Protein AF-0000000076684920 (afdb_homodimer)

pLDDT: mean 90.29, std 12.42, range [38.19, 98.88]

Radius of gyration: 31.85 Å; Cα contacts (8 Å, |Δi|>4): 2565; chains: 2; bounding box: 84×95×64 Å

Organism: NCBI:txid1408189

Secondary structure (DSSP, 8-state):
---HHHHHHHHTTTSBGGGGGGG-EEEEE-----TT-------EEEEEEE--SSTTSPPEEEEEEEEGGGSSS----SSSTTS--HHHHHHHHHHHHHHHTTSSEE-----SEE--BSSEEEEPPSS-S-S--SS-EEEEEEEE---EETTEE-HHHHHHIIIIIHHHHHIIIIIT--HHHHHHHHHHHHHHHHHHHHHHHTTEEEEEETT---SEEETTEEEEPTTPPPP---GGGEEEEE-TTS-EEEEEEEESSEEEEEESTTSSHHHHHHHHHHTTSEE-TTSS-TT-EE-TTEEEE---TT--EEEE--TTTB---TT---GGGEEESS--HHHHHHHHHHHHHHTT--EEEEEGGGS-HHHH---HHHHHHS-GGG--B--GGGTHHHHHHHH--EEEEE-SS--GGGGG-SEEEEEETTEEEE-HHHHHHT---------PPP--TT---EEEE----S--TTSPPPPPPEEEETTEEEETTEEEE-TT-TT---HHHHHHHHHHHHHHHHH-EEEEEHHHHHHHHHHHHHIIIII-GGG----TT-BPPPHHHHHHHHTT-SSEE-/---HHHHHHHHTTTSBGGGGGGG-EEEEE-----TT-------EEEEEEE--SSTTSPPEEEEEEEEGGGSSS----SSSTTS--HHHHHHHHHHHHHHHTTSSEE-----SEE--BSSEEEEPPSS-S-S--SS-EEEEEEEE---EETTEE-HHHHHHIIIIIHHHHHIIIIIT--HHHHHHHHHHHHHHHHHHHHHHHTTEEEEEETT----EEETTEEEEPTTPPPP---GGGEEEEE-TTS-EEEEEEEESSEEEEEESTTSSHHHHHHHHHHTTSEE-TTSS-TT-EE-TTEEEE---TT--EEEE--TTTB---TT---GGGEEESS--HHHHHHHHHHHHHHTT--EEEEEGGGS-HHHH---HHHHHHS-GGG--B--GGGTHHHHHHHH--EEEEE-SS--GGGGG-SEEEEEETTEEEE-HHHHHHT---------PPP--TT---EEEE-------TT-PPPPPPEEEETTEEEETTEEEE-TT-TT---HHHHHHHHHHHHHHHHH-EEEEEHHHHHHHHHHHHHIIIII-GGG--S-TT-BPPPHHHHHHHHTT-SSEE-

InterPro domains:
  IPR019195 ABC transporter, ATPase, putative [PTHR38149] (4-573)
  IPR027417 P-loop containing nucleoside triphosphate hydrolase [G3DSA:3.40.50.300] (254-456)
  IPR027417 P-loop containing nucleoside triphosphate hydrolase [SSF52540] (252-427)
  IPR046833 ATPase of the ABC class, N-terminal [PF20446] (4-174)
  IPR046834 ATPase of the ABC class, C-terminal [PF09818] (180-447)
  IPR049069 MRB1590-like, C-terminal domain [PF21117] (482-574)

Solvent-accessible surface area (backbone atoms only — not comparable to full-atom values): 59657 Å² total; per-residue (Å²): 124,79,46,74,58,38,52,52,31,45,69,43,42,65,35,58,45,65,61,56,56,75,60,58,40,80,42,77,45,72,55,64,83,63,96,82,65,84,68,72,83,57,65,34,36,36,30,33,77,42,65,45,76,44,74,85,43,69,58,14,36,30,34,37,39,31,45,44,74,64,43,86,54,76,38,54,14,76,91,47,72,73,31,69,29,57,40,30,36,43,50,41,37,50,37,34,37,64,52,44,50,86,70,46,37,45,53,51,74,76,69,62,53,61,53,55,40,39,22,38,40,71,31,78,46,85,69,71,90,62,91,68,69,80,55,28,26,38,36,36,23,36,31,40,45,67,50,51,61,76,65,24,24,32,12,60,59,39,26,43,47,61,62,40,50,44,24,50,22,43,33,59,19,56,63,55,49,54,55,69,60,40,43,49,33,18,46,48,51,51,31,44,54,50,46,46,51,50,38,45,74,71,51,24,44,32,35,43,37,49,62,24,34,66,55,45,59,28,48,91,40,82,48,47,31,82,87,59,73,53,33,53,46,32,77,93,41,46,44,74,48,80,38,88,82,68,51,72,48,48,15,26,48,38,59,63,36,32,32,34,39,30,36,29,65,87,14,43,54,69,42,54,52,46,45,47,58,56,11,51,45,50,38,40,90,86,42,34,43,40,67,27,32,24,43,76,43,50,40,74,52,46,37,43,65,31,39,27,40,68,43,41,57,32,38,50,33,34,44,78,44,72,87,64,62,56,33,67,52,25,64,42,51,48,27,44,33,44,57,29,29,45,42,50,52,48,56,41,46,62,74,59,36,42,31,40,39,35,42,46,46,47,21,17,44,39,35,45,38,70,40,69,60,29,43,69,74,43,48,67,91,60,37,21,53,49,24,42,66,68,41,51,57,52,38,27,78,73,66,61,30,23,35,40,38,39,37,61,14,61,43,74,52,49,58,65,41,73,39,32,36,34,23,56,73,56,34,51,36,78,40,37,71,64,42,58,71,68,41,84,73,79,68,67,82,68,98,56,54,70,82,69,78,79,70,76,36,43,34,28,52,61,64,76,62,73,60,40,85,79,71,44,75,69,64,75,47,36,44,78,40,55,40,34,32,37,48,70,97,41,73,45,81,36,69,82,52,76,77,62,86,37,38,30,24,30,30,37,36,29,51,49,46,52,56,38,50,73,65,35,74,43,80,51,41,48,65,59,48,45,52,51,47,47,53,52,47,48,42,50,52,68,68,48,46,72,80,59,66,88,49,28,58,29,25,69,65,56,70,66,60,41,49,54,55,57,51,47,47,76,47,56,39,106,125,79,47,72,61,38,51,52,32,45,69,42,42,65,35,57,44,66,63,57,57,75,60,57,42,80,41,76,45,72,55,63,82,64,97,82,64,85,69,72,83,56,66,35,36,38,30,32,77,44,64,45,73,44,73,84,42,67,57,15,36,30,36,37,40,31,44,45,74,65,43,86,52,75,39,54,14,78,91,47,71,73,31,70,28,57,41,29,35,43,50,40,36,50,37,35,37,62,50,45,49,87,70,46,40,46,53,50,74,75,70,60,54,60,51,54,39,39,23,37,40,71,30,77,44,85,74,69,90,60,91,73,66,86,50,28,27,38,35,36,23,36,30,40,46,66,50,49,61,76,63,25,25,32,12,60,58,37,26,43,47,59,61,42,49,43,23,48,22,43,34,58,19,58,61,54,49,54,56,67,61,41,43,51,33,19,47,49,50,52,32,44,54,50,46,45,52,50,40,46,75,70,52,24,45,31,36,43,36,49,62,24,34,65,54,45,59,29,48,91,40,83,48,49,30,82,88,60,75,53,33,54,45,34,75,93,40,46,44,76,48,79,38,88,83,67,49,74,46,48,16,25,48,39,59,64,39,33,32,35,38,32,37,30,65,88,15,43,57,68,44,56,52,45,44,46,58,56,10,51,45,51,37,39,89,86,43,33,43,40,69,27,31,23,42,77,43,51,40,73,52,48,39,43,64,31,40,26,40,66,42,41,56,30,39,50,33,34,44,79,43,72,87,62,62,57,33,66,51,25,66,42,51,49,26,45,33,44,57,28,30,45,42,50,52,49,56,40,48,58,72,60,36,40,32,42,38,35,42,47,45,47,21,18,44,39,33,47,38,71,39,70,61,31,43,69,74,44,47,67,93,60,37,21,52,49,24,40,65,67,41,52,58,52,38,26,78,72,67,62,30,24,35,39,37,36,39,60,14,61,43,75,54,50,56,64,41,74,38,32,38,34,23,54,73,56,32,52,35,78,40,37,70,64,42,58,71,68,40,84,68,81,68,68,83,67,96,56,54,71,84,67,76,80,69,77,35,43,34,28,52,62,66,77,61,73,57,42,84,81,71,43,76,68,65,75,46,37,44,78,38,54,40,32,31,38,48,70,96,39,73,44,81,38,70,82,51,75,78,61,85,37,38,30,24,30,29,38,37,28,51,48,46,51,56,38,51,73,66,35,75,42,79,50,40,49,62,58,49,44,52,51,48,47,54,52,48,47,41,49,54,68,69,47,44,72,79,57,66,88,50,27,57,29,25,68,66,55,71,65,61,39,50,52,54,58,50,46,46,77,48,55,41,106

Nearest PDB structures (foldseek):
  4yj1-assembly1_A-2  TM=8.743E-01  e=2.132E-56  Trypanosoma brucei brucei TREU927
  5d6a-assembly1_A  TM=8.897E-01  e=3.861E-56  Vibrio vulnificus YJ016
  4yix-assembly1_A-2  TM=8.292E-01  e=5.929E-55  Trypanosoma brucei brucei TREU927
  4yiy-assembly1_B  TM=8.389E-01  e=8.693E-53  Trypanosoma brucei brucei TREU927
  4yiy-assembly1_A  TM=8.447E-01  e=1.039E-52  Trypanosoma brucei brucei TREU927

Foldseek 3Di:
DQFPLLVVLQVQFFPFLQVCQVVAAKGWAFFDDDPPDPDDGWTKIKGFHACARFLPGFFTKIKIKTQQVRAPAFAQAPVDPRDHDLQLQLQLQQLLQVQLDDDFKFFAHDAFFRFQFLQWAKADDPPDDDPDSPGIIIMGMIGGNFDDDHRGHRSNVNSCSPHPSNSHSCVRRGRPDDNVVSNVRSQLVQQLVVLCVVLVVVQFQKWQWWQFQQDACDPVGLAGNPPGDTADADPVQWDWDAGPVRDITITGTHHFAEEEEEEAPPLCLVSVLVLQLQQLTAGDPPRSSNNIHGHVLEFEFFFDFQFWFFQAQLQLFFDDDPVPADNHTDTDRTDDQLSRRSRLVLLSLLLPRQEYEYEPVRGDVQQADDDDVNCVVQPPNRGGGDHCLLCRNVCCPPVVRGYYYYDYPDLSNLQRHPWYWYRDNNYIDTCNVVSVVVHPHDPDNDPTDDSPNPDFDQKAFDQPPCPPPVSDDFDQWAFPWQAWIDRGPDIQGRPSRPNRDGSLQVRLLSVLLRQLNVPRPRPHGSSVSLVVSLVVSCCPVRVNVPPDDRSSRHTRDDSSSSSVRNSRDPRMHD/DQFPVLVVLQVQFFPFLQVCQVVAAKGWAFFDDDPPDPDDGWTKIKGFHACARFLPGFFTKIKIKTQQVRAPAFAQAPVDPRDHDLLLQLQLQQLLQVQLDDDFKFFAHDAFFRFQFLQWAKADDPPDDDPDSVGIIIMGMIGGNFDDDHRGHRSNVNSCSPHPSNSHSCVRRTRPDDNVVSNVRSQLVQQLVVLQVVLVVVQFQKWAWWQFQQDACDPPGLAGNPPGDTADEDPVQKDWDAGPVRDITITGTHHFAEEEEEEAPPLCLVSVLVLQLQQLTAGDPPRSSNNIHGHVLEFEFFFDFQFWFFQAQLQLFFDDDPVPADNHTDTDRTDDQLSRRSRLVLLSLLLPRQEYEYEPVRGDVQQADDDDVNCVVPPPNRGGGDHCLLCRNVCCPPVVRGYYYYDYPDLSNLQRHPWYWYRDNNYTDTCNVVSVVVHPHDPDNDPTDPSPNPDFDQKAFDQPPCPPPVSDDFDQWAFPWQAWIDRGPDIQGRPSRPNRDGSLQVRLLSVLLRQLNVPRPRPDGSSVSLVVSLVVSCCCVRVNVVPDDRSSRHTRDDSSSSSVRNSRDPRMHD

Sequence (1148 aa):
MPSDLHRRLTSLDGKSYGAYKSLRGPHKLEVPRTRGSSTQAADVTLIIDKVQSDPYAPPSRARVRISVADLPFDGASIESPGHFSTAELDYLCRRLARAVGNRGLHIDRPGQQVLPRTAVTELHGNDGGGVGKRGDELQICLEIQLPARGRRIMGREAARLICEDLPRALADAIFSAPARELDAAASLEYDQACLRTAVAEAGLIGFIPDRAILPRRAGNSEQPKPGAKPFTAPETLARKFELPSGRSVRGMGIPRGVTLIVGGGYHGKSTLLSALVTGVYDHIEGDGRELVVADSTAVALRAEDGRAITGVDISPFINGLPSGDDTTRFSTTNASGSTSQAAGLVEALQVGSRVLLIDEDTSATNFMIRDERMRALVPDEREPITPLVARVRELWDEQGVSTVIVAGGSGAFIDVADTVIAMDSYQARDVTERARVLRKGSVSETSASAFAQDARRFITADRPGKSSKNGRPPKPPHARCRELIQYGREDLDLRAVSQIMDSSQTEAIARILNRVVERLDGNADLANVLAEEYVDFCHSTFDDAADNRHTGRLARPRIHEVAAAINRLRNLRVMPSDLHRRLTSLDGKSYGAYKSLRGPHKLEVPRTRGSSTQAADVTLIIDKVQSDPYAPPSRARVRISVADLPFDGASIESPGHFSTAELDYLCRRLARAVGNRGLHIDRPGQQVLPRTAVTELHGNDGGGVGKRGDELQICLEIQLPARGRRIMGREAARLICEDLPRALADAIFSAPARELDAAASLEYDQACLRTAVAEAGLIGFIPDRAILPRRAGNSEQPKPGAKPFTAPETLARKFELPSGRSVRGMGIPRGVTLIVGGGYHGKSTLLSALVTGVYDHIEGDGRELVVADSTAVALRAEDGRAITGVDISPFINGLPSGDDTTRFSTTNASGSTSQAAGLVEALQVGSRVLLIDEDTSATNFMIRDERMRALVPDEREPITPLVARVRELWDEQGVSTVIVAGGSGAFIDVADTVIAMDSYQARDVTERARVLRKGSVSETSASAFAQDARRFITADRPGKSSKNGRPPKPPHARCRELIQYGREDLDLRAVSQIMDSSQTEAIARILNRVVERLDGNADLANVLAEEYVDFCHSTFDDAADNRHTGRLARPRIHEVAAAINRLRNLRV

Structure (mmCIF, N/CA/C/O backbone):
data_AF-0000000076684920-model_v1
#
loop_
_entity.id
_entity.type
_entity.pdbx_description
1 polymer ATPase
#
loop_
_atom_site.group_PDB
_atom_site.id
_atom_site.type_symbol
_atom_site.label_atom_id
_atom_site.label_alt_id
_atom_site.label_comp_id
_atom_site.label_asym_id
_atom_site.label_entity_id
_atom_site.label_seq_id
_atom_site.pdbx_PDB_ins_code
_atom_site.Cartn_x
_atom_site.Cartn_y
_atom_site.Cartn_z
_atom_site.occupancy
_atom_site.B_iso_or_equiv
_atom_site.auth_seq_id
_atom_site.auth_comp_id
_atom_site.auth_asym_id
_atom_site.auth_atom_id
_atom_site.pdbx_PDB_model_num
ATOM 1 N N . MET A 1 1 ? -40.938 23.172 27.594 1 45.41 1 MET A N 1
ATOM 2 C CA . MET A 1 1 ? -41.75 22.438 26.625 1 45.41 1 MET A CA 1
ATOM 3 C C . MET A 1 1 ? -40.875 21.859 25.516 1 45.41 1 MET A C 1
ATOM 5 O O . MET A 1 1 ? -39.875 22.469 25.125 1 45.41 1 MET A O 1
ATOM 9 N N . PRO A 1 2 ? -41.188 20.578 25.328 1 61.5 2 PRO A N 1
ATOM 10 C CA . PRO A 1 2 ? -40.375 20 24.25 1 61.5 2 PRO A CA 1
ATOM 11 C C . PRO A 1 2 ? -40.438 20.844 22.969 1 61.5 2 PRO A C 1
ATOM 13 O O . PRO A 1 2 ? -41.469 21.438 22.656 1 61.5 2 PRO A O 1
ATOM 16 N N . SER A 1 3 ? -39.375 21.062 22.391 1 77.12 3 SER A N 1
ATOM 17 C CA . SER A 1 3 ? -39.25 21.812 21.156 1 77.12 3 SER A CA 1
ATOM 18 C C . SER A 1 3 ? -40.094 21.203 20.047 1 77.12 3 SER A C 1
ATOM 20 O O . SER A 1 3 ? -40.594 20.078 20.188 1 77.12 3 SER A O 1
ATOM 22 N N . ASP A 1 4 ? -40.562 21.953 19.172 1 89 4 ASP A N 1
ATOM 23 C CA . ASP A 1 4 ? -41.344 21.5 18.016 1 89 4 ASP A CA 1
ATOM 24 C C . ASP A 1 4 ? -40.688 20.297 17.359 1 89 4 ASP A C 1
ATOM 26 O O . ASP A 1 4 ? -41.375 19.328 16.984 1 89 4 ASP A O 1
ATOM 30 N N . LEU A 1 5 ? -39.438 20.297 17.391 1 94.38 5 LEU A N 1
ATOM 31 C CA . LEU A 1 5 ? -38.719 19.188 16.781 1 94.38 5 LEU A CA 1
ATOM 32 C C . LEU A 1 5 ? -38.844 17.922 17.625 1 94.38 5 LEU A C 1
ATOM 34 O O . LEU A 1 5 ? -39 16.828 17.078 1 94.38 5 LEU A O 1
ATOM 38 N N . HIS A 1 6 ? -38.812 18.062 18.922 1 95.19 6 HIS A N 1
ATOM 39 C CA . HIS A 1 6 ? -38.969 16.938 19.828 1 95.19 6 HIS A CA 1
ATOM 40 C C . HIS A 1 6 ? -40.312 16.25 19.625 1 95.19 6 HIS A C 1
ATOM 42 O O . HIS A 1 6 ? -40.406 15.031 19.562 1 95.19 6 HIS A O 1
ATOM 48 N N . ARG A 1 7 ? -41.312 17.031 19.5 1 94.69 7 ARG A N 1
ATOM 49 C CA . ARG A 1 7 ? -42.656 16.5 19.297 1 94.69 7 ARG A CA 1
ATOM 50 C C . ARG A 1 7 ? -42.781 15.789 17.953 1 94.69 7 ARG A C 1
ATOM 52 O O . ARG A 1 7 ? -43.406 14.727 17.859 1 94.69 7 ARG A O 1
ATOM 59 N N . ARG A 1 8 ? -42.219 16.391 17.078 1 95.38 8 ARG A N 1
ATOM 60 C CA . ARG A 1 8 ? -42.25 15.797 15.742 1 95.38 8 ARG A CA 1
ATOM 61 C C . ARG A 1 8 ? -41.562 14.445 15.719 1 95.38 8 ARG A C 1
ATOM 63 O O . ARG A 1 8 ? -42.094 13.477 15.164 1 95.38 8 ARG A O 1
ATOM 70 N N . LEU A 1 9 ? -40.406 14.336 16.312 1 96.88 9 LEU A N 1
ATOM 71 C CA . LEU A 1 9 ? -39.625 13.102 16.344 1 96.88 9 LEU A CA 1
ATOM 72 C C . LEU A 1 9 ? -40.375 12.008 17.109 1 96.88 9 LEU A C 1
ATOM 74 O O . LEU A 1 9 ? -40.438 10.859 16.672 1 96.88 9 LEU A O 1
ATOM 78 N N . THR A 1 10 ? -41 12.406 18.172 1 96.5 10 THR A N 1
ATOM 79 C CA . THR A 1 10 ? -41.75 11.445 19 1 96.5 10 THR A CA 1
ATOM 80 C C . THR A 1 10 ? -42.969 10.945 18.266 1 96.5 10 THR A C 1
ATOM 82 O O . THR A 1 10 ? -43.375 9.789 18.422 1 96.5 10 THR A O 1
ATOM 85 N N . SER A 1 11 ? -43.562 11.797 17.484 1 96.38 11 SER A N 1
ATOM 86 C CA . SER A 1 11 ? -44.75 11.414 16.719 1 96.38 11 SER A CA 1
ATOM 87 C C . SER A 1 11 ? -44.438 10.422 15.617 1 96.38 11 SER A C 1
ATOM 89 O O . SER A 1 11 ? -45.312 9.703 15.133 1 96.38 11 SER A O 1
ATOM 91 N N . LEU A 1 12 ? -43.219 10.383 15.219 1 96.44 12 LEU A N 1
ATOM 92 C CA . LEU A 1 12 ? -42.781 9.492 14.148 1 96.44 12 LEU A CA 1
ATOM 93 C C . LEU A 1 12 ? -42.469 8.102 14.688 1 96.44 12 LEU A C 1
ATOM 95 O O . LEU A 1 12 ? -42.25 7.164 13.914 1 96.44 12 LEU A O 1
ATOM 99 N N . ASP A 1 13 ? -42.5 7.902 16.016 1 96.44 13 ASP A N 1
ATOM 100 C CA . ASP A 1 13 ? -42.125 6.641 16.641 1 96.44 13 ASP A CA 1
ATOM 101 C C . ASP A 1 13 ? -42.969 5.48 16.094 1 96.44 13 ASP A C 1
ATOM 103 O O . ASP A 1 13 ? -44.188 5.57 16.016 1 96.44 13 ASP A O 1
ATOM 107 N N . GLY A 1 14 ? -42.25 4.5 15.656 1 95.5 14 GLY A N 1
ATOM 108 C CA . GLY A 1 14 ? -42.938 3.293 15.195 1 95.5 14 GLY A CA 1
ATOM 109 C C . GLY A 1 14 ? -43.281 3.334 13.719 1 95.5 14 GLY A C 1
ATOM 110 O O . GLY A 1 14 ? -43.562 2.301 13.117 1 95.5 14 GLY A O 1
ATOM 111 N N . LYS A 1 15 ? -43.281 4.469 13.125 1 95.44 15 LYS A N 1
ATOM 112 C CA . LYS A 1 15 ? -43.594 4.598 11.703 1 95.44 15 LYS A CA 1
ATOM 113 C C . LYS A 1 15 ? -42.5 4.004 10.844 1 95.44 15 LYS A C 1
ATOM 115 O O . LYS A 1 15 ? -41.469 3.566 11.367 1 95.44 15 LYS A O 1
ATOM 120 N N . SER A 1 16 ? -42.812 3.969 9.57 1 91.75 16 SER A N 1
ATOM 121 C CA . SER A 1 16 ? -41.812 3.455 8.633 1 91.75 16 SER A CA 1
ATOM 122 C C . SER A 1 16 ? -40.594 4.383 8.555 1 91.75 16 SER A C 1
ATOM 124 O O . SER A 1 16 ? -40.75 5.605 8.664 1 91.75 16 SER A O 1
ATOM 126 N N . TYR A 1 17 ? -39.469 3.893 8.359 1 92 17 TYR A N 1
ATOM 127 C CA . TYR A 1 17 ? -38.188 4.617 8.391 1 92 17 TYR A CA 1
ATOM 128 C C . TYR A 1 17 ? -38.219 5.789 7.418 1 92 17 TYR A C 1
ATOM 130 O O . TYR A 1 17 ? -37.625 6.836 7.688 1 92 17 TYR A O 1
ATOM 138 N N . GLY A 1 18 ? -38.906 5.594 6.285 1 90.69 18 GLY A N 1
ATOM 139 C CA . GLY A 1 18 ? -39 6.637 5.273 1 90.69 18 GLY A CA 1
ATOM 140 C C . GLY A 1 18 ? -39.625 7.918 5.789 1 90.69 18 GLY A C 1
ATOM 141 O O . GLY A 1 18 ? -39.406 8.992 5.223 1 90.69 18 GLY A O 1
ATOM 142 N N . ALA A 1 19 ? -40.375 7.824 6.848 1 94.56 19 ALA A N 1
ATOM 143 C CA . ALA A 1 19 ? -41.062 8.977 7.406 1 94.56 19 ALA A CA 1
ATOM 144 C C . ALA A 1 19 ? -40.094 10 7.977 1 94.56 19 ALA A C 1
ATOM 146 O O . ALA A 1 19 ? -40.406 11.172 8.141 1 94.56 19 ALA A O 1
ATOM 147 N N . TYR A 1 20 ? -38.875 9.625 8.211 1 95.75 20 TYR A N 1
ATOM 148 C CA . TYR A 1 20 ? -37.844 10.547 8.688 1 95.75 20 TYR A CA 1
ATOM 149 C C . TYR A 1 20 ? -37.625 11.68 7.688 1 95.75 20 TYR A C 1
ATOM 151 O O . TYR A 1 20 ? -37.125 12.742 8.047 1 95.75 20 TYR A O 1
ATOM 159 N N . LYS A 1 21 ? -37.906 11.5 6.426 1 95 21 LYS A N 1
ATOM 160 C CA . LYS A 1 21 ? -37.656 12.477 5.371 1 95 21 LYS A CA 1
ATOM 161 C C . LYS A 1 21 ? -38.406 13.781 5.645 1 95 21 LYS A C 1
ATOM 163 O O . LYS A 1 21 ? -38.031 14.844 5.156 1 95 21 LYS A O 1
ATOM 168 N N . SER A 1 22 ? -39.438 13.688 6.441 1 94.56 22 SER A N 1
ATOM 169 C CA . SER A 1 22 ? -40.219 14.859 6.785 1 94.56 22 SER A CA 1
ATOM 170 C C . SER A 1 22 ? -39.438 15.836 7.645 1 94.56 22 SER A C 1
ATOM 172 O O . SER A 1 22 ? -39.812 16.984 7.816 1 94.56 22 SER A O 1
ATOM 174 N N . LEU A 1 23 ? -38.281 15.375 8.133 1 95.25 23 LEU A N 1
ATOM 175 C CA . LEU A 1 23 ? -37.5 16.203 9.031 1 95.25 23 LEU A CA 1
ATOM 176 C C . LEU A 1 23 ? -36.594 17.141 8.25 1 95.25 23 LEU A C 1
ATOM 178 O O . LEU A 1 23 ? -35.938 18.016 8.836 1 95.25 23 LEU A O 1
ATOM 182 N N . ARG A 1 24 ? -36.5 17.031 6.973 1 95.5 24 ARG A N 1
ATOM 183 C CA . ARG A 1 24 ? -35.594 17.859 6.156 1 95.5 24 ARG A CA 1
ATOM 184 C C . ARG A 1 24 ? -35.906 19.344 6.359 1 95.5 24 ARG A C 1
ATOM 186 O O . ARG A 1 24 ? -37.062 19.75 6.445 1 95.5 24 ARG A O 1
ATOM 193 N N . GLY A 1 25 ? -34.75 20.219 6.438 1 93.31 25 GLY A N 1
ATOM 194 C CA . GLY A 1 25 ? -34.906 21.656 6.594 1 93.31 25 GLY A CA 1
ATOM 195 C C . GLY A 1 25 ? -34.438 22.172 7.941 1 93.31 25 GLY A C 1
ATOM 196 O O . GLY A 1 25 ? -33.781 21.438 8.695 1 93.31 25 GLY A O 1
ATOM 197 N N . PRO A 1 26 ? -34.688 23.438 8.18 1 94.69 26 PRO A N 1
ATOM 198 C CA . PRO A 1 26 ? -34.188 24.078 9.406 1 94.69 26 PRO A CA 1
ATOM 199 C C . PRO A 1 26 ? -35.094 23.797 10.617 1 94.69 26 PRO A C 1
ATOM 201 O O . PRO A 1 26 ? -36.312 23.75 10.484 1 94.69 26 PRO A O 1
ATOM 204 N N . HIS A 1 27 ? -34.469 23.578 11.766 1 95.19 27 HIS A N 1
ATOM 205 C CA . HIS A 1 27 ? -35.125 23.391 13.055 1 95.19 27 HIS A CA 1
ATOM 206 C C . HIS A 1 27 ? -34.406 24.172 14.148 1 95.19 27 HIS A C 1
ATOM 208 O O . HIS A 1 27 ? -33.188 24.219 14.188 1 95.19 27 HIS A O 1
ATOM 214 N N . LYS A 1 28 ? -35.156 24.734 15 1 93 28 LYS A N 1
ATOM 215 C CA . LYS A 1 28 ? -34.562 25.438 16.141 1 93 28 LYS A CA 1
ATOM 216 C C . LYS A 1 28 ? -34.156 24.453 17.234 1 93 28 LYS A C 1
ATOM 218 O O . LYS A 1 28 ? -34.906 23.531 17.547 1 93 28 LYS A O 1
ATOM 223 N N . LEU A 1 29 ? -32.969 24.625 17.656 1 91.94 29 LEU A N 1
ATOM 224 C CA . LEU A 1 29 ? -32.438 23.781 18.75 1 91.94 29 LEU A CA 1
ATOM 225 C C . LEU A 1 29 ? -32.281 24.594 20.031 1 91.94 29 LEU A C 1
ATOM 227 O O . LEU A 1 29 ? -31.812 25.734 19.984 1 91.94 29 LEU A O 1
ATOM 231 N N . GLU A 1 30 ? -32.719 24 21.062 1 87.75 30 GLU A N 1
ATOM 232 C CA . GLU A 1 30 ? -32.5 24.609 22.375 1 87.75 30 GLU A CA 1
ATOM 233 C C . GLU A 1 30 ? -31.25 24.047 23.062 1 87.75 30 GLU A C 1
ATOM 235 O O . GLU A 1 30 ? -31.203 22.859 23.375 1 87.75 30 GLU A O 1
ATOM 240 N N . VAL A 1 31 ? -30.297 24.875 23.25 1 89.12 31 VAL A N 1
ATOM 241 C CA . VAL A 1 31 ? -29.062 24.453 23.891 1 89.12 31 VAL A CA 1
ATOM 242 C C . VAL A 1 31 ? -29.078 24.891 25.359 1 89.12 31 VAL A C 1
ATOM 244 O O . VAL A 1 31 ? -29.406 26.031 25.672 1 89.12 31 VAL A O 1
ATOM 247 N N . PRO A 1 32 ? -28.828 23.938 26.234 1 79.19 32 PRO A N 1
ATOM 248 C CA . PRO A 1 32 ? -28.844 24.25 27.672 1 79.19 32 PRO A CA 1
ATOM 249 C C . PRO A 1 32 ? -27.812 25.312 28.047 1 79.19 32 PRO A C 1
ATOM 251 O O . PRO A 1 32 ? -26.734 25.359 27.438 1 79.19 32 PRO A O 1
ATOM 254 N N . ARG A 1 33 ? -28.203 26.047 29.016 1 64.25 33 ARG A N 1
ATOM 255 C CA . ARG A 1 33 ? -27.391 27.141 29.516 1 64.25 33 ARG A CA 1
ATOM 256 C C . ARG A 1 33 ? -26.219 26.609 30.344 1 64.25 33 ARG A C 1
ATOM 258 O O . ARG A 1 33 ? -26.375 25.688 31.141 1 64.25 33 ARG A O 1
ATOM 265 N N . THR A 1 34 ? -24.875 26.719 29.828 1 55.66 34 THR A N 1
ATOM 266 C CA . THR A 1 34 ? -23.797 26.453 30.766 1 55.66 34 THR A CA 1
ATOM 267 C C . THR A 1 34 ? -23.797 27.484 31.891 1 55.66 34 THR A C 1
ATOM 269 O O . THR A 1 34 ? -24.234 28.609 31.703 1 55.66 34 THR A O 1
ATOM 272 N N . ARG A 1 35 ? -23.266 27.25 33.219 1 44.91 35 ARG A N 1
ATOM 273 C CA . ARG A 1 35 ? -23.109 28.047 34.438 1 44.91 35 ARG A CA 1
ATOM 274 C C . ARG A 1 35 ? -22.281 29.297 34.188 1 44.91 35 ARG A C 1
ATOM 276 O O . ARG A 1 35 ? -21.203 29.219 33.594 1 44.91 35 ARG A O 1
ATOM 283 N N . GLY A 1 36 ? -22.891 30.594 34.188 1 43.78 36 GLY A N 1
ATOM 284 C CA . GLY A 1 36 ? -22.328 31.938 34.25 1 43.78 36 GLY A CA 1
ATOM 285 C C . GLY A 1 36 ? -22.797 32.844 33.125 1 43.78 36 GLY A C 1
ATOM 286 O O . GLY A 1 36 ? -22.375 34 33.031 1 43.78 36 GLY A O 1
ATOM 287 N N . SER A 1 37 ? -23.078 32.125 31.938 1 47.34 37 SER A N 1
ATOM 288 C CA . SER A 1 37 ? -23.312 33.125 30.906 1 47.34 37 SER A CA 1
ATOM 289 C C . SER A 1 37 ? -24.734 33.688 30.984 1 47.34 37 SER A C 1
ATOM 291 O O . SER A 1 37 ? -25.688 32.906 31.125 1 47.34 37 SER A O 1
ATOM 293 N N . SER A 1 38 ? -24.969 34.781 31.594 1 43.53 38 SER A N 1
ATOM 294 C CA . SER A 1 38 ? -26.172 35.625 31.688 1 43.53 38 SER A CA 1
ATOM 295 C C . SER A 1 38 ? -26.906 35.656 30.359 1 43.53 38 SER A C 1
ATOM 297 O O . SER A 1 38 ? -27.922 36.344 30.234 1 43.53 38 SER A O 1
ATOM 299 N N . THR A 1 39 ? -26.281 35.281 29.203 1 47.81 39 THR A N 1
ATOM 300 C CA . THR A 1 39 ? -26.812 35.75 27.938 1 47.81 39 THR A CA 1
ATOM 301 C C . THR A 1 39 ? -28.031 34.906 27.531 1 47.81 39 THR A C 1
ATOM 303 O O . THR A 1 39 ? -28.188 33.781 27.984 1 47.81 39 THR A O 1
ATOM 306 N N . GLN A 1 40 ? -29.047 35.562 26.875 1 52.47 40 GLN A N 1
ATOM 307 C CA . GLN A 1 40 ? -30.234 35.094 26.172 1 52.47 40 GLN A CA 1
ATOM 308 C C . GLN A 1 40 ? -29.984 33.781 25.438 1 52.47 40 GLN A C 1
ATOM 310 O O . GLN A 1 40 ? -28.844 33.5 25.078 1 52.47 40 GLN A O 1
ATOM 315 N N . ALA A 1 41 ? -30.969 32.906 25.438 1 63.47 41 ALA A N 1
ATOM 316 C CA . ALA A 1 41 ? -31 31.656 24.703 1 63.47 41 ALA A CA 1
ATOM 317 C C . ALA A 1 41 ? -30.344 31.812 23.328 1 63.47 41 ALA A C 1
ATOM 319 O O . ALA A 1 41 ? -30.734 32.688 22.547 1 63.47 41 ALA A O 1
ATOM 320 N N . ALA A 1 42 ? -29.125 31.219 23.109 1 74.94 42 ALA A N 1
ATOM 321 C CA . ALA A 1 42 ? -28.422 31.297 21.828 1 74.94 42 ALA A CA 1
ATOM 322 C C . ALA A 1 42 ? -29.312 30.828 20.688 1 74.94 42 ALA A C 1
ATOM 324 O O . ALA A 1 42 ? -30.172 29.953 20.875 1 74.94 42 ALA A O 1
ATOM 325 N N . ASP A 1 43 ? -29.25 31.516 19.656 1 81.62 43 ASP A N 1
ATOM 326 C CA . ASP A 1 43 ? -29.938 31.125 18.438 1 81.62 43 ASP A CA 1
ATOM 327 C C . ASP A 1 43 ? -29.172 30.031 17.703 1 81.62 43 ASP A C 1
ATOM 329 O O . ASP A 1 43 ? -28.141 30.297 17.062 1 81.62 43 ASP A O 1
ATOM 333 N N . VAL A 1 44 ? -29.594 28.812 17.922 1 93.19 44 VAL A N 1
ATOM 334 C CA . VAL A 1 44 ? -28.969 27.656 17.281 1 93.19 44 VAL A CA 1
ATOM 335 C C . VAL A 1 44 ? -29.969 26.984 16.328 1 93.19 44 VAL A C 1
ATOM 337 O O . VAL A 1 44 ? -31.078 26.641 16.75 1 93.19 44 VAL A O 1
ATOM 340 N N . THR A 1 45 ? -29.562 26.922 15.086 1 94.5 45 THR A N 1
ATOM 341 C CA . THR A 1 45 ? -30.422 26.312 14.078 1 94.5 45 THR A CA 1
ATOM 342 C C . THR A 1 45 ? -29.797 25.031 13.531 1 94.5 45 THR A C 1
ATOM 344 O O . THR A 1 45 ? -28.641 25.031 13.117 1 94.5 45 THR A O 1
ATOM 347 N N . LEU A 1 46 ? -30.547 23.953 13.641 1 95.56 46 LEU A N 1
ATOM 348 C CA . LEU A 1 46 ? -30.172 22.688 12.992 1 95.56 46 LEU A CA 1
ATOM 349 C C . LEU A 1 46 ? -30.797 22.594 11.602 1 95.56 46 LEU A C 1
ATOM 351 O O . LEU A 1 46 ? -32 22.75 11.453 1 95.56 46 LEU A O 1
ATOM 355 N N . ILE A 1 47 ? -30.016 22.375 10.609 1 94.94 47 ILE A N 1
ATOM 356 C CA . ILE A 1 47 ? -30.5 22.188 9.25 1 94.94 47 ILE A CA 1
ATOM 357 C C . ILE A 1 47 ? -30.219 20.766 8.789 1 94.94 47 ILE A C 1
ATOM 359 O O . ILE A 1 47 ? -29.062 20.359 8.648 1 94.94 47 ILE A O 1
ATOM 363 N N . ILE A 1 48 ? -31.203 19.938 8.594 1 95 48 ILE A N 1
ATOM 364 C CA . ILE A 1 48 ? -31.047 18.594 8.039 1 95 48 ILE A CA 1
ATOM 365 C C . ILE A 1 48 ? -31.078 18.656 6.516 1 95 48 ILE A C 1
ATOM 367 O O . ILE A 1 48 ? -32.125 18.828 5.914 1 95 48 ILE A O 1
ATOM 371 N N . ASP A 1 49 ? -29.953 18.469 5.93 1 93.31 49 ASP A N 1
ATOM 372 C CA . ASP A 1 49 ? -29.797 18.656 4.492 1 93.31 49 ASP A CA 1
ATOM 373 C C . ASP A 1 49 ? -30.25 17.406 3.73 1 93.31 49 ASP A C 1
ATOM 375 O O . ASP A 1 49 ? -30.922 17.516 2.695 1 93.31 49 ASP A O 1
ATOM 379 N N . LYS A 1 50 ? -29.875 16.219 4.195 1 93.75 50 LYS A N 1
ATOM 380 C CA . LYS A 1 50 ? -30.203 14.938 3.574 1 93.75 50 LYS A CA 1
ATOM 381 C C . LYS A 1 50 ? -30.5 13.883 4.629 1 93.75 50 LYS A C 1
ATOM 383 O O . LYS A 1 50 ? -29.734 13.703 5.578 1 93.75 50 LYS A O 1
ATOM 388 N N . VAL A 1 51 ? -31.594 13.203 4.41 1 94.19 51 VAL A N 1
ATOM 389 C CA . VAL A 1 51 ? -32 12.141 5.328 1 94.19 51 VAL A CA 1
ATOM 390 C C . VAL A 1 51 ? -31.672 10.781 4.73 1 94.19 51 VAL A C 1
ATOM 392 O O . VAL A 1 51 ? -31.984 10.508 3.566 1 94.19 51 VAL A O 1
ATOM 395 N N . GLN A 1 52 ? -31.016 10.008 5.527 1 91.5 52 GLN A N 1
ATOM 396 C CA . GLN A 1 52 ? -30.672 8.672 5.051 1 91.5 52 GLN A CA 1
ATOM 397 C C . GLN A 1 52 ? -31.922 7.891 4.645 1 91.5 52 GLN A C 1
ATOM 399 O O . GLN A 1 52 ? -32.969 8.016 5.277 1 91.5 52 GLN A O 1
ATOM 404 N N . SER A 1 53 ? -31.734 7.023 3.609 1 84.75 53 SER A N 1
ATOM 405 C CA . SER A 1 53 ? -32.875 6.352 2.982 1 84.75 53 SER A CA 1
ATOM 406 C C . SER A 1 53 ? -33.312 5.145 3.799 1 84.75 53 SER A C 1
ATOM 408 O O . SER A 1 53 ? -34.5 4.758 3.752 1 84.75 53 SER A O 1
ATOM 410 N N . ASP A 1 54 ? -32.344 4.543 4.395 1 84.12 54 ASP A N 1
ATOM 411 C CA . ASP A 1 54 ? -32.625 3.377 5.234 1 84.12 54 ASP A CA 1
ATOM 412 C C . ASP A 1 54 ? -31.609 3.277 6.375 1 84.12 54 ASP A C 1
ATOM 414 O O . ASP A 1 54 ? -30.625 4.012 6.398 1 84.12 54 ASP A O 1
ATOM 418 N N . PRO A 1 55 ? -32 2.477 7.344 1 84.25 55 PRO A N 1
ATOM 419 C CA . PRO A 1 55 ? -31.125 2.408 8.523 1 84.25 55 PRO A CA 1
ATOM 420 C C . PRO A 1 55 ? -29.703 1.967 8.18 1 84.25 55 PRO A C 1
ATOM 422 O O . PRO A 1 55 ? -28.781 2.188 8.961 1 84.25 55 PRO A O 1
ATOM 425 N N . TYR A 1 56 ? -29.469 1.386 7.039 1 74.06 56 TYR A N 1
ATOM 426 C CA . TYR A 1 56 ? -28.156 0.845 6.672 1 74.06 56 TYR A CA 1
ATOM 427 C C . TYR A 1 56 ? -27.469 1.741 5.652 1 74.06 56 TYR A C 1
ATOM 429 O O . TYR A 1 56 ? -26.312 1.496 5.285 1 74.06 56 TYR A O 1
ATOM 437 N N . ALA A 1 57 ? -28.156 2.725 5.258 1 81.12 57 ALA A N 1
ATOM 438 C CA . ALA A 1 57 ? -27.594 3.707 4.336 1 81.12 57 ALA A CA 1
ATOM 439 C C . ALA A 1 57 ? -26.609 4.633 5.059 1 81.12 57 ALA A C 1
ATOM 441 O O . ALA A 1 57 ? -26.578 4.672 6.289 1 81.12 57 ALA A O 1
ATOM 442 N N . PRO A 1 58 ? -25.781 5.367 4.277 1 84.88 58 PRO A N 1
ATOM 443 C CA . PRO A 1 58 ? -24.953 6.387 4.922 1 84.88 58 PRO A CA 1
ATOM 444 C C . PRO A 1 58 ? -25.766 7.355 5.777 1 84.88 58 PRO A C 1
ATOM 446 O O . PRO A 1 58 ? -26.906 7.691 5.426 1 84.88 58 PRO A O 1
ATOM 449 N N . PRO A 1 59 ? -25.219 7.832 6.754 1 91.81 59 PRO A N 1
ATOM 450 C CA . PRO A 1 59 ? -25.953 8.664 7.711 1 91.81 59 PRO A CA 1
ATOM 451 C C . PRO A 1 59 ? -26.469 9.961 7.086 1 91.81 59 PRO A C 1
ATOM 453 O O . PRO A 1 59 ? -25.984 10.383 6.031 1 91.81 59 PRO A O 1
ATOM 456 N N . SER A 1 60 ? -27.438 10.5 7.75 1 94.56 60 SER A N 1
ATOM 457 C CA . SER A 1 60 ? -28 11.773 7.332 1 94.56 60 SER A CA 1
ATOM 458 C C . SER A 1 60 ? -26.984 12.906 7.48 1 94.56 60 SER A C 1
ATOM 460 O O . SER A 1 60 ? -26.188 12.914 8.414 1 94.56 60 SER A O 1
ATOM 462 N N . ARG A 1 61 ? -27.078 13.891 6.613 1 95.31 61 ARG A N 1
ATOM 463 C CA . ARG A 1 61 ? -26.188 15.055 6.641 1 95.31 61 ARG A CA 1
ATOM 464 C C . ARG A 1 61 ? -26.906 16.266 7.223 1 95.31 61 ARG A C 1
ATOM 466 O O . ARG A 1 61 ? -28.016 16.594 6.809 1 95.31 61 ARG A O 1
ATOM 473 N N . ALA A 1 62 ? -26.266 16.844 8.164 1 95.06 62 ALA A N 1
ATOM 474 C CA . ALA A 1 62 ? -26.875 18 8.836 1 95.06 62 ALA A CA 1
ATOM 475 C C . ALA A 1 62 ? -25.844 19.078 9.133 1 95.06 62 ALA A C 1
ATOM 477 O O . ALA A 1 62 ? -24.641 18.797 9.141 1 95.06 62 ALA A O 1
ATOM 478 N N . ARG A 1 63 ? -26.375 20.344 9.336 1 95 63 ARG A N 1
ATOM 479 C CA . ARG A 1 63 ? -25.547 21.484 9.734 1 95 63 ARG A CA 1
ATOM 480 C C . ARG A 1 63 ? -26.156 22.219 10.93 1 95 63 ARG A C 1
ATOM 482 O O . ARG A 1 63 ? -27.375 22.328 11.039 1 95 63 ARG A O 1
ATOM 489 N N . VAL A 1 64 ? -25.297 22.609 11.75 1 95.25 64 VAL A N 1
ATOM 490 C CA . VAL A 1 64 ? -25.703 23.5 12.836 1 95.25 64 VAL A CA 1
ATOM 491 C C . VAL A 1 64 ? -25.125 24.891 12.609 1 95.25 64 VAL A C 1
ATOM 493 O O . VAL A 1 64 ? -23.938 25.047 12.328 1 95.25 64 VAL A O 1
ATOM 496 N N . ARG A 1 65 ? -25.969 25.891 12.727 1 93.56 65 ARG A N 1
ATOM 497 C CA . ARG A 1 65 ? -25.547 27.281 12.586 1 93.56 65 ARG A CA 1
ATOM 498 C C . ARG A 1 65 ? -25.766 28.047 13.883 1 93.56 65 ARG A C 1
ATOM 500 O O . ARG A 1 65 ? -26.828 27.969 14.5 1 93.56 65 ARG A O 1
ATOM 507 N N . ILE A 1 66 ? -24.734 28.75 14.258 1 94 66 ILE A N 1
ATOM 508 C CA . ILE A 1 66 ? -24.75 29.547 15.477 1 94 66 ILE A CA 1
ATOM 509 C C . ILE A 1 66 ? -24.281 30.969 15.172 1 94 66 ILE A C 1
ATOM 511 O O . ILE A 1 66 ? -23.219 31.156 14.555 1 94 66 ILE A O 1
ATOM 515 N N . SER A 1 67 ? -25.047 31.906 15.617 1 91.25 67 SER A N 1
ATOM 516 C CA . SER A 1 67 ? -24.562 33.281 15.469 1 91.25 67 SER A CA 1
ATOM 517 C C . SER A 1 67 ? -23.297 33.5 16.266 1 91.25 67 SER A C 1
ATOM 519 O O . SER A 1 67 ? -23.219 33.156 17.453 1 91.25 67 SER A O 1
ATOM 521 N N . VAL A 1 68 ? -22.328 34.125 15.656 1 91.12 68 VAL A N 1
ATOM 522 C CA . VAL A 1 68 ? -21.047 34.375 16.328 1 91.12 68 VAL A CA 1
ATOM 523 C C . VAL A 1 68 ? -21.266 35.312 17.516 1 91.12 68 VAL A C 1
ATOM 525 O O . VAL A 1 68 ? -20.578 35.188 18.531 1 91.12 68 VAL A O 1
ATOM 528 N N . ALA A 1 69 ? -22.25 36.156 17.406 1 87.69 69 ALA A N 1
ATOM 529 C CA . ALA A 1 69 ? -22.562 37.094 18.469 1 87.69 69 ALA A CA 1
ATOM 530 C C . ALA A 1 69 ? -23.016 36.375 19.734 1 87.69 69 ALA A C 1
ATOM 532 O O . ALA A 1 69 ? -22.922 36.938 20.828 1 87.69 69 ALA A O 1
ATOM 533 N N . ASP A 1 70 ? -23.484 35.219 19.578 1 89.38 70 ASP A N 1
ATOM 534 C CA . ASP A 1 70 ? -24.031 34.469 20.719 1 89.38 70 ASP A CA 1
ATOM 535 C C . ASP A 1 70 ? -22.953 33.625 21.391 1 89.38 70 ASP A C 1
ATOM 537 O O . ASP A 1 70 ? -23.188 33 22.422 1 89.38 70 ASP A O 1
ATOM 541 N N . LEU A 1 71 ? -21.781 33.594 20.828 1 91.75 71 LEU A N 1
ATOM 542 C CA . LEU A 1 71 ? -20.703 32.812 21.406 1 91.75 71 LEU A CA 1
ATOM 543 C C . LEU A 1 71 ? -20.016 33.562 22.531 1 91.75 71 LEU A C 1
ATOM 545 O O . LEU A 1 71 ? -19.922 34.781 22.5 1 91.75 71 LEU A O 1
ATOM 549 N N . PRO A 1 72 ? -19.5 32.875 23.484 1 90.31 72 PRO A N 1
ATOM 550 C CA . PRO A 1 72 ? -18.859 33.531 24.625 1 90.31 72 PRO A CA 1
ATOM 551 C C . PRO A 1 72 ? -17.422 33.938 24.344 1 90.31 72 PRO A C 1
ATOM 553 O O . PRO A 1 72 ? -16.688 34.281 25.266 1 90.31 72 PRO A O 1
ATOM 556 N N . PHE A 1 73 ? -16.969 33.781 23.188 1 91.19 73 PHE A N 1
ATOM 557 C CA . PHE A 1 73 ? -15.625 34.156 22.766 1 91.19 73 PHE A CA 1
ATOM 558 C C . PHE A 1 73 ? -15.648 34.781 21.391 1 91.19 73 PHE A C 1
ATOM 560 O O . PHE A 1 73 ? -16.594 34.625 20.625 1 91.19 73 PHE A O 1
ATOM 567 N N . ASP A 1 74 ? -14.578 35.562 21.156 1 88.56 74 ASP A N 1
ATOM 568 C CA . ASP A 1 74 ? -14.406 36.156 19.828 1 88.56 74 ASP A CA 1
ATOM 569 C C . ASP A 1 74 ? -13.289 35.469 19.062 1 88.56 74 ASP A C 1
ATOM 571 O O . ASP A 1 74 ? -12.453 34.75 19.641 1 88.56 74 ASP A O 1
ATOM 575 N N . GLY A 1 75 ? -13.43 35.625 17.797 1 89.62 75 GLY A N 1
ATOM 576 C CA . GLY A 1 75 ? -12.289 35.188 17.016 1 89.62 75 GLY A CA 1
ATOM 577 C C . GLY A 1 75 ? -11 35.906 17.375 1 89.62 75 GLY A C 1
ATOM 578 O O . GLY A 1 75 ? -10.992 37.125 17.594 1 89.62 75 GLY A O 1
ATOM 579 N N . ALA A 1 76 ? -9.938 35.156 17.375 1 88 76 ALA A N 1
ATOM 580 C CA . ALA A 1 76 ? -8.68 35.719 17.875 1 88 76 ALA A CA 1
ATOM 581 C C . ALA A 1 76 ? -7.582 35.625 16.812 1 88 76 ALA A C 1
ATOM 583 O O . ALA A 1 76 ? -6.395 35.656 17.141 1 88 76 ALA A O 1
ATOM 584 N N . SER A 1 77 ? -8.031 35.5 15.625 1 90.88 77 SER A N 1
ATOM 585 C CA . SER A 1 77 ? -7.027 35.438 14.57 1 90.88 77 SER A CA 1
ATOM 586 C C . SER A 1 77 ? -6.156 36.688 14.562 1 90.88 77 SER A C 1
ATOM 588 O O . SER A 1 77 ? -6.664 37.812 14.617 1 90.88 77 SER A O 1
ATOM 590 N N . ILE A 1 78 ? -4.902 36.469 14.5 1 89.56 78 ILE A N 1
ATOM 591 C CA . ILE A 1 78 ? -3.982 37.594 14.461 1 89.56 78 ILE A CA 1
ATOM 592 C C . ILE A 1 78 ? -3.838 38.094 13.031 1 89.56 78 ILE A C 1
ATOM 594 O O . ILE A 1 78 ? -3.73 39.312 12.797 1 89.56 78 ILE A O 1
ATOM 598 N N . GLU A 1 79 ? -3.92 37.25 12.117 1 89 79 GLU A N 1
ATOM 599 C CA . GLU A 1 79 ? -3.816 37.594 10.703 1 89 79 GLU A CA 1
ATOM 600 C C . GLU A 1 79 ? -5.074 38.312 10.219 1 89 79 GLU A C 1
ATOM 602 O O . GLU A 1 79 ? -5.004 39.188 9.367 1 89 79 GLU A O 1
ATOM 607 N N . SER A 1 80 ? -6.207 37.875 10.742 1 89.19 80 SER A N 1
ATOM 608 C CA . SER A 1 80 ? -7.5 38.469 10.414 1 89.19 80 SER A CA 1
ATOM 609 C C . SER A 1 80 ? -8.297 38.781 11.672 1 89.19 80 SER A C 1
ATOM 611 O O . SER A 1 80 ? -9.273 38.094 11.992 1 89.19 80 SER A O 1
ATOM 613 N N . PRO A 1 81 ? -8.031 39.906 12.203 1 88.69 81 PRO A N 1
ATOM 614 C CA . PRO A 1 81 ? -8.672 40.219 13.477 1 88.69 81 PRO A CA 1
ATOM 615 C C . PRO A 1 81 ? -10.195 40.219 13.391 1 88.69 81 PRO A C 1
ATOM 617 O O . PRO A 1 81 ? -10.766 40.688 12.406 1 88.69 81 PRO A O 1
ATOM 620 N N . GLY A 1 82 ? -10.781 39.625 14.328 1 85.81 82 GLY A N 1
ATOM 621 C CA . GLY A 1 82 ? -12.227 39.531 14.375 1 85.81 82 GLY A CA 1
ATOM 622 C C . GLY A 1 82 ? -12.766 38.25 13.797 1 85.81 82 GLY A C 1
ATOM 623 O O . GLY A 1 82 ? -13.961 37.938 13.914 1 85.81 82 GLY A O 1
ATOM 624 N N . HIS A 1 83 ? -11.906 37.5 13.25 1 92 83 HIS A N 1
ATOM 625 C CA . HIS A 1 83 ? -12.297 36.219 12.664 1 92 83 HIS A CA 1
ATOM 626 C C . HIS A 1 83 ? -11.617 35.062 13.383 1 92 83 HIS A C 1
ATOM 628 O O . HIS A 1 83 ? -10.672 35.281 14.148 1 92 83 HIS A O 1
ATOM 634 N N . PHE A 1 84 ? -12.203 33.938 13.172 1 95.31 84 PHE A N 1
ATOM 635 C CA . PHE A 1 84 ? -11.586 32.75 13.727 1 95.31 84 PHE A CA 1
ATOM 636 C C . PHE A 1 84 ? -10.43 32.281 12.859 1 95.31 84 PHE A C 1
ATOM 638 O O . PHE A 1 84 ? -10.516 32.312 11.625 1 95.31 84 PHE A O 1
ATOM 645 N N . SER A 1 85 ? -9.344 31.906 13.5 1 96.5 85 SER A N 1
ATOM 646 C CA . SER A 1 85 ? -8.242 31.266 12.781 1 96.5 85 SER A CA 1
ATOM 647 C C . SER A 1 85 ? -8.555 29.797 12.477 1 96.5 85 SER A C 1
ATOM 649 O O . SER A 1 85 ? -9.492 29.234 13.039 1 96.5 85 SER A O 1
ATOM 651 N N . THR A 1 86 ? -7.777 29.219 11.602 1 97.06 86 THR A N 1
ATOM 652 C CA . THR A 1 86 ? -7.914 27.797 11.312 1 97.06 86 THR A CA 1
ATOM 653 C C . THR A 1 86 ? -7.707 26.953 12.57 1 97.06 86 THR A C 1
ATOM 655 O O . THR A 1 86 ? -8.406 25.969 12.789 1 97.06 86 THR A O 1
ATOM 658 N N . ALA A 1 87 ? -6.785 27.328 13.406 1 98.19 87 ALA A N 1
ATOM 659 C CA . ALA A 1 87 ? -6.461 26.594 14.617 1 98.19 87 ALA A CA 1
ATOM 660 C C . ALA A 1 87 ? -7.613 26.641 15.617 1 98.19 87 ALA A C 1
ATOM 662 O O . ALA A 1 87 ? -7.871 25.672 16.328 1 98.19 87 ALA A O 1
ATOM 663 N N . GLU A 1 88 ? -8.258 27.781 15.719 1 97.94 88 GLU A N 1
ATOM 664 C CA . GLU A 1 88 ? -9.422 27.891 16.594 1 97.94 88 GLU A CA 1
ATOM 665 C C . GLU A 1 88 ? -10.547 26.969 16.125 1 97.94 88 GLU A C 1
ATOM 667 O O . GLU A 1 88 ? -11.148 26.266 16.938 1 97.94 88 GLU A O 1
ATOM 672 N N . LEU A 1 89 ? -10.82 27.062 14.859 1 97.44 89 LEU A N 1
ATOM 673 C CA . LEU A 1 89 ? -11.875 26.219 14.305 1 97.44 89 LEU A CA 1
ATOM 674 C C . LEU A 1 89 ? -11.531 24.734 14.477 1 97.44 89 LEU A C 1
ATOM 676 O O . LEU A 1 89 ? -12.406 23.922 14.766 1 97.44 89 LEU A O 1
ATOM 680 N N . ASP A 1 90 ? -10.289 24.438 14.266 1 98.06 90 ASP A N 1
ATOM 681 C CA . ASP A 1 90 ? -9.797 23.078 14.492 1 98.06 90 ASP A CA 1
ATOM 682 C C . ASP A 1 90 ? -10 22.656 15.945 1 98.06 90 ASP A C 1
ATOM 684 O O . ASP A 1 90 ? -10.43 21.531 16.203 1 98.06 90 ASP A O 1
ATOM 688 N N . TYR A 1 91 ? -9.672 23.531 16.828 1 98.06 91 TYR A N 1
ATOM 689 C CA . TYR A 1 91 ? -9.828 23.266 18.25 1 98.06 91 TYR A CA 1
ATOM 690 C C . TYR A 1 91 ? -11.281 22.969 18.594 1 98.06 91 TYR A C 1
ATOM 692 O O . TYR A 1 91 ? -11.57 22.016 19.328 1 98.06 91 TYR A O 1
ATOM 700 N N . LEU A 1 92 ? -12.156 23.75 18.078 1 98.06 92 LEU A N 1
ATOM 701 C CA . LEU A 1 92 ? -13.586 23.547 18.312 1 98.06 92 LEU A CA 1
ATOM 702 C C . LEU A 1 92 ? -14.047 22.219 17.719 1 98.06 92 LEU A C 1
ATOM 704 O O . LEU A 1 92 ? -14.836 21.5 18.328 1 98.06 92 LEU A O 1
ATOM 708 N N . CYS A 1 93 ? -13.562 21.922 16.562 1 97.81 93 CYS A N 1
ATOM 709 C CA . CYS A 1 93 ? -13.906 20.656 15.906 1 97.81 93 CYS A CA 1
ATOM 710 C C . CYS A 1 93 ? -13.484 19.469 16.766 1 97.81 93 CYS A C 1
ATOM 712 O O . CYS A 1 93 ? -14.258 18.516 16.938 1 97.81 93 CYS A O 1
ATOM 714 N N . ARG A 1 94 ? -12.305 19.516 17.328 1 97.56 94 ARG A N 1
ATOM 715 C CA . ARG A 1 94 ? -11.797 18.453 18.172 1 97.56 94 ARG A CA 1
ATOM 716 C C . ARG A 1 94 ? -12.633 18.312 19.438 1 97.56 94 ARG A C 1
ATOM 718 O O . ARG A 1 94 ? -12.914 17.188 19.875 1 97.56 94 ARG A O 1
ATOM 725 N N . ARG A 1 95 ? -12.961 19.391 20.031 1 97.44 95 ARG A N 1
ATOM 726 C CA . ARG A 1 95 ? -13.805 19.359 21.219 1 97.44 95 ARG A CA 1
ATOM 727 C C . ARG A 1 95 ? -15.156 18.703 20.922 1 97.44 95 ARG A C 1
ATOM 729 O O . ARG A 1 95 ? -15.648 17.891 21.703 1 97.44 95 ARG A O 1
ATOM 736 N N . LEU A 1 96 ? -15.68 19.109 19.797 1 97.31 96 LEU A N 1
ATOM 737 C CA . LEU A 1 96 ? -16.984 18.562 19.422 1 97.31 96 LEU A CA 1
ATOM 738 C C . LEU A 1 96 ? -16.891 17.078 19.109 1 97.31 96 LEU A C 1
ATOM 740 O O . LEU A 1 96 ? -17.781 16.312 19.453 1 97.31 96 LEU A O 1
ATOM 744 N N . ALA A 1 97 ? -15.867 16.688 18.422 1 96.25 97 ALA A N 1
ATOM 745 C CA . ALA A 1 97 ? -15.656 15.273 18.109 1 96.25 97 ALA A CA 1
ATOM 746 C C . ALA A 1 97 ? -15.602 14.438 19.391 1 96.25 97 ALA A C 1
ATOM 748 O O . ALA A 1 97 ? -16.156 13.336 19.438 1 96.25 97 ALA A O 1
ATOM 749 N N . ARG A 1 98 ? -14.969 14.922 20.391 1 95.31 98 ARG A N 1
ATOM 750 C CA . ARG A 1 98 ? -14.883 14.234 21.672 1 95.31 98 ARG A CA 1
ATOM 751 C C . ARG A 1 98 ? -16.234 14.195 22.375 1 95.31 98 ARG A C 1
ATOM 753 O O . ARG A 1 98 ? -16.609 13.188 22.984 1 95.31 98 ARG A O 1
ATOM 760 N N . ALA A 1 99 ? -16.922 15.25 22.234 1 95.38 99 ALA A N 1
ATOM 761 C CA . ALA A 1 99 ? -18.188 15.391 22.953 1 95.38 99 ALA A CA 1
ATOM 762 C C . ALA A 1 99 ? -19.25 14.477 22.344 1 95.38 99 ALA A C 1
ATOM 764 O O . ALA A 1 99 ? -20.094 13.93 23.078 1 95.38 99 ALA A O 1
ATOM 765 N N . VAL A 1 100 ? -19.312 14.359 21.031 1 92.69 100 VAL A N 1
ATOM 766 C CA . VAL A 1 100 ? -20.344 13.578 20.375 1 92.69 100 VAL A CA 1
ATOM 767 C C . VAL A 1 100 ? -20.047 12.094 20.531 1 92.69 100 VAL A C 1
ATOM 769 O O . VAL A 1 100 ? -20.969 11.266 20.5 1 92.69 100 VAL A O 1
ATOM 772 N N . GLY A 1 101 ? -18.859 11.734 20.75 1 81.88 101 GLY A N 1
ATOM 773 C CA . GLY A 1 101 ? -18.5 10.328 20.922 1 81.88 101 GLY A CA 1
ATOM 774 C C . GLY A 1 101 ? -18.812 9.492 19.688 1 81.88 101 GLY A C 1
ATOM 775 O O . GLY A 1 101 ? -18.516 9.898 18.562 1 81.88 101 GLY A O 1
ATOM 776 N N . ASN A 1 102 ? -19.297 8.258 19.953 1 73.88 102 ASN A N 1
ATOM 777 C CA . ASN A 1 102 ? -19.578 7.34 18.844 1 73.88 102 ASN A CA 1
ATOM 778 C C . ASN A 1 102 ? -21.016 6.844 18.875 1 73.88 102 ASN A C 1
ATOM 780 O O . ASN A 1 102 ? -21.297 5.688 18.547 1 73.88 102 ASN A O 1
ATOM 784 N N . ARG A 1 103 ? -21.906 7.754 19.234 1 81.56 103 ARG A N 1
ATOM 785 C CA . ARG A 1 103 ? -23.281 7.297 19.422 1 81.56 103 ARG A CA 1
ATOM 786 C C . ARG A 1 103 ? -24.234 7.984 18.453 1 81.56 103 ARG A C 1
ATOM 788 O O . ARG A 1 103 ? -25.094 8.766 18.859 1 81.56 103 ARG A O 1
ATOM 795 N N . GLY A 1 104 ? -24.125 7.719 17.234 1 90.94 104 GLY A N 1
ATOM 796 C CA . GLY A 1 104 ? -25.109 8.141 16.25 1 90.94 104 GLY A CA 1
ATOM 797 C C . GLY A 1 104 ? -24.797 9.5 15.656 1 90.94 104 GLY A C 1
ATOM 798 O O . GLY A 1 104 ? -25.391 9.891 14.641 1 90.94 104 GLY A O 1
ATOM 799 N N . LEU A 1 105 ? -23.984 10.281 16.328 1 94.5 105 LEU A N 1
ATOM 800 C CA . LEU A 1 105 ? -23.516 11.562 15.812 1 94.5 105 LEU A CA 1
ATOM 801 C C . LEU A 1 105 ? -22.047 11.453 15.367 1 94.5 105 LEU A C 1
ATOM 803 O O . LEU A 1 105 ? -21.219 10.898 16.094 1 94.5 105 LEU A O 1
ATOM 807 N N . HIS A 1 106 ? -21.859 11.953 14.148 1 94.44 106 HIS A N 1
ATOM 808 C CA . HIS A 1 106 ? -20.5 11.859 13.617 1 94.44 106 HIS A CA 1
ATOM 809 C C . HIS A 1 106 ? -20.031 13.203 13.07 1 94.44 106 HIS A C 1
ATOM 811 O O . HIS A 1 106 ? -20.812 13.938 12.461 1 94.44 106 HIS A O 1
ATOM 817 N N . ILE A 1 107 ? -18.812 13.508 13.297 1 95.75 107 ILE A N 1
ATOM 818 C CA . ILE A 1 107 ? -18.156 14.695 12.742 1 95.75 107 ILE A CA 1
ATOM 819 C C . ILE A 1 107 ? -16.734 14.359 12.336 1 95.75 107 ILE A C 1
ATOM 821 O O . ILE A 1 107 ? -16.156 13.375 12.812 1 95.75 107 ILE A O 1
ATOM 825 N N . ASP A 1 108 ? -16.203 15.094 11.398 1 95.56 108 ASP A N 1
ATOM 826 C CA . ASP A 1 108 ? -14.828 14.906 10.969 1 95.56 108 ASP A CA 1
ATOM 827 C C . ASP A 1 108 ? -13.875 14.953 12.164 1 95.56 108 ASP A C 1
ATOM 829 O O . ASP A 1 108 ? -14.039 15.773 13.07 1 95.56 108 ASP A O 1
ATOM 833 N N . ARG A 1 109 ? -12.945 14.062 12.219 1 94.69 109 ARG A N 1
ATOM 834 C CA . ARG A 1 109 ? -12 13.945 13.328 1 94.69 109 ARG A CA 1
ATOM 835 C C . ARG A 1 109 ? -10.578 14.25 12.867 1 94.69 109 ARG A C 1
ATOM 837 O O . ARG A 1 109 ? -9.906 13.383 12.297 1 94.69 109 ARG A O 1
ATOM 844 N N . PRO A 1 110 ? -10.125 15.414 13.188 1 96.12 110 PRO A N 1
ATOM 845 C CA . PRO A 1 110 ? -8.781 15.805 12.766 1 96.12 110 PRO A CA 1
ATOM 846 C C . PRO A 1 110 ? -7.688 14.977 13.43 1 96.12 110 PRO A C 1
ATOM 848 O O . PRO A 1 110 ? -7.852 14.523 14.57 1 96.12 110 PRO A O 1
ATOM 851 N N . GLY A 1 111 ? -6.555 14.773 12.672 1 95.56 111 GLY A N 1
ATOM 852 C CA . GLY A 1 111 ? -5.348 14.211 13.258 1 95.56 111 GLY A CA 1
ATOM 853 C C . GLY A 1 111 ? -4.484 15.242 13.953 1 95.56 111 GLY A C 1
ATOM 854 O O . GLY A 1 111 ? -5 16.188 14.562 1 95.56 111 GLY A O 1
ATOM 855 N N . GLN A 1 112 ? -3.15 15.016 13.852 1 97.62 112 GLN A N 1
ATOM 856 C CA . GLN A 1 112 ? -2.215 15.875 14.562 1 97.62 112 GLN A CA 1
ATOM 857 C C . GLN A 1 112 ? -2.002 17.188 13.82 1 97.62 112 GLN A C 1
ATOM 859 O O . GLN A 1 112 ? -1.542 18.172 14.406 1 97.62 112 GLN A O 1
ATOM 864 N N . GLN A 1 113 ? -2.312 17.219 12.531 1 97.94 113 GLN A N 1
ATOM 865 C CA . GLN A 1 113 ? -2.113 18.406 11.711 1 97.94 113 GLN A CA 1
ATOM 866 C C . GLN A 1 113 ? -3.316 19.344 11.797 1 97.94 113 GLN A C 1
ATOM 868 O O . GLN A 1 113 ? -4.457 18.891 11.922 1 97.94 113 GLN A O 1
ATOM 873 N N . VAL A 1 114 ? -3.061 20.625 11.766 1 98.38 114 VAL A N 1
ATOM 874 C CA . VAL A 1 114 ? -4.105 21.641 11.727 1 98.38 114 VAL A CA 1
ATOM 875 C C . VAL A 1 114 ? -4.367 22.047 10.273 1 98.38 114 VAL A C 1
ATOM 877 O O . VAL A 1 114 ? -3.531 22.703 9.648 1 98.38 114 VAL A O 1
ATOM 880 N N . LEU A 1 115 ? -5.504 21.672 9.805 1 97.62 115 LEU A N 1
ATOM 881 C CA . LEU A 1 115 ? -5.871 21.922 8.422 1 97.62 115 LEU A CA 1
ATOM 882 C C . LEU A 1 115 ? -7.223 22.625 8.336 1 97.62 115 LEU A C 1
ATOM 884 O O . LEU A 1 115 ? -8.109 22.375 9.148 1 97.62 115 LEU A O 1
ATOM 888 N N . PRO A 1 116 ? -7.363 23.578 7.371 1 96.31 116 PRO A N 1
ATOM 889 C CA . PRO A 1 116 ? -8.734 24.031 7.105 1 96.31 116 PRO A CA 1
ATOM 890 C C . PRO A 1 116 ? -9.68 22.875 6.77 1 96.31 116 PRO A C 1
ATOM 892 O O . PRO A 1 116 ? -9.352 22.031 5.93 1 96.31 116 PRO A O 1
ATOM 895 N N . ARG A 1 117 ? -10.758 22.812 7.457 1 96.25 117 ARG A N 1
ATOM 896 C CA . ARG A 1 117 ? -11.742 21.75 7.273 1 96.25 117 ARG A CA 1
ATOM 897 C C . ARG A 1 117 ? -13.141 22.328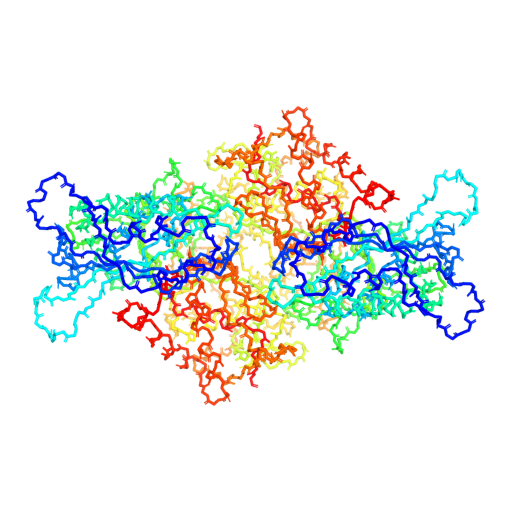 7.094 1 96.25 117 ARG A C 1
ATOM 899 O O . ARG A 1 117 ? -13.422 23.453 7.527 1 96.25 117 ARG A O 1
ATOM 906 N N . THR A 1 118 ? -13.992 21.5 6.48 1 95.25 118 THR A N 1
ATOM 907 C CA . THR A 1 118 ? -15.367 21.953 6.25 1 95.25 118 THR A CA 1
ATOM 908 C C . THR A 1 118 ? -16.266 21.578 7.426 1 95.25 118 THR A C 1
ATOM 910 O O . THR A 1 118 ? -17.406 22.047 7.508 1 95.25 118 THR A O 1
ATOM 913 N N . ALA A 1 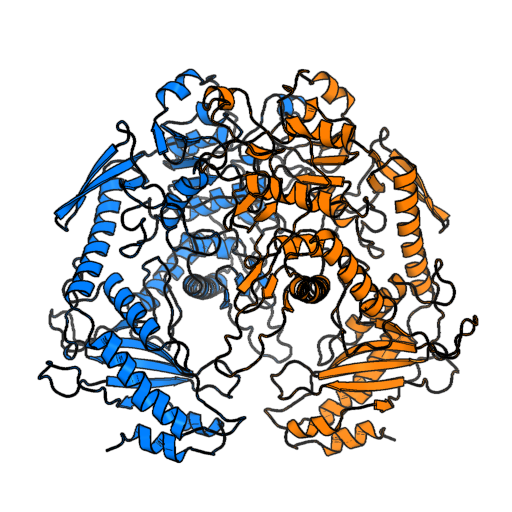119 ? -15.789 20.812 8.359 1 96 119 ALA A N 1
ATOM 914 C CA . ALA A 1 119 ? -16.578 20.359 9.492 1 96 119 ALA A CA 1
ATOM 915 C C . ALA A 1 119 ? -17.031 21.547 10.352 1 96 119 ALA A C 1
ATOM 917 O O . ALA A 1 119 ? -18.172 21.594 10.805 1 96 119 ALA A O 1
ATOM 918 N N . VAL A 1 120 ? -16.141 22.484 10.641 1 96.06 120 VAL A N 1
ATOM 919 C CA . VAL A 1 120 ? -16.422 23.703 11.375 1 96.06 120 VAL A CA 1
ATOM 920 C C . VAL A 1 120 ? -15.859 24.906 10.617 1 96.06 120 VAL A C 1
ATOM 922 O O . VAL A 1 120 ? -14.648 25 10.398 1 96.06 120 VAL A O 1
ATOM 925 N N . THR A 1 121 ? -16.766 25.812 10.25 1 94.31 121 THR A N 1
ATOM 926 C CA . THR A 1 121 ? -16.359 26.969 9.445 1 94.31 121 THR A CA 1
ATOM 927 C C . THR A 1 121 ? -17.062 28.234 9.938 1 94.31 121 THR A C 1
ATOM 929 O O . THR A 1 121 ? -18.078 28.156 10.625 1 94.31 121 THR A O 1
ATOM 932 N N . GLU A 1 122 ? -16.438 29.312 9.641 1 92.44 122 GLU A N 1
ATOM 933 C CA . GLU A 1 122 ? -17.047 30.609 9.852 1 92.44 122 GLU A CA 1
ATOM 934 C C . GLU A 1 122 ? -17.672 31.141 8.562 1 92.44 122 GLU A C 1
ATOM 936 O O . GLU A 1 122 ? -17.016 31.234 7.531 1 92.44 122 GLU A O 1
ATOM 941 N N . LEU A 1 123 ? -18.938 31.422 8.633 1 89.69 123 LEU A N 1
ATOM 942 C CA . LEU A 1 123 ? -19.641 32.031 7.512 1 89.69 123 LEU A CA 1
ATOM 943 C C . LEU A 1 123 ? -19.734 33.562 7.691 1 89.69 123 LEU A C 1
ATOM 945 O O . LEU A 1 123 ? -20.172 34.031 8.734 1 89.69 123 LEU A O 1
ATOM 949 N N . HIS A 1 124 ? -19.328 34.219 6.621 1 84.31 124 HIS A N 1
ATOM 950 C CA . HIS A 1 124 ? -19.375 35.688 6.684 1 84.31 124 HIS A CA 1
ATOM 951 C C . HIS A 1 124 ? -20.672 36.219 6.086 1 84.31 124 HIS A C 1
ATOM 953 O O . HIS A 1 124 ? -21.125 35.75 5.035 1 84.31 124 HIS A O 1
ATOM 959 N N . GLY A 1 125 ? -21.484 36.938 6.824 1 72 125 GLY A N 1
ATOM 960 C CA . GLY A 1 125 ? -22.734 37.5 6.355 1 72 125 GLY A CA 1
ATOM 961 C C . GLY A 1 125 ? -22.547 38.531 5.25 1 72 125 GLY A C 1
ATOM 962 O O . GLY A 1 125 ? -21.438 39.031 5.047 1 72 125 GLY A O 1
ATOM 963 N N . ASN A 1 126 ? -23.453 38.594 4.164 1 58.53 126 ASN A N 1
ATOM 964 C CA . ASN A 1 126 ? -23.453 39.5 3.029 1 58.53 126 ASN A CA 1
ATOM 965 C C . ASN A 1 126 ? -23.359 40.969 3.484 1 58.53 126 ASN A C 1
ATOM 967 O O . ASN A 1 126 ? -23.438 41.875 2.664 1 58.53 126 ASN A O 1
ATOM 971 N N . ASP A 1 127 ? -23.75 41.219 4.719 1 46.41 127 ASP A N 1
ATOM 972 C CA . ASP A 1 127 ? -23.953 42.656 4.887 1 46.41 127 ASP A CA 1
ATOM 973 C C . ASP A 1 127 ? -22.625 43.406 4.828 1 46.41 127 ASP A C 1
ATOM 975 O O . ASP A 1 127 ? -21.75 43.219 5.676 1 46.41 127 ASP A O 1
ATOM 979 N N . GLY A 1 128 ? -21.875 43.875 3.898 1 43.97 128 GLY A N 1
ATOM 980 C CA . GLY A 1 128 ? -20.766 44.719 3.584 1 43.97 128 GLY A CA 1
ATOM 981 C C . GLY A 1 128 ? -19.656 44.688 4.621 1 43.97 128 GLY A C 1
ATOM 982 O O . GLY A 1 128 ? -19.812 44.062 5.68 1 43.97 128 GLY A O 1
ATOM 983 N N . GLY A 1 129 ? -18.297 45.281 4.332 1 40.16 129 GLY A N 1
ATOM 984 C CA . GLY A 1 129 ? -16.938 45.438 4.824 1 40.16 129 GLY A CA 1
ATOM 985 C C . GLY A 1 129 ? -16.875 45.719 6.312 1 40.16 129 GLY A C 1
ATOM 986 O O . GLY A 1 129 ? -15.844 46.188 6.82 1 40.16 129 GLY A O 1
ATOM 987 N N . GLY A 1 130 ? -17.969 46.219 6.93 1 38.66 130 GLY A N 1
ATOM 988 C CA . GLY A 1 130 ? -17.594 46.875 8.18 1 38.66 130 GLY A CA 1
ATOM 989 C C . GLY A 1 130 ? -17.172 45.875 9.258 1 38.66 130 GLY A C 1
ATOM 990 O O . GLY A 1 130 ? -17.422 44.688 9.133 1 38.66 130 GLY A O 1
ATOM 991 N N . VAL A 1 131 ? -16.281 46.219 10.016 1 41.31 131 VAL A N 1
ATOM 992 C CA . VAL A 1 131 ? -15.602 45.594 11.141 1 41.31 131 VAL A CA 1
ATOM 993 C C . VAL A 1 131 ? -16.594 44.781 11.953 1 41.31 131 VAL A C 1
ATOM 995 O O . VAL A 1 131 ? -16.188 44 12.836 1 41.31 131 VAL A O 1
ATOM 998 N N . GLY A 1 132 ? -18.016 45.094 11.914 1 46.22 132 GLY A N 1
ATOM 999 C CA . GLY A 1 132 ? -18.812 44.562 13.016 1 46.22 132 GLY A CA 1
ATOM 1000 C C . GLY A 1 132 ? -19.406 43.219 12.727 1 46.22 132 GLY A C 1
ATOM 1001 O O . GLY A 1 132 ? -19.625 42.844 11.57 1 46.22 132 GLY A O 1
ATOM 1002 N N . LYS A 1 133 ? -19.438 42.219 13.758 1 57.09 133 LYS A N 1
ATOM 1003 C CA . LYS A 1 133 ? -19.859 40.875 14.117 1 57.09 133 LYS A CA 1
ATOM 1004 C C . LYS A 1 133 ? -21.312 40.625 13.75 1 57.09 133 LYS A C 1
ATOM 1006 O O . LYS A 1 133 ? -21.891 39.625 14.141 1 57.09 133 LYS A O 1
ATOM 1011 N N . ARG A 1 134 ? -21.969 41.594 12.977 1 55.62 134 ARG A N 1
ATOM 1012 C CA . ARG A 1 134 ? -23.422 41.5 12.844 1 55.62 134 ARG A CA 1
ATOM 1013 C C . ARG A 1 134 ? -23.812 40.656 11.617 1 55.62 134 ARG A C 1
ATOM 1015 O O . ARG A 1 134 ? -23.453 41 10.492 1 55.62 134 ARG A O 1
ATOM 1022 N N . GLY A 1 135 ? -23.594 39.188 11.641 1 74.19 135 GLY A N 1
ATOM 1023 C CA . GLY A 1 135 ? -24.188 38.281 10.68 1 74.19 135 GLY A CA 1
ATOM 1024 C C . GLY A 1 135 ? -23.344 37.062 10.422 1 74.19 135 GLY A C 1
ATOM 1025 O O . GLY A 1 135 ? -23.766 36.125 9.711 1 74.19 135 GLY A O 1
ATOM 1026 N N . ASP A 1 136 ? -22.234 37.125 11.125 1 87.12 136 ASP A N 1
ATOM 1027 C CA . ASP A 1 136 ? -21.391 35.938 10.93 1 87.12 136 ASP A CA 1
ATOM 1028 C C . ASP A 1 136 ? -21.922 34.75 11.711 1 87.12 136 ASP A C 1
ATOM 1030 O O . ASP A 1 136 ? -22.531 34.938 12.773 1 87.12 136 ASP A O 1
ATOM 1034 N N . GLU A 1 137 ? -21.688 33.656 11.18 1 91.69 137 GLU A N 1
ATOM 1035 C CA . GLU A 1 137 ? -22.172 32.406 11.82 1 91.69 137 GLU A CA 1
ATOM 1036 C C . GLU A 1 137 ? -21.078 31.359 11.859 1 91.69 137 GLU A C 1
ATOM 1038 O O . GLU A 1 137 ? -20.219 31.312 10.977 1 91.69 137 GLU A O 1
ATOM 1043 N N . LEU A 1 138 ? -21.125 30.688 12.938 1 93.62 138 LEU A N 1
ATOM 1044 C CA . LEU A 1 138 ? -20.359 29.453 12.984 1 93.62 138 LEU A CA 1
ATOM 1045 C C . LEU A 1 138 ? -21.172 28.281 12.43 1 93.62 138 LEU A C 1
ATOM 1047 O O . LEU A 1 138 ? -22.281 28.031 12.875 1 93.62 138 LEU A O 1
ATOM 1051 N N . GLN A 1 139 ? -20.641 27.656 11.461 1 94.12 139 GLN A N 1
ATOM 1052 C CA . GLN A 1 139 ? -21.312 26.516 10.867 1 94.12 139 GLN A CA 1
ATOM 1053 C C . GLN A 1 139 ? -20.609 25.203 11.25 1 94.12 139 GLN A C 1
ATOM 1055 O O . GLN A 1 139 ? -19.391 25.094 11.141 1 94.12 139 GLN A O 1
ATOM 1060 N N . ILE A 1 140 ? -21.375 24.25 11.688 1 96.06 140 ILE A N 1
ATOM 1061 C CA . ILE A 1 140 ? -20.891 22.922 12.047 1 96.06 140 ILE A CA 1
ATOM 1062 C C . ILE A 1 140 ? -21.578 21.875 11.18 1 96.06 140 ILE A C 1
ATOM 1064 O O . ILE A 1 140 ? -22.797 21.719 11.227 1 96.06 140 ILE A O 1
ATOM 1068 N N . CYS A 1 141 ? -20.828 21.141 10.383 1 95.69 141 CYS A N 1
ATOM 1069 C CA . CYS A 1 141 ? -21.359 20.078 9.555 1 95.69 141 CYS A CA 1
ATOM 1070 C C . CYS A 1 141 ? -21.188 18.719 10.234 1 95.69 141 CYS A C 1
ATOM 1072 O O . CYS A 1 141 ? -20.062 18.344 10.594 1 95.69 141 CYS A O 1
ATOM 1074 N N . LEU A 1 142 ? -22.234 17.953 10.406 1 94.75 142 LEU A N 1
ATOM 1075 C CA . LEU A 1 142 ? -22.141 16.641 11.062 1 94.75 142 LEU A CA 1
ATOM 1076 C C . LEU A 1 142 ? -23.078 15.641 10.406 1 94.75 142 LEU A C 1
ATOM 1078 O O . LEU A 1 142 ? -23.812 15.984 9.484 1 94.75 142 LEU A O 1
ATOM 1082 N N . GLU A 1 143 ? -22.922 14.422 10.797 1 95.31 143 GLU A N 1
ATOM 1083 C CA . GLU A 1 143 ? -23.766 13.328 10.328 1 95.31 143 GLU A CA 1
ATOM 1084 C C . GLU A 1 143 ? -24.562 12.711 11.477 1 95.31 143 GLU A C 1
ATOM 1086 O O . GLU A 1 143 ? -24.062 12.594 12.594 1 95.31 143 GLU A O 1
ATOM 1091 N N . ILE A 1 144 ? -25.797 12.414 11.172 1 95.44 144 ILE A N 1
ATOM 1092 C CA . ILE A 1 144 ? -26.672 11.836 12.18 1 95.44 144 ILE A CA 1
ATOM 1093 C C . ILE A 1 144 ? -27.172 10.477 11.711 1 95.44 144 ILE A C 1
ATOM 1095 O O . ILE A 1 144 ? -27.844 10.375 10.68 1 95.44 144 ILE A O 1
ATOM 1099 N N . GLN A 1 145 ? -26.812 9.516 12.5 1 94.88 145 GLN A N 1
ATOM 1100 C CA . GLN A 1 145 ? -27.391 8.195 12.266 1 94.88 145 GLN A CA 1
ATOM 1101 C C . GLN A 1 145 ? -28.766 8.062 12.93 1 94.88 145 GLN A C 1
ATOM 1103 O O . GLN A 1 145 ? -28.844 7.84 14.141 1 94.88 145 GLN A O 1
ATOM 1108 N N . LEU A 1 146 ? -29.719 8.008 12.102 1 95.94 146 LEU A N 1
ATOM 1109 C CA . LEU A 1 146 ? -31.062 7.98 12.656 1 95.94 146 LEU A CA 1
ATOM 1110 C C . LEU A 1 146 ? -31.422 6.578 13.141 1 95.94 146 LEU A C 1
ATOM 1112 O O . LEU A 1 146 ? -31.312 5.609 12.391 1 95.94 146 LEU A O 1
ATOM 1116 N N . PRO A 1 147 ? -31.828 6.508 14.344 1 94.88 147 PRO A N 1
ATOM 1117 C CA . PRO A 1 147 ? -32.031 5.195 14.953 1 94.88 147 PRO A CA 1
ATOM 1118 C C . PRO A 1 147 ? -33.281 4.48 14.406 1 94.88 147 PRO A C 1
ATOM 1120 O O . PRO A 1 147 ? -34.281 5.129 14.055 1 94.88 147 PRO A O 1
ATOM 1123 N N . ALA A 1 148 ? -33.156 3.199 14.43 1 93.75 148 ALA A N 1
ATOM 1124 C CA . ALA A 1 148 ? -34.25 2.355 13.984 1 93.75 148 ALA A CA 1
ATOM 1125 C C . ALA A 1 148 ? -34.188 0.976 14.633 1 93.75 148 ALA A C 1
ATOM 1127 O O . ALA A 1 148 ? -33.125 0.56 15.109 1 93.75 148 ALA A O 1
ATOM 1128 N N . ARG A 1 149 ? -35.219 0.385 14.867 1 90.31 149 ARG A N 1
ATOM 1129 C CA . ARG A 1 149 ? -35.344 -1.044 15.133 1 90.31 149 ARG A CA 1
ATOM 1130 C C . ARG A 1 149 ? -35.812 -1.785 13.875 1 90.31 149 ARG A C 1
ATOM 1132 O O . ARG A 1 149 ? -37 -1.787 13.547 1 90.31 149 ARG A O 1
ATOM 1139 N N . GLY A 1 150 ? -34.844 -2.42 13.375 1 81 150 GLY A N 1
ATOM 1140 C CA . GLY A 1 150 ? -35.125 -2.861 12.023 1 81 150 GLY A CA 1
ATOM 1141 C C . GLY A 1 150 ? -35.344 -1.715 11.055 1 81 150 GLY A C 1
ATOM 1142 O O . GLY A 1 150 ? -34.469 -0.873 10.867 1 81 150 GLY A O 1
ATOM 1143 N N . ARG A 1 151 ? -36.594 -1.71 10.547 1 83.94 151 ARG A N 1
ATOM 1144 C CA . ARG A 1 151 ? -36.938 -0.627 9.625 1 83.94 151 ARG A CA 1
ATOM 1145 C C . ARG A 1 151 ? -38 0.277 10.195 1 83.94 151 ARG A C 1
ATOM 1147 O O . ARG A 1 151 ? -38.656 1.018 9.461 1 83.94 151 ARG A O 1
ATOM 1154 N N . ARG A 1 152 ? -38.188 0.207 11.453 1 92.06 152 ARG A N 1
ATOM 1155 C CA . ARG A 1 152 ? -39.125 1.067 12.148 1 92.06 152 ARG A CA 1
ATOM 1156 C C . ARG A 1 152 ? -38.406 2.152 12.938 1 92.06 152 ARG A C 1
ATOM 1158 O O . ARG A 1 152 ? -37.344 1.899 13.539 1 92.06 152 ARG A O 1
ATOM 1165 N N . ILE A 1 153 ? -39 3.312 12.906 1 96.31 153 ILE A N 1
ATOM 1166 C CA . ILE A 1 153 ? -38.406 4.492 13.508 1 96.31 153 ILE A CA 1
ATOM 1167 C C . ILE A 1 153 ? -38.406 4.355 15.031 1 96.31 153 ILE A C 1
ATOM 1169 O O . ILE A 1 153 ? -39.406 3.963 15.617 1 96.31 153 ILE A O 1
ATOM 1173 N N . MET A 1 154 ? -37.25 4.625 15.578 1 96.44 154 MET A N 1
ATOM 1174 C CA . MET A 1 154 ? -37.188 4.828 17.016 1 96.44 154 MET A CA 1
ATOM 1175 C C . MET A 1 154 ? -37.25 6.312 17.359 1 96.44 154 MET A C 1
ATOM 1177 O O . MET A 1 154 ? -36.219 6.906 17.719 1 96.44 154 MET A O 1
ATOM 1181 N N . GLY A 1 155 ? -38.406 6.812 17.375 1 96.44 155 GLY A N 1
ATOM 1182 C CA . GLY A 1 155 ? -38.625 8.25 17.484 1 96.44 155 GLY A CA 1
ATOM 1183 C C . GLY A 1 155 ? -38.156 8.828 18.797 1 96.44 155 GLY A C 1
ATOM 1184 O O . GLY A 1 155 ? -37.625 9.945 18.844 1 96.44 155 GLY A O 1
ATOM 1185 N N . ARG A 1 156 ? -38.344 8.164 19.891 1 96.69 156 ARG A N 1
ATOM 1186 C CA . ARG A 1 156 ? -37.938 8.633 21.203 1 96.69 156 ARG A CA 1
ATOM 1187 C C . ARG A 1 156 ? -36.406 8.664 21.297 1 96.69 156 ARG A C 1
ATOM 1189 O O . ARG A 1 156 ? -35.844 9.594 21.875 1 96.69 156 ARG A O 1
ATOM 1196 N N . GLU A 1 157 ? -35.844 7.672 20.703 1 96.19 157 GLU A N 1
ATOM 1197 C CA . GLU A 1 157 ? -34.375 7.641 20.688 1 96.19 157 GLU A CA 1
ATOM 1198 C C . GLU A 1 157 ? -33.812 8.758 19.797 1 96.19 157 GLU A C 1
ATOM 1200 O O . GLU A 1 157 ? -32.781 9.359 20.141 1 96.19 157 GLU A O 1
ATOM 1205 N N . ALA A 1 158 ? -34.469 8.953 18.734 1 96.88 158 ALA A N 1
ATOM 1206 C CA . ALA A 1 158 ? -34.062 10.031 17.844 1 96.88 158 ALA A CA 1
ATOM 1207 C C . ALA A 1 158 ? -34.188 11.391 18.531 1 96.88 158 ALA A C 1
ATOM 1209 O O . ALA A 1 158 ? -33.312 12.258 18.359 1 96.88 158 ALA A O 1
ATOM 1210 N N . ALA A 1 159 ? -35.25 11.539 19.266 1 96.56 159 ALA A N 1
ATOM 1211 C CA . ALA A 1 159 ? -35.469 12.781 20.016 1 96.56 159 ALA A CA 1
ATOM 1212 C C . ALA A 1 159 ? -34.344 12.984 21.047 1 96.56 159 ALA A C 1
ATOM 1214 O O . ALA A 1 159 ? -33.875 14.102 21.25 1 96.56 159 ALA A O 1
ATOM 1215 N N . ARG A 1 160 ? -34.031 11.938 21.672 1 95.62 160 ARG A N 1
ATOM 1216 C CA . ARG A 1 160 ? -32.938 12.023 22.641 1 95.62 160 ARG A CA 1
ATOM 1217 C C . ARG A 1 160 ? -31.625 12.391 21.953 1 95.62 160 ARG A C 1
ATOM 1219 O O . ARG A 1 160 ? -30.875 13.242 22.438 1 95.62 160 ARG A O 1
ATOM 1226 N N . LEU A 1 161 ? -31.328 11.828 20.859 1 96.12 161 LEU A N 1
ATOM 1227 C CA . LEU A 1 161 ? -30.094 12.031 20.109 1 96.12 161 LEU A CA 1
ATOM 1228 C C . LEU A 1 161 ? -30 13.469 19.609 1 96.12 161 LEU A C 1
ATOM 1230 O O . LEU A 1 161 ? -28.969 14.125 19.781 1 96.12 161 LEU A O 1
ATOM 1234 N N . ILE A 1 162 ? -31.047 14 19.062 1 96.25 162 ILE A N 1
ATOM 1235 C CA . ILE A 1 162 ? -31.016 15.266 18.344 1 96.25 162 ILE A CA 1
ATOM 1236 C C . ILE A 1 162 ? -31.344 16.406 19.297 1 96.25 162 ILE A C 1
ATOM 1238 O O . ILE A 1 162 ? -30.75 17.484 19.219 1 96.25 162 ILE A O 1
ATOM 1242 N N . CYS A 1 163 ? -32.281 16.188 20.219 1 95.38 163 CYS A N 1
ATOM 1243 C CA . CYS A 1 163 ? -32.781 17.297 21.031 1 95.38 163 CYS A CA 1
ATOM 1244 C C . CYS A 1 163 ? -32.125 17.297 22.422 1 95.38 163 CYS A C 1
ATOM 1246 O O . CYS A 1 163 ? -32.281 18.25 23.188 1 95.38 163 CYS A O 1
ATOM 1248 N N . GLU A 1 164 ? -31.406 16.281 22.688 1 94.25 164 GLU A N 1
ATOM 1249 C CA . GLU A 1 164 ? -30.734 16.25 23.984 1 94.25 164 GLU A CA 1
ATOM 1250 C C . GLU A 1 164 ? -29.234 16.094 23.844 1 94.25 164 GLU A C 1
ATOM 1252 O O . GLU A 1 164 ? -28.453 16.969 24.219 1 94.25 164 GLU A O 1
ATOM 1257 N N . ASP A 1 165 ? -28.828 14.984 23.234 1 95.12 165 ASP A N 1
ATOM 1258 C CA . ASP A 1 165 ? -27.406 14.68 23.125 1 95.12 165 ASP A CA 1
ATOM 1259 C C . ASP A 1 165 ? -26.672 15.742 22.312 1 95.12 165 ASP A C 1
ATOM 1261 O O . ASP A 1 165 ? -25.594 16.188 22.703 1 95.12 165 ASP A O 1
ATOM 1265 N N . LEU A 1 166 ? -27.219 16.125 21.188 1 96.12 166 LEU A N 1
ATOM 1266 C CA . LEU A 1 166 ? -26.578 17.125 20.328 1 96.12 166 LEU A CA 1
ATOM 1267 C C . LEU A 1 166 ? -26.469 18.469 21.047 1 96.12 166 LEU A C 1
ATOM 1269 O O . LEU A 1 166 ? -25.391 19.047 21.125 1 96.12 166 LEU A O 1
ATOM 1273 N N . PRO A 1 167 ? -27.531 18.969 21.594 1 94.88 167 PRO A N 1
ATOM 1274 C CA . PRO A 1 167 ? -27.422 20.219 22.344 1 94.88 167 PRO A CA 1
ATOM 1275 C C . PRO A 1 167 ? -26.422 20.141 23.5 1 94.88 167 PRO A C 1
ATOM 1277 O O . PRO A 1 167 ? -25.703 21.109 23.766 1 94.88 167 PRO A O 1
ATOM 1280 N N . ARG A 1 168 ? -26.406 19.016 24.141 1 94.62 168 ARG A N 1
ATOM 1281 C CA . ARG A 1 168 ? -25.438 18.828 25.219 1 94.62 168 ARG A CA 1
ATOM 1282 C C . ARG A 1 168 ? -24.016 18.875 24.703 1 94.62 168 ARG A C 1
ATOM 1284 O O . ARG A 1 168 ? -23.141 19.469 25.344 1 94.62 168 ARG A O 1
ATOM 1291 N N . ALA A 1 169 ? -23.781 18.25 23.625 1 96.25 169 ALA A N 1
ATOM 1292 C CA . ALA A 1 169 ? -22.453 18.266 23 1 96.25 169 ALA A CA 1
ATOM 1293 C C . ALA A 1 169 ? -22.062 19.688 22.609 1 96.25 169 ALA A C 1
ATOM 1295 O O . ALA A 1 169 ? -20.906 20.094 22.781 1 96.25 169 ALA A O 1
ATOM 1296 N N . LEU A 1 170 ? -23 20.469 22.078 1 96.19 170 LEU A N 1
ATOM 1297 C CA . LEU A 1 170 ? -22.734 21.844 21.703 1 96.19 170 LEU A CA 1
ATOM 1298 C C . LEU A 1 170 ? -22.422 22.703 22.922 1 96.19 170 LEU A C 1
ATOM 1300 O O . LEU A 1 170 ? -21.5 23.516 22.891 1 96.19 170 LEU A O 1
ATOM 1304 N N . ALA A 1 171 ? -23.188 22.469 23.938 1 95.12 171 ALA A N 1
ATOM 1305 C CA . ALA A 1 171 ? -22.953 23.203 25.172 1 95.12 171 ALA A CA 1
ATOM 1306 C C . ALA A 1 171 ? -21.547 22.938 25.719 1 95.12 171 ALA A C 1
ATOM 1308 O O . ALA A 1 171 ? -20.844 23.859 26.109 1 95.12 171 ALA A O 1
ATOM 1309 N N . ASP A 1 172 ? -21.203 21.688 25.641 1 95.25 172 ASP A N 1
ATOM 1310 C CA . ASP A 1 172 ? -19.938 21.266 26.234 1 95.25 172 ASP A CA 1
ATOM 1311 C C . ASP A 1 172 ? -18.75 21.672 25.359 1 95.25 172 ASP A C 1
ATOM 1313 O O . ASP A 1 172 ? -17.703 22.094 25.859 1 95.25 172 ASP A O 1
ATOM 1317 N N . ALA A 1 173 ? -18.891 21.562 24.094 1 96.56 173 ALA A N 1
ATOM 1318 C CA . ALA A 1 173 ? -17.75 21.688 23.188 1 96.56 173 ALA A CA 1
ATOM 1319 C C . ALA A 1 173 ? -17.609 23.109 22.656 1 96.56 173 ALA A C 1
ATOM 1321 O O . ALA A 1 173 ? -16.5 23.594 22.453 1 96.56 173 ALA A O 1
ATOM 1322 N N . ILE A 1 174 ? -18.719 23.75 22.391 1 96.56 174 ILE A N 1
ATOM 1323 C CA . ILE A 1 174 ? -18.688 25.031 21.703 1 96.56 174 ILE A CA 1
ATOM 1324 C C . ILE A 1 174 ? -18.891 26.156 22.719 1 96.56 174 ILE A C 1
ATOM 1326 O O . ILE A 1 174 ? -18 26.984 22.953 1 96.56 174 ILE A O 1
ATOM 1330 N N . PHE A 1 175 ? -19.922 26.125 23.438 1 94.88 175 PHE A N 1
ATOM 1331 C CA . PHE A 1 175 ? -20.297 27.25 24.297 1 94.88 175 PHE A CA 1
ATOM 1332 C C . PHE A 1 175 ? -19.422 27.281 25.547 1 94.88 175 PHE A C 1
ATOM 1334 O O . PHE A 1 175 ? -19.266 28.344 26.172 1 94.88 175 PHE A O 1
ATOM 1341 N N . SER A 1 176 ? -18.844 26.156 25.859 1 94.38 176 SER A N 1
ATOM 1342 C CA . SER A 1 176 ? -18.016 26.125 27.062 1 94.38 176 SER A CA 1
ATOM 1343 C C . SER A 1 176 ? -16.531 26.125 26.703 1 94.38 176 SER A C 1
ATOM 1345 O O . SER A 1 176 ? -15.672 25.906 27.547 1 94.38 176 SER A O 1
ATOM 1347 N N . ALA A 1 177 ? -16.266 26.359 25.5 1 95.88 177 ALA A N 1
ATOM 1348 C CA . ALA A 1 177 ? -14.852 26.375 25.094 1 95.88 177 ALA A CA 1
ATOM 1349 C C . ALA A 1 177 ? -14.086 27.484 25.812 1 95.88 177 ALA A C 1
ATOM 1351 O O . ALA A 1 177 ? -14.523 28.641 25.828 1 95.88 177 ALA A O 1
ATOM 1352 N N . PRO A 1 178 ? -12.961 27.156 26.375 1 95.81 178 PRO A N 1
ATOM 1353 C CA . PRO A 1 178 ? -12.195 28.188 27.078 1 95.81 178 PRO A CA 1
ATOM 1354 C C . PRO A 1 178 ? -11.555 29.188 26.109 1 95.81 178 PRO A C 1
ATOM 1356 O O . PRO A 1 178 ? -10.734 28.812 25.266 1 95.81 178 PRO A O 1
ATOM 1359 N N . ALA A 1 179 ? -11.828 30.391 26.328 1 94.81 179 ALA A N 1
ATOM 1360 C CA . ALA A 1 179 ? -11.297 31.453 25.484 1 94.81 179 ALA A CA 1
ATOM 1361 C C . ALA A 1 179 ? -9.773 31.438 25.469 1 94.81 179 ALA A C 1
ATOM 1363 O O . ALA A 1 179 ? -9.148 31.688 24.438 1 94.81 179 ALA A O 1
ATOM 1364 N N . ARG A 1 180 ? -9.25 31.125 26.594 1 96.06 180 ARG A N 1
ATOM 1365 C CA . ARG A 1 180 ? -7.797 31.109 26.734 1 96.06 180 ARG A CA 1
ATOM 1366 C C . ARG A 1 180 ? -7.172 30.078 25.812 1 96.06 180 ARG A C 1
ATOM 1368 O O . ARG A 1 180 ? -6.113 30.312 25.219 1 96.06 180 ARG A O 1
ATOM 1375 N N . GLU A 1 181 ? -7.777 28.891 25.719 1 96.69 181 GLU A N 1
ATOM 1376 C CA . GLU A 1 181 ? -7.27 27.828 24.859 1 96.69 181 GLU A CA 1
ATOM 1377 C C . GLU A 1 181 ? -7.441 28.203 23.391 1 96.69 181 GLU A C 1
ATOM 1379 O O . GLU A 1 181 ? -6.598 27.859 22.547 1 96.69 181 GLU A O 1
ATOM 1384 N N . LEU A 1 182 ? -8.5 28.844 23.047 1 97 182 LEU A N 1
ATOM 1385 C CA . LEU A 1 182 ? -8.711 29.328 21.688 1 97 182 LEU A CA 1
ATOM 1386 C C . LEU A 1 182 ? -7.664 30.359 21.312 1 97 182 LEU A C 1
ATOM 1388 O O . LEU A 1 182 ? -7.09 30.297 20.219 1 97 182 LEU A O 1
ATOM 1392 N N . ASP A 1 183 ? -7.387 31.266 22.234 1 96.62 183 ASP A N 1
ATOM 1393 C CA . ASP A 1 183 ? -6.359 32.281 22.016 1 96.62 183 ASP A CA 1
ATOM 1394 C C . ASP A 1 183 ? -4.988 31.641 21.812 1 96.62 183 ASP A C 1
ATOM 1396 O O . ASP A 1 183 ? -4.219 32.062 20.953 1 96.62 183 ASP A O 1
ATOM 1400 N N . ALA A 1 184 ? -4.738 30.656 22.625 1 97.25 184 ALA A N 1
ATOM 1401 C CA . ALA A 1 184 ? -3.461 29.953 22.531 1 97.25 184 ALA A CA 1
ATOM 1402 C C . ALA A 1 184 ? -3.311 29.266 21.188 1 97.25 184 ALA A C 1
ATOM 1404 O O . ALA A 1 184 ? -2.223 29.25 20.594 1 97.25 184 ALA A O 1
ATOM 1405 N N . ALA A 1 185 ? -4.375 28.688 20.703 1 97.75 185 ALA A N 1
ATOM 1406 C CA . ALA A 1 185 ? -4.355 28.016 19.406 1 97.75 185 ALA A CA 1
ATOM 1407 C C . ALA A 1 185 ? -4.074 29.016 18.281 1 97.75 185 ALA A C 1
ATOM 1409 O O . ALA A 1 185 ? -3.271 28.75 17.391 1 97.75 185 ALA A O 1
ATOM 1410 N N . ALA A 1 186 ? -4.746 30.141 18.312 1 97.62 186 ALA A N 1
ATOM 1411 C CA . ALA A 1 186 ? -4.543 31.188 17.328 1 97.62 186 ALA A CA 1
ATOM 1412 C C . ALA A 1 186 ? -3.109 31.703 17.359 1 97.62 186 ALA A C 1
ATOM 1414 O O . ALA A 1 186 ? -2.496 31.953 16.328 1 97.62 186 ALA A O 1
ATOM 1415 N N . SER A 1 187 ? -2.639 31.891 18.594 1 97.56 187 SER A N 1
ATOM 1416 C CA . SER A 1 187 ? -1.277 32.375 18.781 1 97.56 187 SER A CA 1
ATOM 1417 C C . SER A 1 187 ? -0.253 31.406 18.203 1 97.56 187 SER A C 1
ATOM 1419 O O . SER A 1 187 ? 0.713 31.812 17.562 1 97.56 187 SER A O 1
ATOM 1421 N N . LEU A 1 188 ? -0.422 30.141 18.422 1 98.06 188 LEU A N 1
ATOM 1422 C CA . LEU A 1 188 ? 0.499 29.125 17.922 1 98.06 188 LEU A CA 1
ATOM 1423 C C . LEU A 1 188 ? 0.484 29.078 16.391 1 98.06 188 LEU A C 1
ATOM 1425 O O . LEU A 1 188 ? 1.533 28.922 15.766 1 98.06 188 LEU A O 1
ATOM 1429 N N . GLU A 1 189 ? -0.706 29.156 15.859 1 97.88 189 GLU A N 1
ATOM 1430 C CA . GLU A 1 189 ? -0.812 29.188 14.398 1 97.88 189 GLU A CA 1
ATOM 1431 C C . GLU A 1 189 ? -0.002 30.344 13.812 1 97.88 189 GLU A C 1
ATOM 1433 O O . GLU A 1 189 ? 0.717 30.156 12.828 1 97.88 189 GLU A O 1
ATOM 1438 N N . TYR A 1 190 ? -0.131 31.5 14.383 1 98.06 190 TYR A N 1
ATOM 1439 C CA . TYR A 1 190 ? 0.593 32.656 13.922 1 98.06 190 TYR A CA 1
ATOM 1440 C C . TYR A 1 190 ? 2.096 32.5 14.109 1 98.06 190 TYR A C 1
ATOM 1442 O O . TYR A 1 190 ? 2.885 32.875 13.234 1 98.06 190 TYR A O 1
ATOM 1450 N N . ASP A 1 191 ? 2.471 31.922 15.227 1 98.31 191 ASP A N 1
ATOM 1451 C CA . ASP A 1 191 ? 3.877 31.609 15.469 1 98.31 191 ASP A CA 1
ATOM 1452 C C . ASP A 1 191 ? 4.434 30.688 14.383 1 98.31 191 ASP A C 1
ATOM 1454 O O . ASP A 1 191 ? 5.527 30.906 13.867 1 98.31 191 ASP A O 1
ATOM 1458 N N . GLN A 1 192 ? 3.738 29.641 14.102 1 98.25 192 GLN A N 1
ATOM 1459 C CA . GLN A 1 192 ? 4.191 28.672 13.102 1 98.25 192 GLN A CA 1
ATOM 1460 C C . GLN A 1 192 ? 4.328 29.328 11.727 1 98.25 192 GLN A C 1
ATOM 1462 O O . GLN A 1 192 ? 5.301 29.094 11.008 1 98.25 192 GLN A O 1
ATOM 1467 N N . ALA A 1 193 ? 3.379 30.203 11.375 1 97.62 193 ALA A N 1
ATOM 1468 C CA . ALA A 1 193 ? 3.428 30.922 10.102 1 97.62 193 ALA A CA 1
ATOM 1469 C C . ALA A 1 193 ? 4.629 31.859 10.039 1 97.62 193 ALA A C 1
ATOM 1471 O O . ALA A 1 193 ? 5.355 31.891 9.047 1 97.62 193 ALA A O 1
ATOM 1472 N N . CYS A 1 194 ? 4.812 32.594 11.078 1 98.06 194 CYS A N 1
ATOM 1473 C CA . CYS A 1 194 ? 5.914 33.531 11.133 1 98.06 194 CYS A CA 1
ATOM 1474 C C . CYS A 1 194 ? 7.258 32.812 11.156 1 98.06 194 CYS A C 1
ATOM 1476 O O . CYS A 1 194 ? 8.227 33.281 10.547 1 98.06 194 CYS A O 1
ATOM 1478 N N . LEU A 1 195 ? 7.301 31.766 11.875 1 98.62 195 LEU A N 1
ATOM 1479 C CA . LEU A 1 195 ? 8.531 30.984 11.922 1 98.62 195 LEU A CA 1
ATOM 1480 C C . LEU A 1 195 ? 8.906 30.469 10.539 1 98.62 195 LEU A C 1
ATOM 1482 O O . LEU A 1 195 ? 10.07 30.516 10.148 1 98.62 195 LEU A O 1
ATOM 1486 N N . ARG A 1 196 ? 7.988 29.953 9.844 1 98.25 196 ARG A N 1
ATOM 1487 C CA . ARG A 1 196 ? 8.242 29.469 8.492 1 98.25 196 ARG A CA 1
ATOM 1488 C C . ARG A 1 196 ? 8.797 30.562 7.602 1 98.25 196 ARG A C 1
ATOM 1490 O O . ARG A 1 196 ? 9.727 30.328 6.824 1 98.25 196 ARG A O 1
ATOM 1497 N N . THR A 1 197 ? 8.227 31.75 7.707 1 97.94 197 THR A N 1
ATOM 1498 C CA . THR A 1 197 ? 8.695 32.906 6.941 1 97.94 197 THR A CA 1
ATOM 1499 C C . THR A 1 197 ? 10.117 33.281 7.355 1 97.94 197 THR A C 1
ATOM 1501 O O . THR A 1 197 ? 10.977 33.5 6.504 1 97.94 197 THR A O 1
ATOM 1504 N N . ALA A 1 198 ? 10.312 33.312 8.656 1 98.44 198 ALA A N 1
ATOM 1505 C CA . ALA A 1 198 ? 11.625 33.656 9.18 1 98.44 198 ALA A CA 1
ATOM 1506 C C . ALA A 1 198 ? 12.695 32.656 8.742 1 98.44 198 ALA A C 1
ATOM 1508 O O . ALA A 1 198 ? 13.82 33.062 8.43 1 98.44 198 ALA A O 1
ATOM 1509 N N . VAL A 1 199 ? 12.352 31.438 8.766 1 98.44 199 VAL A N 1
ATOM 1510 C CA . VAL A 1 199 ? 13.258 30.359 8.367 1 98.44 199 VAL A CA 1
ATOM 1511 C C . VAL A 1 199 ? 13.633 30.531 6.895 1 98.44 199 VAL A C 1
ATOM 1513 O O . VAL A 1 199 ? 14.812 30.422 6.531 1 98.44 199 VAL A O 1
ATOM 1516 N N . ALA A 1 200 ? 12.68 30.844 6.086 1 98.12 200 ALA A N 1
ATOM 1517 C CA . ALA A 1 200 ? 12.938 31.078 4.668 1 98.12 200 ALA A CA 1
ATOM 1518 C C . ALA A 1 200 ? 13.836 32.281 4.465 1 98.12 200 ALA A C 1
ATOM 1520 O O . ALA A 1 200 ? 14.766 32.25 3.658 1 98.12 200 ALA A O 1
ATOM 1521 N N . GLU A 1 201 ? 13.594 33.344 5.176 1 98.25 201 GLU A N 1
ATOM 1522 C CA . GLU A 1 201 ? 14.359 34.562 5.059 1 98.25 201 GLU A CA 1
ATOM 1523 C C . GLU A 1 201 ? 15.805 34.375 5.516 1 98.25 201 GLU A C 1
ATOM 1525 O O . GLU A 1 201 ? 16.703 35.062 5.039 1 98.25 201 GLU A O 1
ATOM 1530 N N . ALA A 1 202 ? 15.961 33.438 6.375 1 98.5 202 ALA A N 1
ATOM 1531 C CA . ALA A 1 202 ? 17.297 33.156 6.891 1 98.5 202 ALA A CA 1
ATOM 1532 C C . ALA A 1 202 ? 18.062 32.219 5.957 1 98.5 202 ALA A C 1
ATOM 1534 O O . ALA A 1 202 ? 19.156 31.75 6.285 1 98.5 202 ALA A O 1
ATOM 1535 N N . GLY A 1 203 ? 17.469 31.844 4.816 1 98.06 203 GLY A N 1
ATOM 1536 C CA . GLY A 1 203 ? 18.125 30.969 3.85 1 98.06 203 GLY A CA 1
ATOM 1537 C C . GLY A 1 203 ? 18.062 29.5 4.219 1 98.06 203 GLY A C 1
ATOM 1538 O O . GLY A 1 203 ? 18.953 28.719 3.867 1 98.06 203 GLY A O 1
ATOM 1539 N N . LEU A 1 204 ? 17.062 29.156 4.996 1 98.75 204 LEU A N 1
ATOM 1540 C CA . LEU A 1 204 ? 16.859 27.797 5.445 1 98.75 204 LEU A CA 1
ATOM 1541 C C . LEU A 1 204 ? 15.633 27.172 4.785 1 98.75 204 LEU A C 1
ATOM 1543 O O . LEU A 1 204 ? 14.703 27.891 4.41 1 98.75 204 LEU A O 1
ATOM 1547 N N . ILE A 1 205 ? 15.656 25.828 4.609 1 98.69 205 ILE A N 1
ATOM 1548 C CA . ILE A 1 205 ? 14.508 25.141 4.027 1 98.69 205 ILE A CA 1
ATOM 1549 C C . ILE A 1 205 ? 13.703 24.453 5.129 1 98.69 205 ILE A C 1
ATOM 1551 O O . ILE A 1 205 ? 12.594 23.969 4.891 1 98.69 205 ILE A O 1
ATOM 1555 N N . GLY A 1 206 ? 14.25 24.391 6.348 1 98.69 206 GLY A N 1
ATOM 1556 C CA . GLY A 1 206 ? 13.594 23.734 7.473 1 98.69 206 GLY A CA 1
ATOM 1557 C C . GLY A 1 206 ? 14.211 24.109 8.812 1 98.69 206 GLY A C 1
ATOM 1558 O O . GLY A 1 206 ? 15.305 24.688 8.859 1 98.69 206 GLY A O 1
ATOM 1559 N N . PHE A 1 207 ? 13.492 23.844 9.828 1 98.88 207 PHE A N 1
ATOM 1560 C CA . PHE A 1 207 ? 13.898 24.141 11.203 1 98.88 207 PHE A CA 1
ATOM 1561 C C . PHE A 1 207 ? 13.312 23.125 12.172 1 98.88 207 PHE A C 1
ATOM 1563 O O . PHE A 1 207 ? 12.117 22.828 12.109 1 98.88 207 PHE A O 1
ATOM 1570 N N . ILE A 1 208 ? 14.172 22.531 12.984 1 98.81 208 ILE A N 1
ATOM 1571 C CA . ILE A 1 208 ? 13.766 21.609 14.031 1 98.81 208 ILE A CA 1
ATOM 1572 C C . ILE A 1 208 ? 14.172 22.156 15.398 1 98.81 208 ILE A C 1
ATOM 1574 O O . ILE A 1 208 ? 15.359 22.25 15.703 1 98.81 208 ILE A O 1
ATOM 1578 N N . PRO A 1 209 ? 13.227 22.5 16.219 1 98.62 209 PRO A N 1
ATOM 1579 C CA . PRO A 1 209 ? 13.539 23.141 17.5 1 98.62 209 PRO A CA 1
ATOM 1580 C C . PRO A 1 209 ? 14.109 22.156 18.516 1 98.62 209 PRO A C 1
ATOM 1582 O O . PRO A 1 209 ? 13.836 20.953 18.453 1 98.62 209 PRO A O 1
ATOM 1585 N N . ASP A 1 210 ? 14.883 22.703 19.438 1 98.31 210 ASP A N 1
ATOM 1586 C CA . ASP A 1 210 ? 15.305 21.922 20.609 1 98.31 210 ASP A CA 1
ATOM 1587 C C . ASP A 1 210 ? 14.094 21.438 21.406 1 98.31 210 ASP A C 1
ATOM 1589 O O . ASP A 1 210 ? 13.062 22.109 21.453 1 98.31 210 ASP A O 1
ATOM 1593 N N . ARG A 1 211 ? 14.188 20.172 21.844 1 97.25 211 ARG A N 1
ATOM 1594 C CA . ARG A 1 211 ? 13.219 19.531 22.734 1 97.25 211 ARG A CA 1
ATOM 1595 C C . ARG A 1 211 ? 12.023 19 21.953 1 97.25 211 ARG A C 1
ATOM 1597 O O . ARG A 1 211 ? 11.055 18.5 22.531 1 97.25 211 ARG A O 1
ATOM 1604 N N . ALA A 1 212 ? 12.078 19.109 20.688 1 98.38 212 ALA A N 1
ATOM 1605 C CA . ALA A 1 212 ? 11.039 18.484 19.875 1 98.38 212 ALA A CA 1
ATOM 1606 C C . ALA A 1 212 ? 11.008 16.984 20.094 1 98.38 212 ALA A C 1
ATOM 1608 O O . ALA A 1 212 ? 12.039 16.359 20.359 1 98.38 212 ALA A O 1
ATOM 1609 N N . ILE A 1 213 ? 9.852 16.391 20.062 1 98.38 213 ILE A N 1
ATOM 1610 C CA . ILE A 1 213 ? 9.656 14.953 20.047 1 98.38 213 ILE A CA 1
ATOM 1611 C C . ILE A 1 213 ? 9.297 14.5 18.641 1 98.38 213 ILE A C 1
ATOM 1613 O O . ILE A 1 213 ? 8.156 14.656 18.188 1 98.38 213 ILE A O 1
ATOM 1617 N N . LEU A 1 214 ? 10.289 13.852 18 1 97.88 214 LEU A N 1
ATOM 1618 C CA . LEU A 1 214 ? 10.148 13.594 16.562 1 97.88 214 LEU A CA 1
ATOM 1619 C C . LEU A 1 214 ? 9.523 12.227 16.312 1 97.88 214 LEU A C 1
ATOM 1621 O O . LEU A 1 214 ? 8.656 12.086 15.453 1 97.88 214 LEU A O 1
ATOM 1625 N N . PRO A 1 215 ? 9.906 11.109 17.109 1 95.94 215 PRO A N 1
ATOM 1626 C CA . PRO A 1 215 ? 9.344 9.781 16.812 1 95.94 215 PRO A CA 1
ATOM 1627 C C . PRO A 1 215 ? 7.867 9.672 17.188 1 95.94 215 PRO A C 1
ATOM 1629 O O . PRO A 1 215 ? 7.395 10.383 18.078 1 95.94 215 PRO A O 1
ATOM 1632 N N . ARG A 1 216 ? 7.137 8.859 16.484 1 96.25 216 ARG A N 1
ATOM 1633 C CA . ARG A 1 216 ? 5.719 8.602 16.734 1 96.25 216 ARG A CA 1
ATOM 1634 C C . ARG A 1 216 ? 5.516 7.289 17.469 1 96.25 216 ARG A C 1
ATOM 1636 O O . ARG A 1 216 ? 6.414 6.441 17.5 1 96.25 216 ARG A O 1
ATOM 1643 N N . ARG A 1 217 ? 4.387 7.188 17.984 1 93.25 217 ARG A N 1
ATOM 1644 C CA . ARG A 1 217 ? 4.059 6.082 18.875 1 93.25 217 ARG A CA 1
ATOM 1645 C C . ARG A 1 217 ? 4.121 4.746 18.141 1 93.25 217 ARG A C 1
ATOM 1647 O O . ARG A 1 217 ? 4.566 3.742 18.703 1 93.25 217 ARG A O 1
ATOM 1654 N N . ALA A 1 218 ? 3.605 4.715 16.969 1 90.25 218 ALA A N 1
ATOM 1655 C CA . ALA A 1 218 ? 3.551 3.52 16.141 1 90.25 218 ALA A CA 1
ATOM 1656 C C . ALA A 1 218 ? 3.553 3.883 14.656 1 90.25 218 ALA A C 1
ATOM 1658 O O . ALA A 1 218 ? 3.375 5.051 14.297 1 90.25 218 ALA A O 1
ATOM 1659 N N . GLY A 1 219 ? 3.834 2.9 13.875 1 87.06 219 GLY A N 1
ATOM 1660 C CA . GLY A 1 219 ? 3.861 3.141 12.445 1 87.06 219 GLY A CA 1
ATOM 1661 C C . GLY A 1 219 ? 2.529 3.611 11.891 1 87.06 219 GLY A C 1
ATOM 1662 O O . GLY A 1 219 ? 2.482 4.281 10.859 1 87.06 219 GLY A O 1
ATOM 1663 N N . ASN A 1 220 ? 1.476 3.26 12.586 1 84.94 220 ASN A N 1
ATOM 1664 C CA . ASN A 1 220 ? 0.148 3.66 12.133 1 84.94 220 ASN A CA 1
ATOM 1665 C C . ASN A 1 220 ? -0.453 4.734 13.031 1 84.94 220 ASN A C 1
ATOM 1667 O O . ASN A 1 220 ? -1.675 4.863 13.125 1 84.94 220 ASN A O 1
ATOM 1671 N N . SER A 1 221 ? 0.446 5.492 13.766 1 90.81 221 SER A N 1
ATOM 1672 C CA . SER A 1 221 ? -0.002 6.551 14.664 1 90.81 221 SER A CA 1
ATOM 1673 C C . SER A 1 221 ? 0.847 7.809 14.5 1 90.81 221 SER A C 1
ATOM 1675 O O . SER A 1 221 ? 2.068 7.727 14.359 1 90.81 221 SER A O 1
ATOM 1677 N N . GLU A 1 222 ? 0.153 8.945 14.539 1 93.81 222 GLU A N 1
ATOM 1678 C CA . GLU A 1 222 ? 0.854 10.219 14.461 1 93.81 222 GLU A CA 1
ATOM 1679 C C . GLU A 1 222 ? 1.099 10.805 15.852 1 93.81 222 GLU A C 1
ATOM 1681 O O . GLU A 1 222 ? 1.696 11.875 15.984 1 93.81 222 GLU A O 1
ATOM 1686 N N . GLN A 1 223 ? 0.693 10.086 16.875 1 96.12 223 GLN A N 1
ATOM 1687 C CA . GLN A 1 223 ? 0.91 10.555 18.234 1 96.12 223 GLN A CA 1
ATOM 1688 C C . GLN A 1 223 ? 2.381 10.453 18.625 1 96.12 223 GLN A C 1
ATOM 1690 O O . GLN A 1 223 ? 3.088 9.555 18.156 1 96.12 223 GLN A O 1
ATOM 1695 N N . PRO A 1 224 ? 2.826 11.398 19.422 1 97.19 224 PRO A N 1
ATOM 1696 C CA . PRO A 1 224 ? 4.234 11.344 19.812 1 97.19 224 PRO A CA 1
ATOM 1697 C C . PRO A 1 224 ? 4.562 10.109 20.656 1 97.19 224 PRO A C 1
ATOM 1699 O O . PRO A 1 224 ? 3.742 9.672 21.469 1 97.19 224 PRO A O 1
ATOM 1702 N N . LYS A 1 225 ? 5.699 9.547 20.438 1 95.69 225 LYS A N 1
ATOM 1703 C CA . LYS A 1 225 ? 6.18 8.43 21.234 1 95.69 225 LYS A CA 1
ATOM 1704 C C . LYS A 1 225 ? 6.441 8.859 22.672 1 95.69 225 LYS A C 1
ATOM 1706 O O . LYS A 1 225 ? 7.254 9.758 22.922 1 95.69 225 LYS A O 1
ATOM 1711 N N . PRO A 1 226 ? 5.801 8.211 23.609 1 94 226 PRO A N 1
ATOM 1712 C CA . PRO A 1 226 ? 6.074 8.57 25 1 94 226 PRO A CA 1
ATOM 1713 C C . PRO A 1 226 ? 7.5 8.234 25.422 1 94 226 PRO A C 1
ATOM 1715 O O . PRO A 1 226 ? 8.031 7.188 25.047 1 94 226 PRO A O 1
ATOM 1718 N N . GLY A 1 227 ? 8.117 9.109 26.078 1 91.81 227 GLY A N 1
ATOM 1719 C CA . GLY A 1 227 ? 9.43 8.859 26.641 1 91.81 227 GLY A CA 1
ATOM 1720 C C . GLY A 1 227 ? 10.547 8.977 25.609 1 91.81 227 GLY A C 1
ATOM 1721 O O . GLY A 1 227 ? 11.695 8.625 25.891 1 91.81 227 GLY A O 1
ATOM 1722 N N . ALA A 1 228 ? 10.234 9.453 24.469 1 93.94 228 ALA A N 1
ATOM 1723 C CA . ALA A 1 228 ? 11.25 9.602 23.422 1 93.94 228 ALA A CA 1
ATOM 1724 C C . ALA A 1 228 ? 12.289 10.648 23.812 1 93.94 228 ALA A C 1
ATOM 1726 O O . ALA A 1 228 ? 11.984 11.578 24.562 1 93.94 228 ALA A O 1
ATOM 1727 N N . LYS A 1 229 ? 13.484 10.469 23.328 1 94.44 229 LYS A N 1
ATOM 1728 C CA . LYS A 1 229 ? 14.547 11.438 23.562 1 94.44 229 LYS A CA 1
ATOM 1729 C C . LYS A 1 229 ? 14.281 12.742 22.812 1 94.44 229 LYS A C 1
ATOM 1731 O O . LYS A 1 229 ? 14.086 12.734 21.594 1 94.44 229 LYS A O 1
ATOM 1736 N N . PRO A 1 230 ? 14.258 13.844 23.547 1 97.31 230 PRO A N 1
ATOM 1737 C CA . PRO A 1 230 ? 14.039 15.125 22.859 1 97.31 230 PRO A CA 1
ATOM 1738 C C . PRO A 1 230 ? 15.195 15.5 21.938 1 97.31 230 PRO A C 1
ATOM 1740 O O . PRO A 1 230 ? 16.359 15.219 22.234 1 97.31 230 PRO A O 1
ATOM 1743 N N . PHE A 1 231 ? 14.914 16.219 20.922 1 98.06 231 PHE A N 1
ATOM 1744 C CA . PHE A 1 231 ? 15.883 16.609 19.922 1 98.06 231 PHE A CA 1
ATOM 1745 C C . PHE A 1 231 ? 16.781 17.734 20.438 1 98.06 231 PHE A C 1
ATOM 1747 O O . PHE A 1 231 ? 16.328 18.594 21.203 1 98.06 231 PHE A O 1
ATOM 1754 N N . THR A 1 232 ? 18.016 17.734 20.031 1 98 232 THR A N 1
ATOM 1755 C CA . THR A 1 232 ? 18.984 18.797 20.344 1 98 232 THR A CA 1
ATOM 1756 C C . THR A 1 232 ? 19.812 19.156 19.125 1 98 232 THR A C 1
ATOM 1758 O O . THR A 1 232 ? 20.422 18.281 18.5 1 98 232 THR A O 1
ATOM 1761 N N . ALA A 1 233 ? 19.859 20.453 18.828 1 98.38 233 ALA A N 1
ATOM 1762 C CA . ALA A 1 233 ? 20.562 20.922 17.641 1 98.38 233 ALA A CA 1
ATOM 1763 C C . ALA A 1 233 ? 22.078 20.969 17.891 1 98.38 233 ALA A C 1
ATOM 1765 O O . ALA A 1 233 ? 22.516 21.375 18.969 1 98.38 233 ALA A O 1
ATOM 1766 N N . PRO A 1 234 ? 22.859 20.469 16.922 1 98.25 234 PRO A N 1
ATOM 1767 C CA . PRO A 1 234 ? 24.281 20.766 17.031 1 98.25 234 PRO A CA 1
ATOM 1768 C C . PRO A 1 234 ? 24.578 22.266 16.969 1 98.25 234 PRO A C 1
ATOM 1770 O O . PRO A 1 234 ? 23.922 23 16.234 1 98.25 234 PRO A O 1
ATOM 1773 N N . GLU A 1 235 ? 25.609 22.672 17.594 1 97.62 235 GLU A N 1
ATOM 1774 C CA . GLU A 1 235 ? 25.906 24.078 17.766 1 97.62 235 GLU A CA 1
ATOM 1775 C C . GLU A 1 235 ? 26.125 24.766 16.406 1 97.62 235 GLU A C 1
ATOM 1777 O O . GLU A 1 235 ? 25.656 25.875 16.188 1 97.62 235 GLU A O 1
ATOM 1782 N N . THR A 1 236 ? 26.75 24.094 15.516 1 98.06 236 THR A N 1
ATOM 1783 C CA . THR A 1 236 ? 27.156 24.688 14.242 1 98.06 236 THR A CA 1
ATOM 1784 C C . THR A 1 236 ? 25.938 24.938 13.352 1 98.06 236 THR A C 1
ATOM 1786 O O . THR A 1 236 ? 25.984 25.766 12.438 1 98.06 236 THR A O 1
ATOM 1789 N N . LEU A 1 237 ? 24.859 24.281 13.609 1 98.5 237 LEU A N 1
ATOM 1790 C CA . LEU A 1 237 ? 23.656 24.438 12.781 1 98.5 237 LEU A CA 1
ATOM 1791 C C . LEU A 1 237 ? 22.531 25.078 13.578 1 98.5 237 LEU A C 1
ATOM 1793 O O . LEU A 1 237 ? 21.406 25.219 13.07 1 98.5 237 LEU A O 1
ATOM 1797 N N . ALA A 1 238 ? 22.812 25.5 14.789 1 98.62 238 ALA A N 1
ATOM 1798 C CA . ALA A 1 238 ? 21.797 26.062 15.672 1 98.62 238 ALA A CA 1
ATOM 1799 C C . ALA A 1 238 ? 21.422 27.484 15.234 1 98.62 238 ALA A C 1
ATOM 1801 O O . ALA A 1 238 ? 22.281 28.266 14.828 1 98.62 238 ALA A O 1
ATOM 1802 N N . ARG A 1 239 ? 20.203 27.734 15.234 1 98.5 239 ARG A N 1
ATOM 1803 C CA . ARG A 1 239 ? 19.625 29.047 14.984 1 98.5 239 ARG A CA 1
ATOM 1804 C C . ARG A 1 239 ? 18.594 29.406 16.047 1 98.5 239 ARG A C 1
ATOM 1806 O O . ARG A 1 239 ? 18 28.516 16.672 1 98.5 239 ARG A O 1
ATOM 1813 N N . LYS A 1 240 ? 18.406 30.703 16.219 1 98.44 240 LYS A N 1
ATOM 1814 C CA . LYS A 1 240 ? 17.406 31.188 17.172 1 98.44 240 LYS A CA 1
ATOM 1815 C C . LYS A 1 240 ? 16.438 32.156 16.5 1 98.44 240 LYS A C 1
ATOM 1817 O O . LYS A 1 240 ? 16.844 33 15.711 1 98.44 240 LYS A O 1
ATOM 1822 N N . PHE A 1 241 ? 15.211 32 16.781 1 98.62 241 PHE A N 1
ATOM 1823 C CA . PHE A 1 241 ? 14.172 32.875 16.234 1 98.62 241 PHE A CA 1
ATOM 1824 C C . PHE A 1 241 ? 13.273 33.406 17.344 1 98.62 241 PHE A C 1
ATOM 1826 O O . PHE A 1 241 ? 12.945 32.688 18.297 1 98.62 241 PHE A O 1
ATOM 1833 N N . GLU A 1 242 ? 12.859 34.656 17.203 1 98.19 242 GLU A N 1
ATOM 1834 C CA . GLU A 1 242 ? 11.867 35.25 18.078 1 98.19 242 GLU A CA 1
ATOM 1835 C C . GLU A 1 242 ? 10.484 35.25 17.453 1 98.19 242 GLU A C 1
ATOM 1837 O O . GLU A 1 242 ? 10.312 35.688 16.312 1 98.19 242 GLU A O 1
ATOM 1842 N N . LEU A 1 243 ? 9.609 34.75 18.188 1 97.88 243 LEU A N 1
ATOM 1843 C CA . LEU A 1 243 ? 8.266 34.594 17.641 1 97.88 243 LEU A CA 1
ATOM 1844 C C . LEU A 1 243 ? 7.324 35.656 18.172 1 97.88 243 LEU A C 1
ATOM 1846 O O . LEU A 1 243 ? 7.574 36.25 19.234 1 97.88 243 LEU A O 1
ATOM 1850 N N . PRO A 1 244 ? 6.242 35.969 17.5 1 96.5 244 PRO A N 1
ATOM 1851 C CA . PRO A 1 244 ? 5.309 37 17.891 1 96.5 244 PRO A CA 1
ATOM 1852 C C . PRO A 1 244 ? 4.699 36.781 19.281 1 96.5 244 PRO A C 1
ATOM 1854 O O . PRO A 1 244 ? 4.344 37.719 19.969 1 96.5 244 PRO A O 1
ATOM 1857 N N . SER A 1 245 ? 4.59 35.562 19.688 1 95.69 245 SER A N 1
ATOM 1858 C CA . SER A 1 245 ? 4.027 35.25 21 1 95.69 245 SER A CA 1
ATOM 1859 C C . SER A 1 245 ? 4.973 35.688 22.125 1 95.69 245 SER A C 1
ATOM 1861 O O . SER A 1 245 ? 4.578 35.719 23.281 1 95.69 245 SER A O 1
ATOM 1863 N N . GLY A 1 246 ? 6.184 35.938 21.797 1 95.44 246 GLY A N 1
ATOM 1864 C CA . GLY A 1 246 ? 7.207 36.25 22.781 1 95.44 246 GLY A CA 1
ATOM 1865 C C . GLY A 1 246 ? 8.156 35.094 23.047 1 95.44 246 GLY A C 1
ATOM 1866 O O . GLY A 1 246 ? 9.172 35.25 23.719 1 95.44 246 GLY A O 1
ATOM 1867 N N . ARG A 1 247 ? 7.844 34.031 22.469 1 94.06 247 ARG A N 1
ATOM 1868 C CA . ARG A 1 247 ? 8.695 32.844 22.609 1 94.06 247 ARG A CA 1
ATOM 1869 C C . ARG A 1 247 ? 9.969 32.969 21.797 1 94.06 247 ARG A C 1
ATOM 1871 O O . ARG A 1 247 ? 9.93 33.5 20.672 1 94.06 247 ARG A O 1
ATOM 1878 N N . SER A 1 248 ? 11.047 32.625 22.422 1 97.31 248 SER A N 1
ATOM 1879 C CA . SER A 1 248 ? 12.305 32.406 21.719 1 97.31 248 SER A CA 1
ATOM 1880 C C . SER A 1 248 ? 12.609 30.938 21.516 1 97.31 248 SER A C 1
ATOM 1882 O O . SER A 1 248 ? 12.594 30.156 22.469 1 97.31 248 SER A O 1
ATOM 1884 N N . VAL A 1 249 ? 12.898 30.594 20.281 1 97.94 249 VAL A N 1
ATOM 1885 C CA . VAL A 1 249 ? 13.062 29.156 20.016 1 97.94 249 VAL A CA 1
ATOM 1886 C C . VAL A 1 249 ? 14.43 28.906 19.375 1 97.94 249 VAL A C 1
ATOM 1888 O O . VAL A 1 249 ? 14.789 29.578 18.406 1 97.94 249 VAL A O 1
ATOM 1891 N N . ARG A 1 250 ? 15.188 28.047 19.969 1 98.62 250 ARG A N 1
ATOM 1892 C CA . ARG A 1 250 ? 16.453 27.562 19.422 1 98.62 250 ARG A CA 1
ATOM 1893 C C . ARG A 1 250 ? 16.281 26.188 18.781 1 98.62 250 ARG A C 1
ATOM 1895 O O . ARG A 1 250 ? 15.516 25.359 19.297 1 98.62 250 ARG A O 1
ATOM 1902 N N . GLY A 1 251 ? 16.953 25.969 17.703 1 98.75 251 GLY A N 1
ATOM 1903 C CA . GLY A 1 251 ? 16.875 24.672 17.031 1 98.75 251 GLY A CA 1
ATOM 1904 C C . GLY A 1 251 ? 17.859 24.531 15.883 1 98.75 251 GLY A C 1
ATOM 1905 O O . GLY A 1 251 ? 18.734 25.375 15.703 1 98.75 251 GLY A O 1
ATOM 1906 N N . MET A 1 252 ? 17.766 23.422 15.133 1 98.88 252 MET A N 1
ATOM 1907 C CA . MET A 1 252 ? 18.625 23.156 13.992 1 98.88 252 MET A CA 1
ATOM 1908 C C . MET A 1 252 ? 18.016 23.688 12.703 1 98.88 252 MET A C 1
ATOM 1910 O O . MET A 1 252 ? 16.891 23.312 12.336 1 98.88 252 MET A O 1
ATOM 1914 N N . GLY A 1 253 ? 18.734 24.609 12.07 1 98.81 253 GLY A N 1
ATOM 1915 C CA . GLY A 1 253 ? 18.359 25.031 10.734 1 98.81 253 GLY A CA 1
ATOM 1916 C C . GLY A 1 253 ? 18.953 24.172 9.641 1 98.81 253 GLY A C 1
ATOM 1917 O O . GLY A 1 253 ? 20.109 23.766 9.727 1 98.81 253 GLY A O 1
ATOM 1918 N N . ILE A 1 254 ? 18.188 23.828 8.68 1 98.81 254 ILE A N 1
ATOM 1919 C CA . ILE A 1 254 ? 18.672 23.109 7.5 1 98.81 254 ILE A CA 1
ATOM 1920 C C . ILE A 1 254 ? 18.891 24.094 6.352 1 98.81 254 ILE A C 1
ATOM 1922 O O . ILE A 1 254 ? 17.922 24.609 5.789 1 98.81 254 ILE A O 1
ATOM 1926 N N . PRO A 1 255 ? 20.031 24.297 5.906 1 98.62 255 PRO A N 1
ATOM 1927 C CA . PRO A 1 255 ? 20.297 25.297 4.883 1 98.62 255 PRO A CA 1
ATOM 1928 C C . PRO A 1 255 ? 19.828 24.891 3.496 1 98.62 255 PRO A C 1
ATOM 1930 O O . PRO A 1 255 ? 19.672 23.688 3.229 1 98.62 255 PRO A O 1
ATOM 1933 N N . ARG A 1 256 ? 19.641 25.875 2.652 1 98.38 256 ARG A N 1
ATOM 1934 C CA . ARG A 1 256 ? 19.422 25.578 1.236 1 98.38 256 ARG A CA 1
ATOM 1935 C C . ARG A 1 256 ? 20.641 24.859 0.641 1 98.38 256 ARG A C 1
ATOM 1937 O O . ARG A 1 256 ? 21.75 25 1.142 1 98.38 256 ARG A O 1
ATOM 1944 N N . GLY A 1 257 ? 20.406 24.141 -0.426 1 98.38 257 GLY A N 1
ATOM 1945 C CA . GLY A 1 257 ? 21.453 23.344 -1.037 1 98.38 257 GLY A CA 1
ATOM 1946 C C . GLY A 1 257 ? 21.203 21.844 -0.919 1 98.38 257 GLY A C 1
ATOM 1947 O O . GLY A 1 257 ? 20.062 21.391 -0.945 1 98.38 257 GLY A O 1
ATOM 1948 N N . VAL A 1 258 ? 22.281 21.094 -0.905 1 98.38 258 VAL A N 1
ATOM 1949 C CA . VAL A 1 258 ? 22.219 19.641 -0.796 1 98.38 258 VAL A CA 1
ATOM 1950 C C . VAL A 1 258 ? 22.609 19.203 0.611 1 98.38 258 VAL A C 1
ATOM 1952 O O . VAL A 1 258 ? 23.766 19.359 1.009 1 98.38 258 VAL A O 1
ATOM 1955 N N . THR A 1 259 ? 21.672 18.75 1.39 1 98.75 259 THR A N 1
ATOM 1956 C CA . THR A 1 259 ? 21.922 18.25 2.738 1 98.75 259 THR A CA 1
ATOM 1957 C C . THR A 1 259 ? 21.859 16.719 2.771 1 98.75 259 THR A C 1
ATOM 1959 O O . THR A 1 259 ? 20.922 16.125 2.236 1 98.75 259 THR A O 1
ATOM 1962 N N . LEU A 1 260 ? 22.875 16.125 3.348 1 98.44 260 LEU A N 1
ATOM 1963 C CA . LEU A 1 260 ? 22.938 14.68 3.508 1 98.44 260 LEU A CA 1
ATOM 1964 C C . LEU A 1 260 ? 22.781 14.289 4.973 1 98.44 260 LEU A C 1
ATOM 1966 O O . LEU A 1 260 ? 23.453 14.836 5.844 1 98.44 260 LEU A O 1
ATOM 1970 N N . ILE A 1 261 ? 21.844 13.422 5.277 1 98.25 261 ILE A N 1
ATOM 1971 C CA . ILE A 1 261 ? 21.656 12.844 6.605 1 98.25 261 ILE A CA 1
ATOM 1972 C C . ILE A 1 261 ? 22.188 11.406 6.625 1 98.25 261 ILE A C 1
ATOM 1974 O O . ILE A 1 261 ? 21.734 10.57 5.844 1 98.25 261 ILE A O 1
ATOM 1978 N N . VAL A 1 262 ? 23.141 11.117 7.52 1 96.94 262 VAL A N 1
ATOM 1979 C CA . VAL A 1 262 ? 23.766 9.805 7.59 1 96.94 262 VAL A CA 1
ATOM 1980 C C . VAL A 1 262 ? 23.688 9.273 9.023 1 96.94 262 VAL A C 1
ATOM 1982 O O . VAL A 1 262 ? 23.234 9.977 9.93 1 96.94 262 VAL A O 1
ATOM 1985 N N . GLY A 1 263 ? 24.078 8.008 9.234 1 93.44 263 GLY A N 1
ATOM 1986 C CA . GLY A 1 263 ? 24.062 7.359 10.531 1 93.44 263 GLY A CA 1
ATOM 1987 C C . GLY A 1 263 ? 23.797 5.871 10.453 1 93.44 263 GLY A C 1
ATOM 1988 O O . GLY A 1 263 ? 23.469 5.352 9.383 1 93.44 263 GLY A O 1
ATOM 1989 N N . GLY A 1 264 ? 23.984 5.277 11.586 1 87.62 264 GLY A N 1
ATOM 1990 C CA . GLY A 1 264 ? 23.719 3.85 11.648 1 87.62 264 GLY A CA 1
ATOM 1991 C C . GLY A 1 264 ? 22.234 3.512 11.578 1 87.62 264 GLY A C 1
ATOM 1992 O O . GLY A 1 264 ? 21.391 4.402 11.625 1 87.62 264 GLY A O 1
ATOM 1993 N N . GLY A 1 265 ? 21.984 2.197 11.391 1 85.31 265 GLY A N 1
ATOM 1994 C CA . GLY A 1 265 ? 20.609 1.729 11.391 1 85.31 265 GLY A CA 1
ATOM 1995 C C . GLY A 1 265 ? 19.891 1.984 12.703 1 85.31 265 GLY A C 1
ATOM 1996 O O . GLY A 1 265 ? 20.453 1.765 13.773 1 85.31 265 GLY A O 1
ATOM 1997 N N . TYR A 1 266 ? 18.672 2.465 12.539 1 85.19 266 TYR A N 1
ATOM 1998 C CA . TYR A 1 266 ? 17.797 2.66 13.688 1 85.19 266 TYR A CA 1
ATOM 1999 C C . TYR A 1 266 ? 18.344 3.736 14.617 1 85.19 266 TYR A C 1
ATOM 2001 O O . TYR A 1 266 ? 18.125 3.682 15.828 1 85.19 266 TYR A O 1
ATOM 2009 N N . HIS A 1 267 ? 19.047 4.719 14.078 1 91.31 267 HIS A N 1
ATOM 2010 C CA . HIS A 1 267 ? 19.594 5.832 14.844 1 91.31 267 HIS A CA 1
ATOM 2011 C C . HIS A 1 267 ? 18.75 7.09 14.656 1 91.31 267 HIS A C 1
ATOM 2013 O O . HIS A 1 267 ? 19.078 8.148 15.211 1 91.31 267 HIS A O 1
ATOM 2019 N N . GLY A 1 268 ? 17.719 7.016 13.836 1 92.69 268 GLY A N 1
ATOM 2020 C CA . GLY A 1 268 ? 16.781 8.117 13.758 1 92.69 268 GLY A CA 1
ATOM 2021 C C . GLY A 1 268 ? 16.844 8.859 12.438 1 92.69 268 GLY A C 1
ATOM 2022 O O . GLY A 1 268 ? 16.266 9.945 12.305 1 92.69 268 GLY A O 1
ATOM 2023 N N . LYS A 1 269 ? 17.516 8.367 11.422 1 95 269 LYS A N 1
ATOM 2024 C CA . LYS A 1 269 ? 17.656 9.031 10.133 1 95 269 LYS A CA 1
ATOM 2025 C C . LYS A 1 269 ? 16.297 9.297 9.5 1 95 269 LYS A C 1
ATOM 2027 O O . LYS A 1 269 ? 15.953 10.438 9.195 1 95 269 LYS A O 1
ATOM 2032 N N . SER A 1 270 ? 15.555 8.227 9.352 1 94.19 270 SER A N 1
ATOM 2033 C CA . SER A 1 270 ? 14.25 8.352 8.727 1 94.19 270 SER A CA 1
ATOM 2034 C C . SER A 1 270 ? 13.297 9.18 9.578 1 94.19 270 SER A C 1
ATOM 2036 O O . SER A 1 270 ? 12.445 9.898 9.055 1 94.19 270 SER A O 1
ATOM 2038 N N . THR A 1 271 ? 13.445 9.148 10.906 1 95.19 271 THR A N 1
ATOM 2039 C CA . THR A 1 271 ? 12.625 9.938 11.828 1 95.19 271 THR A CA 1
ATOM 2040 C C . THR A 1 271 ? 12.859 11.43 11.609 1 95.19 271 THR A C 1
ATOM 2042 O O . THR A 1 271 ? 11.914 12.211 11.578 1 95.19 271 THR A O 1
ATOM 2045 N N . LEU A 1 272 ? 14.133 11.734 11.453 1 97.69 272 LEU A N 1
ATOM 2046 C CA . LEU A 1 272 ? 14.477 13.133 11.203 1 97.69 272 LEU A CA 1
ATOM 2047 C C . LEU A 1 272 ? 13.898 13.602 9.875 1 97.69 272 LEU A C 1
ATOM 2049 O O . LEU A 1 272 ? 13.32 14.688 9.797 1 97.69 272 LEU A O 1
ATOM 2053 N N . LEU A 1 273 ? 14.078 12.828 8.844 1 98 273 LEU A N 1
ATOM 2054 C CA . LEU A 1 273 ? 13.523 13.188 7.539 1 98 273 LEU A CA 1
ATOM 2055 C C . LEU A 1 273 ? 12.008 13.305 7.605 1 98 273 LEU A C 1
ATOM 2057 O O . LEU A 1 273 ? 11.422 14.211 7.008 1 98 273 LEU A O 1
ATOM 2061 N N . SER A 1 274 ? 11.398 12.43 8.312 1 97.12 274 SER A N 1
ATOM 2062 C CA . SER A 1 274 ? 9.945 12.43 8.43 1 97.12 274 SER A CA 1
ATOM 2063 C C . SER A 1 274 ? 9.445 13.719 9.078 1 97.12 274 SER A C 1
ATOM 2065 O O . SER A 1 274 ? 8.367 14.211 8.75 1 97.12 274 SER A O 1
ATOM 2067 N N . ALA A 1 275 ? 10.195 14.203 10.016 1 97.56 275 ALA A N 1
ATOM 2068 C CA . ALA A 1 275 ? 9.836 15.469 10.648 1 97.56 275 ALA A CA 1
ATOM 2069 C C . ALA A 1 275 ? 9.773 16.594 9.625 1 97.56 275 ALA A C 1
ATOM 2071 O O . ALA A 1 275 ? 8.883 17.453 9.688 1 97.56 275 ALA A O 1
ATOM 2072 N N . LEU A 1 276 ? 10.68 16.562 8.68 1 98.31 276 LEU A N 1
ATOM 2073 C CA . LEU A 1 276 ? 10.664 17.562 7.621 1 98.31 276 LEU A CA 1
ATOM 2074 C C . LEU A 1 276 ? 9.516 17.297 6.648 1 98.31 276 LEU A C 1
ATOM 2076 O O . LEU A 1 276 ? 8.867 18.25 6.184 1 98.31 276 LEU A O 1
ATOM 2080 N N . VAL A 1 277 ? 9.297 16.047 6.375 1 98.5 277 VAL A N 1
ATOM 2081 C CA . VAL A 1 277 ? 8.219 15.641 5.469 1 98.5 277 VAL A CA 1
ATOM 2082 C C . VAL A 1 277 ? 6.883 16.172 5.992 1 98.5 277 VAL A C 1
ATOM 2084 O O . VAL A 1 277 ? 6.082 16.703 5.227 1 98.5 277 VAL A O 1
ATOM 2087 N N . THR A 1 278 ? 6.621 16.047 7.281 1 98.12 278 THR A N 1
ATOM 2088 C CA . THR A 1 278 ? 5.352 16.469 7.855 1 98.12 278 THR A CA 1
ATOM 2089 C C . THR A 1 278 ? 5.406 17.938 8.273 1 98.12 278 THR A C 1
ATOM 2091 O O . THR A 1 278 ? 4.367 18.562 8.523 1 98.12 278 THR A O 1
ATOM 2094 N N . GLY A 1 279 ? 6.613 18.516 8.273 1 98.44 279 GLY A N 1
ATOM 2095 C CA . GLY A 1 279 ? 6.809 19.891 8.703 1 98.44 279 GLY A CA 1
ATOM 2096 C C . GLY A 1 279 ? 6.215 20.906 7.742 1 98.44 279 GLY A C 1
ATOM 2097 O O . GLY A 1 279 ? 6.219 22.094 8.016 1 98.44 279 GLY A O 1
ATOM 2098 N N . VAL A 1 280 ? 5.684 20.438 6.633 1 98.5 280 VAL A N 1
ATOM 2099 C CA . VAL A 1 280 ? 5.008 21.312 5.691 1 98.5 280 VAL A CA 1
ATOM 2100 C C . VAL A 1 280 ? 3.66 21.75 6.266 1 98.5 280 VAL A C 1
ATOM 2102 O O . VAL A 1 280 ? 3.066 22.719 5.801 1 98.5 280 VAL A O 1
ATOM 2105 N N . TYR A 1 281 ? 3.207 21.016 7.297 1 98.44 281 TYR A N 1
ATOM 2106 C CA . TYR A 1 281 ? 1.935 21.312 7.945 1 98.44 281 TYR A CA 1
ATOM 2107 C C . TYR A 1 281 ? 2.154 21.891 9.336 1 98.44 281 TYR A C 1
ATOM 2109 O O . TYR A 1 281 ? 3.211 21.703 9.938 1 98.44 281 TYR A O 1
ATOM 2117 N N . ASP A 1 282 ? 1.127 22.625 9.789 1 98.44 282 ASP A N 1
ATOM 2118 C CA . ASP A 1 282 ? 1.08 23.016 11.188 1 98.44 282 ASP A CA 1
ATOM 2119 C C . ASP A 1 282 ? 0.606 21.859 12.07 1 98.44 282 ASP A C 1
ATOM 2121 O O . ASP A 1 282 ? -0.153 21 11.617 1 98.44 282 ASP A O 1
ATOM 2125 N N . HIS A 1 283 ? 1.155 21.828 13.266 1 98.56 283 HIS A N 1
ATOM 2126 C CA . HIS A 1 283 ? 0.768 20.797 14.219 1 98.56 283 HIS A CA 1
ATOM 2127 C C . HIS A 1 283 ? 0.166 21.406 15.484 1 98.56 283 HIS A C 1
ATOM 2129 O O . HIS A 1 283 ? 0.415 22.578 15.789 1 98.56 283 HIS A O 1
ATOM 2135 N N . ILE A 1 284 ? -0.648 20.641 16.156 1 98.19 284 ILE A N 1
ATOM 2136 C CA . ILE A 1 284 ? -1.28 21.078 17.406 1 98.19 284 ILE A CA 1
ATOM 2137 C C . ILE A 1 284 ? -0.24 21.141 18.516 1 98.19 284 ILE A C 1
ATOM 2139 O O . ILE A 1 284 ? 0.814 20.5 18.422 1 98.19 284 ILE A O 1
ATOM 2143 N N . GLU A 1 285 ? -0.636 21.906 19.531 1 97 285 GLU A N 1
ATOM 2144 C CA . GLU A 1 285 ? 0.203 21.969 20.719 1 97 285 GLU A CA 1
ATOM 2145 C C . GLU A 1 285 ? 0.32 20.578 21.359 1 97 285 GLU A C 1
ATOM 2147 O O . GLU A 1 285 ? -0.669 19.859 21.469 1 97 285 GLU A O 1
ATOM 2152 N N . GLY A 1 286 ? 1.525 20.203 21.703 1 96.19 286 GLY A N 1
ATOM 2153 C CA . GLY A 1 286 ? 1.733 18.938 22.391 1 96.19 286 GLY A CA 1
ATOM 2154 C C . GLY A 1 286 ? 2.129 17.812 21.453 1 96.19 286 GLY A C 1
ATOM 2155 O O . GLY A 1 286 ? 2.484 16.719 21.891 1 96.19 286 GLY A O 1
ATOM 2156 N N . ASP A 1 287 ? 2.137 18.062 20.219 1 97.38 287 ASP A N 1
ATOM 2157 C CA . ASP A 1 287 ? 2.531 17.062 19.234 1 97.38 287 ASP A CA 1
ATOM 2158 C C . ASP A 1 287 ? 4.027 16.781 19.312 1 97.38 287 ASP A C 1
ATOM 2160 O O . ASP A 1 287 ? 4.477 15.688 18.953 1 97.38 287 ASP A O 1
ATOM 2164 N N . GLY A 1 288 ? 4.754 17.641 19.719 1 98 288 GLY A N 1
ATOM 2165 C CA . GLY A 1 288 ? 6.203 17.531 19.703 1 98 288 GLY A CA 1
ATOM 2166 C C . GLY A 1 288 ? 6.828 18.125 18.453 1 98 288 GLY A C 1
ATOM 2167 O O . GLY A 1 288 ? 8.023 18.422 18.422 1 98 288 GLY A O 1
ATOM 2168 N N . ARG A 1 289 ? 6 18.297 17.453 1 98.12 289 ARG A N 1
ATOM 2169 C CA . ARG A 1 289 ? 6.48 18.875 16.203 1 98.12 289 ARG A CA 1
ATOM 2170 C C . ARG A 1 289 ? 5.828 20.219 15.938 1 98.12 289 ARG A C 1
ATOM 2172 O O . ARG A 1 289 ? 5.84 20.703 14.805 1 98.12 289 ARG A O 1
ATOM 2179 N N . GLU A 1 290 ? 5.227 20.875 16.906 1 97.31 290 GLU A N 1
ATOM 2180 C CA . GLU A 1 290 ? 4.418 22.062 16.656 1 97.31 290 GLU A CA 1
ATOM 2181 C C . GLU A 1 290 ? 5.281 23.234 16.172 1 97.31 290 GLU A C 1
ATOM 2183 O O . GLU A 1 290 ? 4.773 24.188 15.594 1 97.31 290 GLU A O 1
ATOM 2188 N N . LEU A 1 291 ? 6.602 23.156 16.391 1 98.25 291 LEU A N 1
ATOM 2189 C CA . LEU A 1 291 ? 7.445 24.234 15.867 1 98.25 291 LEU A CA 1
ATOM 2190 C C . LEU A 1 291 ? 8.477 23.672 14.883 1 98.25 291 LEU A C 1
ATOM 2192 O O . LEU A 1 291 ? 9.5 24.312 14.625 1 98.25 291 LEU A O 1
ATOM 2196 N N . VAL A 1 292 ? 8.289 22.422 14.422 1 98.69 292 VAL A N 1
ATOM 2197 C CA . VAL A 1 292 ? 9.023 21.922 13.266 1 98.69 292 VAL A CA 1
ATOM 2198 C C . VAL A 1 292 ? 8.422 22.484 11.984 1 98.69 292 VAL A C 1
ATOM 2200 O O . VAL A 1 292 ? 7.223 22.328 11.734 1 98.69 292 VAL A O 1
ATOM 2203 N N . VAL A 1 293 ? 9.227 23.188 11.211 1 98.5 293 VAL A N 1
ATOM 2204 C CA . VAL A 1 293 ? 8.703 23.75 9.977 1 98.5 293 VAL A CA 1
ATOM 2205 C C . VAL A 1 293 ? 9.609 23.375 8.805 1 98.5 293 VAL A C 1
ATOM 2207 O O . VAL A 1 293 ? 10.82 23.219 8.977 1 98.5 293 VAL A O 1
ATOM 2210 N N . ALA A 1 294 ? 9.047 23.141 7.688 1 98.69 294 ALA A N 1
ATOM 2211 C CA . ALA A 1 294 ? 9.734 22.922 6.414 1 98.69 294 ALA A CA 1
ATOM 2212 C C . ALA A 1 294 ? 9.148 23.812 5.316 1 98.69 294 ALA A C 1
ATOM 2214 O O . ALA A 1 294 ? 8.055 24.344 5.465 1 98.69 294 ALA A O 1
ATOM 2215 N N . ASP A 1 295 ? 9.938 24.031 4.289 1 98.5 295 ASP A N 1
ATOM 2216 C CA . ASP A 1 295 ? 9.445 24.734 3.105 1 98.5 295 ASP A CA 1
ATOM 2217 C C . ASP A 1 295 ? 8.102 24.156 2.645 1 98.5 295 ASP A C 1
ATOM 2219 O O . ASP A 1 295 ? 7.957 22.938 2.51 1 98.5 295 ASP A O 1
ATOM 2223 N N . SER A 1 296 ? 7.137 25.016 2.414 1 97.88 296 SER A N 1
ATOM 2224 C CA . SER A 1 296 ? 5.773 24.594 2.123 1 97.88 296 SER A CA 1
ATOM 2225 C C . SER A 1 296 ? 5.695 23.844 0.801 1 97.88 296 SER A C 1
ATOM 2227 O O . SER A 1 296 ? 4.727 23.125 0.542 1 97.88 296 SER A O 1
ATOM 2229 N N . THR A 1 297 ? 6.742 23.922 -0.069 1 98.25 297 THR A N 1
ATOM 2230 C CA . THR A 1 297 ? 6.723 23.266 -1.376 1 98.25 297 THR A CA 1
ATOM 2231 C C . THR A 1 297 ? 7.488 21.953 -1.338 1 98.25 297 THR A C 1
ATOM 2233 O O . THR A 1 297 ? 7.68 21.312 -2.373 1 98.25 297 THR A O 1
ATOM 2236 N N . ALA A 1 298 ? 7.941 21.578 -0.164 1 98.81 298 ALA A N 1
ATOM 2237 C CA . ALA A 1 298 ? 8.742 20.359 -0.049 1 98.81 298 ALA A CA 1
ATOM 2238 C C . ALA A 1 298 ? 7.93 19.125 -0.434 1 98.81 298 ALA A C 1
ATOM 2240 O O . ALA A 1 298 ? 6.762 19 -0.048 1 98.81 298 ALA A O 1
ATOM 2241 N N . VAL A 1 299 ? 8.547 18.281 -1.256 1 98.75 299 VAL A N 1
ATOM 2242 C CA . VAL A 1 299 ? 7.898 17.047 -1.705 1 98.75 299 VAL A CA 1
ATOM 2243 C C . VAL A 1 299 ? 8.773 15.844 -1.365 1 98.75 299 VAL A C 1
ATOM 2245 O O . VAL A 1 299 ? 9.977 15.852 -1.638 1 98.75 299 VAL A O 1
ATOM 2248 N N . ALA A 1 300 ? 8.172 14.867 -0.673 1 98.62 300 ALA A N 1
ATOM 2249 C CA . ALA A 1 300 ? 8.844 13.594 -0.44 1 98.62 300 ALA A CA 1
ATOM 2250 C C . ALA A 1 300 ? 8.828 12.727 -1.694 1 98.62 300 ALA A C 1
ATOM 2252 O O . ALA A 1 300 ? 7.773 12.539 -2.309 1 98.62 300 ALA A O 1
ATOM 2253 N N . LEU A 1 301 ? 10.008 12.258 -2.084 1 97.5 301 LEU A N 1
ATOM 2254 C CA . LEU A 1 301 ? 10.141 11.477 -3.307 1 97.5 301 LEU A CA 1
ATOM 2255 C C . LEU A 1 301 ? 10.547 10.039 -2.992 1 97.5 301 LEU A C 1
ATOM 2257 O O . LEU A 1 301 ? 11.383 9.797 -2.115 1 97.5 301 LEU A O 1
ATOM 2261 N N . ARG A 1 302 ? 9.961 9.055 -3.676 1 96.62 302 ARG A N 1
ATOM 2262 C CA . ARG A 1 302 ? 10.312 7.645 -3.566 1 96.62 302 ARG A CA 1
ATOM 2263 C C . ARG A 1 302 ? 10.031 6.91 -4.871 1 96.62 302 ARG A C 1
ATOM 2265 O O . ARG A 1 302 ? 9.398 7.457 -5.777 1 96.62 302 ARG A O 1
ATOM 2272 N N . ALA A 1 303 ? 10.531 5.711 -4.949 1 95.25 303 ALA A N 1
ATOM 2273 C CA . ALA A 1 303 ? 10.203 4.844 -6.078 1 95.25 303 ALA A CA 1
ATOM 2274 C C . ALA A 1 303 ? 8.797 4.262 -5.93 1 95.25 303 ALA A C 1
ATOM 2276 O O . ALA A 1 303 ? 8.336 4.016 -4.812 1 95.25 303 ALA A O 1
ATOM 2277 N N . GLU A 1 304 ? 8.117 4.164 -7.027 1 93.94 304 GLU A N 1
ATOM 2278 C CA . GLU A 1 304 ? 6.773 3.588 -7.074 1 93.94 304 GLU A CA 1
ATOM 2279 C C . GLU A 1 304 ? 6.605 2.68 -8.289 1 93.94 304 GLU A C 1
ATOM 2281 O O . GLU A 1 304 ? 5.965 3.059 -9.273 1 93.94 304 GLU A O 1
ATOM 2286 N N . ASP A 1 305 ? 6.965 1.485 -8.164 1 88.44 305 ASP A N 1
ATOM 2287 C CA . ASP A 1 305 ? 6.914 0.526 -9.266 1 88.44 305 ASP A CA 1
ATOM 2288 C C . ASP A 1 305 ? 5.477 0.256 -9.695 1 88.44 305 ASP A C 1
ATOM 2290 O O . ASP A 1 305 ? 4.586 0.117 -8.852 1 88.44 305 ASP A O 1
ATOM 2294 N N . GLY A 1 306 ? 5.328 0.198 -10.977 1 90.81 306 GLY A N 1
ATOM 2295 C CA . GLY A 1 306 ? 4.043 -0.215 -11.516 1 90.81 306 GLY A CA 1
ATOM 2296 C C . GLY A 1 306 ? 3.096 0.945 -11.75 1 90.81 306 GLY A C 1
ATOM 2297 O O . GLY A 1 306 ? 2.053 0.782 -12.391 1 90.81 306 GLY A O 1
ATOM 2298 N N . ARG A 1 307 ? 3.441 2.164 -11.305 1 94.25 307 ARG A N 1
ATOM 2299 C CA . ARG A 1 307 ? 2.525 3.287 -11.477 1 94.25 307 ARG A CA 1
ATOM 2300 C C . ARG A 1 307 ? 2.479 3.734 -12.93 1 94.25 307 ARG A C 1
ATOM 2302 O O . ARG A 1 307 ? 3.355 3.383 -13.727 1 94.25 307 ARG A O 1
ATOM 2309 N N . ALA A 1 308 ? 1.478 4.492 -13.289 1 95.5 308 ALA A N 1
ATOM 2310 C CA . ALA A 1 308 ? 1.346 5.062 -14.633 1 95.5 308 ALA A CA 1
ATOM 2311 C C . ALA A 1 308 ? 2.109 6.379 -14.742 1 95.5 308 ALA A C 1
ATOM 2313 O O . ALA A 1 308 ? 2.24 7.117 -13.766 1 95.5 308 ALA A O 1
ATOM 2314 N N . ILE A 1 309 ? 2.672 6.605 -15.82 1 96.5 309 ILE A N 1
ATOM 2315 C CA . ILE A 1 309 ? 3.303 7.859 -16.203 1 96.5 309 ILE A CA 1
ATOM 2316 C C . ILE A 1 309 ? 2.758 8.312 -17.562 1 96.5 309 ILE A C 1
ATOM 2318 O O . ILE A 1 309 ? 2.678 7.516 -18.5 1 96.5 309 ILE A O 1
ATOM 2322 N N . THR A 1 310 ? 2.334 9.578 -17.656 1 95.81 310 THR A N 1
ATOM 2323 C CA . THR A 1 310 ? 1.747 10.023 -18.922 1 95.81 310 THR A CA 1
ATOM 2324 C C . THR A 1 310 ? 2.395 11.328 -19.375 1 95.81 310 THR A C 1
ATOM 2326 O O . THR A 1 310 ? 2.18 12.383 -18.781 1 95.81 310 THR A O 1
ATOM 2329 N N . GLY A 1 311 ? 3.199 11.25 -20.375 1 93.88 311 GLY A N 1
ATOM 2330 C CA . GLY A 1 311 ? 3.711 12.406 -21.094 1 93.88 311 GLY A CA 1
ATOM 2331 C C . GLY A 1 311 ? 4.707 13.219 -20.281 1 93.88 311 GLY A C 1
ATOM 2332 O O . GLY A 1 311 ? 4.691 14.453 -20.328 1 93.88 311 GLY A O 1
ATOM 2333 N N . VAL A 1 312 ? 5.559 12.672 -19.531 1 95.12 312 VAL A N 1
ATOM 2334 C CA . VAL A 1 312 ? 6.504 13.391 -18.688 1 95.12 312 VAL A CA 1
ATOM 2335 C C . VAL A 1 312 ? 7.891 13.375 -19.328 1 95.12 312 VAL A C 1
ATOM 2337 O O . VAL A 1 312 ? 8.328 12.352 -19.844 1 95.12 312 VAL A O 1
ATOM 2340 N N . ASP A 1 313 ? 8.539 14.453 -19.406 1 94.38 313 ASP A N 1
ATOM 2341 C CA . ASP A 1 313 ? 9.914 14.516 -19.891 1 94.38 313 ASP A CA 1
ATOM 2342 C C . ASP A 1 313 ? 10.898 14.039 -18.844 1 94.38 313 ASP A C 1
ATOM 2344 O O . ASP A 1 313 ? 11.328 14.82 -17.984 1 94.38 313 ASP A O 1
ATOM 2348 N N . ILE A 1 314 ? 11.328 12.82 -18.984 1 94.25 314 ILE A N 1
ATOM 2349 C CA . ILE A 1 314 ? 12.266 12.289 -18 1 94.25 314 ILE A CA 1
ATOM 2350 C C . ILE A 1 314 ? 13.664 12.211 -18.609 1 94.25 314 ILE A C 1
ATOM 2352 O O . ILE A 1 314 ? 14.562 11.57 -18.062 1 94.25 314 ILE A O 1
ATOM 2356 N N . SER A 1 315 ? 13.961 12.852 -19.688 1 93.44 315 SER A N 1
ATOM 2357 C CA . SER A 1 315 ? 15.203 12.773 -20.453 1 93.44 315 SER A CA 1
ATOM 2358 C C . SER A 1 315 ? 16.375 13.289 -19.641 1 93.44 315 SER A C 1
ATOM 2360 O O . SER A 1 315 ? 17.531 12.898 -19.891 1 93.44 315 SER A O 1
ATOM 2362 N N . PRO A 1 316 ? 16.156 14.125 -18.641 1 92.38 316 PRO A N 1
ATOM 2363 C CA . PRO A 1 316 ? 17.297 14.523 -17.812 1 92.38 316 PRO A CA 1
ATOM 2364 C C . PRO A 1 316 ? 17.906 13.352 -17.047 1 92.38 316 PRO A C 1
ATOM 2366 O O . PRO A 1 316 ? 19.078 13.406 -16.656 1 92.38 316 PRO A O 1
ATOM 2369 N N . PHE A 1 317 ? 17.156 12.281 -16.859 1 94.38 317 PHE A N 1
ATOM 2370 C CA . PHE A 1 317 ? 17.625 11.172 -16.047 1 94.38 317 PHE A CA 1
ATOM 2371 C C . PHE A 1 317 ? 17.703 9.891 -16.859 1 94.38 317 PHE A C 1
ATOM 2373 O O . PHE A 1 317 ? 18.469 8.977 -16.531 1 94.38 317 PHE A O 1
ATOM 2380 N N . ILE A 1 318 ? 16.812 9.797 -17.797 1 93.31 318 ILE A N 1
ATOM 2381 C CA . ILE A 1 318 ? 16.703 8.547 -18.531 1 93.31 318 ILE A CA 1
ATOM 2382 C C . ILE A 1 318 ? 16.766 8.828 -20.031 1 93.31 318 ILE A C 1
ATOM 2384 O O . ILE A 1 318 ? 15.938 9.578 -20.562 1 93.31 318 ILE A O 1
ATOM 2388 N N . ASN A 1 319 ? 17.719 8.227 -20.656 1 90.44 319 ASN A N 1
ATOM 2389 C CA . ASN A 1 319 ? 17.875 8.359 -22.109 1 90.44 319 ASN A CA 1
ATOM 2390 C C . ASN A 1 319 ? 18.25 7.027 -22.75 1 90.44 319 ASN A C 1
ATOM 2392 O O . ASN A 1 319 ? 18.891 6.184 -22.125 1 90.44 319 ASN A O 1
ATOM 2396 N N . GLY A 1 320 ? 17.812 6.824 -23.969 1 86.62 320 GLY A N 1
ATOM 2397 C CA . GLY A 1 320 ? 18.25 5.676 -24.734 1 86.62 320 GLY A CA 1
ATOM 2398 C C . GLY A 1 320 ? 17.656 4.367 -24.25 1 86.62 320 GLY A C 1
ATOM 2399 O O . GLY A 1 320 ? 18.375 3.371 -24.094 1 86.62 320 GLY A O 1
ATOM 2400 N N . LEU A 1 321 ? 16.422 4.391 -24.016 1 88.88 321 LEU A N 1
ATOM 2401 C CA . LEU A 1 321 ? 15.758 3.158 -23.609 1 88.88 321 LEU A CA 1
ATOM 2402 C C . LEU A 1 321 ? 15.852 2.104 -24.719 1 88.88 321 LEU A C 1
ATOM 2404 O O . LEU A 1 321 ? 15.758 2.426 -25.891 1 88.88 321 LEU A O 1
ATOM 2408 N N . PRO A 1 322 ? 15.969 0.839 -24.344 1 85.5 322 PRO A N 1
ATOM 2409 C CA . PRO A 1 322 ? 16.062 -0.233 -25.344 1 85.5 322 PRO A CA 1
ATOM 2410 C C . PRO A 1 322 ? 14.812 -0.335 -26.203 1 85.5 322 PRO A C 1
ATOM 2412 O O . PRO A 1 322 ? 14.898 -0.739 -27.375 1 85.5 322 PRO A O 1
ATOM 2415 N N . SER A 1 323 ? 13.648 -0.051 -25.703 1 84.19 323 SER A N 1
ATOM 2416 C CA . SER A 1 323 ? 12.398 -0.119 -26.453 1 84.19 323 SER A CA 1
ATOM 2417 C C . SER A 1 323 ? 12.336 0.952 -27.531 1 84.19 323 SER A C 1
ATOM 2419 O O . SER A 1 323 ? 11.523 0.868 -28.453 1 84.19 323 SER A O 1
ATOM 2421 N N . GLY A 1 324 ? 13.141 2.002 -27.375 1 86.56 324 GLY A N 1
ATOM 2422 C CA . GLY A 1 324 ? 13.117 3.115 -28.312 1 86.56 324 GLY A CA 1
ATOM 2423 C C . GLY A 1 324 ? 12.094 4.176 -27.953 1 86.56 324 GLY A C 1
ATOM 2424 O O . GLY A 1 324 ? 11.914 5.152 -28.672 1 86.56 324 GLY A O 1
ATOM 2425 N N . ASP A 1 325 ? 11.516 3.986 -26.812 1 88.38 325 ASP A N 1
ATOM 2426 C CA . ASP A 1 325 ? 10.508 4.945 -26.359 1 88.38 325 ASP A CA 1
ATOM 2427 C C . ASP A 1 325 ? 11.109 6.34 -26.203 1 88.38 325 ASP A C 1
ATOM 2429 O O . ASP A 1 325 ? 12.25 6.48 -25.766 1 88.38 325 ASP A O 1
ATOM 2433 N N . ASP A 1 326 ? 10.297 7.332 -26.531 1 91.06 326 ASP A N 1
ATOM 2434 C CA . ASP A 1 326 ? 10.703 8.727 -26.375 1 91.06 326 ASP A CA 1
ATOM 2435 C C . ASP A 1 326 ? 10.633 9.156 -24.906 1 91.06 326 ASP A C 1
ATOM 2437 O O . ASP A 1 326 ? 9.555 9.195 -24.312 1 91.06 326 ASP A O 1
ATOM 2441 N N . THR A 1 327 ? 11.773 9.508 -24.312 1 93.12 327 THR A N 1
ATOM 2442 C CA . THR A 1 327 ? 11.82 9.844 -22.891 1 93.12 327 THR A CA 1
ATOM 2443 C C . THR A 1 327 ? 11.523 11.32 -22.672 1 93.12 327 THR A C 1
ATOM 2445 O O . THR A 1 327 ? 11.391 11.773 -21.531 1 93.12 327 THR A O 1
ATOM 2448 N N . THR A 1 328 ? 11.375 12.148 -23.734 1 92.44 328 THR A N 1
ATOM 2449 C CA . THR A 1 328 ? 10.992 13.555 -23.625 1 92.44 328 THR A CA 1
ATOM 2450 C C . THR A 1 328 ? 9.484 13.688 -23.438 1 92.44 328 THR A C 1
ATOM 2452 O O . THR A 1 328 ? 8.992 14.758 -23.062 1 92.44 328 THR A O 1
ATOM 2455 N N . ARG A 1 329 ? 8.836 12.719 -23.781 1 93 329 ARG A N 1
ATOM 2456 C CA . ARG A 1 329 ? 7.398 12.586 -23.547 1 93 329 ARG A CA 1
ATOM 2457 C C . ARG A 1 329 ? 7.035 11.156 -23.172 1 93 329 ARG A C 1
ATOM 2459 O O . ARG A 1 329 ? 6.191 10.531 -23.812 1 93 329 ARG A O 1
ATOM 2466 N N . PHE A 1 330 ? 7.52 10.758 -22.109 1 93.88 330 PHE A N 1
ATOM 2467 C CA . PHE A 1 330 ? 7.508 9.352 -21.719 1 93.88 330 PHE A CA 1
ATOM 2468 C C . PHE A 1 330 ? 6.152 8.961 -21.141 1 93.88 330 PHE A C 1
ATOM 2470 O O . PHE A 1 330 ? 5.582 9.695 -20.328 1 93.88 330 PHE A O 1
ATOM 2477 N N . SER A 1 331 ? 5.609 7.836 -21.625 1 94.44 331 SER A N 1
ATOM 2478 C CA . SER A 1 331 ? 4.363 7.277 -21.109 1 94.44 331 SER A CA 1
ATOM 2479 C C . SER A 1 331 ? 4.477 5.766 -20.922 1 94.44 331 SER A C 1
ATOM 2481 O O . SER A 1 331 ? 5.078 5.074 -21.75 1 94.44 331 SER A O 1
ATOM 2483 N N . THR A 1 332 ? 4.012 5.332 -19.812 1 93.25 332 THR A N 1
ATOM 2484 C CA . THR A 1 332 ? 3.934 3.9 -19.531 1 93.25 332 THR A CA 1
ATOM 2485 C C . THR A 1 332 ? 2.85 3.609 -18.5 1 93.25 332 THR A C 1
ATOM 2487 O O . THR A 1 332 ? 2.49 4.484 -17.703 1 93.25 332 THR A O 1
ATOM 2490 N N . THR A 1 333 ? 2.285 2.428 -18.562 1 91.75 333 THR A N 1
ATOM 2491 C CA . THR A 1 333 ? 1.327 1.989 -17.547 1 91.75 333 THR A CA 1
ATOM 2492 C C . THR A 1 333 ? 2.004 1.098 -16.516 1 91.75 333 THR A C 1
ATOM 2494 O O . THR A 1 333 ? 1.345 0.564 -15.617 1 91.75 333 THR A O 1
ATOM 2497 N N . ASN A 1 334 ? 3.291 0.969 -16.656 1 91.69 334 ASN A N 1
ATOM 2498 C CA . ASN A 1 334 ? 4.07 0.093 -15.789 1 91.69 334 ASN A CA 1
ATOM 2499 C C . ASN A 1 334 ? 5.492 0.612 -15.594 1 91.69 334 ASN A C 1
ATOM 2501 O O . ASN A 1 334 ? 6.453 -0.015 -16.047 1 91.69 334 ASN A O 1
ATOM 2505 N N . ALA A 1 335 ? 5.602 1.56 -14.82 1 93.19 335 ALA A N 1
ATOM 2506 C CA . ALA A 1 335 ? 6.898 2.191 -14.594 1 93.19 335 ALA A CA 1
ATOM 2507 C C . ALA A 1 335 ? 7.812 1.292 -13.766 1 93.19 335 ALA A C 1
ATOM 2509 O O . ALA A 1 335 ? 7.336 0.54 -12.906 1 93.19 335 ALA A O 1
ATOM 2510 N N . SER A 1 336 ? 9.109 1.382 -14.047 1 91 336 SER A N 1
ATOM 2511 C CA . SER A 1 336 ? 10.109 0.783 -13.172 1 91 336 SER A CA 1
ATOM 2512 C C . SER A 1 336 ? 10.43 1.695 -11.992 1 91 336 SER A C 1
ATOM 2514 O O . SER A 1 336 ? 9.953 2.834 -11.938 1 91 336 SER A O 1
ATOM 2516 N N . GLY A 1 337 ? 11.211 1.185 -11.047 1 92.5 337 GLY A N 1
ATOM 2517 C CA . GLY A 1 337 ? 11.602 2.002 -9.914 1 92.5 337 GLY A CA 1
ATOM 2518 C C . GLY A 1 337 ? 12.281 3.297 -10.312 1 92.5 337 GLY A C 1
ATOM 2519 O O . GLY A 1 337 ? 11.898 4.371 -9.852 1 92.5 337 GLY A O 1
ATOM 2520 N N . SER A 1 338 ? 13.188 3.197 -11.258 1 94 338 SER A N 1
ATOM 2521 C CA . SER A 1 338 ? 13.969 4.367 -11.648 1 94 338 SER A CA 1
ATOM 2522 C C . SER A 1 338 ? 13.141 5.336 -12.477 1 94 338 SER A C 1
ATOM 2524 O O . SER A 1 338 ? 13.18 6.547 -12.258 1 94 338 SER A O 1
ATOM 2526 N N . THR A 1 339 ? 12.266 4.773 -13.367 1 94.25 339 THR A N 1
ATOM 2527 C CA . THR A 1 339 ? 11.469 5.652 -14.211 1 94.25 339 THR A CA 1
ATOM 2528 C C . THR A 1 339 ? 10.375 6.34 -13.391 1 94.25 339 THR A C 1
ATOM 2530 O O . THR A 1 339 ? 10.062 7.508 -13.625 1 94.25 339 THR A O 1
ATOM 2533 N N . SER A 1 340 ? 9.859 5.637 -12.43 1 96.25 340 SER A N 1
ATOM 2534 C CA . SER A 1 340 ? 8.82 6.23 -11.594 1 96.25 340 SER A CA 1
ATOM 2535 C C . SER A 1 340 ? 9.375 7.371 -10.75 1 96.25 340 SER A C 1
ATOM 2537 O O . SER A 1 340 ? 8.727 8.414 -10.602 1 96.25 340 SER A O 1
ATOM 2539 N N . GLN A 1 341 ? 10.539 7.16 -10.188 1 96.81 341 GLN A N 1
ATOM 2540 C CA . GLN A 1 341 ? 11.133 8.18 -9.336 1 96.81 341 GLN A CA 1
ATOM 2541 C C . GLN A 1 341 ? 11.578 9.391 -10.156 1 96.81 341 GLN A C 1
ATOM 2543 O O . GLN A 1 341 ? 11.422 10.531 -9.719 1 96.81 341 GLN A O 1
ATOM 2548 N N . ALA A 1 342 ? 12.102 9.141 -11.344 1 96 342 ALA A N 1
ATOM 2549 C CA . ALA A 1 342 ? 12.445 10.234 -12.258 1 96 342 ALA A CA 1
ATOM 2550 C C . ALA A 1 342 ? 11.211 11.062 -12.609 1 96 342 ALA A C 1
ATOM 2552 O O . ALA A 1 342 ? 11.25 12.289 -12.57 1 96 342 ALA A O 1
ATOM 2553 N N . ALA A 1 343 ? 10.148 10.359 -12.945 1 96.5 343 ALA A N 1
ATOM 2554 C CA . ALA A 1 343 ? 8.898 11.047 -13.289 1 96.5 343 ALA A CA 1
ATOM 2555 C C . ALA A 1 343 ? 8.375 11.844 -12.094 1 96.5 343 ALA A C 1
ATOM 2557 O O . ALA A 1 343 ? 7.922 12.984 -12.258 1 96.5 343 ALA A O 1
ATOM 2558 N N . GLY A 1 344 ? 8.43 11.258 -10.914 1 97.31 344 GLY A N 1
ATOM 2559 C CA . GLY A 1 344 ? 7.988 11.953 -9.711 1 97.31 344 GLY A CA 1
ATOM 2560 C C . GLY A 1 344 ? 8.734 13.25 -9.461 1 97.31 344 GLY A C 1
ATOM 2561 O O . GLY A 1 344 ? 8.141 14.242 -9.031 1 97.31 344 GLY A O 1
ATOM 2562 N N . LEU A 1 345 ? 10.031 13.195 -9.711 1 97.06 345 LEU A N 1
ATOM 2563 C CA . LEU A 1 345 ? 10.859 14.383 -9.531 1 97.06 345 LEU A CA 1
ATOM 2564 C C . LEU A 1 345 ? 10.438 15.492 -10.484 1 97.06 345 LEU A C 1
ATOM 2566 O O . LEU A 1 345 ? 10.188 16.625 -10.062 1 97.06 345 LEU A O 1
ATOM 2570 N N . VAL A 1 346 ? 10.258 15.156 -11.734 1 95.5 346 VAL A N 1
ATOM 2571 C CA . VAL A 1 346 ? 9.898 16.141 -12.758 1 95.5 346 VAL A CA 1
ATOM 2572 C C . VAL A 1 346 ? 8.492 16.672 -12.477 1 95.5 346 VAL A C 1
ATOM 2574 O O . VAL A 1 346 ? 8.25 17.875 -12.586 1 95.5 346 VAL A O 1
ATOM 2577 N N . GLU A 1 347 ? 7.594 15.812 -12.125 1 95.88 347 GLU A N 1
ATOM 2578 C CA . GLU A 1 347 ? 6.219 16.188 -11.812 1 95.88 347 GLU A CA 1
ATOM 2579 C C . GLU A 1 347 ? 6.168 17.156 -10.633 1 95.88 347 GLU A C 1
ATOM 2581 O O . GLU A 1 347 ? 5.391 18.109 -10.633 1 95.88 347 GLU A O 1
ATOM 2586 N N . ALA A 1 348 ? 6.977 16.938 -9.602 1 96.06 348 ALA A N 1
ATOM 2587 C CA . ALA A 1 348 ? 7.043 17.812 -8.438 1 96.06 348 ALA A CA 1
ATOM 2588 C C . ALA A 1 348 ? 7.539 19.203 -8.828 1 96.06 348 ALA A C 1
ATOM 2590 O O . ALA A 1 348 ? 6.988 20.219 -8.391 1 96.06 348 ALA A O 1
ATOM 2591 N N . LEU A 1 349 ? 8.516 19.266 -9.68 1 94.56 349 LEU A N 1
ATOM 2592 C CA . LEU A 1 349 ? 9.07 20.531 -10.133 1 94.56 349 LEU A CA 1
ATOM 2593 C C . LEU A 1 349 ? 8.047 21.312 -10.945 1 94.56 349 LEU A C 1
ATOM 2595 O O . LEU A 1 349 ? 7.953 22.531 -10.836 1 94.56 349 LEU A O 1
ATOM 2599 N N . GLN A 1 350 ? 7.258 20.609 -11.656 1 92.06 350 GLN A N 1
ATOM 2600 C CA . GLN A 1 350 ? 6.289 21.234 -12.547 1 92.06 350 GLN A CA 1
ATOM 2601 C C . GLN A 1 350 ? 5.223 21.984 -11.758 1 92.06 350 GLN A C 1
ATOM 2603 O O . GLN A 1 350 ? 4.637 22.953 -12.258 1 92.06 350 GLN A O 1
ATOM 2608 N N . VAL A 1 351 ? 5.012 21.547 -10.555 1 93.5 351 VAL A N 1
ATOM 2609 C CA . VAL A 1 351 ? 3.977 22.203 -9.773 1 93.5 351 VAL A CA 1
ATOM 2610 C C . VAL A 1 351 ? 4.621 23.094 -8.711 1 93.5 351 VAL A C 1
ATOM 2612 O O . VAL A 1 351 ? 3.977 23.453 -7.719 1 93.5 351 VAL A O 1
ATOM 2615 N N . GLY A 1 352 ? 5.918 23.344 -8.828 1 93.81 352 GLY A N 1
ATOM 2616 C CA . GLY A 1 352 ? 6.535 24.422 -8.094 1 93.81 352 GLY A CA 1
ATOM 2617 C C . GLY A 1 352 ? 7.312 23.953 -6.875 1 93.81 352 GLY A C 1
ATOM 2618 O O . GLY A 1 352 ? 7.691 24.766 -6.027 1 93.81 352 GLY A O 1
ATOM 2619 N N . SER A 1 353 ? 7.621 22.688 -6.758 1 96.56 353 SER A N 1
ATOM 2620 C CA . SER A 1 353 ? 8.43 22.234 -5.629 1 96.56 353 SER A CA 1
ATOM 2621 C C . SER A 1 353 ? 9.828 22.844 -5.68 1 96.56 353 SER A C 1
ATOM 2623 O O . SER A 1 353 ? 10.445 22.906 -6.746 1 96.56 353 SER A O 1
ATOM 2625 N N . ARG A 1 354 ? 10.305 23.25 -4.531 1 97.62 354 ARG A N 1
ATOM 2626 C CA . ARG A 1 354 ? 11.641 23.812 -4.434 1 97.62 354 ARG A CA 1
ATOM 2627 C C . ARG A 1 354 ? 12.516 23.016 -3.475 1 97.62 354 ARG A C 1
ATOM 2629 O O . ARG A 1 354 ? 13.688 23.328 -3.287 1 97.62 354 ARG A O 1
ATOM 2636 N N . VAL A 1 355 ? 11.969 22.047 -2.861 1 98.75 355 VAL A N 1
ATOM 2637 C CA . VAL A 1 355 ? 12.695 21.172 -1.941 1 98.75 355 VAL A CA 1
ATOM 2638 C C . VAL A 1 355 ? 12.281 19.719 -2.168 1 98.75 355 VAL A C 1
ATOM 2640 O O . VAL A 1 355 ? 11.086 19.406 -2.215 1 98.75 355 VAL A O 1
ATOM 2643 N N . LEU A 1 356 ? 13.242 18.844 -2.371 1 98.62 356 LEU A N 1
ATOM 2644 C CA . LEU A 1 356 ? 13 17.406 -2.5 1 98.62 356 LEU A CA 1
ATOM 2645 C C . LEU A 1 356 ? 13.555 16.656 -1.296 1 98.62 356 LEU A C 1
ATOM 2647 O O . LEU A 1 356 ? 14.688 16.891 -0.88 1 98.62 356 LEU A O 1
ATOM 2651 N N . LEU A 1 357 ? 12.727 15.859 -0.655 1 98.81 357 LEU A N 1
ATOM 2652 C CA . LEU A 1 357 ? 13.094 15.016 0.474 1 98.81 357 LEU A CA 1
ATOM 2653 C C . LEU A 1 357 ? 13.172 13.547 0.053 1 98.81 357 LEU A C 1
ATOM 2655 O O . LEU A 1 357 ? 12.164 12.969 -0.356 1 98.81 357 LEU A O 1
ATOM 2659 N N . ILE A 1 358 ? 14.359 12.922 0.18 1 98.25 358 ILE A N 1
ATOM 2660 C CA . ILE A 1 358 ? 14.594 11.602 -0.41 1 98.25 358 ILE A CA 1
ATOM 2661 C C . ILE A 1 358 ? 15.211 10.672 0.632 1 98.25 358 ILE A C 1
ATOM 2663 O O . ILE A 1 358 ? 16.188 11.039 1.296 1 98.25 358 ILE A O 1
ATOM 2667 N N . ASP A 1 359 ? 14.633 9.531 0.791 1 96.5 359 ASP A N 1
ATOM 2668 C CA . ASP A 1 359 ? 15.18 8.469 1.626 1 96.5 359 ASP A CA 1
ATOM 2669 C C . ASP A 1 359 ? 15.75 7.34 0.771 1 96.5 359 ASP A C 1
ATOM 2671 O O . ASP A 1 359 ? 15.047 6.766 -0.063 1 96.5 359 ASP A O 1
ATOM 2675 N N . GLU A 1 360 ? 16.969 7.043 1.009 1 94.31 360 GLU A N 1
ATOM 2676 C CA . GLU A 1 360 ? 17.656 5.996 0.258 1 94.31 360 GLU A CA 1
ATOM 2677 C C . GLU A 1 360 ? 16.891 4.672 0.335 1 94.31 360 GLU A C 1
ATOM 2679 O O . GLU A 1 360 ? 16.828 3.928 -0.646 1 94.31 360 GLU A O 1
ATOM 2684 N N . ASP A 1 361 ? 16.281 4.406 1.438 1 92.12 361 ASP A N 1
ATOM 2685 C CA . ASP A 1 361 ? 15.664 3.111 1.698 1 92.12 361 ASP A CA 1
ATOM 2686 C C . ASP A 1 361 ? 14.383 2.945 0.877 1 92.12 361 ASP A C 1
ATOM 2688 O O . ASP A 1 361 ? 13.883 1.83 0.718 1 92.12 361 ASP A O 1
ATOM 2692 N N . THR A 1 362 ? 13.828 3.988 0.391 1 93.75 362 THR A N 1
ATOM 2693 C CA . THR A 1 362 ? 12.602 3.889 -0.389 1 93.75 362 THR A CA 1
ATOM 2694 C C . THR A 1 362 ? 12.836 4.328 -1.831 1 93.75 362 THR A C 1
ATOM 2696 O O . THR A 1 362 ? 11.891 4.605 -2.566 1 93.75 362 THR A O 1
ATOM 2699 N N . SER A 1 363 ? 14.062 4.445 -2.219 1 95.88 363 SER A N 1
ATOM 2700 C CA . SER A 1 363 ? 14.43 4.879 -3.562 1 95.88 363 SER A CA 1
ATOM 2701 C C . SER A 1 363 ? 14.953 3.715 -4.398 1 95.88 363 SER A C 1
ATOM 2703 O O . SER A 1 363 ? 15.422 2.713 -3.854 1 95.88 363 SER A O 1
ATOM 2705 N N . ALA A 1 364 ? 14.797 3.838 -5.695 1 94.44 364 ALA A N 1
ATOM 2706 C CA . ALA A 1 364 ? 15.508 2.924 -6.59 1 94.44 364 ALA A CA 1
ATOM 2707 C C . ALA A 1 364 ? 17.016 3.195 -6.566 1 94.44 364 ALA A C 1
ATOM 2709 O O . ALA A 1 364 ? 17.453 4.309 -6.855 1 94.44 364 ALA A O 1
ATOM 2710 N N . THR A 1 365 ? 17.766 2.215 -6.289 1 92.94 365 THR A N 1
ATOM 2711 C CA . THR A 1 365 ? 19.203 2.381 -6.094 1 92.94 365 THR A CA 1
ATOM 2712 C C . THR A 1 365 ? 19.859 2.91 -7.363 1 92.94 365 THR A C 1
ATOM 2714 O O . THR A 1 365 ? 20.703 3.812 -7.305 1 92.94 365 THR A O 1
ATOM 2717 N N . ASN A 1 366 ? 19.453 2.398 -8.516 1 91.31 366 ASN A N 1
ATOM 2718 C CA . ASN A 1 366 ? 20.094 2.787 -9.758 1 91.31 366 ASN A CA 1
ATOM 2719 C C . ASN A 1 366 ? 19.703 4.199 -10.188 1 91.31 366 ASN A C 1
ATOM 2721 O O . ASN A 1 366 ? 20.344 4.793 -11.047 1 91.31 366 ASN A O 1
ATOM 2725 N N . PHE A 1 367 ? 18.688 4.75 -9.672 1 95.25 367 PHE A N 1
ATOM 2726 C CA . PHE A 1 367 ? 18.344 6.156 -9.867 1 95.25 367 PHE A CA 1
ATOM 2727 C C . PHE A 1 367 ? 19.234 7.051 -9.016 1 95.25 367 PHE A C 1
ATOM 2729 O O . PHE A 1 367 ? 19.547 8.18 -9.391 1 95.25 367 PHE A O 1
ATOM 2736 N N . MET A 1 368 ? 19.578 6.477 -7.855 1 95.56 368 MET A N 1
ATOM 2737 C CA . MET A 1 368 ? 20.344 7.262 -6.891 1 95.56 368 MET A CA 1
ATOM 2738 C C . MET A 1 368 ? 21.828 7.262 -7.246 1 95.56 368 MET A C 1
ATOM 2740 O O . MET A 1 368 ? 22.469 8.312 -7.25 1 95.56 368 MET A O 1
ATOM 2744 N N . ILE A 1 369 ? 22.359 6.043 -7.539 1 93 369 ILE A N 1
ATOM 2745 C CA . ILE A 1 369 ? 23.797 5.941 -7.719 1 93 369 ILE A CA 1
ATOM 2746 C C . ILE A 1 369 ? 24.109 4.84 -8.727 1 93 369 ILE A C 1
ATOM 2748 O O . ILE A 1 369 ? 23.25 4.035 -9.07 1 93 369 ILE A O 1
ATOM 2752 N N . ARG A 1 370 ? 25.375 4.852 -9.188 1 91.12 370 ARG A N 1
ATOM 2753 C CA . ARG A 1 370 ? 26 3.775 -9.953 1 91.12 370 ARG A CA 1
ATOM 2754 C C . ARG A 1 370 ? 27.484 3.646 -9.625 1 91.12 370 ARG A C 1
ATOM 2756 O O . ARG A 1 370 ? 28.25 4.578 -9.844 1 91.12 370 ARG A O 1
ATOM 2763 N N . ASP A 1 371 ? 27.828 2.516 -9.133 1 86.94 371 ASP A N 1
ATOM 2764 C CA . ASP A 1 371 ? 29.219 2.418 -8.703 1 86.94 371 ASP A CA 1
ATOM 2765 C C . ASP A 1 371 ? 30.109 1.932 -9.836 1 86.94 371 ASP A C 1
ATOM 2767 O O . ASP A 1 371 ? 29.625 1.572 -10.914 1 86.94 371 ASP A O 1
ATOM 2771 N N . GLU A 1 372 ? 31.344 1.893 -9.562 1 85.38 372 GLU A N 1
ATOM 2772 C CA . GLU A 1 372 ? 32.344 1.635 -10.594 1 85.38 372 GLU A CA 1
ATOM 2773 C C . GLU A 1 372 ? 32.312 0.183 -11.055 1 85.38 372 GLU A C 1
ATOM 2775 O O . GLU A 1 372 ? 32.5 -0.102 -12.242 1 85.38 372 GLU A O 1
ATOM 2780 N N . ARG A 1 373 ? 32.094 -0.667 -10.18 1 88.19 373 ARG A N 1
ATOM 2781 C CA . ARG A 1 373 ? 32.062 -2.08 -10.547 1 88.19 373 ARG A CA 1
ATOM 2782 C C . ARG A 1 373 ? 30.875 -2.406 -11.43 1 88.19 373 ARG A C 1
ATOM 2784 O O . ARG A 1 373 ? 30.984 -3.201 -12.367 1 88.19 373 ARG A O 1
ATOM 2791 N N . MET A 1 374 ? 29.844 -1.854 -11.078 1 89.31 374 MET A N 1
ATOM 2792 C CA . MET A 1 374 ? 28.656 -2.035 -11.922 1 89.31 374 MET A CA 1
ATOM 2793 C C . MET A 1 374 ? 28.891 -1.452 -13.312 1 89.31 374 MET A C 1
ATOM 2795 O O . MET A 1 374 ? 28.484 -2.043 -14.312 1 89.31 374 MET A O 1
ATOM 2799 N N . ARG A 1 375 ? 29.562 -0.36 -13.367 1 88.56 375 ARG A N 1
ATOM 2800 C CA . ARG A 1 375 ? 29.875 0.267 -14.648 1 88.56 375 ARG A CA 1
ATOM 2801 C C . ARG A 1 375 ? 30.75 -0.634 -15.5 1 88.56 375 ARG A C 1
ATOM 2803 O O . ARG A 1 375 ? 30.641 -0.654 -16.719 1 88.56 375 ARG A O 1
ATOM 2810 N N . ALA A 1 376 ? 31.562 -1.312 -14.828 1 89.25 376 ALA A N 1
ATOM 2811 C CA . ALA A 1 376 ? 32.469 -2.219 -15.531 1 89.25 376 ALA A CA 1
ATOM 2812 C C . ALA A 1 376 ? 31.719 -3.428 -16.078 1 89.25 376 ALA A C 1
ATOM 2814 O O . ALA A 1 376 ? 32.062 -3.949 -17.141 1 89.25 376 ALA A O 1
ATOM 2815 N N . LEU A 1 377 ? 30.781 -3.834 -15.344 1 89.88 377 LEU A N 1
ATOM 2816 C CA . LEU A 1 377 ? 30.031 -5.035 -15.711 1 89.88 377 LEU A CA 1
ATOM 2817 C C . LEU A 1 377 ? 28.969 -4.715 -16.766 1 89.88 377 LEU A C 1
ATOM 2819 O O . LEU A 1 377 ? 28.703 -5.527 -17.656 1 89.88 377 LEU A O 1
ATOM 2823 N N . VAL A 1 378 ? 28.328 -3.586 -16.688 1 89.31 378 VAL A N 1
ATOM 2824 C CA . VAL A 1 378 ? 27.312 -3.068 -17.594 1 89.31 378 VAL A CA 1
ATOM 2825 C C . VAL A 1 378 ? 27.781 -1.737 -18.188 1 89.31 378 VAL A C 1
ATOM 2827 O O . VAL A 1 378 ? 27.625 -0.687 -17.562 1 89.31 378 VAL A O 1
ATOM 2830 N N . PRO A 1 379 ? 28.188 -1.804 -19.375 1 84.12 379 PRO A N 1
ATOM 2831 C CA . PRO A 1 379 ? 28.766 -0.595 -19.953 1 84.12 379 PRO A CA 1
ATOM 2832 C C . PRO A 1 379 ? 27.781 0.567 -20.016 1 84.12 379 PRO A C 1
ATOM 2834 O O . PRO A 1 379 ? 26.562 0.348 -20.109 1 84.12 379 PRO A O 1
ATOM 2837 N N . ASP A 1 380 ? 28.312 1.771 -20.078 1 82 380 ASP A N 1
ATOM 2838 C CA . ASP A 1 380 ? 27.547 3.012 -20.031 1 82 380 ASP A CA 1
ATOM 2839 C C . ASP A 1 380 ? 26.609 3.123 -21.219 1 82 380 ASP A C 1
ATOM 2841 O O . ASP A 1 380 ? 25.5 3.656 -21.109 1 82 380 ASP A O 1
ATOM 2845 N N . GLU A 1 381 ? 27.016 2.598 -22.266 1 81.31 381 GLU A N 1
ATOM 2846 C CA . GLU A 1 381 ? 26.203 2.68 -23.484 1 81.31 381 GLU A CA 1
ATOM 2847 C C . GLU A 1 381 ? 24.906 1.879 -23.344 1 81.31 381 GLU A C 1
ATOM 2849 O O . GLU A 1 381 ? 23.938 2.125 -24.062 1 81.31 381 GLU A O 1
ATOM 2854 N N . ARG A 1 382 ? 24.984 1.051 -22.391 1 82.75 382 ARG A N 1
ATOM 2855 C CA . ARG A 1 382 ? 23.812 0.187 -22.203 1 82.75 382 ARG A CA 1
ATOM 2856 C C . ARG A 1 382 ? 23.016 0.613 -20.984 1 82.75 382 ARG A C 1
ATOM 2858 O O . ARG A 1 382 ? 22.094 -0.092 -20.562 1 82.75 382 ARG A O 1
ATOM 2865 N N . GLU A 1 383 ? 23.391 1.73 -20.422 1 86.25 383 GLU A N 1
ATOM 2866 C CA . GLU A 1 383 ? 22.703 2.242 -19.25 1 86.25 383 GLU A CA 1
ATOM 2867 C C . GLU A 1 383 ? 21.969 3.547 -19.562 1 86.25 383 GLU A C 1
ATOM 2869 O O . GLU A 1 383 ? 22.594 4.602 -19.672 1 86.25 383 GLU A O 1
ATOM 2874 N N . PRO A 1 384 ? 20.688 3.41 -19.516 1 89.25 384 PRO A N 1
ATOM 2875 C CA . PRO A 1 384 ? 19.938 4.609 -19.875 1 89.25 384 PRO A CA 1
ATOM 2876 C C . PRO A 1 384 ? 19.844 5.621 -18.734 1 89.25 384 PRO A C 1
ATOM 2878 O O . PRO A 1 384 ? 19.5 6.785 -18.969 1 89.25 384 PRO A O 1
ATOM 2881 N N . ILE A 1 385 ? 20.188 5.324 -17.5 1 91.56 385 ILE A N 1
ATOM 2882 C CA . ILE A 1 385 ? 19.875 6.152 -16.344 1 91.56 385 ILE A CA 1
ATOM 2883 C C . ILE A 1 385 ? 21.078 7.016 -15.984 1 91.56 385 ILE A C 1
ATOM 2885 O O . ILE A 1 385 ? 22.188 6.508 -15.867 1 91.56 385 ILE A O 1
ATOM 2889 N N . THR A 1 386 ? 20.906 8.234 -15.992 1 92.81 386 THR A N 1
ATOM 2890 C CA . THR A 1 386 ? 21.812 9.141 -15.297 1 92.81 386 THR A CA 1
ATOM 2891 C C . THR A 1 386 ? 21.406 9.305 -13.836 1 92.81 386 THR A C 1
ATOM 2893 O O . THR A 1 386 ? 20.375 9.906 -13.539 1 92.81 386 THR A O 1
ATOM 2896 N N . PRO A 1 387 ? 22.219 8.812 -12.961 1 93.81 387 PRO A N 1
ATOM 2897 C CA . PRO A 1 387 ? 21.797 8.766 -11.555 1 93.81 387 PRO A CA 1
ATOM 2898 C C . PRO A 1 387 ? 21.656 10.156 -10.938 1 93.81 387 PRO A C 1
ATOM 2900 O O . PRO A 1 387 ? 22.25 11.117 -11.438 1 93.81 387 PRO A O 1
ATOM 2903 N N . LEU A 1 388 ? 20.906 10.266 -9.93 1 95.62 388 LEU A N 1
ATOM 2904 C CA . LEU A 1 388 ? 20.609 11.523 -9.242 1 95.62 388 LEU A CA 1
ATOM 2905 C C . LEU A 1 388 ? 21.891 12.164 -8.727 1 95.62 388 LEU A C 1
ATOM 2907 O O . LEU A 1 388 ? 22.031 13.391 -8.727 1 95.62 388 LEU A O 1
ATOM 2911 N N . VAL A 1 389 ? 22.859 11.375 -8.234 1 94.94 389 VAL A N 1
ATOM 2912 C CA . VAL A 1 389 ? 24.109 11.891 -7.664 1 94.94 389 VAL A CA 1
ATOM 2913 C C . VAL A 1 389 ? 24.828 12.742 -8.695 1 94.94 389 VAL A C 1
ATOM 2915 O O . VAL A 1 389 ? 25.516 13.703 -8.344 1 94.94 389 VAL A O 1
ATOM 2918 N N . ALA A 1 390 ? 24.594 12.453 -9.961 1 92.38 390 ALA A N 1
ATOM 2919 C CA . ALA A 1 390 ? 25.266 13.18 -11.031 1 92.38 390 ALA A CA 1
ATOM 2920 C C . ALA A 1 390 ? 24.5 14.469 -11.367 1 92.38 390 ALA A C 1
ATOM 2922 O O . ALA A 1 390 ? 25.047 15.352 -12.039 1 92.38 390 ALA A O 1
ATOM 2923 N N . ARG A 1 391 ? 23.312 14.609 -10.883 1 93.81 391 ARG A N 1
ATOM 2924 C CA . ARG A 1 391 ? 22.453 15.695 -11.352 1 93.81 391 ARG A CA 1
ATOM 2925 C C . ARG A 1 391 ? 22.016 16.594 -10.195 1 93.81 391 ARG A C 1
ATOM 2927 O O . ARG A 1 391 ? 21.578 17.719 -10.414 1 93.81 391 ARG A O 1
ATOM 2934 N N . VAL A 1 392 ? 22.188 16.188 -9.016 1 95.06 392 VAL A N 1
ATOM 2935 C CA . VAL A 1 392 ? 21.594 16.859 -7.859 1 95.06 392 VAL A CA 1
ATOM 2936 C C . VAL A 1 392 ? 22.203 18.25 -7.695 1 95.06 392 VAL A C 1
ATOM 2938 O O . VAL A 1 392 ? 21.531 19.203 -7.297 1 95.06 392 VAL A O 1
ATOM 2941 N N . ARG A 1 393 ? 23.453 18.422 -8.023 1 93.44 393 ARG A N 1
ATOM 2942 C CA . ARG A 1 393 ? 24.094 19.719 -7.949 1 93.44 393 ARG A CA 1
ATOM 2943 C C . ARG A 1 393 ? 23.5 20.688 -8.969 1 93.44 393 ARG A C 1
ATOM 2945 O O . ARG A 1 393 ? 23.312 21.875 -8.68 1 93.44 393 ARG A O 1
ATOM 2952 N N . GLU A 1 394 ? 23.25 20.125 -10.094 1 92.56 394 GLU A N 1
ATOM 2953 C CA . GLU A 1 394 ? 22.641 20.938 -11.141 1 92.56 394 GLU A CA 1
ATOM 2954 C C . GLU A 1 394 ? 21.25 21.422 -10.719 1 92.56 394 GLU A C 1
ATOM 2956 O O . GLU A 1 394 ? 20.859 22.547 -11.023 1 92.56 394 GLU A O 1
ATOM 2961 N N . LEU A 1 395 ? 20.531 20.594 -10.062 1 93.56 395 LEU A N 1
ATOM 2962 C CA . LEU A 1 395 ? 19.203 20.969 -9.562 1 93.56 395 LEU A CA 1
ATOM 2963 C C . LEU A 1 395 ? 19.297 22.172 -8.633 1 93.56 395 LEU A C 1
ATOM 2965 O O . LEU A 1 395 ? 18.469 23.094 -8.711 1 93.56 395 LEU A O 1
ATOM 2969 N N . TRP A 1 396 ? 20.359 22.172 -7.828 1 94.88 396 TRP A N 1
ATOM 2970 C CA . TRP A 1 396 ? 20.531 23.281 -6.895 1 94.88 396 TRP A CA 1
ATOM 2971 C C . TRP A 1 396 ? 21.125 24.484 -7.598 1 94.88 396 TRP A C 1
ATOM 2973 O O . TRP A 1 396 ? 20.547 25.578 -7.57 1 94.88 396 TRP A O 1
ATOM 2983 N N . ASP A 1 397 ? 22.141 24.344 -8.32 1 93.69 397 ASP A N 1
ATOM 2984 C CA . ASP A 1 397 ? 22.922 25.438 -8.875 1 93.69 397 ASP A CA 1
ATOM 2985 C C . ASP A 1 397 ? 22.156 26.141 -10 1 93.69 397 ASP A C 1
ATOM 2987 O O . ASP A 1 397 ? 22.234 27.359 -10.141 1 93.69 397 ASP A O 1
ATOM 2991 N N . GLU A 1 398 ? 21.375 25.344 -10.703 1 90.69 398 GLU A N 1
ATOM 2992 C CA . GLU A 1 398 ? 20.75 25.906 -11.891 1 90.69 398 GLU A CA 1
ATOM 2993 C C . GLU A 1 398 ? 19.266 26.188 -11.648 1 90.69 398 GLU A C 1
ATOM 2995 O O . GLU A 1 398 ? 18.703 27.125 -12.211 1 90.69 398 GLU A O 1
ATOM 3000 N N . GLN A 1 399 ? 18.672 25.422 -10.805 1 91 399 GLN A N 1
ATOM 3001 C CA . GLN A 1 399 ? 17.234 25.547 -10.68 1 91 399 GLN A CA 1
ATOM 3002 C C . GLN A 1 399 ? 16.844 26.062 -9.289 1 91 399 GLN A C 1
ATOM 3004 O O . GLN A 1 399 ? 15.688 26.422 -9.047 1 91 399 GLN A O 1
ATOM 3009 N N . GLY A 1 400 ? 17.766 26.078 -8.398 1 94.56 400 GLY A N 1
ATOM 3010 C CA . GLY A 1 400 ? 17.5 26.547 -7.051 1 94.56 400 GLY A CA 1
ATOM 3011 C C . GLY A 1 400 ? 16.641 25.578 -6.242 1 94.56 400 GLY A C 1
ATOM 3012 O O . GLY A 1 400 ? 15.859 26 -5.387 1 94.56 400 GLY A O 1
ATOM 3013 N N . VAL A 1 401 ? 16.688 24.297 -6.578 1 97 401 VAL A N 1
ATOM 3014 C CA . VAL A 1 401 ? 15.93 23.266 -5.863 1 97 401 VAL A CA 1
ATOM 3015 C C . VAL A 1 401 ? 16.828 22.578 -4.836 1 97 401 VAL A C 1
ATOM 3017 O O . VAL A 1 401 ? 17.844 21.984 -5.191 1 97 401 VAL A O 1
ATOM 3020 N N . SER A 1 402 ? 16.484 22.719 -3.557 1 98.62 402 SER A N 1
ATOM 3021 C CA . SER A 1 402 ? 17.219 22.078 -2.484 1 98.62 402 SER A CA 1
ATOM 3022 C C . SER A 1 402 ? 16.844 20.609 -2.352 1 98.62 402 SER A C 1
ATOM 3024 O O . SER A 1 402 ? 15.734 20.219 -2.719 1 98.62 402 SER A O 1
ATOM 3026 N N . THR A 1 403 ? 17.828 19.797 -1.9 1 98.5 403 THR A N 1
ATOM 3027 C CA . THR A 1 403 ? 17.562 18.375 -1.7 1 98.5 403 THR A CA 1
ATOM 3028 C C . THR A 1 403 ? 18.078 17.922 -0.336 1 98.5 403 THR A C 1
ATOM 3030 O O . THR A 1 403 ? 19.156 18.328 0.093 1 98.5 403 THR A O 1
ATOM 3033 N N . VAL A 1 404 ? 17.266 17.203 0.407 1 98.81 404 VAL A N 1
ATOM 3034 C CA . VAL A 1 404 ? 17.672 16.484 1.611 1 98.81 404 VAL A CA 1
ATOM 3035 C C . VAL A 1 404 ? 17.656 14.984 1.354 1 98.81 404 VAL A C 1
ATOM 3037 O O . VAL A 1 404 ? 16.609 14.43 0.978 1 98.81 404 VAL A O 1
ATOM 3040 N N . ILE A 1 405 ? 18.781 14.32 1.549 1 98.44 405 ILE A N 1
ATOM 3041 C CA . ILE A 1 405 ? 18.922 12.898 1.231 1 98.44 405 ILE A CA 1
ATOM 3042 C C . ILE A 1 405 ? 19.344 12.133 2.479 1 98.44 405 ILE A C 1
ATOM 3044 O O . ILE A 1 405 ? 20.344 12.477 3.117 1 98.44 405 ILE A O 1
ATOM 3048 N N . VAL A 1 406 ? 18.562 11.172 2.83 1 97.56 406 VAL A N 1
ATOM 3049 C CA . VAL A 1 406 ? 18.969 10.211 3.85 1 97.56 406 VAL A CA 1
ATOM 3050 C C . VAL A 1 406 ? 19.719 9.047 3.195 1 97.56 406 VAL A C 1
ATOM 3052 O O . VAL A 1 406 ? 19.203 8.422 2.264 1 97.56 406 VAL A O 1
ATOM 3055 N N . ALA A 1 407 ? 20.906 8.789 3.664 1 94.81 407 ALA A N 1
ATOM 3056 C CA . ALA A 1 407 ? 21.719 7.684 3.143 1 94.81 407 ALA A CA 1
ATOM 3057 C C . ALA A 1 407 ? 22.328 6.867 4.277 1 94.81 407 ALA A C 1
ATOM 3059 O O . ALA A 1 407 ? 22.891 7.43 5.223 1 94.81 407 ALA A O 1
ATOM 3060 N N . GLY A 1 408 ? 22.25 5.562 4.227 1 88.75 408 GLY A N 1
ATOM 3061 C CA . GLY A 1 408 ? 22.812 4.688 5.238 1 88.75 408 GLY A CA 1
ATOM 3062 C C . GLY A 1 408 ? 23.844 3.725 4.684 1 88.75 408 GLY A C 1
ATOM 3063 O O . GLY A 1 408 ? 24.703 3.236 5.418 1 88.75 408 GLY A O 1
ATOM 3064 N N . GLY A 1 409 ? 23.781 3.441 3.453 1 87.88 409 GLY A N 1
ATOM 3065 C CA . GLY A 1 409 ? 24.641 2.42 2.871 1 87.88 409 GLY A CA 1
ATOM 3066 C C . GLY A 1 409 ? 25.672 2.982 1.917 1 87.88 409 GLY A C 1
ATOM 3067 O O . GLY A 1 409 ? 26.812 2.502 1.872 1 87.88 409 GLY A O 1
ATOM 3068 N N . SER A 1 410 ? 25.312 3.961 1.23 1 89 410 SER A N 1
ATOM 3069 C CA . SER A 1 410 ? 26.203 4.504 0.206 1 89 410 SER A CA 1
ATOM 3070 C C . SER A 1 410 ? 26.719 5.879 0.599 1 89 410 SER A C 1
ATOM 3072 O O . SER A 1 410 ? 25.953 6.73 1.062 1 89 410 SER A O 1
ATOM 3074 N N . GLY A 1 411 ? 28.016 6.086 0.39 1 91.5 411 GLY A N 1
ATOM 3075 C CA . GLY A 1 411 ? 28.609 7.387 0.645 1 91.5 411 GLY A CA 1
ATOM 3076 C C . GLY A 1 411 ? 28.75 8.234 -0.606 1 91.5 411 GLY A C 1
ATOM 3077 O O . GLY A 1 411 ? 29.469 9.234 -0.607 1 91.5 411 GLY A O 1
ATOM 3078 N N . ALA A 1 412 ? 28.062 7.898 -1.675 1 91.12 412 ALA A N 1
ATOM 3079 C CA . ALA A 1 412 ? 28.219 8.539 -2.979 1 91.12 412 ALA A CA 1
ATOM 3080 C C . ALA A 1 412 ? 27.844 10.016 -2.91 1 91.12 412 ALA A C 1
ATOM 3082 O O . ALA A 1 412 ? 28.469 10.852 -3.572 1 91.12 412 ALA A O 1
ATOM 3083 N N . PHE A 1 413 ? 26.969 10.398 -2.096 1 95.06 413 PHE A N 1
ATOM 3084 C CA . PHE A 1 413 ? 26.438 11.758 -2.088 1 95.06 413 PHE A CA 1
ATOM 3085 C C . PHE A 1 413 ? 27.312 12.68 -1.255 1 95.06 413 PHE A C 1
ATOM 3087 O O . PHE A 1 413 ? 27.078 13.891 -1.206 1 95.06 413 PHE A O 1
ATOM 3094 N N . ILE A 1 414 ? 28.297 12.133 -0.568 1 95.25 414 ILE A N 1
ATOM 3095 C CA . ILE A 1 414 ? 29.234 12.938 0.192 1 95.25 414 ILE A CA 1
ATOM 3096 C C . ILE A 1 414 ? 29.906 13.953 -0.732 1 95.25 414 ILE A C 1
ATOM 3098 O O . ILE A 1 414 ? 30.172 15.086 -0.332 1 95.25 414 ILE A O 1
ATOM 3102 N N . ASP A 1 415 ? 30.047 13.609 -1.994 1 93.88 415 ASP A N 1
ATOM 3103 C CA . ASP A 1 415 ? 30.797 14.414 -2.959 1 93.88 415 ASP A CA 1
ATOM 3104 C C . ASP A 1 415 ? 30.016 15.664 -3.346 1 93.88 415 ASP A C 1
ATOM 3106 O O . ASP A 1 415 ? 30.594 16.641 -3.814 1 93.88 415 ASP A O 1
ATOM 3110 N N . VAL A 1 416 ? 28.719 15.641 -3.145 1 95.25 416 VAL A N 1
ATOM 3111 C CA . VAL A 1 416 ? 27.906 16.719 -3.682 1 95.25 416 VAL A CA 1
ATOM 3112 C C . VAL A 1 416 ? 27.188 17.438 -2.543 1 95.25 416 VAL A C 1
ATOM 3114 O O . VAL A 1 416 ? 26.453 18.406 -2.775 1 95.25 416 VAL A O 1
ATOM 3117 N N . ALA A 1 417 ? 27.422 17.047 -1.308 1 97 417 ALA A N 1
ATOM 3118 C CA . ALA A 1 417 ? 26.672 17.578 -0.171 1 97 417 ALA A CA 1
ATOM 3119 C C . ALA A 1 417 ? 27.281 18.891 0.323 1 97 417 ALA A C 1
ATOM 3121 O O . ALA A 1 417 ? 28.5 19.031 0.4 1 97 417 ALA A O 1
ATOM 3122 N N . ASP A 1 418 ? 26.438 19.859 0.614 1 97.81 418 ASP A N 1
ATOM 3123 C CA . ASP A 1 418 ? 26.859 21.094 1.25 1 97.81 418 ASP A CA 1
ATOM 3124 C C . ASP A 1 418 ? 26.906 20.953 2.77 1 97.81 418 ASP A C 1
ATOM 3126 O O . ASP A 1 418 ? 27.719 21.594 3.438 1 97.81 418 ASP A O 1
ATOM 3130 N N . THR A 1 419 ? 25.984 20.25 3.303 1 98.44 419 THR A N 1
ATOM 3131 C CA . THR A 1 419 ? 25.828 20 4.73 1 98.44 419 THR A CA 1
ATOM 3132 C C . THR A 1 419 ? 25.625 18.5 4.988 1 98.44 419 THR A C 1
ATOM 3134 O O . THR A 1 419 ? 24.891 17.844 4.246 1 98.44 419 THR A O 1
ATOM 3137 N N . VAL A 1 420 ? 26.344 17.969 5.961 1 98.38 420 VAL A N 1
ATOM 3138 C CA . VAL A 1 420 ? 26.188 16.562 6.312 1 98.38 420 VAL A CA 1
ATOM 3139 C C . VAL A 1 420 ? 25.859 16.438 7.797 1 98.38 420 VAL A C 1
ATOM 3141 O O . VAL A 1 420 ? 26.641 16.875 8.648 1 98.38 420 VAL A O 1
ATOM 3144 N N . ILE A 1 421 ? 24.734 15.844 8.117 1 98.38 421 ILE A N 1
ATOM 3145 C CA . ILE A 1 421 ? 24.266 15.625 9.484 1 98.38 421 ILE A CA 1
ATOM 3146 C C . ILE A 1 421 ? 24.312 14.133 9.812 1 98.38 421 ILE A C 1
ATOM 3148 O O . ILE A 1 421 ? 23.719 13.32 9.109 1 98.38 421 ILE A O 1
ATOM 3152 N N . ALA A 1 422 ? 25 13.734 10.859 1 97.19 422 ALA A N 1
ATOM 3153 C CA . ALA A 1 422 ? 25.062 12.344 11.312 1 97.19 422 ALA A CA 1
ATOM 3154 C C . ALA A 1 422 ? 24.156 12.125 12.523 1 97.19 422 ALA A C 1
ATOM 3156 O O . ALA A 1 422 ? 24.266 12.844 13.516 1 97.19 422 ALA A O 1
ATOM 3157 N N . MET A 1 423 ? 23.25 11.219 12.391 1 96.44 423 MET A N 1
ATOM 3158 C CA . MET A 1 423 ? 22.438 10.805 13.539 1 96.44 423 MET A CA 1
ATOM 3159 C C . MET A 1 423 ? 23.156 9.734 14.352 1 96.44 423 MET A C 1
ATOM 3161 O O . MET A 1 423 ? 23.5 8.672 13.828 1 96.44 423 MET A O 1
ATOM 3165 N N . ASP A 1 424 ? 23.375 10 15.555 1 93.88 424 ASP A N 1
ATOM 3166 C CA . ASP A 1 424 ? 24.031 9.094 16.5 1 93.88 424 ASP A CA 1
ATOM 3167 C C . ASP A 1 424 ? 23.203 8.953 17.781 1 93.88 424 ASP A C 1
ATOM 3169 O O . ASP A 1 424 ? 23.219 9.852 18.625 1 93.88 424 ASP A O 1
ATOM 3173 N N . SER A 1 425 ? 22.562 7.746 17.969 1 92.69 425 SER A N 1
ATOM 3174 C CA . SER A 1 425 ? 21.688 7.488 19.109 1 92.69 425 SER A CA 1
ATOM 3175 C C . SER A 1 425 ? 20.641 8.578 19.25 1 92.69 425 SER A C 1
ATOM 3177 O O . SER A 1 425 ? 20.484 9.164 20.328 1 92.69 425 SER A O 1
ATOM 3179 N N . TYR A 1 426 ? 20.094 8.93 18.203 1 92.94 426 TYR A N 1
ATOM 3180 C CA . TYR A 1 426 ? 18.953 9.836 18.094 1 92.94 426 TYR A CA 1
ATOM 3181 C C . TYR A 1 426 ? 19.391 11.281 18.328 1 92.94 426 TYR A C 1
ATOM 3183 O O . TYR A 1 426 ? 18.547 12.156 18.562 1 92.94 426 TYR A O 1
ATOM 3191 N N . GLN A 1 427 ? 20.688 11.5 18.266 1 94.69 427 GLN A N 1
ATOM 3192 C CA . GLN A 1 427 ? 21.234 12.852 18.359 1 94.69 427 GLN A CA 1
ATOM 3193 C C . GLN A 1 427 ? 21.891 13.273 17.047 1 94.69 427 GLN A C 1
ATOM 3195 O O . GLN A 1 427 ? 22.609 12.484 16.422 1 94.69 427 GLN A O 1
ATOM 3200 N N . ALA A 1 428 ? 21.672 14.516 16.672 1 97.44 428 ALA A N 1
ATOM 3201 C CA . ALA A 1 428 ? 22.234 15.031 15.43 1 97.44 428 ALA A CA 1
ATOM 3202 C C . ALA A 1 428 ? 23.594 15.656 15.664 1 97.44 428 ALA A C 1
ATOM 3204 O O . ALA A 1 428 ? 23.812 16.359 16.656 1 97.44 428 ALA A O 1
ATOM 3205 N N . ARG A 1 429 ? 24.5 15.344 14.781 1 97.31 429 ARG A N 1
ATOM 3206 C CA . ARG A 1 429 ? 25.828 15.93 14.789 1 97.31 429 ARG A CA 1
ATOM 3207 C C . ARG A 1 429 ? 26.188 16.5 13.422 1 97.31 429 ARG A C 1
ATOM 3209 O O . ARG A 1 429 ? 25.875 15.891 12.391 1 97.31 429 ARG A O 1
ATOM 3216 N N . ASP A 1 430 ? 26.797 17.672 13.445 1 98.12 430 ASP A N 1
ATOM 3217 C CA . ASP A 1 430 ? 27.312 18.25 12.203 1 98.12 430 ASP A CA 1
ATOM 3218 C C . ASP A 1 430 ? 28.672 17.656 11.852 1 98.12 430 ASP A C 1
ATOM 3220 O O . ASP A 1 430 ? 29.672 17.938 12.508 1 98.12 430 ASP A O 1
ATOM 3224 N N . VAL A 1 431 ? 28.688 16.891 10.773 1 97.25 431 VAL A N 1
ATOM 3225 C CA . VAL A 1 431 ? 29.938 16.25 10.383 1 97.25 431 VAL A CA 1
ATOM 3226 C C . VAL A 1 431 ? 30.359 16.734 8.992 1 97.25 431 VAL A C 1
ATOM 3228 O O . VAL A 1 431 ? 30.953 15.984 8.219 1 97.25 431 VAL A O 1
ATOM 3231 N N . THR A 1 432 ? 29.938 17.906 8.609 1 97.69 432 THR A N 1
ATOM 3232 C CA . THR A 1 432 ? 30.188 18.469 7.297 1 97.69 432 THR A CA 1
ATOM 3233 C C . THR A 1 432 ? 31.688 18.516 7.008 1 97.69 432 THR A C 1
ATOM 3235 O O . THR A 1 432 ? 32.125 18.125 5.926 1 97.69 432 THR A O 1
ATOM 3238 N N . GLU A 1 433 ? 32.469 18.938 7.938 1 96.56 433 GLU A N 1
ATOM 3239 C CA . GLU A 1 433 ? 33.906 19.062 7.734 1 96.56 433 GLU A CA 1
ATOM 3240 C C . GLU A 1 433 ? 34.562 17.688 7.586 1 96.56 433 GLU A C 1
ATOM 3242 O O . GLU A 1 433 ? 35.438 17.5 6.734 1 96.56 433 GLU A O 1
ATOM 3247 N N . ARG A 1 434 ? 34.125 16.781 8.391 1 94.94 434 ARG A N 1
ATOM 3248 C CA . ARG A 1 434 ? 34.656 15.43 8.281 1 94.94 434 ARG A CA 1
ATOM 3249 C C . ARG A 1 434 ? 34.344 14.82 6.922 1 94.94 434 ARG A C 1
ATOM 3251 O O . ARG A 1 434 ? 35.156 14.125 6.328 1 94.94 434 ARG A O 1
ATOM 3258 N N . ALA A 1 435 ? 33.125 15.039 6.477 1 95.5 435 ALA A N 1
ATOM 3259 C CA . ALA A 1 435 ? 32.688 14.523 5.184 1 95.5 435 ALA A CA 1
ATOM 3260 C C . ALA A 1 435 ? 33.5 15.148 4.043 1 95.5 435 ALA A C 1
ATOM 3262 O O . ALA A 1 435 ? 33.781 14.484 3.045 1 95.5 435 ALA A O 1
ATOM 3263 N N . ARG A 1 436 ? 33.812 16.328 4.172 1 94.06 436 ARG A N 1
ATOM 3264 C CA . ARG A 1 436 ? 34.562 17.047 3.146 1 94.06 436 ARG A CA 1
ATOM 3265 C C . ARG A 1 436 ? 35.906 16.375 2.906 1 94.06 436 ARG A C 1
ATOM 3267 O O . ARG A 1 436 ? 36.406 16.312 1.77 1 94.06 436 ARG A O 1
ATOM 3274 N N . VAL A 1 437 ? 36.438 15.844 3.932 1 93 437 VAL A N 1
ATOM 3275 C CA . VAL A 1 437 ? 37.75 15.18 3.852 1 93 437 VAL A CA 1
ATOM 3276 C C . VAL A 1 437 ? 37.625 13.867 3.076 1 93 437 VAL A C 1
ATOM 3278 O O . VAL A 1 437 ? 38.562 13.422 2.434 1 93 437 VAL A O 1
ATOM 3281 N N . LEU A 1 438 ? 36.469 13.352 3.049 1 92.19 438 LEU A N 1
ATOM 3282 C CA . LEU A 1 438 ? 36.25 12.047 2.434 1 92.19 438 LEU A CA 1
ATOM 3283 C C . LEU A 1 438 ? 35.844 12.203 0.972 1 92.19 438 LEU A C 1
ATOM 3285 O O . LEU A 1 438 ? 35.656 11.211 0.266 1 92.19 438 LEU A O 1
ATOM 3289 N N . ARG A 1 439 ? 35.75 13.438 0.512 1 91.75 439 ARG A N 1
ATOM 3290 C CA . ARG A 1 439 ? 35.312 13.688 -0.858 1 91.75 439 ARG A CA 1
ATOM 3291 C C . ARG A 1 439 ? 36.344 13.188 -1.862 1 91.75 439 ARG A C 1
ATOM 3293 O O . ARG A 1 439 ? 37.562 13.328 -1.643 1 91.75 439 ARG A O 1
ATOM 3300 N N . LYS A 1 440 ? 36.094 12.422 -2.83 1 80.62 440 LYS A N 1
ATOM 3301 C CA . LYS A 1 440 ? 36.969 11.953 -3.879 1 80.62 440 LYS A CA 1
ATOM 3302 C C . LYS A 1 440 ? 36.938 12.859 -5.105 1 80.62 440 LYS A C 1
ATOM 3304 O O . LYS A 1 440 ? 37.812 12.828 -5.945 1 80.62 440 LYS A O 1
ATOM 3309 N N . GLY A 1 441 ? 36.312 14.008 -5.195 1 63.59 441 GLY A N 1
ATOM 3310 C CA . GLY A 1 441 ? 36.281 15.055 -6.195 1 63.59 441 GLY A CA 1
ATOM 3311 C C . GLY A 1 441 ? 35.25 14.844 -7.262 1 63.59 441 GLY A C 1
ATOM 3312 O O . GLY A 1 441 ? 34.312 15.648 -7.398 1 63.59 441 GLY A O 1
ATOM 3313 N N . SER A 1 442 ? 35.5 13.977 -8.539 1 55.12 442 SER A N 1
ATOM 3314 C CA . SER A 1 442 ? 35.031 14.172 -9.906 1 55.12 442 SER A CA 1
ATOM 3315 C C . SER A 1 442 ? 33.688 13.477 -10.117 1 55.12 442 SER A C 1
ATOM 3317 O O . SER A 1 442 ? 33.594 12.25 -10.055 1 55.12 442 SER A O 1
ATOM 3319 N N . VAL A 1 443 ? 32.688 13.938 -9.688 1 57.59 443 VAL A N 1
ATOM 3320 C CA . VAL A 1 443 ? 31.5 13.281 -10.273 1 57.59 443 VAL A CA 1
ATOM 3321 C C . VAL A 1 443 ? 31.438 13.562 -11.766 1 57.59 443 VAL A C 1
ATOM 3323 O O . VAL A 1 443 ? 31.625 14.703 -12.195 1 57.59 443 VAL A O 1
ATOM 3326 N N . SER A 1 444 ? 31.609 12.617 -12.602 1 53.47 444 SER A N 1
ATOM 3327 C CA . SER A 1 444 ? 31.625 12.688 -14.055 1 53.47 444 SER A CA 1
ATOM 3328 C C . SER A 1 444 ? 30.438 13.477 -14.594 1 53.47 444 SER A C 1
ATOM 3330 O O . SER A 1 444 ? 29.297 13.281 -14.156 1 53.47 444 SER A O 1
ATOM 3332 N N . GLU A 1 445 ? 30.75 14.75 -15.156 1 51.84 445 GLU A N 1
ATOM 3333 C CA . GLU A 1 445 ? 29.797 15.57 -15.883 1 51.84 445 GLU A CA 1
ATOM 3334 C C . GLU A 1 445 ? 29.141 14.789 -17.031 1 51.84 445 GLU A C 1
ATOM 3336 O O . GLU A 1 445 ? 29.844 14.305 -17.922 1 51.84 445 GLU A O 1
ATOM 3341 N N . THR A 1 446 ? 28.234 14.023 -16.719 1 55.78 446 THR A N 1
ATOM 3342 C CA . THR A 1 446 ? 27.594 13.398 -17.875 1 55.78 446 THR A CA 1
ATOM 3343 C C . THR A 1 446 ? 26.734 14.414 -18.625 1 55.78 446 THR A C 1
ATOM 3345 O O . THR A 1 446 ? 26.234 15.375 -18.047 1 55.78 446 THR A O 1
ATOM 3348 N N . SER A 1 447 ? 26.844 14.43 -20.047 1 53.78 447 SER A N 1
ATOM 3349 C CA . SER A 1 447 ? 26.109 15.188 -21.047 1 53.78 447 SER A CA 1
ATOM 3350 C C . SER A 1 447 ? 24.609 14.93 -20.953 1 53.78 447 SER A C 1
ATOM 3352 O O . SER A 1 447 ? 24.047 14.125 -21.703 1 53.78 447 SER A O 1
ATOM 3354 N N . ALA A 1 448 ? 23.984 15.227 -19.75 1 64.25 448 ALA A N 1
ATOM 3355 C CA . ALA A 1 448 ? 22.531 15.062 -19.703 1 64.25 448 ALA A CA 1
ATOM 3356 C C . ALA A 1 448 ? 21.812 16.344 -20.125 1 64.25 448 ALA A C 1
ATOM 3358 O O . ALA A 1 448 ? 22.391 17.422 -20.062 1 64.25 448 ALA A O 1
ATOM 3359 N N . SER A 1 449 ? 20.547 16.109 -20.75 1 70.12 449 SER A N 1
ATOM 3360 C CA . SER A 1 449 ? 19.672 17.219 -21.141 1 70.12 449 SER A CA 1
ATOM 3361 C C . SER A 1 449 ? 19.359 18.125 -19.969 1 70.12 449 SER A C 1
ATOM 3363 O O . SER A 1 449 ? 19.359 17.672 -18.812 1 70.12 449 SER A O 1
ATOM 3365 N N . ALA A 1 450 ? 19.266 19.375 -20.266 1 71.81 450 ALA A N 1
ATOM 3366 C CA . ALA A 1 450 ? 18.906 20.344 -19.25 1 71.81 450 ALA A CA 1
ATOM 3367 C C . ALA A 1 450 ? 17.516 20.062 -18.703 1 71.81 450 ALA A C 1
ATOM 3369 O O . ALA A 1 450 ? 16.672 19.484 -19.391 1 71.81 450 ALA A O 1
ATOM 3370 N N . PHE A 1 451 ? 17.422 20.266 -17.359 1 73.5 451 PHE A N 1
ATOM 3371 C CA . PHE A 1 451 ? 16.109 20.141 -16.75 1 73.5 451 PHE A CA 1
ATOM 3372 C C . PHE A 1 451 ? 15.117 21.109 -17.406 1 73.5 451 PHE A C 1
ATOM 3374 O O . PHE A 1 451 ? 15.406 22.297 -17.547 1 73.5 451 PHE A O 1
ATOM 3381 N N . ALA A 1 452 ? 14.289 20.594 -18.422 1 60.69 452 ALA A N 1
ATOM 3382 C CA . ALA A 1 452 ? 13.359 21.516 -19.062 1 60.69 452 ALA A CA 1
ATOM 3383 C C . ALA A 1 452 ? 12.172 21.812 -18.156 1 60.69 452 ALA A C 1
ATOM 3385 O O . ALA A 1 452 ? 11.305 20.969 -17.953 1 60.69 452 ALA A O 1
ATOM 3386 N N . GLN A 1 453 ? 12.125 22.891 -17.359 1 58.81 453 GLN A N 1
ATOM 3387 C CA . GLN A 1 453 ? 11.055 23.297 -16.453 1 58.81 453 GLN A CA 1
ATOM 3388 C C . GLN A 1 453 ? 9.781 23.625 -17.234 1 58.81 453 GLN A C 1
ATOM 3390 O O . GLN A 1 453 ? 8.672 23.484 -16.719 1 58.81 453 GLN A O 1
ATOM 3395 N N . ASP A 1 454 ? 9.914 23.922 -18.453 1 61.56 454 ASP A N 1
ATOM 3396 C CA . ASP A 1 454 ? 8.758 24.484 -19.141 1 61.56 454 ASP A CA 1
ATOM 3397 C C . ASP A 1 454 ? 8.094 23.453 -20.047 1 61.56 454 ASP A C 1
ATOM 3399 O O . ASP A 1 454 ? 7.434 23.812 -21.031 1 61.56 454 ASP A O 1
ATOM 3403 N N . ALA A 1 455 ? 8.258 22.203 -19.562 1 72.25 455 ALA A N 1
ATOM 3404 C CA . ALA A 1 455 ? 7.664 21.234 -20.469 1 72.25 455 ALA A CA 1
ATOM 3405 C C . ALA A 1 455 ? 6.152 21.125 -20.25 1 72.25 455 ALA A C 1
ATOM 3407 O O . ALA A 1 455 ? 5.695 20.719 -19.188 1 72.25 455 ALA A O 1
ATOM 3408 N N . ARG A 1 456 ? 5.367 21.75 -21.188 1 84.12 456 ARG A N 1
ATOM 3409 C CA . ARG A 1 456 ? 3.908 21.719 -21.188 1 84.12 456 ARG A CA 1
ATOM 3410 C C . ARG A 1 456 ? 3.383 20.344 -21.562 1 84.12 456 ARG A C 1
ATOM 3412 O O . ARG A 1 456 ? 4.004 19.625 -22.344 1 84.12 456 ARG A O 1
ATOM 3419 N N . ARG A 1 457 ? 2.424 19.891 -20.781 1 90.69 457 ARG A N 1
ATOM 3420 C CA . ARG A 1 457 ? 1.774 18.609 -21.031 1 90.69 457 ARG A CA 1
ATOM 3421 C C . ARG A 1 457 ? 0.317 18.812 -21.438 1 90.69 457 ARG A C 1
ATOM 3423 O O . ARG A 1 457 ? -0.489 19.312 -20.656 1 90.69 457 ARG A O 1
ATOM 3430 N N . PHE A 1 458 ? 0.031 18.484 -22.641 1 90.5 458 PHE A N 1
ATOM 3431 C CA . PHE A 1 458 ? -1.336 18.531 -23.141 1 90.5 458 PHE A CA 1
ATOM 3432 C C . PHE A 1 458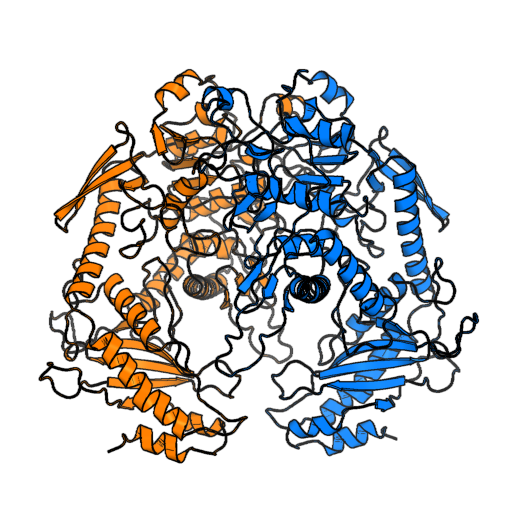 ? -1.976 17.141 -23.109 1 90.5 458 PHE A C 1
ATOM 3434 O O . PHE A 1 458 ? -1.705 16.312 -23.969 1 90.5 458 PHE A O 1
ATOM 3441 N N . ILE A 1 459 ? -2.801 16.953 -22.109 1 90.56 459 ILE A N 1
ATOM 3442 C CA . ILE A 1 459 ? -3.295 15.617 -21.781 1 90.56 459 ILE A CA 1
ATOM 3443 C C . ILE A 1 459 ? -4.805 15.555 -22 1 90.56 459 ILE A C 1
ATOM 3445 O O . ILE A 1 459 ? -5.5 16.562 -21.844 1 90.56 459 ILE A O 1
ATOM 3449 N N . THR A 1 460 ? -5.23 14.438 -22.469 1 89.94 460 THR A N 1
ATOM 3450 C CA . THR A 1 460 ? -6.648 14.109 -22.516 1 89.94 460 THR A CA 1
ATOM 3451 C C . THR A 1 460 ? -6.965 12.953 -21.562 1 89.94 460 THR A C 1
ATOM 3453 O O . THR A 1 460 ? -6.059 12.234 -21.141 1 89.94 460 THR A O 1
ATOM 3456 N N . ALA A 1 461 ? -8.164 12.891 -21.109 1 88.19 461 ALA A N 1
ATOM 3457 C CA . ALA A 1 461 ? -8.578 11.805 -20.219 1 88.19 461 ALA A CA 1
ATOM 3458 C C . ALA A 1 461 ? -9.75 11.023 -20.812 1 88.19 461 ALA A C 1
ATOM 3460 O O . ALA A 1 461 ? -10.672 11.609 -21.375 1 88.19 461 ALA A O 1
ATOM 3461 N N . ASP A 1 462 ? -9.531 9.68 -20.703 1 81.56 462 ASP A N 1
ATOM 3462 C CA . ASP A 1 462 ? -10.68 8.836 -21.031 1 81.56 462 ASP A CA 1
ATOM 3463 C C . ASP A 1 462 ? -11.664 8.773 -19.875 1 81.56 462 ASP A C 1
ATOM 3465 O O . ASP A 1 462 ? -11.266 8.594 -18.719 1 81.56 462 ASP A O 1
ATOM 3469 N N . ARG A 1 463 ? -12.812 9.117 -20.172 1 70.69 463 ARG A N 1
ATOM 3470 C CA . ARG A 1 463 ? -13.805 9.102 -19.094 1 70.69 463 ARG A CA 1
ATOM 3471 C C . ARG A 1 463 ? -14.359 7.695 -18.891 1 70.69 463 ARG A C 1
ATOM 3473 O O . ARG A 1 463 ? -14.539 6.945 -19.844 1 70.69 463 ARG A O 1
ATOM 3480 N N . PRO A 1 464 ? -14.164 7.238 -17.672 1 61.72 464 PRO A N 1
ATOM 3481 C CA . PRO A 1 464 ? -14.766 5.918 -17.453 1 61.72 464 PRO A CA 1
ATOM 3482 C C . PRO A 1 464 ? -16.125 5.766 -18.125 1 61.72 464 PRO A C 1
ATOM 3484 O O . PRO A 1 464 ? -16.906 6.719 -18.172 1 61.72 464 PRO A O 1
ATOM 3487 N N . GLY A 1 465 ? -16.094 5.145 -19.281 1 50.84 465 GLY A N 1
ATOM 3488 C CA . GLY A 1 465 ? -17.312 5.004 -20.078 1 50.84 465 GLY A CA 1
ATOM 3489 C C . GLY A 1 465 ? -18.578 4.984 -19.234 1 50.84 465 GLY A C 1
ATOM 3490 O O . GLY A 1 465 ? -18.516 4.734 -18.031 1 50.84 465 GLY A O 1
ATOM 3491 N N . LYS A 1 466 ? -19.609 5.613 -19.734 1 49.81 466 LYS A N 1
ATOM 3492 C CA . LYS A 1 466 ? -21.016 5.434 -19.344 1 49.81 466 LYS A CA 1
ATOM 3493 C C . LYS A 1 466 ? -21.344 3.961 -19.125 1 49.81 466 LYS A C 1
ATOM 3495 O O . LYS A 1 466 ? -21.719 3.252 -20.062 1 49.81 466 LYS A O 1
ATOM 3500 N N . SER A 1 467 ? -20.344 3.264 -18.672 1 42.91 467 SER A N 1
ATOM 3501 C CA . SER A 1 467 ? -20.703 1.851 -18.688 1 42.91 467 SER A CA 1
ATOM 3502 C C . SER A 1 467 ? -21.984 1.604 -17.906 1 42.91 467 SER A C 1
ATOM 3504 O O . SER A 1 467 ? -22.297 0.464 -17.547 1 42.91 467 SER A O 1
ATOM 3506 N N . SER A 1 468 ? -22.406 2.543 -17.109 1 44.69 468 SER A N 1
ATOM 3507 C CA . SER A 1 468 ? -23.484 1.825 -16.422 1 44.69 468 SER A CA 1
ATOM 3508 C C . SER A 1 468 ? -24.547 1.348 -17.406 1 44.69 468 SER A C 1
ATOM 3510 O O . SER A 1 468 ? -25.031 2.127 -18.219 1 44.69 468 SER A O 1
ATOM 3512 N N . LYS A 1 469 ? -24.531 0.08 -17.672 1 41.41 469 LYS A N 1
ATOM 3513 C CA . LYS A 1 469 ? -25.641 -0.58 -18.344 1 41.41 469 LYS A CA 1
ATOM 3514 C C . LYS A 1 469 ? -26.938 0.177 -18.109 1 41.41 469 LYS A C 1
ATOM 3516 O O . LYS A 1 469 ? -27.875 0.077 -18.922 1 41.41 469 LYS A O 1
ATOM 3521 N N . ASN A 1 470 ? -27.156 0.612 -17 1 47.56 470 ASN A N 1
ATOM 3522 C CA . ASN A 1 470 ? -28.5 1.108 -16.719 1 47.56 470 ASN A CA 1
ATOM 3523 C C . ASN A 1 470 ? -28.594 2.615 -16.938 1 47.56 470 ASN A C 1
ATOM 3525 O O . ASN A 1 470 ? -29.516 3.262 -16.438 1 47.56 470 ASN A O 1
ATOM 3529 N N . GLY A 1 471 ? -27.578 3.119 -17.734 1 51.59 471 GLY A N 1
ATOM 3530 C CA . GLY A 1 471 ? -27.766 4.523 -18.062 1 51.59 471 GLY A CA 1
ATOM 3531 C C . GLY A 1 471 ? -27.359 5.453 -16.922 1 51.59 471 GLY A C 1
ATOM 3532 O O . GLY A 1 471 ? -27.594 6.66 -16.984 1 51.59 471 GLY A O 1
ATOM 3533 N N . ARG A 1 472 ? -26.938 4.875 -15.953 1 54.16 472 ARG A N 1
ATOM 3534 C CA . ARG A 1 472 ? -26.641 5.77 -14.844 1 54.16 472 ARG A CA 1
ATOM 3535 C C . ARG A 1 472 ? -25.234 6.367 -14.984 1 54.16 472 ARG A C 1
ATOM 3537 O O . ARG A 1 472 ? -24.312 5.695 -15.445 1 54.16 472 ARG A O 1
ATOM 3544 N N . PRO A 1 473 ? -25.094 7.73 -14.766 1 61.34 473 PRO A N 1
ATOM 3545 C CA . PRO A 1 473 ? -23.781 8.383 -14.789 1 61.34 473 PRO A CA 1
ATOM 3546 C C . PRO A 1 473 ? -22.781 7.75 -13.82 1 61.34 473 PRO A C 1
ATOM 3548 O O . PRO A 1 473 ? -23.188 7.227 -12.773 1 61.34 473 PRO A O 1
ATOM 3551 N N . PRO A 1 474 ? -21.547 7.664 -14.219 1 68 474 PRO A N 1
ATOM 3552 C CA . PRO A 1 474 ? -20.531 7.086 -13.328 1 68 474 PRO A CA 1
ATOM 3553 C C . PRO A 1 474 ? -20.422 7.828 -11.992 1 68 474 PRO A C 1
ATOM 3555 O O . PRO A 1 474 ? -20.641 9.039 -11.945 1 68 474 PRO A O 1
ATOM 3558 N N . LYS A 1 475 ? -20.359 7.102 -10.938 1 79.38 475 LYS A N 1
ATOM 3559 C CA . LYS A 1 475 ? -20.156 7.68 -9.609 1 79.38 475 LYS A CA 1
ATOM 3560 C C . LYS A 1 475 ? -18.891 8.516 -9.562 1 79.38 475 LYS A C 1
ATOM 3562 O O . LYS A 1 475 ? -17.859 8.125 -10.125 1 79.38 475 LYS A O 1
ATOM 3567 N N . PRO A 1 476 ? -18.969 9.695 -9.047 1 88.19 476 PRO A N 1
ATOM 3568 C CA . PRO A 1 476 ? -17.781 10.516 -8.883 1 88.19 476 PRO A CA 1
ATOM 3569 C C . PRO A 1 476 ? -16.734 9.859 -7.988 1 88.19 476 PRO A C 1
ATOM 3571 O O . PRO A 1 476 ? -17.062 9.031 -7.137 1 88.19 476 PRO A O 1
ATOM 3574 N N . PRO A 1 477 ? -15.492 10.242 -8.273 1 93 477 PRO A N 1
ATOM 3575 C CA . PRO A 1 477 ? -14.445 9.68 -7.422 1 93 477 PRO A CA 1
ATOM 3576 C C . PRO A 1 477 ? -14.625 10.047 -5.949 1 93 477 PRO A C 1
ATOM 3578 O O . PRO A 1 477 ? -15.102 11.141 -5.637 1 93 477 PRO A O 1
ATOM 3581 N N . HIS A 1 478 ? -14.273 9.195 -5.09 1 93 478 HIS A N 1
ATOM 3582 C CA . HIS A 1 478 ? -14.344 9.445 -3.654 1 93 478 HIS A CA 1
ATOM 3583 C C . HIS A 1 478 ? -13.258 8.68 -2.904 1 93 478 HIS A C 1
ATOM 3585 O O . HIS A 1 478 ? -12.742 7.68 -3.402 1 93 478 HIS A O 1
ATOM 3591 N N . ALA A 1 479 ? -12.938 9.172 -1.751 1 93.19 479 ALA A N 1
ATOM 3592 C CA . ALA A 1 479 ? -11.906 8.547 -0.927 1 93.19 479 ALA A CA 1
ATOM 3593 C C . ALA A 1 479 ? -12.43 7.273 -0.271 1 93.19 479 ALA A C 1
ATOM 3595 O O . ALA A 1 479 ? -13.484 7.289 0.377 1 93.19 479 ALA A O 1
ATOM 3596 N N . ARG A 1 480 ? -11.734 6.156 -0.414 1 87 480 ARG A N 1
ATOM 3597 C CA . ARG A 1 480 ? -12 4.953 0.367 1 87 480 ARG A CA 1
ATOM 3598 C C . ARG A 1 480 ? -11.312 5.016 1.726 1 87 480 ARG A C 1
ATOM 3600 O O . ARG A 1 480 ? -11.836 4.512 2.719 1 87 480 ARG A O 1
ATOM 3607 N N . CYS A 1 481 ? -10.18 5.539 1.754 1 88.81 481 CYS A N 1
ATOM 3608 C CA . CYS A 1 481 ? -9.336 5.809 2.914 1 88.81 481 CYS A CA 1
ATOM 3609 C C . CYS A 1 481 ? -8.281 6.863 2.59 1 88.81 481 CYS A C 1
ATOM 3611 O O . CYS A 1 481 ? -8.359 7.523 1.554 1 88.81 481 CYS A O 1
ATOM 3613 N N . ARG A 1 482 ? -7.422 7.027 3.424 1 91.94 482 ARG A N 1
ATOM 3614 C CA . ARG A 1 482 ? -6.398 8.062 3.273 1 91.94 482 ARG A CA 1
ATOM 3615 C C . ARG A 1 482 ? -5.562 7.824 2.021 1 91.94 482 ARG A C 1
ATOM 3617 O O . ARG A 1 482 ? -5.145 8.773 1.359 1 91.94 482 ARG A O 1
ATOM 3624 N N . GLU A 1 483 ? -5.445 6.57 1.602 1 93.12 483 GLU A N 1
ATOM 3625 C CA . GLU A 1 483 ? -4.434 6.25 0.6 1 93.12 483 GLU A CA 1
ATOM 3626 C C . GLU A 1 483 ? -5.074 5.73 -0.686 1 93.12 483 GLU A C 1
ATOM 3628 O O . GLU A 1 483 ? -4.375 5.262 -1.588 1 93.12 483 GLU A O 1
ATOM 3633 N N . LEU A 1 484 ? -6.367 5.793 -0.823 1 92.44 484 LEU A N 1
ATOM 3634 C CA . LEU A 1 484 ? -7.039 5.219 -1.982 1 92.44 484 LEU A CA 1
ATOM 3635 C C . LEU A 1 484 ? -8.219 6.086 -2.418 1 92.44 484 LEU A C 1
ATOM 3637 O O . LEU A 1 484 ? -9 6.539 -1.581 1 92.44 484 LEU A O 1
ATOM 3641 N N . ILE A 1 485 ? -8.312 6.328 -3.715 1 95.44 485 ILE A N 1
ATOM 3642 C CA . ILE A 1 485 ? -9.477 6.973 -4.316 1 95.44 485 ILE A CA 1
ATOM 3643 C C . ILE A 1 485 ? -10.172 5.996 -5.266 1 95.44 485 ILE A C 1
ATOM 3645 O O . ILE A 1 485 ? -9.523 5.391 -6.125 1 95.44 485 ILE A O 1
ATOM 3649 N N . GLN A 1 486 ? -11.352 5.793 -5.027 1 91.5 486 GLN A N 1
ATOM 3650 C CA . GLN A 1 486 ? -12.141 5.043 -6.004 1 91.5 486 GLN A CA 1
ATOM 3651 C C . GLN A 1 486 ? -12.477 5.902 -7.215 1 91.5 486 GLN A C 1
ATOM 3653 O O . GLN A 1 486 ? -13.102 6.961 -7.074 1 91.5 486 GLN A O 1
ATOM 3658 N N . TYR A 1 487 ? -12.055 5.523 -8.266 1 90.5 487 TYR A N 1
ATOM 3659 C CA . TYR A 1 487 ? -12.328 6.195 -9.531 1 90.5 487 TYR A CA 1
ATOM 3660 C C . TYR A 1 487 ? -12.961 5.238 -10.539 1 90.5 487 TYR A C 1
ATOM 3662 O O . TYR A 1 487 ? -12.25 4.488 -11.219 1 90.5 487 TYR A O 1
ATOM 3670 N N . GLY A 1 488 ? -14.25 5.328 -10.664 1 82.75 488 GLY A N 1
ATOM 3671 C CA . GLY A 1 488 ? -14.945 4.312 -11.438 1 82.75 488 GLY A CA 1
ATOM 3672 C C . GLY A 1 488 ? -14.844 2.926 -10.828 1 82.75 488 GLY A C 1
ATOM 3673 O O . GLY A 1 488 ? -15.172 2.729 -9.656 1 82.75 488 GLY A O 1
ATOM 3674 N N . ARG A 1 489 ? -14.375 2.016 -11.609 1 77 489 ARG A N 1
ATOM 3675 C CA . ARG A 1 489 ? -14.234 0.638 -11.148 1 77 489 ARG A CA 1
ATOM 3676 C C . ARG A 1 489 ? -12.812 0.357 -10.68 1 77 489 ARG A C 1
ATOM 3678 O O . ARG A 1 489 ? -12.508 -0.75 -10.227 1 77 489 ARG A O 1
ATOM 3685 N N . GLU A 1 490 ? -12.094 1.444 -10.758 1 81.88 490 GLU A N 1
ATOM 3686 C CA . GLU A 1 490 ? -10.688 1.247 -10.406 1 81.88 490 GLU A CA 1
ATOM 3687 C C . GLU A 1 490 ? -10.305 2.074 -9.18 1 81.88 490 GLU A C 1
ATOM 3689 O O . GLU A 1 490 ? -11 3.029 -8.828 1 81.88 490 GLU A O 1
ATOM 3694 N N . ASP A 1 491 ? -9.297 1.602 -8.531 1 87.31 491 ASP A N 1
ATOM 3695 C CA . ASP A 1 491 ? -8.75 2.332 -7.395 1 87.31 491 ASP A CA 1
ATOM 3696 C C . ASP A 1 491 ? -7.469 3.074 -7.781 1 87.31 491 ASP A C 1
ATOM 3698 O O . ASP A 1 491 ? -6.621 2.533 -8.492 1 87.31 491 ASP A O 1
ATOM 3702 N N . LEU A 1 492 ? -7.488 4.305 -7.52 1 94 492 LEU A N 1
ATOM 3703 C CA . LEU A 1 492 ? -6.266 5.094 -7.617 1 94 492 LEU A CA 1
ATOM 3704 C C . LEU A 1 492 ? -5.441 4.98 -6.336 1 94 492 LEU A C 1
ATOM 3706 O O . LEU A 1 492 ? -5.895 5.395 -5.266 1 94 492 LEU A O 1
ATOM 3710 N N . ASP A 1 493 ? -4.277 4.398 -6.461 1 92.62 493 ASP A N 1
ATOM 3711 C CA . ASP A 1 493 ? -3.408 4.117 -5.324 1 92.62 493 ASP A CA 1
ATOM 3712 C C . ASP A 1 493 ? -2.537 5.328 -4.984 1 92.62 493 ASP A C 1
ATOM 3714 O O . ASP A 1 493 ? -1.758 5.789 -5.82 1 92.62 493 ASP A O 1
ATOM 3718 N N . LEU A 1 494 ? -2.641 5.805 -3.721 1 96.25 494 LEU A N 1
ATOM 3719 C CA . LEU A 1 494 ? -1.871 6.965 -3.291 1 96.25 494 LEU A CA 1
ATOM 3720 C C . LEU A 1 494 ? -0.972 6.613 -2.109 1 96.25 494 LEU A C 1
ATOM 3722 O O . LEU A 1 494 ? -0.532 7.5 -1.374 1 96.25 494 LEU A O 1
ATOM 3726 N N . ARG A 1 495 ? -0.631 5.453 -1.923 1 91.19 495 ARG A N 1
ATOM 3727 C CA . ARG A 1 495 ? 0.149 4.988 -0.781 1 91.19 495 ARG A CA 1
ATOM 3728 C C . ARG A 1 495 ? 1.557 5.574 -0.805 1 91.19 495 ARG A C 1
ATOM 3730 O O . ARG A 1 495 ? 2.162 5.793 0.246 1 91.19 495 ARG A O 1
ATOM 3737 N N . ALA A 1 496 ? 2.045 5.863 -1.978 1 94.31 496 ALA A N 1
ATOM 3738 C CA . ALA A 1 496 ? 3.404 6.379 -2.113 1 94.31 496 ALA A CA 1
ATOM 3739 C C . ALA A 1 496 ? 3.451 7.883 -1.847 1 94.31 496 ALA A C 1
ATOM 3741 O O . ALA A 1 496 ? 4.531 8.461 -1.722 1 94.31 496 ALA A O 1
ATOM 3742 N N . VAL A 1 497 ? 2.273 8.516 -1.758 1 97.19 497 VAL A N 1
ATOM 3743 C CA . VAL A 1 497 ? 2.193 9.938 -1.455 1 97.19 497 VAL A CA 1
ATOM 3744 C C . VAL A 1 497 ? 2.104 10.141 0.056 1 97.19 497 VAL A C 1
ATOM 3746 O O . VAL A 1 497 ? 1.015 10.344 0.599 1 97.19 497 VAL A O 1
ATOM 3749 N N . SER A 1 498 ? 3.227 10.273 0.689 1 95.19 498 SER A N 1
ATOM 3750 C CA . SER A 1 498 ? 3.338 10.18 2.141 1 95.19 498 SER A CA 1
ATOM 3751 C C . SER A 1 498 ? 2.85 11.453 2.818 1 95.19 498 SER A C 1
ATOM 3753 O O . SER A 1 498 ? 2.648 11.477 4.035 1 95.19 498 SER A O 1
ATOM 3755 N N . GLN A 1 499 ? 2.592 12.469 2.084 1 98.06 499 GLN A N 1
ATOM 3756 C CA . GLN A 1 499 ? 2.277 13.75 2.717 1 98.06 499 GLN A CA 1
ATOM 3757 C C . GLN A 1 499 ? 0.771 14 2.727 1 98.06 499 GLN A C 1
ATOM 3759 O O . GLN A 1 499 ? 0.323 15.102 3.037 1 98.06 499 GLN A O 1
ATOM 3764 N N . ILE A 1 500 ? -0.025 12.984 2.344 1 98 500 ILE A N 1
ATOM 3765 C CA . ILE A 1 500 ? -1.447 12.992 2.668 1 98 500 ILE A CA 1
ATOM 3766 C C . ILE A 1 500 ? -1.649 12.531 4.109 1 98 500 ILE A C 1
ATOM 3768 O O . ILE A 1 500 ? -1.39 11.375 4.438 1 98 500 ILE A O 1
ATOM 3772 N N . MET A 1 501 ? -2.205 13.406 4.934 1 96.75 501 MET A N 1
ATOM 3773 C CA . MET A 1 501 ? -2.184 13.141 6.367 1 96.75 501 MET A CA 1
ATOM 3774 C C . MET A 1 501 ? -3.559 12.703 6.863 1 96.75 501 MET A C 1
ATOM 3776 O O . MET A 1 501 ? -3.689 12.188 7.973 1 96.75 501 MET A O 1
ATOM 3780 N N . ASP A 1 502 ? -4.531 12.906 5.965 1 96.31 502 ASP A N 1
ATOM 3781 C CA . ASP A 1 502 ? -5.902 12.695 6.41 1 96.31 502 ASP A CA 1
ATOM 3782 C C . ASP A 1 502 ? -6.785 12.211 5.262 1 96.31 502 ASP A C 1
ATOM 3784 O O . ASP A 1 502 ? -6.625 12.656 4.121 1 96.31 502 ASP A O 1
ATOM 3788 N N . SER A 1 503 ? -7.754 11.359 5.637 1 95.69 503 SER A N 1
ATOM 3789 C CA . SER A 1 503 ? -8.68 10.883 4.609 1 95.69 503 SER A CA 1
ATOM 3790 C C . SER A 1 503 ? -9.531 12.023 4.059 1 95.69 503 SER A C 1
ATOM 3792 O O . SER A 1 503 ? -9.93 12 2.895 1 95.69 503 SER A O 1
ATOM 3794 N N . SER A 1 504 ? -9.812 13.031 4.875 1 97.38 504 SER A N 1
ATOM 3795 C CA . SER A 1 504 ? -10.578 14.18 4.406 1 97.38 504 SER A CA 1
ATOM 3796 C C . SER A 1 504 ? -9.797 14.984 3.375 1 97.38 504 SER A C 1
ATOM 3798 O O . SER A 1 504 ? -10.383 15.664 2.535 1 97.38 504 SER A O 1
ATOM 3800 N N . GLN A 1 505 ? -8.469 14.914 3.438 1 98.19 505 GLN A N 1
ATOM 3801 C CA . GLN A 1 505 ? -7.656 15.469 2.359 1 98.19 505 GLN A CA 1
ATOM 3802 C C . GLN A 1 505 ? -7.844 14.68 1.066 1 98.19 505 GLN A C 1
ATOM 3804 O O . GLN A 1 505 ? -7.973 15.266 -0.011 1 98.19 505 GLN A O 1
ATOM 3809 N N . THR A 1 506 ? -7.848 13.391 1.251 1 98.12 506 THR A N 1
ATOM 3810 C CA . THR A 1 506 ? -8.023 12.531 0.089 1 98.12 506 THR A CA 1
ATOM 3811 C C . THR A 1 506 ? -9.375 12.789 -0.577 1 98.12 506 THR A C 1
ATOM 3813 O O . THR A 1 506 ? -9.477 12.766 -1.806 1 98.12 506 THR A O 1
ATOM 3816 N N . GLU A 1 507 ? -10.359 13.016 0.234 1 97.12 507 GLU A N 1
ATOM 3817 C CA . GLU A 1 507 ? -11.672 13.336 -0.319 1 97.12 507 GLU A CA 1
ATOM 3818 C C . GLU A 1 507 ? -11.625 14.641 -1.115 1 97.12 507 GLU A C 1
ATOM 3820 O O . GLU A 1 507 ? -12.219 14.734 -2.193 1 97.12 507 GLU A O 1
ATOM 3825 N N . ALA A 1 508 ? -11 15.594 -0.591 1 97.69 508 ALA A N 1
ATOM 3826 C CA . ALA A 1 508 ? -10.844 16.859 -1.312 1 97.69 508 ALA A CA 1
ATOM 3827 C C . ALA A 1 508 ? -10.062 16.656 -2.605 1 97.69 508 ALA A C 1
ATOM 3829 O O . ALA A 1 508 ? -10.414 17.219 -3.645 1 97.69 508 ALA A O 1
ATOM 3830 N N . ILE A 1 509 ? -9.008 15.844 -2.561 1 98.44 509 ILE A N 1
ATOM 3831 C CA . ILE A 1 509 ? -8.211 15.531 -3.74 1 98.44 509 ILE A CA 1
ATOM 3832 C C . ILE A 1 509 ? -9.094 14.891 -4.809 1 98.44 509 ILE A C 1
ATOM 3834 O O . ILE A 1 509 ? -9.016 15.25 -5.984 1 98.44 509 ILE A O 1
ATOM 3838 N N . ALA A 1 510 ? -9.922 14.008 -4.383 1 97.62 510 ALA A N 1
ATOM 3839 C CA . ALA A 1 510 ? -10.812 13.32 -5.312 1 97.62 510 ALA A CA 1
ATOM 3840 C C . ALA A 1 510 ? -11.719 14.32 -6.031 1 97.62 510 ALA A C 1
ATOM 3842 O O . ALA A 1 510 ? -11.938 14.211 -7.238 1 97.62 510 ALA A O 1
ATOM 3843 N N . ARG A 1 511 ? -12.211 15.289 -5.32 1 96.06 511 ARG A N 1
ATOM 3844 C CA . ARG A 1 511 ? -13.109 16.281 -5.902 1 96.06 511 ARG A CA 1
ATOM 3845 C C . ARG A 1 511 ? -12.367 17.188 -6.883 1 96.06 511 ARG A C 1
ATOM 3847 O O . ARG A 1 511 ? -12.867 17.469 -7.973 1 96.06 511 ARG A O 1
ATOM 3854 N N . ILE A 1 512 ? -11.234 17.609 -6.484 1 97.44 512 ILE A N 1
ATOM 3855 C CA . ILE A 1 512 ? -10.445 18.484 -7.355 1 97.44 512 ILE A CA 1
ATOM 3856 C C . ILE A 1 512 ? -10.047 17.719 -8.617 1 97.44 512 ILE A C 1
ATOM 3858 O O . ILE A 1 512 ? -10.141 18.25 -9.727 1 97.44 512 ILE A O 1
ATOM 3862 N N . LEU A 1 513 ? -9.602 16.5 -8.391 1 96.62 513 LEU A N 1
ATOM 3863 C CA . LEU A 1 513 ? -9.195 15.625 -9.484 1 96.62 513 LEU A CA 1
ATOM 3864 C C . LEU A 1 513 ? -10.312 15.484 -10.516 1 96.62 513 LEU A C 1
ATOM 3866 O O . LEU A 1 513 ? -10.07 15.555 -11.719 1 96.62 513 LEU A O 1
ATOM 3870 N N . ASN A 1 514 ? -11.492 15.328 -10.086 1 94.75 514 ASN A N 1
ATOM 3871 C CA . ASN A 1 514 ? -12.641 15.211 -10.977 1 94.75 514 ASN A CA 1
ATOM 3872 C C . ASN A 1 514 ? -12.828 16.469 -11.828 1 94.75 514 ASN A C 1
ATOM 3874 O O . ASN A 1 514 ? -13.07 16.375 -13.031 1 94.75 514 ASN A O 1
ATOM 3878 N N . ARG A 1 515 ? -12.711 17.578 -11.195 1 94.81 515 ARG A N 1
ATOM 3879 C CA . ARG A 1 515 ? -12.852 18.859 -11.891 1 94.81 515 ARG A CA 1
ATOM 3880 C C . ARG A 1 515 ? -11.758 19.016 -12.953 1 94.81 515 ARG A C 1
ATOM 3882 O O . ARG A 1 515 ? -12.031 19.469 -14.062 1 94.81 515 ARG A O 1
ATOM 3889 N N . VAL A 1 516 ? -10.578 18.656 -12.586 1 96.19 516 VAL A N 1
ATOM 3890 C CA . VAL A 1 516 ? -9.445 18.797 -13.492 1 96.19 516 VAL A CA 1
ATOM 3891 C C . VAL A 1 516 ? -9.633 17.891 -14.703 1 96.19 516 VAL A C 1
ATOM 3893 O O . VAL A 1 516 ? -9.492 18.328 -15.844 1 96.19 516 VAL A O 1
ATOM 3896 N N . VAL A 1 517 ? -9.953 16.656 -14.445 1 93.38 517 VAL A N 1
ATOM 3897 C CA . VAL A 1 517 ? -10.086 15.648 -15.5 1 93.38 517 VAL A CA 1
ATOM 3898 C C . VAL A 1 517 ? -11.164 16.078 -16.484 1 93.38 517 VAL A C 1
ATOM 3900 O O . VAL A 1 517 ? -11.023 15.891 -17.703 1 93.38 517 VAL A O 1
ATOM 3903 N N . GLU A 1 518 ? -12.211 16.703 -15.992 1 91.69 518 GLU A N 1
ATOM 3904 C CA . GLU A 1 518 ? -13.305 17.172 -16.828 1 91.69 518 GLU A CA 1
ATOM 3905 C C . GLU A 1 518 ? -12.852 18.281 -17.781 1 91.69 518 GLU A C 1
ATOM 3907 O O . GLU A 1 518 ? -13.43 18.453 -18.859 1 91.69 518 GLU A O 1
ATOM 3912 N N . ARG A 1 519 ? -11.844 18.891 -17.438 1 93.25 519 ARG A N 1
ATOM 3913 C CA . ARG A 1 519 ? -11.383 20.016 -18.234 1 93.25 519 ARG A CA 1
ATOM 3914 C C . ARG A 1 519 ? -10.25 19.609 -19.172 1 93.25 519 ARG A C 1
ATOM 3916 O O . ARG A 1 519 ? -9.836 20.391 -20.031 1 93.25 519 ARG A O 1
ATOM 3923 N N . LEU A 1 520 ? -9.75 18.391 -19.016 1 92.56 520 LEU A N 1
ATOM 3924 C CA . LEU A 1 520 ? -8.633 17.938 -19.844 1 92.56 520 LEU A CA 1
ATOM 3925 C C . LEU A 1 520 ? -9.109 17.562 -21.25 1 92.56 520 LEU A C 1
ATOM 3927 O O . LEU A 1 520 ? -9.656 16.469 -21.438 1 92.56 520 LEU A O 1
ATOM 3931 N N . ASP A 1 521 ? -8.906 18.406 -22.266 1 89 521 ASP A N 1
ATOM 3932 C CA . ASP A 1 521 ? -9.336 18.172 -23.641 1 89 521 ASP A CA 1
ATOM 3933 C C . ASP A 1 521 ? -8.148 18.156 -24.594 1 89 521 ASP A C 1
ATOM 3935 O O . ASP A 1 521 ? -8.328 18.141 -25.812 1 89 521 ASP A O 1
ATOM 3939 N N . GLY A 1 522 ? -6.992 18.219 -24.094 1 89.94 522 GLY A N 1
ATOM 3940 C CA . GLY A 1 522 ? -5.809 18.141 -24.922 1 89.94 522 GLY A CA 1
ATOM 3941 C C . GLY A 1 522 ? -5.332 19.5 -25.406 1 89.94 522 GLY A C 1
ATOM 3942 O O . GLY A 1 522 ? -4.293 19.609 -26.062 1 89.94 522 GLY A O 1
ATOM 3943 N N . ASN A 1 523 ? -5.977 20.531 -24.953 1 89.56 523 ASN A N 1
ATOM 3944 C CA . ASN A 1 523 ? -5.645 21.859 -25.469 1 89.56 523 ASN A CA 1
ATOM 3945 C C . ASN A 1 523 ? -5 22.734 -24.406 1 89.56 523 ASN A C 1
ATOM 3947 O O . ASN A 1 523 ? -4.375 23.75 -24.719 1 89.56 523 ASN A O 1
ATOM 3951 N N . ALA A 1 524 ? -5.223 22.391 -23.203 1 89.31 524 ALA A N 1
ATOM 3952 C CA . ALA A 1 524 ? -4.652 23.172 -22.125 1 89.31 524 ALA A CA 1
ATOM 3953 C C . ALA A 1 524 ? -3.568 22.391 -21.375 1 89.31 524 ALA A C 1
ATOM 3955 O O . ALA A 1 524 ? -3.633 21.172 -21.297 1 89.31 524 ALA A O 1
ATOM 3956 N N . ASP A 1 525 ? -2.637 23.234 -20.906 1 92.31 525 ASP A N 1
ATOM 3957 C CA . ASP A 1 525 ? -1.549 22.656 -20.125 1 92.31 525 ASP A CA 1
ATOM 3958 C C . ASP A 1 525 ? -2.061 22.125 -18.797 1 92.31 525 ASP A C 1
ATOM 3960 O O . ASP A 1 525 ? -2.809 22.797 -18.094 1 92.31 525 ASP A O 1
ATOM 3964 N N . LEU A 1 526 ? -1.65 20.922 -18.484 1 93.06 526 LEU A N 1
ATOM 3965 C CA . LEU A 1 526 ? -2.129 20.234 -17.281 1 93.06 526 LEU A CA 1
ATOM 3966 C C . LEU A 1 526 ? -1.845 21.078 -16.031 1 93.06 526 LEU A C 1
ATOM 3968 O O . LEU A 1 526 ? -2.711 21.219 -15.172 1 93.06 526 LEU A O 1
ATOM 3972 N N . ALA A 1 527 ? -0.651 21.641 -15.922 1 92.25 527 ALA A N 1
ATOM 3973 C CA . ALA A 1 527 ? -0.258 22.406 -14.734 1 92.25 527 ALA A CA 1
ATOM 3974 C C . ALA A 1 527 ? -1.145 23.641 -14.562 1 92.25 527 ALA A C 1
ATOM 3976 O O . ALA A 1 527 ? -1.513 23.984 -13.438 1 92.25 527 ALA A O 1
ATOM 3977 N N . ASN A 1 528 ? -1.502 24.266 -15.648 1 93.69 528 ASN A N 1
ATOM 3978 C CA . ASN A 1 528 ? -2.355 25.438 -15.594 1 93.69 528 ASN A CA 1
ATOM 3979 C C . ASN A 1 528 ? -3.779 25.094 -15.18 1 93.69 528 ASN A C 1
ATOM 3981 O O . ASN A 1 528 ? -4.371 25.766 -14.344 1 93.69 528 ASN A O 1
ATOM 3985 N N . VAL A 1 529 ? -4.254 24.031 -15.805 1 95.62 529 VAL A N 1
ATOM 3986 C CA . VAL A 1 529 ? -5.602 23.594 -15.469 1 95.62 529 VAL A CA 1
ATOM 3987 C C . VAL A 1 529 ? -5.672 23.219 -13.992 1 95.62 529 VAL A C 1
ATOM 3989 O O . VAL A 1 529 ? -6.617 23.578 -13.289 1 95.62 529 VAL A O 1
ATOM 3992 N N . LEU A 1 530 ? -4.688 22.547 -13.539 1 96.38 530 LEU A N 1
ATOM 3993 C CA . LEU A 1 530 ? -4.609 22.125 -12.148 1 96.38 530 LEU A CA 1
ATOM 3994 C C . LEU A 1 530 ? -4.562 23.312 -11.211 1 96.38 530 LEU A C 1
ATOM 3996 O O . LEU A 1 530 ? -5.293 23.359 -10.219 1 96.38 530 LEU A O 1
ATOM 4000 N N . ALA A 1 531 ? -3.766 24.281 -11.5 1 96.44 531 ALA A N 1
ATOM 4001 C CA . ALA A 1 531 ? -3.631 25.469 -10.656 1 96.44 531 ALA A CA 1
ATOM 4002 C C . ALA A 1 531 ? -4.945 26.234 -10.57 1 96.44 531 ALA A C 1
ATOM 4004 O O . ALA A 1 531 ? -5.355 26.672 -9.492 1 96.44 531 ALA A O 1
ATOM 4005 N N . GLU A 1 532 ? -5.594 26.344 -11.664 1 97.19 532 GLU A N 1
ATOM 4006 C CA . GLU A 1 532 ? -6.848 27.094 -11.727 1 97.19 532 GLU A CA 1
ATOM 4007 C C . GLU A 1 532 ? -7.938 26.391 -10.914 1 97.19 532 GLU A C 1
ATOM 4009 O O . GLU A 1 532 ? -8.594 27.016 -10.078 1 97.19 532 GLU A O 1
ATOM 4014 N N . GLU A 1 533 ? -8.086 25.109 -11.156 1 97.25 533 GLU A N 1
ATOM 4015 C CA . GLU A 1 533 ? -9.133 24.359 -10.461 1 97.25 533 GLU A CA 1
ATOM 4016 C C . GLU A 1 533 ? -8.844 24.25 -8.969 1 97.25 533 GLU A C 1
ATOM 4018 O O . GLU A 1 533 ? -9.766 24.281 -8.148 1 97.25 533 GLU A O 1
ATOM 4023 N N . TYR A 1 534 ? -7.605 24.156 -8.688 1 97.56 534 TYR A N 1
ATOM 4024 C CA . TYR A 1 534 ? -7.207 24.094 -7.285 1 97.56 534 TYR A CA 1
ATOM 4025 C C . TYR A 1 534 ? -7.586 25.359 -6.539 1 97.56 534 TYR A C 1
ATOM 4027 O O . TYR A 1 534 ? -8.195 25.312 -5.469 1 97.56 534 TYR A O 1
ATOM 4035 N N . VAL A 1 535 ? -7.254 26.484 -7.07 1 96.94 535 VAL A N 1
ATOM 4036 C CA . VAL A 1 535 ? -7.535 27.781 -6.445 1 96.94 535 VAL A CA 1
ATOM 4037 C C . VAL A 1 535 ? -9.047 27.984 -6.332 1 96.94 535 VAL A C 1
ATOM 4039 O O . VAL A 1 535 ? -9.547 28.391 -5.281 1 96.94 535 VAL A O 1
ATOM 4042 N N . ASP A 1 536 ? -9.703 27.656 -7.352 1 95.06 536 ASP A N 1
ATOM 4043 C CA . ASP A 1 536 ? -11.148 27.844 -7.375 1 95.06 536 ASP A CA 1
ATOM 4044 C C . ASP A 1 536 ? -11.828 26.969 -6.324 1 95.06 536 ASP A C 1
ATOM 4046 O O . ASP A 1 536 ? -12.672 27.438 -5.562 1 95.06 536 ASP A O 1
ATOM 4050 N N . PHE A 1 537 ? -11.453 25.766 -6.27 1 95.06 537 PHE A N 1
ATOM 4051 C CA . PHE A 1 537 ? -12.047 24.828 -5.324 1 95.06 537 PHE A CA 1
ATOM 4052 C C . PHE A 1 537 ? -11.75 25.25 -3.889 1 95.06 537 PHE A C 1
ATOM 4054 O O . PHE A 1 537 ? -12.648 25.281 -3.045 1 95.06 537 PHE A O 1
ATOM 4061 N N . CYS A 1 538 ? -10.508 25.516 -3.592 1 94 538 CYS A N 1
ATOM 4062 C CA . CYS A 1 538 ? -10.102 25.859 -2.23 1 94 538 CYS A CA 1
ATOM 4063 C C . CYS A 1 538 ? -10.773 27.141 -1.766 1 94 538 CYS A C 1
ATOM 4065 O O . CYS A 1 538 ? -11.188 27.25 -0.608 1 94 538 CYS A O 1
ATOM 4067 N N . HIS A 1 539 ? -10.898 28.078 -2.646 1 91.56 539 HIS A N 1
ATOM 4068 C CA . HIS A 1 539 ? -11.555 29.344 -2.295 1 91.56 539 HIS A CA 1
ATOM 4069 C C . HIS A 1 539 ? -13.031 29.109 -1.978 1 91.56 539 HIS A C 1
ATOM 4071 O O . HIS A 1 539 ? -13.523 29.578 -0.949 1 91.56 539 HIS A O 1
ATOM 4077 N N . SER A 1 540 ? -13.664 28.344 -2.738 1 88.94 540 SER A N 1
ATOM 4078 C CA . SER A 1 540 ? -15.102 28.125 -2.57 1 88.94 540 SER A CA 1
ATOM 4079 C C . SER A 1 540 ? -15.391 27.203 -1.396 1 88.94 540 SER A C 1
ATOM 4081 O O . SER A 1 540 ? -16.422 27.328 -0.741 1 88.94 540 SER A O 1
ATOM 4083 N N . THR A 1 541 ? -14.5 26.344 -1.133 1 90.06 541 THR A N 1
ATOM 4084 C CA . THR A 1 541 ? -14.773 25.281 -0.166 1 90.06 541 THR A CA 1
ATOM 4085 C C . THR A 1 541 ? -14.273 25.688 1.221 1 90.06 541 THR A C 1
ATOM 4087 O O . THR A 1 541 ? -14.938 25.438 2.225 1 90.06 541 THR A O 1
ATOM 4090 N N . PHE A 1 542 ? -13.164 26.359 1.255 1 88.56 542 PHE A N 1
ATOM 4091 C CA . PHE A 1 542 ? -12.531 26.547 2.553 1 88.56 542 PHE A CA 1
ATOM 4092 C C . PHE A 1 542 ? -12.516 28.031 2.926 1 88.56 542 PHE A C 1
ATOM 4094 O O . PHE A 1 542 ? -12.539 28.375 4.109 1 88.56 542 PHE A O 1
ATOM 4101 N N . ASP A 1 543 ? -12.516 28.938 1.932 1 81.06 543 ASP A N 1
ATOM 4102 C CA . ASP A 1 543 ? -12.414 30.359 2.215 1 81.06 543 ASP A CA 1
ATOM 4103 C C . ASP A 1 543 ? -13.789 31.016 2.256 1 81.06 543 ASP A C 1
ATOM 4105 O O . ASP A 1 543 ? -14.047 31.891 3.09 1 81.06 543 ASP A O 1
ATOM 4109 N N . ASP A 1 544 ? -14.633 30.656 1.314 1 72.94 544 ASP A N 1
ATOM 4110 C CA . ASP A 1 544 ? -15.984 31.203 1.239 1 72.94 544 ASP A CA 1
ATOM 4111 C C . ASP A 1 544 ? -17.031 30.109 1.453 1 72.94 544 ASP A C 1
ATOM 4113 O O . ASP A 1 544 ? -17.766 29.766 0.532 1 72.94 544 ASP A O 1
ATOM 4117 N N . ALA A 1 545 ? -17.109 29.453 2.615 1 61.22 545 ALA A N 1
ATOM 4118 C CA . ALA A 1 545 ? -17.891 28.25 2.924 1 61.22 545 ALA A CA 1
ATOM 4119 C C . ALA A 1 545 ? -19.391 28.531 2.762 1 61.22 545 ALA A C 1
ATOM 4121 O O . ALA A 1 545 ? -20.219 27.672 3.068 1 61.22 545 ALA A O 1
ATOM 4122 N N . ALA A 1 546 ? -19.906 29.656 2.342 1 55 546 ALA A N 1
ATOM 4123 C CA . ALA A 1 546 ? -21.281 30.109 2.41 1 55 546 ALA A CA 1
ATOM 4124 C C . ALA A 1 546 ? -22.203 29.188 1.623 1 55 546 ALA A C 1
ATOM 4126 O O . ALA A 1 546 ? -23.344 28.953 2.021 1 55 546 ALA A O 1
ATOM 4127 N N . ASP A 1 547 ? -21.844 28.766 0.497 1 54.91 547 ASP A N 1
ATOM 4128 C CA . ASP A 1 547 ? -22.844 28.172 -0.393 1 54.91 547 ASP A CA 1
ATOM 4129 C C . ASP A 1 547 ? -22.859 26.656 -0.266 1 54.91 547 ASP A C 1
ATOM 4131 O O . ASP A 1 547 ? -23.484 25.953 -1.067 1 54.91 547 ASP A O 1
ATOM 4135 N N . ASN A 1 548 ? -22.219 26.156 0.681 1 57.41 548 ASN A N 1
ATOM 4136 C CA . ASN A 1 548 ? -21.859 24.781 0.33 1 57.41 548 ASN A CA 1
ATOM 4137 C C . ASN A 1 548 ? -22.781 23.781 1.024 1 57.41 548 ASN A C 1
ATOM 4139 O O . ASN A 1 548 ? -23.109 23.938 2.201 1 57.41 548 ASN A O 1
ATOM 4143 N N . ARG A 1 549 ? -23.469 23.016 0.205 1 63 549 ARG A N 1
ATOM 4144 C CA . ARG A 1 549 ? -24.016 21.734 0.651 1 63 549 ARG A CA 1
ATOM 4145 C C . ARG A 1 549 ? -23.062 21.031 1.61 1 63 549 ARG A C 1
ATOM 4147 O O . ARG A 1 549 ? -21.875 21.375 1.675 1 63 549 ARG A O 1
ATOM 4154 N N . HIS A 1 550 ? -23.734 20.359 2.393 1 66.19 550 HIS A N 1
ATOM 4155 C CA . HIS A 1 550 ? -23.016 19.656 3.449 1 66.19 550 HIS A CA 1
ATOM 4156 C C . HIS A 1 550 ? -21.766 18.969 2.9 1 66.19 550 HIS A C 1
ATOM 4158 O O . HIS A 1 550 ? -21.875 18.078 2.061 1 66.19 550 HIS A O 1
ATOM 4164 N N . THR A 1 551 ? -20.5 19.516 3.391 1 71.75 551 THR A N 1
ATOM 4165 C CA . THR A 1 551 ? -19.203 19.016 2.949 1 71.75 551 THR A CA 1
ATOM 4166 C C . THR A 1 551 ? -18.359 18.547 4.141 1 71.75 551 THR A C 1
ATOM 4168 O O . THR A 1 551 ? -17.141 18.719 4.145 1 71.75 551 THR A O 1
ATOM 4171 N N . GLY A 1 552 ? -19 18 5.121 1 88.06 552 GLY A N 1
ATOM 4172 C CA . GLY A 1 552 ? -18.406 17.969 6.449 1 88.06 552 GLY A CA 1
ATOM 4173 C C . GLY A 1 552 ? -17.156 17.109 6.523 1 88.06 552 GLY A C 1
ATOM 4174 O O . GLY A 1 552 ? -16.469 17.094 7.547 1 88.06 552 GLY A O 1
ATOM 4175 N N . ARG A 1 553 ? -16.719 16.562 5.441 1 92.62 553 ARG A N 1
ATOM 4176 C CA . ARG A 1 553 ? -15.562 15.664 5.5 1 92.62 553 ARG A CA 1
ATOM 4177 C C . ARG A 1 553 ? -14.523 16.031 4.445 1 92.62 553 ARG A C 1
ATOM 4179 O O . ARG A 1 553 ? -14.086 15.18 3.672 1 92.62 553 ARG A O 1
ATOM 4186 N N . LEU A 1 554 ? -14.188 17.297 4.453 1 96.25 554 LEU A N 1
ATOM 4187 C CA . LEU A 1 554 ? -13.133 17.781 3.576 1 96.25 554 LEU A CA 1
ATOM 4188 C C . LEU A 1 554 ? -12.055 18.516 4.371 1 96.25 554 LEU A C 1
ATOM 4190 O O . LEU A 1 554 ? -12.359 19.219 5.336 1 96.25 554 LEU A O 1
ATOM 4194 N N . ALA A 1 555 ? -10.852 18.328 4.016 1 97.62 555 ALA A N 1
ATOM 4195 C CA . ALA A 1 555 ? -9.695 19.078 4.512 1 97.62 555 ALA A CA 1
ATOM 4196 C C . ALA A 1 555 ? -8.797 19.531 3.361 1 97.62 555 ALA A C 1
ATOM 4198 O O . ALA A 1 555 ? -8.68 18.844 2.348 1 97.62 555 ALA A O 1
ATOM 4199 N N . ARG A 1 556 ? -8.242 20.641 3.484 1 97.56 556 ARG A N 1
ATOM 4200 C CA . ARG A 1 556 ? -7.484 21.234 2.393 1 97.56 556 ARG A CA 1
ATOM 4201 C C . ARG A 1 556 ? -6.195 20.469 2.129 1 97.56 556 ARG A C 1
ATOM 4203 O O . ARG A 1 556 ? -5.363 20.312 3.027 1 97.56 556 ARG A O 1
ATOM 4210 N N . PRO A 1 557 ? -5.965 19.953 0.914 1 98.19 557 PRO A N 1
ATOM 4211 C CA . PRO A 1 557 ? -4.672 19.391 0.524 1 98.19 557 PRO A CA 1
ATOM 4212 C C . PRO A 1 557 ? -3.721 20.422 -0.06 1 98.19 557 PRO A C 1
ATOM 4214 O O . PRO A 1 557 ? -4.125 21.562 -0.308 1 98.19 557 PRO A O 1
ATOM 4217 N N . ARG A 1 558 ? -2.51 20.094 -0.213 1 98.06 558 ARG A N 1
ATOM 4218 C CA . ARG A 1 558 ? -1.605 20.922 -1.003 1 98.06 558 ARG A CA 1
ATOM 4219 C C . ARG A 1 558 ? -1.741 20.609 -2.49 1 98.06 558 ARG A C 1
ATOM 4221 O O . ARG A 1 558 ? -2.238 19.547 -2.869 1 98.06 558 ARG A O 1
ATOM 4228 N N . ILE A 1 559 ? -1.362 21.547 -3.311 1 98.25 559 ILE A N 1
ATOM 4229 C CA . ILE A 1 559 ? -1.45 21.359 -4.754 1 98.25 559 ILE A CA 1
ATOM 4230 C C . ILE A 1 559 ? -0.559 20.188 -5.18 1 98.25 559 ILE A C 1
ATOM 4232 O O . ILE A 1 559 ? -0.868 19.484 -6.141 1 98.25 559 ILE A O 1
ATOM 4236 N N . HIS A 1 560 ? 0.528 19.953 -4.438 1 98.31 560 HIS A N 1
ATOM 4237 C CA . HIS A 1 560 ? 1.491 18.891 -4.742 1 98.31 560 HIS A CA 1
ATOM 4238 C C . HIS A 1 560 ? 0.85 17.516 -4.652 1 98.31 560 HIS A C 1
ATOM 4240 O O . HIS A 1 560 ? 1.072 16.656 -5.52 1 98.31 560 HIS A O 1
ATOM 4246 N N . GLU A 1 561 ? 0.001 17.281 -3.611 1 98.44 561 GLU A N 1
ATOM 4247 C CA . GLU A 1 561 ? -0.671 16 -3.461 1 98.44 561 GLU A CA 1
ATOM 4248 C C . GLU A 1 561 ? -1.773 15.828 -4.5 1 98.44 561 GLU A C 1
ATOM 4250 O O . GLU A 1 561 ? -2.033 14.711 -4.961 1 98.44 561 GLU A O 1
ATOM 4255 N N . VAL A 1 562 ? -2.404 16.922 -4.883 1 98.5 562 VAL A N 1
ATOM 4256 C CA . VAL A 1 562 ? -3.4 16.844 -5.945 1 98.5 562 VAL A CA 1
ATOM 4257 C C . VAL A 1 562 ? -2.727 16.453 -7.258 1 98.5 562 VAL A C 1
ATOM 4259 O O . VAL A 1 562 ? -3.213 15.578 -7.977 1 98.5 562 VAL A O 1
ATOM 4262 N N . ALA A 1 563 ? -1.634 17.094 -7.566 1 97.94 563 ALA A N 1
ATOM 4263 C CA . ALA A 1 563 ? -0.873 16.797 -8.773 1 97.94 563 ALA A CA 1
ATOM 4264 C C . ALA A 1 563 ? -0.418 15.336 -8.781 1 97.94 563 ALA A C 1
ATOM 4266 O O . ALA A 1 563 ? -0.485 14.656 -9.812 1 97.94 563 ALA A O 1
ATOM 4267 N N . ALA A 1 564 ? 0.063 14.898 -7.633 1 98.12 564 ALA A N 1
ATOM 4268 C CA . ALA A 1 564 ? 0.521 13.516 -7.52 1 98.12 564 ALA A CA 1
ATOM 4269 C C . ALA A 1 564 ? -0.6 12.539 -7.859 1 98.12 564 ALA A C 1
ATOM 4271 O O . ALA A 1 564 ? -0.371 11.531 -8.539 1 98.12 564 ALA A O 1
ATOM 4272 N N . ALA A 1 565 ? -1.779 12.805 -7.371 1 98.06 565 ALA A N 1
ATOM 4273 C CA . ALA A 1 565 ? -2.93 11.945 -7.641 1 98.06 565 ALA A CA 1
ATOM 4274 C C . ALA A 1 565 ? -3.262 11.922 -9.133 1 98.06 565 ALA A C 1
ATOM 4276 O O . ALA A 1 565 ? -3.426 10.859 -9.719 1 98.06 565 ALA A O 1
ATOM 4277 N N . ILE A 1 566 ? -3.297 13.039 -9.75 1 96.88 566 ILE A N 1
ATOM 4278 C CA . ILE A 1 566 ? -3.658 13.148 -11.156 1 96.88 566 ILE A CA 1
ATOM 4279 C C . ILE A 1 566 ? -2.621 12.43 -12.016 1 96.88 566 ILE A C 1
ATOM 4281 O O . ILE A 1 566 ? -2.971 11.727 -12.961 1 96.88 566 ILE A O 1
ATOM 4285 N N . ASN A 1 567 ? -1.385 12.562 -11.656 1 97.06 567 ASN A N 1
ATOM 4286 C CA . ASN A 1 567 ? -0.288 11.977 -12.422 1 97.06 567 ASN A CA 1
ATOM 4287 C C . ASN A 1 567 ? -0.286 10.453 -12.32 1 97.06 567 ASN A C 1
ATOM 4289 O O . ASN A 1 567 ? 0.41 9.773 -13.078 1 97.06 567 ASN A O 1
ATOM 4293 N N . ARG A 1 568 ? -1.077 9.867 -11.469 1 96.69 568 ARG A N 1
ATOM 4294 C CA . ARG A 1 568 ? -1.124 8.422 -11.273 1 96.69 568 ARG A CA 1
ATOM 4295 C C . ARG A 1 568 ? -2.355 7.82 -11.945 1 96.69 568 ARG A C 1
ATOM 4297 O O . ARG A 1 568 ? -2.541 6.602 -11.93 1 96.69 568 ARG A O 1
ATOM 4304 N N . LEU A 1 569 ? -3.172 8.656 -12.539 1 94.5 569 LEU A N 1
ATOM 4305 C CA . LEU A 1 569 ? -4.348 8.164 -13.25 1 94.5 569 LEU A CA 1
ATOM 4306 C C . LEU A 1 569 ? -3.939 7.344 -14.469 1 94.5 569 LEU A C 1
ATOM 4308 O O . LEU A 1 569 ? -3.002 7.707 -15.18 1 94.5 569 LEU A O 1
ATOM 4312 N N . ARG A 1 570 ? -4.613 6.285 -14.711 1 92 570 ARG A N 1
ATOM 4313 C CA . ARG A 1 570 ? -4.254 5.371 -15.789 1 92 570 ARG A CA 1
ATOM 4314 C C . ARG A 1 570 ? -5.043 5.68 -17.047 1 92 570 ARG A C 1
ATOM 4316 O O . ARG A 1 570 ? -4.727 5.172 -18.125 1 92 570 ARG A O 1
ATOM 4323 N N . ASN A 1 571 ? -5.992 6.52 -17.016 1 88.5 571 ASN A N 1
ATOM 4324 C CA . ASN A 1 571 ? -6.84 6.797 -18.172 1 88.5 571 ASN A CA 1
ATOM 4325 C C . ASN A 1 571 ? -6.457 8.117 -18.844 1 88.5 571 ASN A C 1
ATOM 4327 O O . ASN A 1 571 ? -7.266 8.711 -19.562 1 88.5 571 ASN A O 1
ATOM 4331 N N . LEU A 1 572 ? -5.27 8.609 -18.531 1 91.19 572 LEU A N 1
ATOM 4332 C CA . LEU A 1 572 ? -4.762 9.812 -19.188 1 91.19 572 LEU A CA 1
ATOM 4333 C C . LEU A 1 572 ? -4.027 9.469 -20.469 1 91.19 572 LEU A C 1
ATOM 4335 O O . LEU A 1 572 ? -3.438 8.391 -20.578 1 91.19 572 LEU A O 1
ATOM 4339 N N . ARG A 1 573 ? -4.098 10.398 -21.422 1 90.81 573 ARG A N 1
ATOM 4340 C CA . ARG A 1 573 ? -3.414 10.234 -22.703 1 90.81 573 ARG A CA 1
ATOM 4341 C C . ARG A 1 573 ? -2.842 11.555 -23.188 1 90.81 573 ARG A C 1
ATOM 4343 O O . ARG A 1 573 ? -3.408 12.617 -22.922 1 90.81 573 ARG A O 1
ATOM 4350 N N . VAL A 1 574 ? -1.764 11.406 -23.844 1 87.88 574 VAL A N 1
ATOM 4351 C CA . VAL A 1 574 ? -1.174 12.586 -24.469 1 87.88 574 VAL A CA 1
ATOM 4352 C C . VAL A 1 574 ? -1.814 12.828 -25.828 1 87.88 574 VAL A C 1
ATOM 4354 O O . VAL A 1 574 ? -2.076 11.875 -26.578 1 87.88 574 VAL A O 1
ATOM 4357 N N . MET B 1 1 ? -43.594 -27.25 -18.594 1 44.94 1 MET B N 1
ATOM 4358 C CA . MET B 1 1 ? -44.219 -26.609 -17.453 1 44.94 1 MET B CA 1
ATOM 4359 C C . MET B 1 1 ? -43.188 -25.922 -16.562 1 44.94 1 MET B C 1
ATOM 4361 O O . MET B 1 1 ? -42.062 -26.438 -16.422 1 44.94 1 MET B O 1
ATOM 4365 N N . PRO B 1 2 ? -43.562 -24.703 -16.281 1 61.88 2 PRO B N 1
ATOM 4366 C CA . PRO B 1 2 ? -42.562 -24.031 -15.422 1 61.88 2 PRO B CA 1
ATOM 4367 C C . PRO B 1 2 ? -42.25 -24.844 -14.172 1 61.88 2 PRO B C 1
ATOM 4369 O O . PRO B 1 2 ? -43.125 -25.547 -13.633 1 61.88 2 PRO B O 1
ATOM 4372 N N . SER B 1 3 ? -41.062 -24.969 -13.867 1 77.25 3 SER B N 1
ATOM 4373 C CA . SER B 1 3 ? -40.594 -25.703 -12.688 1 77.25 3 SER B CA 1
ATOM 4374 C C . SER B 1 3 ? -41.25 -25.156 -11.414 1 77.25 3 SER B C 1
ATOM 4376 O O . SER B 1 3 ? -41.844 -24.078 -11.43 1 77.25 3 SER B O 1
ATOM 4378 N N . ASP B 1 4 ? -41.406 -25.938 -10.453 1 89.12 4 ASP B N 1
ATOM 4379 C CA . ASP B 1 4 ? -41.969 -25.547 -9.148 1 89.12 4 ASP B CA 1
ATOM 4380 C C . ASP B 1 4 ? -41.281 -24.266 -8.641 1 89.12 4 ASP B C 1
ATOM 4382 O O . ASP B 1 4 ? -41.969 -23.375 -8.125 1 89.12 4 ASP B O 1
ATOM 4386 N N . LEU B 1 5 ? -40.094 -24.156 -8.945 1 94.38 5 LEU B N 1
ATOM 4387 C CA . LEU B 1 5 ? -39.375 -22.984 -8.5 1 94.38 5 LEU B CA 1
ATOM 4388 C C . LEU B 1 5 ? -39.812 -21.75 -9.281 1 94.38 5 LEU B C 1
ATOM 4390 O O . LEU B 1 5 ? -39.938 -20.656 -8.719 1 94.38 5 LEU B O 1
ATOM 4394 N N . HIS B 1 6 ? -40.031 -21.891 -10.555 1 95.25 6 HIS B N 1
ATOM 4395 C CA . HIS B 1 6 ? -40.5 -20.781 -11.391 1 95.25 6 HIS B CA 1
ATOM 4396 C C . HIS B 1 6 ? -41.844 -20.25 -10.898 1 95.25 6 HIS B C 1
ATOM 4398 O O . HIS B 1 6 ? -42.031 -19.031 -10.805 1 95.25 6 HIS B O 1
ATOM 4404 N N . ARG B 1 7 ? -42.719 -21.125 -10.555 1 94.69 7 ARG B N 1
ATOM 4405 C CA . ARG B 1 7 ? -44.031 -20.734 -10.055 1 94.69 7 ARG B CA 1
ATOM 4406 C C . ARG B 1 7 ? -43.906 -20.031 -8.711 1 94.69 7 ARG B C 1
ATOM 4408 O O . ARG B 1 7 ? -44.594 -19.016 -8.477 1 94.69 7 ARG B O 1
ATOM 4415 N N . ARG B 1 8 ? -43.125 -20.562 -7.977 1 95.31 8 ARG B N 1
ATOM 4416 C CA . ARG B 1 8 ? -42.906 -19.953 -6.664 1 95.31 8 ARG B CA 1
ATOM 4417 C C . ARG B 1 8 ? -42.375 -18.547 -6.785 1 95.31 8 ARG B C 1
ATOM 4419 O O . ARG B 1 8 ? -42.844 -17.625 -6.117 1 95.31 8 ARG B O 1
ATOM 4426 N N . LEU B 1 9 ? -41.406 -18.328 -7.613 1 96.88 9 LEU B N 1
ATOM 4427 C CA . LEU B 1 9 ? -40.781 -17.016 -7.809 1 96.88 9 LEU B CA 1
ATOM 4428 C C . LEU B 1 9 ? -41.781 -16.016 -8.375 1 96.88 9 LEU B C 1
ATOM 4430 O O . LEU B 1 9 ? -41.875 -14.875 -7.922 1 96.88 9 LEU B O 1
ATOM 4434 N N . THR B 1 10 ? -42.594 -16.484 -9.289 1 96.5 10 THR B N 1
ATOM 4435 C CA . THR B 1 10 ? -43.562 -15.609 -9.914 1 96.5 10 THR B CA 1
ATOM 4436 C C . THR B 1 10 ? -44.656 -15.227 -8.922 1 96.5 10 THR B C 1
ATOM 4438 O O . THR B 1 10 ? -45.219 -14.117 -8.977 1 96.5 10 THR B O 1
ATOM 4441 N N . SER B 1 11 ? -44.969 -16.125 -8.031 1 96.38 11 SER B N 1
ATOM 4442 C CA . SER B 1 11 ? -46 -15.859 -7.031 1 96.38 11 SER B CA 1
ATOM 4443 C C . SER B 1 11 ? -45.531 -14.82 -6.016 1 96.38 11 SER B C 1
ATOM 4445 O O . SER B 1 11 ? -46.344 -14.188 -5.34 1 96.38 11 SER B O 1
ATOM 4447 N N . LEU B 1 12 ? -44.25 -14.664 -5.902 1 96.44 12 LEU B N 1
ATOM 4448 C CA . LEU B 1 12 ? -43.688 -13.719 -4.945 1 96.44 12 LEU B CA 1
ATOM 4449 C C . LEU B 1 12 ? -43.656 -12.312 -5.523 1 96.44 12 LEU B C 1
ATOM 4451 O O . LEU B 1 12 ? -43.344 -11.352 -4.812 1 96.44 12 LEU B O 1
ATOM 4455 N N . ASP B 1 13 ? -44 -12.125 -6.793 1 96.44 13 ASP B N 1
ATOM 4456 C CA . ASP B 1 13 ? -43.906 -10.836 -7.477 1 96.44 13 ASP B CA 1
ATOM 4457 C C . ASP B 1 13 ? -44.719 -9.758 -6.746 1 96.44 13 ASP B C 1
ATOM 4459 O O . ASP B 1 13 ? -45.875 -9.969 -6.402 1 96.44 13 ASP B O 1
ATOM 4463 N N . GLY B 1 14 ? -44.031 -8.703 -6.477 1 95.44 14 GLY B N 1
ATOM 4464 C CA . GLY B 1 14 ? -44.688 -7.562 -5.863 1 95.44 14 GLY B CA 1
ATOM 4465 C C . GLY B 1 14 ? -44.688 -7.621 -4.348 1 95.44 14 GLY B C 1
ATOM 4466 O O . GLY B 1 14 ? -44.969 -6.613 -3.686 1 95.44 14 GLY B O 1
ATOM 4467 N N . LYS B 1 15 ? -44.469 -8.75 -3.771 1 95.44 15 LYS B N 1
ATOM 4468 C CA . LYS B 1 15 ? -44.438 -8.891 -2.318 1 95.44 15 LYS B CA 1
ATOM 4469 C C . LYS B 1 15 ? -43.219 -8.18 -1.724 1 95.44 15 LYS B C 1
ATOM 4471 O O . LYS B 1 15 ? -42.406 -7.648 -2.457 1 95.44 15 LYS B O 1
ATOM 4476 N N . SER B 1 16 ? -43.25 -8.148 -0.414 1 91.88 16 SER B N 1
ATOM 4477 C CA . SER B 1 16 ? -42.125 -7.523 0.279 1 91.88 16 SER B CA 1
ATOM 4478 C C . SER B 1 16 ? -40.844 -8.328 0.088 1 91.88 16 SER B C 1
ATOM 4480 O O . SER B 1 16 ? -40.906 -9.555 0.006 1 91.88 16 SER B O 1
ATOM 4482 N N . TYR B 1 17 ? -39.75 -7.723 0.027 1 92.06 17 TYR B N 1
ATOM 4483 C CA . TYR B 1 17 ? -38.469 -8.32 -0.29 1 92.06 17 TYR B CA 1
ATOM 4484 C C . TYR B 1 17 ? -38.156 -9.477 0.649 1 92.06 17 TYR B C 1
ATOM 4486 O O . TYR B 1 17 ? -37.531 -10.461 0.242 1 92.06 17 TYR B O 1
ATOM 4494 N N . GLY B 1 18 ? -38.594 -9.336 1.912 1 90.56 18 GLY B N 1
ATOM 4495 C CA . GLY B 1 18 ? -38.344 -10.367 2.906 1 90.56 18 GLY B CA 1
ATOM 4496 C C . GLY B 1 18 ? -38.938 -11.711 2.531 1 90.56 18 GLY B C 1
ATOM 4497 O O . GLY B 1 18 ? -38.5 -12.758 3.023 1 90.56 18 GLY B O 1
ATOM 4498 N N . ALA B 1 19 ? -39.906 -11.711 1.669 1 94.56 19 ALA B N 1
ATOM 4499 C CA . ALA B 1 19 ? -40.594 -12.93 1.271 1 94.56 19 ALA B CA 1
ATOM 4500 C C . ALA B 1 19 ? -39.656 -13.852 0.486 1 94.56 19 ALA B C 1
ATOM 4502 O O . ALA B 1 19 ? -39.906 -15.055 0.381 1 94.56 19 ALA B O 1
ATOM 4503 N N . TYR B 1 20 ? -38.562 -13.367 -0.022 1 95.75 20 TYR B N 1
ATOM 4504 C CA . TYR B 1 20 ? -37.594 -14.188 -0.72 1 95.75 20 TYR B CA 1
ATOM 4505 C C . TYR B 1 20 ? -37.031 -15.281 0.191 1 95.75 20 TYR B C 1
ATOM 4507 O O . TYR B 1 20 ? -36.531 -16.297 -0.285 1 95.75 20 TYR B O 1
ATOM 4515 N N . LYS B 1 21 ? -37.031 -15.125 1.49 1 95.06 21 LYS B N 1
ATOM 4516 C CA . LYS B 1 21 ? -36.469 -16.062 2.455 1 95.06 21 LYS B CA 1
ATOM 4517 C C . LYS B 1 21 ? -37.125 -17.438 2.344 1 95.06 21 LYS B C 1
ATOM 4519 O O . LYS B 1 21 ? -36.531 -18.438 2.723 1 95.06 21 LYS B O 1
ATOM 4524 N N . SER B 1 22 ? -38.312 -17.453 1.798 1 94.56 22 SER B N 1
ATOM 4525 C CA . SER B 1 22 ? -39.031 -18.703 1.631 1 94.56 22 SER B CA 1
ATOM 4526 C C . SER B 1 22 ? -38.344 -19.594 0.603 1 94.56 22 SER B C 1
ATOM 4528 O O . SER B 1 22 ? -38.656 -20.797 0.512 1 94.56 22 SER B O 1
ATOM 4530 N N . LEU B 1 23 ? -37.406 -19.047 -0.119 1 95.31 23 LEU B N 1
ATOM 4531 C CA . LEU B 1 23 ? -36.75 -19.797 -1.187 1 95.31 23 LEU B CA 1
ATOM 4532 C C . LEU B 1 23 ? -35.594 -20.641 -0.637 1 95.31 23 LEU B C 1
ATOM 4534 O O . LEU B 1 23 ? -35.031 -21.438 -1.361 1 95.31 23 LEU B O 1
ATOM 4538 N N . ARG B 1 24 ? -35.25 -20.5 0.582 1 95.5 24 ARG B N 1
ATOM 4539 C CA . ARG B 1 24 ? -34.125 -21.219 1.172 1 95.5 24 ARG B CA 1
ATOM 4540 C C . ARG B 1 24 ? -34.312 -22.734 1.021 1 95.5 24 ARG B C 1
ATOM 4542 O O . ARG B 1 24 ? -35.406 -23.25 1.191 1 95.5 24 ARG B O 1
ATOM 4549 N N . GLY B 1 25 ? -33.125 -23.484 0.678 1 93.31 25 GLY B N 1
ATOM 4550 C CA . GLY B 1 25 ? -33.156 -24.938 0.547 1 93.31 25 GLY B CA 1
ATOM 4551 C C . GLY B 1 25 ? -32.969 -25.422 -0.877 1 93.31 25 GLY B C 1
ATOM 4552 O O . GLY B 1 25 ? -32.562 -24.641 -1.749 1 93.31 25 GLY B O 1
ATOM 4553 N N . PRO B 1 26 ? -33.125 -26.703 -1.062 1 94.69 26 PRO B N 1
ATOM 4554 C CA . PRO B 1 26 ? -32.844 -27.297 -2.371 1 94.69 26 PRO B CA 1
ATOM 4555 C C . PRO B 1 26 ? -34.031 -27.125 -3.348 1 94.69 26 PRO B C 1
ATOM 4557 O O . PRO B 1 26 ? -35.188 -27.203 -2.947 1 94.69 26 PRO B O 1
ATOM 4560 N N . HIS B 1 27 ? -33.688 -26.859 -4.602 1 95.12 27 HIS B N 1
ATOM 4561 C CA . HIS B 1 27 ? -34.625 -26.75 -5.715 1 95.12 27 HIS B CA 1
ATOM 4562 C C . HIS B 1 27 ? -34.094 -27.484 -6.949 1 95.12 27 HIS B C 1
ATOM 4564 O O . HIS B 1 27 ? -32.906 -27.406 -7.254 1 95.12 27 HIS B O 1
ATOM 4570 N N . LYS B 1 28 ? -34.969 -28.125 -7.625 1 92.94 28 LYS B N 1
ATOM 4571 C CA . LYS B 1 28 ? -34.562 -28.766 -8.867 1 92.94 28 LYS B CA 1
ATOM 4572 C C . LYS B 1 28 ? -34.5 -27.766 -10.016 1 92.94 28 LYS B C 1
ATOM 4574 O O . LYS B 1 28 ? -35.375 -26.922 -10.156 1 92.94 28 LYS B O 1
ATOM 4579 N N . LEU B 1 29 ? -33.438 -27.812 -10.695 1 91.94 29 LEU B N 1
ATOM 4580 C CA . LEU B 1 29 ? -33.25 -26.938 -11.852 1 91.94 29 LEU B CA 1
ATOM 4581 C C . LEU B 1 29 ? -33.312 -27.734 -13.148 1 91.94 29 LEU B C 1
ATOM 4583 O O . LEU B 1 29 ? -32.719 -28.812 -13.242 1 91.94 29 LEU B O 1
ATOM 4587 N N . GLU B 1 30 ? -34 -27.203 -14.078 1 87.88 30 GLU B N 1
ATOM 4588 C CA . GLU B 1 30 ? -34.031 -27.812 -15.398 1 87.88 30 GLU B CA 1
ATOM 4589 C C . GLU B 1 30 ? -33.031 -27.125 -16.344 1 87.88 30 GLU B C 1
ATOM 4591 O O . GLU B 1 30 ? -33.188 -25.938 -16.641 1 87.88 30 GLU B O 1
ATOM 4596 N N . VAL B 1 31 ? -32.094 -27.859 -16.734 1 89.12 31 VAL B N 1
ATOM 4597 C CA . VAL B 1 31 ? -31.062 -27.328 -17.641 1 89.12 31 VAL B CA 1
ATOM 4598 C C . VAL B 1 31 ? -31.359 -27.781 -19.062 1 89.12 31 VAL B C 1
ATOM 4600 O O . VAL B 1 31 ? -31.625 -28.953 -19.312 1 89.12 31 VAL B O 1
ATOM 4603 N N . PRO B 1 32 ? -31.406 -26.812 -19.969 1 78.94 32 PRO B N 1
ATOM 4604 C CA . PRO B 1 32 ? -31.719 -27.156 -21.359 1 78.94 32 PRO B CA 1
ATOM 4605 C C . PRO B 1 32 ? -30.688 -28.109 -21.969 1 78.94 32 PRO B C 1
ATOM 4607 O O . PRO B 1 32 ? -29.5 -28.047 -21.625 1 78.94 32 PRO B O 1
ATOM 4610 N N . ARG B 1 33 ? -31.203 -28.891 -22.828 1 64.12 33 ARG B N 1
ATOM 4611 C CA . ARG B 1 33 ? -30.406 -29.891 -23.516 1 64.12 33 ARG B CA 1
ATOM 4612 C C . ARG B 1 33 ? -29.5 -29.266 -24.578 1 64.12 33 ARG B C 1
ATOM 4614 O O . ARG B 1 33 ? -29.938 -28.375 -25.312 1 64.12 33 ARG B O 1
ATOM 4621 N N . THR B 1 34 ? -28.078 -29.234 -24.359 1 55.75 34 THR B N 1
ATOM 4622 C CA . THR B 1 34 ? -27.281 -28.859 -25.516 1 55.75 34 THR B CA 1
ATOM 4623 C C . THR B 1 34 ? -27.422 -29.906 -26.625 1 55.75 34 THR B C 1
ATOM 4625 O O . THR B 1 34 ? -27.688 -31.078 -26.359 1 55.75 34 THR B O 1
ATOM 4628 N N . ARG B 1 35 ? -27.219 -29.625 -28.016 1 45.09 35 ARG B N 1
ATOM 4629 C CA . ARG B 1 35 ? -27.25 -30.422 -29.25 1 45.09 35 ARG B CA 1
ATOM 4630 C C . ARG B 1 35 ? -26.266 -31.578 -29.188 1 45.09 35 ARG B C 1
ATOM 4632 O O . ARG B 1 35 ? -25.094 -31.391 -28.859 1 45.09 35 ARG B O 1
ATOM 4639 N N . GLY B 1 36 ? -26.719 -32.938 -29.094 1 43.97 36 GLY B N 1
ATOM 4640 C CA . GLY B 1 36 ? -26.047 -34.188 -29.297 1 43.97 36 GLY B CA 1
ATOM 4641 C C . GLY B 1 36 ? -26.156 -35.125 -28.109 1 43.97 36 GLY B C 1
ATOM 4642 O O . GLY B 1 36 ? -25.625 -36.25 -28.125 1 43.97 36 GLY B O 1
ATOM 4643 N N . SER B 1 37 ? -26.219 -34.469 -26.875 1 47.41 37 SER B N 1
ATOM 4644 C CA . SER B 1 37 ? -26.125 -35.469 -25.828 1 47.41 37 SER B CA 1
ATOM 4645 C C . SER B 1 37 ? -27.469 -36.156 -25.609 1 47.41 37 SER B C 1
ATOM 4647 O O . SER B 1 37 ? -28.5 -35.5 -25.531 1 47.41 37 SER B O 1
ATOM 4649 N N . SER B 1 38 ? -27.703 -37.281 -26.141 1 43.66 38 SER B N 1
ATOM 4650 C CA . SER B 1 38 ? -28.797 -38.25 -25.969 1 43.66 38 SER B CA 1
ATOM 4651 C C . SER B 1 38 ? -29.219 -38.344 -24.516 1 43.66 38 SER B C 1
ATOM 4653 O O . SER B 1 38 ? -30.094 -39.125 -24.156 1 43.66 38 SER B O 1
ATOM 4655 N N . THR B 1 39 ? -28.391 -37.875 -23.531 1 47.66 39 THR B N 1
ATOM 4656 C CA . THR B 1 39 ? -28.578 -38.344 -22.172 1 47.66 39 THR B CA 1
ATOM 4657 C C . THR B 1 39 ? -29.766 -37.625 -21.516 1 47.66 39 THR B C 1
ATOM 4659 O O . THR B 1 39 ? -30.141 -36.531 -21.906 1 47.66 39 THR B O 1
ATOM 4662 N N . GLN B 1 40 ? -30.547 -38.375 -20.672 1 52.38 40 GLN B N 1
ATOM 4663 C CA . GLN B 1 40 ? -31.609 -38.031 -19.734 1 52.38 40 GLN B CA 1
ATOM 4664 C C . GLN B 1 40 ? -31.328 -36.688 -19.062 1 52.38 40 GLN B C 1
ATOM 4666 O O . GLN B 1 40 ? -30.188 -36.281 -18.953 1 52.38 40 GLN B O 1
ATOM 4671 N N . ALA B 1 41 ? -32.375 -35.938 -18.844 1 63.31 41 ALA B N 1
ATOM 4672 C CA . ALA B 1 41 ? -32.375 -34.688 -18.094 1 63.31 41 ALA B CA 1
ATOM 4673 C C . ALA B 1 41 ? -31.422 -34.75 -16.906 1 63.31 41 ALA B C 1
ATOM 4675 O O . ALA B 1 41 ? -31.547 -35.625 -16.047 1 63.31 41 ALA B O 1
ATOM 4676 N N . ALA B 1 42 ? -30.25 -34.062 -16.953 1 74.94 42 ALA B N 1
ATOM 4677 C CA . ALA B 1 42 ? -29.281 -34.031 -15.859 1 74.94 42 ALA B CA 1
ATOM 4678 C C . ALA B 1 42 ? -29.938 -33.656 -14.539 1 74.94 42 ALA B C 1
ATOM 4680 O O . ALA B 1 42 ? -30.891 -32.875 -14.523 1 74.94 42 ALA B O 1
ATOM 4681 N N . ASP B 1 43 ? -29.578 -34.312 -13.562 1 81.56 43 ASP B N 1
ATOM 4682 C CA . ASP B 1 43 ? -30.016 -33.969 -12.203 1 81.56 43 ASP B CA 1
ATOM 4683 C C . ASP B 1 43 ? -29.219 -32.812 -11.648 1 81.56 43 ASP B C 1
ATOM 4685 O O . ASP B 1 43 ? -28.062 -32.969 -11.258 1 81.56 43 ASP B O 1
ATOM 4689 N N . VAL B 1 44 ? -29.812 -31.656 -11.75 1 93.19 44 VAL B N 1
ATOM 4690 C CA . VAL B 1 44 ? -29.172 -30.438 -11.25 1 93.19 44 VAL B CA 1
ATOM 4691 C C . VAL B 1 44 ? -30 -29.859 -10.102 1 93.19 44 VAL B C 1
ATOM 4693 O O . VAL B 1 44 ? -31.203 -29.625 -10.25 1 93.19 44 VAL B O 1
ATOM 4696 N N . THR B 1 45 ? -29.344 -29.734 -8.977 1 94.44 45 THR B N 1
ATOM 4697 C CA . THR B 1 45 ? -30.016 -29.203 -7.793 1 94.44 45 THR B CA 1
ATOM 4698 C C . THR B 1 45 ? -29.406 -27.859 -7.383 1 94.44 45 THR B C 1
ATOM 4700 O O . THR B 1 45 ? -28.188 -27.734 -7.238 1 94.44 45 THR B O 1
ATOM 4703 N N . LEU B 1 46 ? -30.266 -26.859 -7.312 1 95.62 46 LEU B N 1
ATOM 4704 C CA . LEU B 1 46 ? -29.875 -25.578 -6.746 1 95.62 46 LEU B CA 1
ATOM 4705 C C . LEU B 1 46 ? -30.188 -25.516 -5.258 1 95.62 46 LEU B C 1
ATOM 4707 O O . LEU B 1 46 ? -31.312 -25.797 -4.844 1 95.62 46 LEU B O 1
ATOM 4711 N N . ILE B 1 47 ? -29.234 -25.219 -4.457 1 94.94 47 ILE B N 1
ATOM 4712 C CA . ILE B 1 47 ? -29.422 -25.062 -3.02 1 94.94 47 ILE B CA 1
ATOM 4713 C C . ILE B 1 47 ? -29.188 -23.609 -2.621 1 94.94 47 ILE B C 1
ATOM 4715 O O . ILE B 1 47 ? -28.078 -23.094 -2.732 1 94.94 47 ILE B O 1
ATOM 4719 N N . ILE B 1 48 ? -30.188 -22.875 -2.205 1 95.12 48 ILE B N 1
ATOM 4720 C CA . ILE B 1 48 ? -30.047 -21.516 -1.686 1 95.12 48 ILE B CA 1
ATOM 4721 C C . ILE B 1 48 ? -29.719 -21.562 -0.193 1 95.12 48 ILE B C 1
ATOM 4723 O O . ILE B 1 48 ? -30.609 -21.844 0.626 1 95.12 48 ILE B O 1
ATOM 4727 N N . ASP B 1 49 ? -28.531 -21.25 0.134 1 93.5 49 ASP B N 1
ATOM 4728 C CA . ASP B 1 49 ? -28.047 -21.391 1.501 1 93.5 49 ASP B CA 1
ATOM 4729 C C . ASP B 1 49 ? -28.453 -20.203 2.357 1 93.5 49 ASP B C 1
ATOM 4731 O O . ASP B 1 49 ? -28.844 -20.359 3.512 1 93.5 49 ASP B O 1
ATOM 4735 N N . LYS B 1 50 ? -28.297 -19 1.839 1 93.81 50 LYS B N 1
ATOM 4736 C CA . LYS B 1 50 ? -28.609 -17.75 2.529 1 93.81 50 LYS B CA 1
ATOM 4737 C C . LYS B 1 50 ? -29.25 -16.734 1.581 1 93.81 50 LYS B C 1
ATOM 4739 O O . LYS B 1 50 ? -28.719 -16.484 0.489 1 93.81 50 LYS B O 1
ATOM 4744 N N . VAL B 1 51 ? -30.328 -16.156 2.043 1 94.31 51 VAL B N 1
ATOM 4745 C CA . VAL B 1 51 ? -31.031 -15.156 1.245 1 94.31 51 VAL B CA 1
ATOM 4746 C C . VAL B 1 51 ? -30.719 -13.766 1.771 1 94.31 51 VAL B C 1
ATOM 4748 O O . VAL B 1 51 ? -30.797 -13.516 2.979 1 94.31 51 VAL B O 1
ATOM 4751 N N . GLN B 1 52 ? -30.328 -12.93 0.861 1 91.69 52 GLN B N 1
ATOM 4752 C CA . GLN B 1 52 ? -30.016 -11.562 1.263 1 91.69 52 GLN B CA 1
ATOM 4753 C C . GLN B 1 52 ? -31.219 -10.906 1.939 1 91.69 52 GLN B C 1
ATOM 4755 O O . GLN B 1 52 ? -32.375 -11.148 1.551 1 91.69 52 GLN B O 1
ATOM 4760 N N . SER B 1 53 ? -30.906 -10.008 2.91 1 84.81 53 SER B N 1
ATOM 4761 C CA . SER B 1 53 ? -31.938 -9.453 3.777 1 84.81 53 SER B CA 1
ATOM 4762 C C . SER B 1 53 ? -32.688 -8.305 3.096 1 84.81 53 SER B C 1
ATOM 4764 O O . SER B 1 53 ? -33.844 -8.031 3.4 1 84.81 53 SER B O 1
ATOM 4766 N N . ASP B 1 54 ? -31.922 -7.605 2.309 1 84.38 54 ASP B N 1
ATOM 4767 C CA . ASP B 1 54 ? -32.5 -6.48 1.567 1 84.38 54 ASP B CA 1
ATOM 4768 C C . ASP B 1 54 ? -31.766 -6.293 0.231 1 84.38 54 ASP B C 1
ATOM 4770 O O . ASP B 1 54 ? -30.75 -6.926 -0.025 1 84.38 54 ASP B O 1
ATOM 4774 N N . PRO B 1 55 ? -32.469 -5.551 -0.614 1 84.56 55 PRO B N 1
ATOM 4775 C CA . PRO B 1 55 ? -31.875 -5.41 -1.954 1 84.56 55 PRO B CA 1
ATOM 4776 C C . PRO B 1 55 ? -30.469 -4.828 -1.933 1 84.56 55 PRO B C 1
ATOM 4778 O O . PRO B 1 55 ? -29.734 -4.961 -2.908 1 84.56 55 PRO B O 1
ATOM 4781 N N . TYR B 1 56 ? -30.031 -4.211 -0.88 1 74.44 56 TYR B N 1
ATOM 4782 C CA . TYR B 1 56 ? -28.734 -3.543 -0.808 1 74.44 56 TYR B CA 1
ATOM 4783 C C . TYR B 1 56 ? -27.75 -4.355 0.019 1 74.44 56 TYR B C 1
ATOM 4785 O O . TYR B 1 56 ? -26.578 -3.996 0.123 1 74.44 56 TYR B O 1
ATOM 4793 N N . ALA B 1 57 ? -28.234 -5.395 0.554 1 81.75 57 ALA B N 1
ATOM 4794 C CA . ALA B 1 57 ? -27.375 -6.309 1.312 1 81.75 57 ALA B CA 1
ATOM 4795 C C . ALA B 1 57 ? -26.5 -7.137 0.381 1 81.75 57 ALA B C 1
ATOM 4797 O O . ALA B 1 57 ? -26.734 -7.191 -0.827 1 81.75 57 ALA B O 1
ATOM 4798 N N . PRO B 1 58 ? -25.438 -7.773 0.957 1 85.06 58 PRO B N 1
ATOM 4799 C CA . PRO B 1 58 ? -24.688 -8.711 0.13 1 85.06 58 PRO B CA 1
ATOM 4800 C C . PRO B 1 58 ? -25.562 -9.766 -0.531 1 85.06 58 PRO B C 1
ATOM 4802 O O . PRO B 1 58 ? -26.547 -10.211 0.06 1 85.06 58 PRO B O 1
ATOM 4805 N N . PRO B 1 59 ? -25.188 -10.195 -1.615 1 92.06 59 PRO B N 1
ATOM 4806 C CA . PRO B 1 59 ? -26.031 -11.117 -2.393 1 92.06 59 PRO B CA 1
ATOM 4807 C C . PRO B 1 59 ? -26.266 -12.445 -1.679 1 92.06 59 PRO B C 1
ATOM 4809 O O . PRO B 1 59 ? -25.516 -12.805 -0.764 1 92.06 59 PRO B O 1
ATOM 4812 N N . SER B 1 60 ? -27.297 -13.086 -2.115 1 94.75 60 SER B N 1
ATOM 4813 C CA . SER B 1 60 ? -27.625 -14.414 -1.594 1 94.75 60 SER B CA 1
ATOM 4814 C C . SER B 1 60 ? -26.562 -15.438 -1.978 1 94.75 60 SER B C 1
ATOM 4816 O O . SER B 1 60 ? -26 -15.375 -3.072 1 94.75 60 SER B O 1
ATOM 4818 N N . ARG B 1 61 ? -26.359 -16.422 -1.119 1 95.38 61 ARG B N 1
ATOM 4819 C CA . ARG B 1 61 ? -25.391 -17.484 -1.354 1 95.38 61 ARG B CA 1
ATOM 4820 C C . ARG B 1 61 ? -26.094 -18.781 -1.776 1 95.38 61 ARG B C 1
ATOM 4822 O O . ARG B 1 61 ? -27.047 -19.219 -1.134 1 95.38 61 ARG B O 1
ATOM 4829 N N . ALA B 1 62 ? -25.625 -19.297 -2.844 1 95.19 62 ALA B N 1
ATOM 4830 C CA . ALA B 1 62 ? -26.25 -20.516 -3.373 1 95.19 62 ALA B CA 1
ATOM 4831 C C . ALA B 1 62 ? -25.203 -21.484 -3.906 1 95.19 62 ALA B C 1
ATOM 4833 O O . ALA B 1 62 ? -24.062 -21.094 -4.176 1 95.19 62 ALA B O 1
ATOM 4834 N N . ARG B 1 63 ? -25.625 -22.812 -4 1 95.06 63 ARG B N 1
ATOM 4835 C CA . ARG B 1 63 ? -24.812 -23.875 -4.582 1 95.06 63 ARG B CA 1
ATOM 4836 C C . ARG B 1 63 ? -25.594 -24.672 -5.621 1 95.06 63 ARG B C 1
ATOM 4838 O O . ARG B 1 63 ? -26.781 -24.906 -5.453 1 95.06 63 ARG B O 1
ATOM 4845 N N . VAL B 1 64 ? -24.891 -24.984 -6.621 1 95.25 64 VAL B N 1
ATOM 4846 C CA . VAL B 1 64 ? -25.438 -25.922 -7.605 1 95.25 64 VAL B CA 1
ATOM 4847 C C . VAL B 1 64 ? -24.703 -27.25 -7.527 1 95.25 64 VAL B C 1
ATOM 4849 O O . VAL B 1 64 ? -23.469 -27.281 -7.52 1 95.25 64 VAL B O 1
ATOM 4852 N N . ARG B 1 65 ? -25.422 -28.328 -7.469 1 93.5 65 ARG B N 1
ATOM 4853 C CA . ARG B 1 65 ? -24.844 -29.672 -7.441 1 93.5 65 ARG B CA 1
ATOM 4854 C C . ARG B 1 65 ? -25.266 -30.469 -8.664 1 93.5 65 ARG B C 1
ATOM 4856 O O . ARG B 1 65 ? -26.438 -30.5 -9.023 1 93.5 65 ARG B O 1
ATOM 4863 N N . ILE B 1 66 ? -24.297 -31.062 -9.266 1 94.06 66 ILE B N 1
ATOM 4864 C CA . ILE B 1 66 ? -24.5 -31.875 -10.461 1 94.06 66 ILE B CA 1
ATOM 4865 C C . ILE B 1 66 ? -23.828 -33.219 -10.281 1 94.06 66 ILE B C 1
ATOM 4867 O O . ILE B 1 66 ? -22.641 -33.312 -9.914 1 94.06 66 ILE B O 1
ATOM 4871 N N . SER B 1 67 ? -24.562 -34.25 -10.57 1 91.25 67 SER B N 1
ATOM 4872 C CA . SER B 1 67 ? -23.938 -35.562 -10.547 1 91.25 67 SER B CA 1
ATOM 4873 C C . SER B 1 67 ? -22.844 -35.688 -11.609 1 91.25 67 SER B C 1
ATOM 4875 O O . SER B 1 67 ? -23.078 -35.344 -12.773 1 91.25 67 SER B O 1
ATOM 4877 N N . VAL B 1 68 ? -21.719 -36.156 -11.242 1 91 68 VAL B N 1
ATOM 4878 C CA . VAL B 1 68 ? -20.609 -36.312 -12.172 1 91 68 VAL B CA 1
ATOM 4879 C C . VAL B 1 68 ? -20.984 -37.25 -13.297 1 91 68 VAL B C 1
ATOM 4881 O O . VAL B 1 68 ? -20.547 -37.094 -14.438 1 91 68 VAL B O 1
ATOM 4884 N N . ALA B 1 69 ? -21.828 -38.188 -12.992 1 87.69 69 ALA B N 1
ATOM 4885 C CA . ALA B 1 69 ? -22.266 -39.188 -13.961 1 87.69 69 ALA B CA 1
ATOM 4886 C C . ALA B 1 69 ? -23.062 -38.531 -15.094 1 87.69 69 ALA B C 1
ATOM 4888 O O . ALA B 1 69 ? -23.172 -39.094 -16.188 1 87.69 69 ALA B O 1
ATOM 4889 N N . ASP B 1 70 ? -23.594 -37.438 -14.82 1 89.31 70 ASP B N 1
ATOM 4890 C CA . ASP B 1 70 ? -24.453 -36.75 -15.789 1 89.31 70 ASP B CA 1
ATOM 4891 C C . ASP B 1 70 ? -23.641 -35.812 -16.672 1 89.31 70 ASP B C 1
ATOM 4893 O O . ASP B 1 70 ? -24.172 -35.219 -17.609 1 89.31 70 ASP B O 1
ATOM 4897 N N . LEU B 1 71 ? -22.391 -35.656 -16.391 1 91.69 71 LEU B N 1
ATOM 4898 C CA . LEU B 1 71 ? -21.531 -34.75 -17.188 1 91.69 71 LEU B CA 1
ATOM 4899 C C . LEU B 1 71 ? -21.047 -35.469 -18.453 1 91.69 71 LEU B C 1
ATOM 4901 O O . LEU B 1 71 ? -20.828 -36.688 -18.438 1 91.69 71 LEU B O 1
ATOM 4905 N N . PRO B 1 72 ? -20.844 -34.719 -19.469 1 90.19 72 PRO B N 1
ATOM 4906 C CA . PRO B 1 72 ? -20.406 -35.312 -20.734 1 90.19 72 PRO B CA 1
ATOM 4907 C C . PRO B 1 72 ? -18.906 -35.562 -20.781 1 90.19 72 PRO B C 1
ATOM 4909 O O . PRO B 1 72 ? -18.359 -35.875 -21.859 1 90.19 72 PRO B O 1
ATOM 4912 N N . PHE B 1 73 ? -18.234 -35.375 -19.766 1 91 73 PHE B N 1
ATOM 4913 C CA . PHE B 1 73 ? -16.797 -35.625 -19.656 1 91 73 PHE B CA 1
ATOM 4914 C C . PHE B 1 73 ? -16.453 -36.25 -18.312 1 91 73 PHE B C 1
ATOM 4916 O O . PHE B 1 73 ? -17.219 -36.156 -17.359 1 91 73 PHE B O 1
ATOM 4923 N N . ASP B 1 74 ? -15.289 -36.875 -18.328 1 88.56 74 ASP B N 1
ATOM 4924 C CA . ASP B 1 74 ? -14.766 -37.438 -17.094 1 88.56 74 ASP B CA 1
ATOM 4925 C C . ASP B 1 74 ? -13.578 -36.625 -16.562 1 88.56 74 ASP B C 1
ATOM 4927 O O . ASP B 1 74 ? -12.977 -35.844 -17.312 1 88.56 74 ASP B O 1
ATOM 4931 N N . GLY B 1 75 ? -13.414 -36.812 -15.312 1 89.94 75 GLY B N 1
ATOM 4932 C CA . GLY B 1 75 ? -12.18 -36.25 -14.789 1 89.94 75 GLY B CA 1
ATOM 4933 C C . GLY B 1 75 ? -10.938 -36.844 -15.438 1 89.94 75 GLY B C 1
ATOM 4934 O O . GLY B 1 75 ? -10.859 -38.031 -15.664 1 89.94 75 GLY B O 1
ATOM 4935 N N . ALA B 1 76 ? -9.977 -36 -15.68 1 88.12 76 ALA B N 1
ATOM 4936 C CA . ALA B 1 76 ? -8.812 -36.406 -16.453 1 88.12 76 ALA B CA 1
ATOM 4937 C C . ALA B 1 76 ? -7.523 -36.188 -15.656 1 88.12 76 ALA B C 1
ATOM 4939 O O . ALA B 1 76 ? -6.438 -36.125 -16.234 1 88.12 76 ALA B O 1
ATOM 4940 N N . SER B 1 77 ? -7.703 -36.125 -14.398 1 90.81 77 SER B N 1
ATOM 4941 C CA . SER B 1 77 ? -6.504 -35.938 -13.586 1 90.81 77 SER B CA 1
ATOM 4942 C C . SER B 1 77 ? -5.527 -37.094 -13.789 1 90.81 77 SER B C 1
ATOM 4944 O O . SER B 1 77 ? -5.918 -38.25 -13.742 1 90.81 77 SER B O 1
ATOM 4946 N N . ILE B 1 78 ? -4.32 -36.719 -14.008 1 89.5 78 ILE B N 1
ATOM 4947 C CA . ILE B 1 78 ? -3.303 -37.75 -14.188 1 89.5 78 ILE B CA 1
ATOM 4948 C C . ILE B 1 78 ? -2.793 -38.219 -12.828 1 89.5 78 ILE B C 1
ATOM 4950 O O . ILE B 1 78 ? -2.516 -39.406 -12.633 1 89.5 78 ILE B O 1
ATOM 4954 N N . GLU B 1 79 ? -2.758 -37.375 -11.906 1 88.81 79 GLU B N 1
ATOM 4955 C CA . GLU B 1 79 ? -2.307 -37.719 -10.555 1 88.81 79 GLU B CA 1
ATOM 4956 C C . GLU B 1 79 ? -3.348 -38.531 -9.812 1 88.81 79 GLU B C 1
ATOM 4958 O O . GLU B 1 79 ? -2.998 -39.406 -9.008 1 88.81 79 GLU B O 1
ATOM 4963 N N . SER B 1 80 ? -4.605 -38.219 -10.07 1 89.06 80 SER B N 1
ATOM 4964 C CA . SER B 1 80 ? -5.727 -38.938 -9.461 1 89.06 80 SER B CA 1
ATOM 4965 C C . SER B 1 80 ? -6.75 -39.344 -10.516 1 89.06 80 SER B C 1
ATOM 4967 O O . SER B 1 80 ? -7.836 -38.781 -10.602 1 89.06 80 SER B O 1
ATOM 4969 N N . PRO B 1 81 ? -6.496 -40.438 -11.102 1 88.75 81 PRO B N 1
ATOM 4970 C CA . PRO B 1 81 ? -7.371 -40.844 -12.203 1 88.75 81 PRO B CA 1
ATOM 4971 C C . PRO B 1 81 ? -8.828 -40.969 -11.781 1 88.75 81 PRO B C 1
ATOM 4973 O O . PRO B 1 81 ? -9.117 -41.5 -10.695 1 88.75 81 PRO B O 1
ATOM 4976 N N . GLY B 1 82 ? -9.656 -40.469 -12.555 1 85.81 82 GLY B N 1
ATOM 4977 C CA . GLY B 1 82 ? -11.086 -40.531 -12.273 1 85.81 82 GLY B CA 1
ATOM 4978 C C . GLY B 1 82 ? -11.609 -39.281 -11.578 1 85.81 82 GLY B C 1
ATOM 4979 O O . GLY B 1 82 ? -12.82 -39.125 -11.43 1 85.81 82 GLY B O 1
ATOM 4980 N N . HIS B 1 83 ? -10.727 -38.469 -11.227 1 91.94 83 HIS B N 1
ATOM 4981 C CA . HIS B 1 83 ? -11.102 -37.219 -10.555 1 91.94 83 HIS B CA 1
ATOM 4982 C C . HIS B 1 83 ? -10.727 -36 -11.398 1 91.94 83 HIS B C 1
ATOM 4984 O O . HIS B 1 83 ? -9.961 -36.125 -12.359 1 91.94 83 HIS B O 1
ATOM 4990 N N . PHE B 1 84 ? -11.367 -34.938 -11.047 1 95.31 84 PHE B N 1
ATOM 4991 C CA . PHE B 1 84 ? -11.008 -33.688 -11.719 1 95.31 84 PHE B CA 1
ATOM 4992 C C . PHE B 1 84 ? -9.742 -33.094 -11.125 1 95.31 84 PHE B C 1
ATOM 4994 O O . PHE B 1 84 ? -9.547 -33.125 -9.906 1 95.31 84 PHE B O 1
ATOM 5001 N N . SER B 1 85 ? -8.867 -32.625 -11.992 1 96.5 85 SER B N 1
ATOM 5002 C CA . SER B 1 85 ? -7.711 -31.875 -11.531 1 96.5 85 SER B CA 1
ATOM 5003 C C . SER B 1 85 ? -8.094 -30.453 -11.148 1 96.5 85 SER B C 1
ATOM 5005 O O . SER B 1 85 ? -9.188 -29.984 -11.484 1 96.5 85 SER B O 1
ATOM 5007 N N . THR B 1 86 ? -7.199 -29.781 -10.461 1 97.06 86 THR B N 1
ATOM 5008 C CA . THR B 1 86 ? -7.414 -28.375 -10.125 1 97.06 86 THR B CA 1
ATOM 5009 C C . THR B 1 86 ? -7.574 -27.531 -11.391 1 97.06 86 THR B C 1
ATOM 5011 O O . THR B 1 86 ? -8.398 -26.625 -11.438 1 97.06 86 THR B O 1
ATOM 5014 N N . ALA B 1 87 ? -6.824 -27.828 -12.422 1 98.19 87 ALA B N 1
ATOM 5015 C CA . ALA B 1 87 ? -6.855 -27.062 -13.664 1 98.19 87 ALA B CA 1
ATOM 5016 C C . ALA B 1 87 ? -8.188 -27.25 -14.391 1 98.19 87 ALA B C 1
ATOM 5018 O O . ALA B 1 87 ? -8.695 -26.312 -15.016 1 98.19 87 ALA B O 1
ATOM 5019 N N . GLU B 1 88 ? -8.727 -28.453 -14.344 1 97.94 88 GLU B N 1
ATOM 5020 C CA . GLU B 1 88 ? -10.039 -28.688 -14.945 1 97.94 88 GLU B CA 1
ATOM 5021 C C . GLU B 1 88 ? -11.125 -27.891 -14.234 1 97.94 88 GLU B C 1
ATOM 5023 O O . GLU B 1 88 ? -11.961 -27.25 -14.875 1 97.94 88 GLU B O 1
ATOM 5028 N N . LEU B 1 89 ? -11.094 -27.984 -12.938 1 97.44 89 LEU B N 1
ATOM 5029 C CA . LEU B 1 89 ? -12.078 -27.234 -12.156 1 97.44 89 LEU B CA 1
ATOM 5030 C C . LEU B 1 89 ? -11.93 -25.734 -12.383 1 97.44 89 LEU B C 1
ATOM 5032 O O . LEU B 1 89 ? -12.93 -25.016 -12.461 1 97.44 89 LEU B O 1
ATOM 5036 N N . ASP B 1 90 ? -10.711 -25.312 -12.461 1 98.12 90 ASP B N 1
ATOM 5037 C CA . ASP B 1 90 ? -10.422 -23.906 -12.766 1 98.12 90 ASP B CA 1
ATOM 5038 C C . ASP B 1 90 ? -10.984 -23.516 -14.133 1 98.12 90 ASP B C 1
ATOM 5040 O O . ASP B 1 90 ? -11.578 -22.453 -14.289 1 98.12 90 ASP B O 1
ATOM 5044 N N . TYR B 1 91 ? -10.781 -24.391 -15.078 1 98.06 91 TYR B N 1
ATOM 5045 C CA . TYR B 1 91 ? -11.281 -24.156 -16.438 1 98.06 91 TYR B CA 1
ATOM 5046 C C . TYR B 1 91 ? -12.797 -24 -16.438 1 98.06 91 TYR B C 1
ATOM 5048 O O . TYR B 1 91 ? -13.336 -23.094 -17.062 1 98.06 91 TYR B O 1
ATOM 5056 N N . LEU B 1 92 ? -13.438 -24.859 -15.734 1 98.06 92 LEU B N 1
ATOM 5057 C CA . LEU B 1 92 ? -14.898 -24.812 -15.641 1 98.06 92 LEU B CA 1
ATOM 5058 C C . LEU B 1 92 ? -15.352 -23.531 -14.945 1 98.06 92 LEU B C 1
ATOM 5060 O O . LEU B 1 92 ? -16.328 -22.906 -15.367 1 98.06 92 LEU B O 1
ATOM 5064 N N . CYS B 1 93 ? -14.656 -23.172 -13.922 1 97.88 93 CYS B N 1
ATOM 5065 C CA . CYS B 1 93 ? -14.969 -21.938 -13.195 1 97.88 93 CYS B CA 1
ATOM 5066 C C . CYS B 1 93 ? -14.875 -20.734 -14.109 1 97.88 93 CYS B C 1
ATOM 5068 O O . CYS B 1 93 ? -15.758 -19.875 -14.102 1 97.88 93 CYS B O 1
ATOM 5070 N N . ARG B 1 94 ? -13.859 -20.672 -14.93 1 97.5 94 ARG B N 1
ATOM 5071 C CA . ARG B 1 94 ? -13.664 -19.562 -15.859 1 97.5 94 ARG B CA 1
ATOM 5072 C C . ARG B 1 94 ? -14.773 -19.516 -16.906 1 97.5 94 ARG B C 1
ATOM 5074 O O . ARG B 1 94 ? -15.258 -18.438 -17.25 1 97.5 94 ARG B O 1
ATOM 5081 N N . ARG B 1 95 ? -15.109 -20.625 -17.422 1 97.38 95 ARG B N 1
ATOM 5082 C CA . ARG B 1 95 ? -16.203 -20.703 -18.391 1 97.38 95 ARG B CA 1
ATOM 5083 C C . ARG B 1 95 ? -17.5 -20.188 -17.781 1 97.38 95 ARG B C 1
ATOM 5085 O O . ARG B 1 95 ? -18.234 -19.438 -18.422 1 97.38 95 ARG B O 1
ATOM 5092 N N . LEU B 1 96 ? -17.719 -20.625 -16.562 1 97.31 96 LEU B N 1
ATOM 5093 C CA . LEU B 1 96 ? -18.953 -20.219 -15.906 1 97.31 96 LEU B CA 1
ATOM 5094 C C . LEU B 1 96 ? -18.938 -18.719 -15.609 1 97.31 96 LEU B C 1
ATOM 5096 O O . LEU B 1 96 ? -19.969 -18.047 -15.75 1 97.31 96 LEU B O 1
ATOM 5100 N N . ALA B 1 97 ? -17.844 -18.219 -15.164 1 96.31 97 ALA B N 1
ATOM 5101 C CA . ALA B 1 97 ? -17.719 -16.797 -14.898 1 96.31 97 ALA B CA 1
ATOM 5102 C C . ALA B 1 97 ? -18.031 -15.977 -16.141 1 96.31 97 ALA B C 1
ATOM 5104 O O . ALA B 1 97 ? -18.703 -14.938 -16.062 1 96.31 97 ALA B O 1
ATOM 5105 N N . ARG B 1 98 ? -17.594 -16.391 -17.266 1 95.25 98 ARG B N 1
ATOM 5106 C CA . ARG B 1 98 ? -17.875 -15.711 -18.531 1 95.25 98 ARG B CA 1
ATOM 5107 C C . ARG B 1 98 ? -19.344 -15.82 -18.906 1 95.25 98 ARG B C 1
ATOM 5109 O O . ARG B 1 98 ? -19.938 -14.852 -19.375 1 95.25 98 ARG B O 1
ATOM 5116 N N . ALA B 1 99 ? -19.859 -16.938 -18.641 1 95.31 99 ALA B N 1
ATOM 5117 C CA . ALA B 1 99 ? -21.234 -17.219 -19.047 1 95.31 99 ALA B CA 1
ATOM 5118 C C . ALA B 1 99 ? -22.219 -16.406 -18.219 1 95.31 99 ALA B C 1
ATOM 5120 O O . ALA B 1 99 ? -23.25 -15.961 -18.734 1 95.31 99 ALA B O 1
ATOM 5121 N N . VAL B 1 100 ? -21.984 -16.297 -16.922 1 92.69 100 VAL B N 1
ATOM 5122 C CA . VAL B 1 100 ? -22.938 -15.609 -16.031 1 92.69 100 VAL B CA 1
ATOM 5123 C C . VAL B 1 100 ? -22.828 -14.102 -16.234 1 92.69 100 VAL B C 1
ATOM 5125 O O . VAL B 1 100 ? -23.797 -13.367 -16 1 92.69 100 VAL B O 1
ATOM 5128 N N . GLY B 1 101 ? -21.766 -13.625 -16.719 1 81.69 101 GLY B N 1
ATOM 5129 C CA . GLY B 1 101 ? -21.609 -12.195 -16.938 1 81.69 101 GLY B CA 1
ATOM 5130 C C . GLY B 1 101 ? -21.703 -11.375 -15.664 1 81.69 101 GLY B C 1
ATOM 5131 O O . GLY B 1 101 ? -21.141 -11.742 -14.633 1 81.69 101 GLY B O 1
ATOM 5132 N N . ASN B 1 102 ? -22.359 -10.188 -15.797 1 73.62 102 ASN B N 1
ATOM 5133 C CA . ASN B 1 102 ? -22.484 -9.297 -14.648 1 73.62 102 ASN B CA 1
ATOM 5134 C C . ASN B 1 102 ? -23.938 -8.945 -14.359 1 73.62 102 ASN B C 1
ATOM 5136 O O . ASN B 1 102 ? -24.25 -7.812 -13.977 1 73.62 102 ASN B O 1
ATOM 5140 N N . ARG B 1 103 ? -24.797 -9.938 -14.508 1 81.56 103 ARG B N 1
ATOM 5141 C CA . ARG B 1 103 ? -26.203 -9.625 -14.383 1 81.56 103 ARG B CA 1
ATOM 5142 C C . ARG B 1 103 ? -26.844 -10.398 -13.234 1 81.56 103 ARG B C 1
ATOM 5144 O O . ARG B 1 103 ? -27.703 -11.258 -13.445 1 81.56 103 ARG B O 1
ATOM 5151 N N . GLY B 1 104 ? -26.484 -10.102 -12.07 1 91 104 GLY B N 1
ATOM 5152 C CA . GLY B 1 104 ? -27.188 -10.609 -10.898 1 91 104 GLY B CA 1
ATOM 5153 C C . GLY B 1 104 ? -26.609 -11.922 -10.398 1 91 104 GLY B C 1
ATOM 5154 O O . GLY B 1 104 ? -26.922 -12.359 -9.281 1 91 104 GLY B O 1
ATOM 5155 N N . LEU B 1 105 ? -25.891 -12.633 -11.234 1 94.56 105 LEU B N 1
ATOM 5156 C CA . LEU B 1 105 ? -25.188 -13.852 -10.852 1 94.56 105 LEU B CA 1
ATOM 5157 C C . LEU B 1 105 ? -23.688 -13.594 -10.742 1 94.56 105 LEU B C 1
ATOM 5159 O O . LEU B 1 105 ? -23.094 -12.961 -11.625 1 94.56 105 LEU B O 1
ATOM 5163 N N . HIS B 1 106 ? -23.172 -14.055 -9.602 1 94.5 106 HIS B N 1
ATOM 5164 C CA . HIS B 1 106 ? -21.75 -13.82 -9.383 1 94.5 106 HIS B CA 1
ATOM 5165 C C . HIS B 1 106 ? -21.047 -15.109 -8.977 1 94.5 106 HIS B C 1
ATOM 5167 O O . HIS B 1 106 ? -21.594 -15.922 -8.234 1 94.5 106 HIS B O 1
ATOM 5173 N N . ILE B 1 107 ? -19.875 -15.289 -9.469 1 95.81 107 ILE B N 1
ATOM 5174 C CA . ILE B 1 107 ? -19 -16.406 -9.086 1 95.81 107 ILE B CA 1
ATOM 5175 C C . ILE B 1 107 ? -17.547 -15.914 -9.008 1 95.81 107 ILE B C 1
ATOM 5177 O O . ILE B 1 107 ? -17.203 -14.883 -9.586 1 95.81 107 ILE B O 1
ATOM 5181 N N . ASP B 1 108 ? -16.766 -16.594 -8.227 1 95.69 108 ASP B N 1
ATOM 5182 C CA . ASP B 1 108 ? -15.344 -16.266 -8.109 1 95.69 108 ASP B CA 1
ATOM 5183 C C . ASP B 1 108 ? -14.688 -16.234 -9.484 1 95.69 108 ASP B C 1
ATOM 5185 O O . ASP B 1 108 ? -14.961 -17.078 -10.344 1 95.69 108 ASP B O 1
ATOM 5189 N N . ARG B 1 109 ? -13.898 -15.242 -9.75 1 94.69 109 ARG B N 1
ATOM 5190 C CA . ARG B 1 109 ? -13.234 -15.047 -11.039 1 94.69 109 ARG B CA 1
ATOM 5191 C C . ARG B 1 109 ? -11.727 -15.195 -10.906 1 94.69 109 ARG B C 1
ATOM 5193 O O . ARG B 1 109 ? -11.039 -14.266 -10.484 1 94.69 109 ARG B O 1
ATOM 5200 N N . PRO B 1 110 ? -11.242 -16.312 -11.344 1 96.06 110 PRO B N 1
ATOM 5201 C CA . PRO B 1 110 ? -9.797 -16.562 -11.227 1 96.06 110 PRO B CA 1
ATOM 5202 C C . PRO B 1 110 ? -8.969 -15.625 -12.109 1 96.06 110 PRO B C 1
ATOM 5204 O O . PRO B 1 110 ? -9.438 -15.203 -13.172 1 96.06 110 PRO B O 1
ATOM 5207 N N . GLY B 1 111 ? -7.719 -15.297 -11.617 1 95.56 111 GLY B N 1
ATOM 5208 C CA . GLY B 1 111 ? -6.738 -14.625 -12.453 1 95.56 111 GLY B CA 1
ATOM 5209 C C . GLY B 1 111 ? -5.949 -15.57 -13.336 1 95.56 111 GLY B C 1
ATOM 5210 O O . GLY B 1 111 ? -6.488 -16.562 -13.82 1 95.56 111 GLY B O 1
ATOM 5211 N N . GLN B 1 112 ? -4.664 -15.203 -13.531 1 97.62 112 GLN B N 1
ATOM 5212 C CA . GLN B 1 112 ? -3.826 -15.969 -14.445 1 97.62 112 GLN B CA 1
ATOM 5213 C C . GLN B 1 112 ? -3.32 -17.25 -13.781 1 97.62 112 GLN B C 1
ATOM 5215 O O . GLN B 1 112 ? -2.902 -18.188 -14.469 1 97.62 112 GLN B O 1
ATOM 5220 N N . GLN B 1 113 ? -3.332 -17.297 -12.469 1 97.94 113 GLN B N 1
ATOM 5221 C CA . GLN B 1 113 ? -2.832 -18.453 -11.719 1 97.94 113 GLN B CA 1
ATOM 5222 C C . GLN B 1 113 ? -3.92 -19.5 -11.547 1 97.94 113 GLN B C 1
ATOM 5224 O O . GLN B 1 113 ? -5.098 -19.172 -11.398 1 97.94 113 GLN B O 1
ATOM 5229 N N . VAL B 1 114 ? -3.533 -20.734 -11.578 1 98.38 114 VAL B N 1
ATOM 5230 C CA . VAL B 1 114 ? -4.43 -21.859 -11.312 1 98.38 114 VAL B CA 1
ATOM 5231 C C . VAL B 1 114 ? -4.316 -22.266 -9.852 1 98.38 114 VAL B C 1
ATOM 5233 O O . VAL B 1 114 ? -3.301 -22.828 -9.43 1 98.38 114 VAL B O 1
ATOM 5236 N N . LEU B 1 115 ? -5.359 -22.016 -9.141 1 97.69 115 LEU B N 1
ATOM 5237 C CA . LEU B 1 115 ? -5.383 -22.297 -7.707 1 97.69 115 LEU B CA 1
ATOM 5238 C C . LEU B 1 115 ? -6.602 -23.125 -7.332 1 97.69 115 LEU B C 1
ATOM 5240 O O . LEU B 1 115 ? -7.676 -22.969 -7.918 1 97.69 115 LEU B O 1
ATOM 5244 N N . PRO B 1 116 ? -6.43 -24.062 -6.367 1 96.38 116 PRO B N 1
ATOM 5245 C CA . PRO B 1 116 ? -7.652 -24.656 -5.812 1 96.38 116 PRO B CA 1
ATOM 5246 C C . PRO B 1 116 ? -8.609 -23.609 -5.258 1 96.38 116 PRO B C 1
ATOM 5248 O O . PRO B 1 116 ? -8.195 -22.719 -4.5 1 96.38 116 PRO B O 1
ATOM 5251 N N . ARG B 1 117 ? -9.82 -23.656 -5.691 1 96.38 117 ARG B N 1
ATOM 5252 C CA . ARG B 1 117 ? -10.844 -22.703 -5.277 1 96.38 117 ARG B CA 1
ATOM 5253 C C . ARG B 1 117 ? -12.094 -23.422 -4.793 1 96.38 117 ARG B C 1
ATOM 5255 O O . ARG B 1 117 ? -12.352 -24.578 -5.172 1 96.38 117 ARG B O 1
ATOM 5262 N N . THR B 1 118 ? -12.883 -22.672 -4 1 95.44 118 THR B N 1
ATOM 5263 C CA . THR B 1 118 ? -14.109 -23.266 -3.473 1 95.44 118 THR B CA 1
ATOM 5264 C C . THR B 1 118 ? -15.281 -23 -4.414 1 95.44 118 THR B C 1
ATOM 5266 O O . THR B 1 118 ? -16.359 -23.562 -4.242 1 95.44 118 THR B O 1
ATOM 5269 N N . ALA B 1 119 ? -15.094 -22.203 -5.418 1 96.06 119 ALA B N 1
ATOM 5270 C CA . ALA B 1 119 ? -16.172 -21.844 -6.34 1 96.06 119 ALA B CA 1
ATOM 5271 C C . ALA B 1 119 ? -16.672 -23.078 -7.094 1 96.06 119 ALA B C 1
ATOM 5273 O O . ALA B 1 119 ? -17.875 -23.25 -7.277 1 96.06 119 ALA B O 1
ATOM 5274 N N . VAL B 1 120 ? -15.781 -23.906 -7.582 1 96.12 120 VAL B N 1
ATOM 5275 C CA . VAL B 1 120 ? -16.094 -25.172 -8.258 1 96.12 120 VAL B CA 1
ATOM 5276 C C . VAL B 1 120 ? -15.258 -26.297 -7.656 1 96.12 120 VAL B C 1
ATOM 5278 O O . VAL B 1 120 ? -14.023 -26.266 -7.723 1 96.12 120 VAL B O 1
ATOM 5281 N N . THR B 1 121 ? -15.969 -27.297 -7.113 1 94.38 121 THR B N 1
ATOM 5282 C CA . THR B 1 121 ? -15.281 -28.391 -6.438 1 94.38 121 THR B CA 1
ATOM 5283 C C . THR B 1 121 ? -15.938 -29.734 -6.77 1 94.38 121 THR B C 1
ATOM 5285 O O . THR B 1 121 ? -17.078 -29.766 -7.223 1 94.38 121 THR B O 1
ATOM 5288 N N . GLU B 1 122 ? -15.148 -30.719 -6.617 1 92.44 122 GLU B N 1
ATOM 5289 C CA . GLU B 1 122 ? -15.656 -32.094 -6.707 1 92.44 122 GLU B CA 1
ATOM 5290 C C . GLU B 1 122 ? -15.93 -32.656 -5.32 1 92.44 122 GLU B C 1
ATOM 5292 O O . GLU B 1 122 ? -15.047 -32.656 -4.461 1 92.44 122 GLU B O 1
ATOM 5297 N N . LEU B 1 123 ? -17.141 -33.094 -5.109 1 89.69 123 LEU B N 1
ATOM 5298 C CA . LEU B 1 123 ? -17.5 -33.75 -3.865 1 89.69 123 LEU B CA 1
ATOM 5299 C C . LEU B 1 123 ? -17.484 -35.25 -4.031 1 89.69 123 LEU B C 1
ATOM 5301 O O . LEU B 1 123 ? -18.094 -35.812 -4.957 1 89.69 123 LEU B O 1
ATOM 5305 N N . HIS B 1 124 ? -16.797 -35.875 -3.082 1 84.31 124 HIS B N 1
ATOM 5306 C CA . HIS B 1 124 ? -16.703 -37.312 -3.146 1 84.31 124 HIS B CA 1
ATOM 5307 C C . HIS B 1 124 ? -17.781 -37.969 -2.281 1 84.31 124 HIS B C 1
ATOM 5309 O O . HIS B 1 124 ? -18.031 -37.531 -1.156 1 84.31 124 HIS B O 1
ATOM 5315 N N . GLY B 1 125 ? -18.641 -38.781 -2.82 1 72 125 GLY B N 1
ATOM 5316 C CA . GLY B 1 125 ? -19.688 -39.469 -2.09 1 72 125 GLY B CA 1
ATOM 5317 C C . GLY B 1 125 ? -19.156 -40.438 -1.062 1 72 125 GLY B C 1
ATOM 5318 O O . GLY B 1 125 ? -17.984 -40.812 -1.112 1 72 125 GLY B O 1
ATOM 5319 N N . ASN B 1 126 ? -19.766 -40.562 0.197 1 58.47 126 ASN B N 1
ATOM 5320 C CA . ASN B 1 126 ? -19.422 -41.469 1.291 1 58.47 126 ASN B CA 1
ATOM 5321 C C . ASN B 1 126 ? -19.297 -42.906 0.814 1 58.47 126 ASN B C 1
ATOM 5323 O O . ASN B 1 126 ? -19.094 -43.812 1.62 1 58.47 126 ASN B O 1
ATOM 5327 N N . ASP B 1 127 ? -19.938 -43.25 -0.282 1 46.34 127 ASP B N 1
ATOM 5328 C CA . ASP B 1 127 ? -20 -44.688 -0.411 1 46.34 127 ASP B CA 1
ATOM 5329 C C . ASP B 1 127 ? -18.625 -45.281 -0.675 1 46.34 127 ASP B C 1
ATOM 5331 O O . ASP B 1 127 ? -17.953 -44.906 -1.641 1 46.34 127 ASP B O 1
ATOM 5335 N N . GLY B 1 128 ? -17.719 -45.781 0.097 1 43.69 128 GLY B N 1
ATOM 5336 C CA . GLY B 1 128 ? -16.484 -46.531 0.146 1 43.69 128 GLY B CA 1
ATOM 5337 C C . GLY B 1 128 ? -15.656 -46.406 -1.121 1 43.69 128 GLY B C 1
ATOM 5338 O O . GLY B 1 128 ? -16.141 -45.906 -2.137 1 43.69 128 GLY B O 1
ATOM 5339 N N . GLY B 1 129 ? -14.211 -46.781 -1.146 1 39.97 129 GLY B N 1
ATOM 5340 C CA . GLY B 1 129 ? -12.992 -46.812 -1.945 1 39.97 129 GLY B CA 1
ATOM 5341 C C . GLY B 1 129 ? -13.258 -47.125 -3.406 1 39.97 129 GLY B C 1
ATOM 5342 O O . GLY B 1 129 ? -12.328 -47.469 -4.148 1 39.97 129 GLY B O 1
ATOM 5343 N N . GLY B 1 130 ? -14.422 -47.75 -3.727 1 38.19 130 GLY B N 1
ATOM 5344 C CA . GLY B 1 130 ? -14.297 -48.375 -5.039 1 38.19 130 GLY B CA 1
ATOM 5345 C C . GLY B 1 130 ? -14.227 -47.344 -6.168 1 38.19 130 GLY B C 1
ATOM 5346 O O . GLY B 1 130 ? -14.523 -46.188 -5.973 1 38.19 130 GLY B O 1
ATOM 5347 N N . VAL B 1 131 ? -13.523 -47.625 -7.109 1 40.94 131 VAL B N 1
ATOM 5348 C CA . VAL B 1 131 ? -13.188 -46.969 -8.359 1 40.94 131 VAL B CA 1
ATOM 5349 C C . VAL B 1 131 ? -14.406 -46.219 -8.898 1 40.94 131 VAL B C 1
ATOM 5351 O O . VAL B 1 131 ? -14.297 -45.438 -9.836 1 40.94 131 VAL B O 1
ATOM 5354 N N . GLY B 1 132 ? -15.758 -46.656 -8.57 1 46.25 132 GLY B N 1
ATOM 5355 C CA . GLY B 1 132 ? -16.828 -46.219 -9.453 1 46.25 132 GLY B CA 1
ATOM 5356 C C . GLY B 1 132 ? -17.438 -44.906 -9.039 1 46.25 132 GLY B C 1
ATOM 5357 O O . GLY B 1 132 ? -17.453 -44.562 -7.855 1 46.25 132 GLY B O 1
ATOM 5358 N N . LYS B 1 133 ? -17.797 -43.906 -10.008 1 57.34 133 LYS B N 1
ATOM 5359 C CA . LYS B 1 133 ? -18.375 -42.594 -10.266 1 57.34 133 LYS B CA 1
ATOM 5360 C C . LYS B 1 133 ? -19.75 -42.438 -9.602 1 57.34 133 LYS B C 1
ATOM 5362 O O . LYS B 1 133 ? -20.453 -41.469 -9.82 1 57.34 133 LYS B O 1
ATOM 5367 N N . ARG B 1 134 ? -20.234 -43.438 -8.805 1 55.84 134 ARG B N 1
ATOM 5368 C CA . ARG B 1 134 ? -21.656 -43.469 -8.508 1 55.84 134 ARG B CA 1
ATOM 5369 C C . ARG B 1 134 ? -21.984 -42.656 -7.277 1 55.84 134 ARG B C 1
ATOM 5371 O O . ARG B 1 134 ? -23.141 -42.312 -7.043 1 55.84 134 ARG B O 1
ATOM 5378 N N . GLY B 1 135 ? -21.344 -41.375 -7.074 1 73.56 135 GLY B N 1
ATOM 5379 C CA . GLY B 1 135 ? -21.797 -40.5 -5.992 1 73.56 135 GLY B CA 1
ATOM 5380 C C . GLY B 1 135 ? -21.062 -39.188 -5.922 1 73.56 135 GLY B C 1
ATOM 5381 O O . GLY B 1 135 ? -21.406 -38.312 -5.121 1 73.56 135 GLY B O 1
ATOM 5382 N N . ASP B 1 136 ? -20.266 -39.125 -6.879 1 87.12 136 ASP B N 1
ATOM 5383 C CA . ASP B 1 136 ? -19.531 -37.875 -6.863 1 87.12 136 ASP B CA 1
ATOM 5384 C C . ASP B 1 136 ? -20.344 -36.75 -7.496 1 87.12 136 ASP B C 1
ATOM 5386 O O . ASP B 1 136 ? -21.141 -36.969 -8.391 1 87.12 136 ASP B O 1
ATOM 5390 N N . GLU B 1 137 ? -20.141 -35.594 -7.008 1 91.62 137 GLU B N 1
ATOM 5391 C CA . GLU B 1 137 ? -20.875 -34.438 -7.512 1 91.62 137 GLU B CA 1
ATOM 5392 C C . GLU B 1 137 ? -19.922 -33.25 -7.777 1 91.62 137 GLU B C 1
ATOM 5394 O O . GLU B 1 137 ? -18.891 -33.125 -7.117 1 91.62 137 GLU B O 1
ATOM 5399 N N . LEU B 1 138 ? -20.281 -32.625 -8.797 1 93.62 138 LEU B N 1
ATOM 5400 C CA . LEU B 1 138 ? -19.672 -31.312 -9.008 1 93.62 138 LEU B CA 1
ATOM 5401 C C . LEU B 1 138 ? -20.453 -30.219 -8.273 1 93.62 138 LEU B C 1
ATOM 5403 O O . LEU B 1 138 ? -21.672 -30.094 -8.453 1 93.62 138 LEU B O 1
ATOM 5407 N N . GLN B 1 139 ? -19.797 -29.547 -7.434 1 94.12 139 GLN B N 1
ATOM 5408 C CA . GLN B 1 139 ? -20.438 -28.453 -6.695 1 94.12 139 GLN B CA 1
ATOM 5409 C C . GLN B 1 139 ? -19.969 -27.094 -7.211 1 94.12 139 GLN B C 1
ATOM 5411 O O . GLN B 1 139 ? -18.781 -26.859 -7.371 1 94.12 139 GLN B O 1
ATOM 5416 N N . ILE B 1 140 ? -20.906 -26.219 -7.465 1 96.06 140 ILE B N 1
ATOM 5417 C CA . ILE B 1 140 ? -20.641 -24.859 -7.906 1 96.06 140 ILE B CA 1
ATOM 5418 C C . ILE B 1 140 ? -21.234 -23.875 -6.895 1 96.06 140 ILE B C 1
ATOM 5420 O O . ILE B 1 140 ? -22.438 -23.844 -6.672 1 96.06 140 ILE B O 1
ATOM 5424 N N . CYS B 1 141 ? -20.391 -23.078 -6.27 1 95.75 141 CYS B N 1
ATOM 5425 C CA . CYS B 1 141 ? -20.844 -22.047 -5.332 1 95.75 141 CYS B CA 1
ATOM 5426 C C . CYS B 1 141 ? -20.953 -20.703 -6.023 1 95.75 141 CYS B C 1
ATOM 5428 O O . CYS B 1 141 ? -20 -20.219 -6.621 1 95.75 141 CYS B O 1
ATOM 5430 N N . LEU B 1 142 ? -22.094 -20.031 -5.949 1 94.81 142 LEU B N 1
ATOM 5431 C CA . LEU B 1 142 ? -22.281 -18.734 -6.594 1 94.81 142 LEU B CA 1
ATOM 5432 C C . LEU B 1 142 ? -23.156 -17.828 -5.734 1 94.81 142 LEU B C 1
ATOM 5434 O O . LEU B 1 142 ? -23.625 -18.234 -4.672 1 94.81 142 LEU B O 1
ATOM 5438 N N . GLU B 1 143 ? -23.219 -16.594 -6.137 1 95.44 143 GLU B N 1
ATOM 5439 C CA . GLU B 1 143 ? -24.047 -15.586 -5.477 1 95.44 143 GLU B CA 1
ATOM 5440 C C . GLU B 1 143 ? -25.125 -15.062 -6.41 1 95.44 143 GLU B C 1
ATOM 5442 O O . GLU B 1 143 ? -24.906 -14.906 -7.609 1 95.44 143 GLU B O 1
ATOM 5447 N N . ILE B 1 144 ? -26.281 -14.883 -5.832 1 95.62 144 ILE B N 1
ATOM 5448 C CA . ILE B 1 144 ? -27.422 -14.406 -6.609 1 95.62 144 ILE B CA 1
ATOM 5449 C C . ILE B 1 144 ? -27.938 -13.094 -6.023 1 95.62 144 ILE B C 1
ATOM 5451 O O . ILE B 1 144 ? -28.359 -13.047 -4.871 1 95.62 144 ILE B O 1
ATOM 5455 N N . GLN B 1 145 ? -27.859 -12.109 -6.867 1 95 145 GLN B N 1
ATOM 5456 C CA . GLN B 1 145 ? -28.5 -10.852 -6.488 1 95 145 GLN B CA 1
ATOM 5457 C C . GLN B 1 145 ? -29.984 -10.867 -6.836 1 95 145 GLN B C 1
ATOM 5459 O O . GLN B 1 145 ? -30.359 -10.672 -7.992 1 95 145 GLN B O 1
ATOM 5464 N N . LEU B 1 146 ? -30.719 -10.891 -5.816 1 95.94 146 LEU B N 1
ATOM 5465 C CA . LEU B 1 146 ? -32.156 -11 -6.062 1 95.94 146 LEU B CA 1
ATOM 5466 C C . LEU B 1 146 ? -32.75 -9.648 -6.438 1 95.94 146 LEU B C 1
ATOM 5468 O O . LEU B 1 146 ? -32.562 -8.664 -5.719 1 95.94 146 LEU B O 1
ATOM 5472 N N . PRO B 1 147 ? -33.438 -9.641 -7.512 1 94.94 147 PRO B N 1
ATOM 5473 C CA . PRO B 1 147 ? -33.906 -8.359 -8.047 1 94.94 147 PRO B CA 1
ATOM 5474 C C . PRO B 1 147 ? -35.062 -7.766 -7.23 1 94.94 147 PRO B C 1
ATOM 5476 O O . PRO B 1 147 ? -35.875 -8.508 -6.68 1 94.94 147 PRO B O 1
ATOM 5479 N N . ALA B 1 148 ? -35.062 -6.473 -7.277 1 93.81 148 ALA B N 1
ATOM 5480 C CA . ALA B 1 148 ? -36.125 -5.738 -6.59 1 93.81 148 ALA B CA 1
ATOM 5481 C C . ALA B 1 148 ? -36.344 -4.367 -7.227 1 93.81 148 ALA B C 1
ATOM 5483 O O . ALA B 1 148 ? -35.469 -3.855 -7.926 1 93.81 148 ALA B O 1
ATOM 5484 N N . ARG B 1 149 ? -37.438 -3.885 -7.215 1 90.31 149 ARG B N 1
ATOM 5485 C CA . ARG B 1 149 ? -37.781 -2.48 -7.422 1 90.31 149 ARG B CA 1
ATOM 5486 C C . ARG B 1 149 ? -38 -1.774 -6.09 1 90.31 149 ARG B C 1
ATOM 5488 O O . ARG B 1 149 ? -39.094 -1.893 -5.504 1 90.31 149 ARG B O 1
ATOM 5495 N N . GLY B 1 150 ? -37 -1.035 -5.812 1 80.94 150 GLY B N 1
ATOM 5496 C CA . GLY B 1 150 ? -37.031 -0.605 -4.422 1 80.94 150 GLY B CA 1
ATOM 5497 C C . GLY B 1 150 ? -36.938 -1.756 -3.439 1 80.94 150 GLY B C 1
ATOM 5498 O O . GLY B 1 150 ? -35.938 -2.496 -3.453 1 80.94 150 GLY B O 1
ATOM 5499 N N . ARG B 1 151 ? -38.031 -1.894 -2.668 1 83.94 151 ARG B N 1
ATOM 5500 C CA . ARG B 1 151 ? -38.031 -2.99 -1.705 1 83.94 151 ARG B CA 1
ATOM 5501 C C . ARG B 1 151 ? -39.125 -4.008 -2.035 1 83.94 151 ARG B C 1
ATOM 5503 O O . ARG B 1 151 ? -39.5 -4.805 -1.179 1 83.94 151 ARG B O 1
ATOM 5510 N N . ARG B 1 152 ? -39.562 -3.967 -3.227 1 92 152 ARG B N 1
ATOM 5511 C CA . ARG B 1 152 ? -40.562 -4.93 -3.709 1 92 152 ARG B CA 1
ATOM 5512 C C . ARG B 1 152 ? -39.906 -5.945 -4.648 1 92 152 ARG B C 1
ATOM 5514 O O . ARG B 1 152 ? -39.062 -5.594 -5.461 1 92 152 ARG B O 1
ATOM 5521 N N . ILE B 1 153 ? -40.406 -7.164 -4.492 1 96.38 153 ILE B N 1
ATOM 5522 C CA . ILE B 1 153 ? -39.812 -8.281 -5.23 1 96.38 153 ILE B CA 1
ATOM 5523 C C . ILE B 1 153 ? -40.188 -8.164 -6.711 1 96.38 153 ILE B C 1
ATOM 5525 O O . ILE B 1 153 ? -41.312 -7.883 -7.059 1 96.38 153 ILE B O 1
ATOM 5529 N N . MET B 1 154 ? -39.156 -8.328 -7.5 1 96.5 154 MET B N 1
ATOM 5530 C CA . MET B 1 154 ? -39.406 -8.539 -8.922 1 96.5 154 MET B CA 1
ATOM 5531 C C . MET B 1 154 ? -39.375 -10.023 -9.266 1 96.5 154 MET B C 1
ATOM 5533 O O . MET B 1 154 ? -38.406 -10.523 -9.836 1 96.5 154 MET B O 1
ATOM 5537 N N . GLY B 1 155 ? -40.438 -10.641 -9.031 1 96.44 155 GLY B N 1
ATOM 5538 C CA . GLY B 1 155 ? -40.531 -12.086 -9.094 1 96.44 155 GLY B CA 1
ATOM 5539 C C . GLY B 1 155 ? -40.312 -12.633 -10.492 1 96.44 155 GLY B C 1
ATOM 5540 O O . GLY B 1 155 ? -39.719 -13.695 -10.664 1 96.44 155 GLY B O 1
ATOM 5541 N N . ARG B 1 156 ? -40.844 -12.016 -11.492 1 96.69 156 ARG B N 1
ATOM 5542 C CA . ARG B 1 156 ? -40.656 -12.453 -12.875 1 96.69 156 ARG B CA 1
ATOM 5543 C C . ARG B 1 156 ? -39.188 -12.336 -13.305 1 96.69 156 ARG B C 1
ATOM 5545 O O . ARG B 1 156 ? -38.688 -13.211 -14 1 96.69 156 ARG B O 1
ATOM 5552 N N . GLU B 1 157 ? -38.625 -11.281 -12.844 1 96.25 157 GLU B N 1
ATOM 5553 C CA . GLU B 1 157 ? -37.219 -11.102 -13.141 1 96.25 157 GLU B CA 1
ATOM 5554 C C . GLU B 1 157 ? -36.344 -12.141 -12.43 1 96.25 157 GLU B C 1
ATOM 5556 O O . GLU B 1 157 ? -35.375 -12.641 -12.984 1 96.25 157 GLU B O 1
ATOM 5561 N N . ALA B 1 158 ? -36.719 -12.391 -11.242 1 96.88 158 ALA B N 1
ATOM 5562 C CA . ALA B 1 158 ? -36.031 -13.422 -10.484 1 96.88 158 ALA B CA 1
ATOM 5563 C C . ALA B 1 158 ? -36.156 -14.789 -11.141 1 96.88 158 ALA B C 1
ATOM 5565 O O . ALA B 1 158 ? -35.188 -15.562 -11.188 1 96.88 158 ALA B O 1
ATOM 5566 N N . ALA B 1 159 ? -37.344 -15.047 -11.609 1 96.56 159 ALA B N 1
ATOM 5567 C CA . ALA B 1 159 ? -37.594 -16.312 -12.305 1 96.56 159 ALA B CA 1
ATOM 5568 C C . ALA B 1 159 ? -36.719 -16.422 -13.562 1 96.56 159 ALA B C 1
ATOM 5570 O O . ALA B 1 159 ? -36.188 -17.484 -13.875 1 96.56 159 ALA B O 1
ATOM 5571 N N . ARG B 1 160 ? -36.656 -15.352 -14.242 1 95.62 160 ARG B N 1
ATOM 5572 C CA . ARG B 1 160 ? -35.781 -15.336 -15.43 1 95.62 160 ARG B CA 1
ATOM 5573 C C . ARG B 1 160 ? -34.344 -15.57 -15.047 1 95.62 160 ARG B C 1
ATOM 5575 O O . ARG B 1 160 ? -33.625 -16.344 -15.695 1 95.62 160 ARG B O 1
ATOM 5582 N N . LEU B 1 161 ? -33.875 -14.969 -14.047 1 96.12 161 LEU B N 1
ATOM 5583 C CA . LEU B 1 161 ? -32.469 -15.039 -13.586 1 96.12 161 LEU B CA 1
ATOM 5584 C C . LEU B 1 161 ? -32.125 -16.453 -13.133 1 96.12 161 LEU B C 1
ATOM 5586 O O . LEU B 1 161 ? -31.109 -17.016 -13.555 1 96.12 161 LEU B O 1
ATOM 5590 N N . ILE B 1 162 ? -32.969 -17.078 -12.375 1 96.19 162 ILE B N 1
ATOM 5591 C CA . ILE B 1 162 ? -32.656 -18.328 -11.695 1 96.19 162 ILE B CA 1
ATOM 5592 C C . ILE B 1 162 ? -33.062 -19.516 -12.57 1 96.19 162 ILE B C 1
ATOM 5594 O O . ILE B 1 162 ? -32.344 -20.516 -12.633 1 96.19 162 ILE B O 1
ATOM 5598 N N . CYS B 1 163 ? -34.188 -19.391 -13.258 1 95.38 163 CYS B N 1
ATOM 5599 C CA . CYS B 1 163 ? -34.75 -20.562 -13.945 1 95.38 163 CYS B CA 1
ATOM 5600 C C . CYS B 1 163 ? -34.438 -20.516 -15.438 1 95.38 163 CYS B C 1
ATOM 5602 O O . CYS B 1 163 ? -34.656 -21.484 -16.156 1 95.38 163 CYS B O 1
ATOM 5604 N N . GLU B 1 164 ? -33.875 -19.438 -15.859 1 94.25 164 GLU B N 1
ATOM 5605 C CA . GLU B 1 164 ? -33.531 -19.359 -17.266 1 94.25 164 GLU B CA 1
ATOM 5606 C C . GLU B 1 164 ? -32.062 -19.031 -17.453 1 94.25 164 GLU B C 1
ATOM 5608 O O . GLU B 1 164 ? -31.312 -19.828 -18.016 1 94.25 164 GLU B O 1
ATOM 5613 N N . ASP B 1 165 ? -31.656 -17.891 -16.953 1 95.06 165 ASP B N 1
ATOM 5614 C CA . ASP B 1 165 ? -30.281 -17.438 -17.156 1 95.06 165 ASP B CA 1
ATOM 5615 C C . ASP B 1 165 ? -29.281 -18.422 -16.547 1 95.06 165 ASP B C 1
ATOM 5617 O O . ASP B 1 165 ? -28.281 -18.766 -17.172 1 95.06 165 ASP B O 1
ATOM 5621 N N . LEU B 1 166 ? -29.516 -18.844 -15.32 1 96.12 166 LEU B N 1
ATOM 5622 C CA . LEU B 1 166 ? -28.609 -19.75 -14.648 1 96.12 166 LEU B CA 1
ATOM 5623 C C . LEU B 1 166 ? -28.516 -21.078 -15.383 1 96.12 166 LEU B C 1
ATOM 5625 O O . LEU B 1 166 ? -27.422 -21.547 -15.703 1 96.12 166 LEU B O 1
ATOM 5629 N N . PRO B 1 167 ? -29.625 -21.703 -15.688 1 94.88 167 PRO B N 1
ATOM 5630 C CA . PRO B 1 167 ? -29.547 -22.953 -16.453 1 94.88 167 PRO B CA 1
ATOM 5631 C C . PRO B 1 167 ? -28.859 -22.781 -17.797 1 94.88 167 PRO B C 1
ATOM 5633 O O . PRO B 1 167 ? -28.109 -23.672 -18.234 1 94.88 167 PRO B O 1
ATOM 5636 N N . ARG B 1 168 ? -29.094 -21.672 -18.406 1 94.62 168 ARG B N 1
ATOM 5637 C CA . ARG B 1 168 ? -28.422 -21.406 -19.688 1 94.62 168 ARG B CA 1
ATOM 5638 C C . ARG B 1 168 ? -26.906 -21.297 -19.484 1 94.62 168 ARG B C 1
ATOM 5640 O O . ARG B 1 168 ? -26.141 -21.812 -20.312 1 94.62 168 ARG B O 1
ATOM 5647 N N . ALA B 1 169 ? -26.516 -20.625 -18.484 1 96.19 169 ALA B N 1
ATOM 5648 C CA . ALA B 1 169 ? -25.094 -20.5 -18.172 1 96.19 169 ALA B CA 1
ATOM 5649 C C . ALA B 1 169 ? -24.469 -21.875 -17.891 1 96.19 169 ALA B C 1
ATOM 5651 O O . ALA B 1 169 ? -23.359 -22.156 -18.328 1 96.19 169 ALA B O 1
ATOM 5652 N N . LEU B 1 170 ? -25.172 -22.734 -17.188 1 96.12 170 LEU B N 1
ATOM 5653 C CA . LEU B 1 170 ? -24.703 -24.078 -16.891 1 96.12 170 LEU B CA 1
ATOM 5654 C C . LEU B 1 170 ? -24.578 -24.906 -18.156 1 96.12 170 LEU B C 1
ATOM 5656 O O . LEU B 1 170 ? -23.594 -25.609 -18.344 1 96.12 170 LEU B O 1
ATOM 5660 N N . ALA B 1 171 ? -25.562 -24.766 -18.969 1 95.06 171 ALA B N 1
ATOM 5661 C CA . ALA B 1 171 ? -25.547 -25.484 -20.234 1 95.06 171 ALA B CA 1
ATOM 5662 C C . ALA B 1 171 ? -24.328 -25.078 -21.062 1 95.06 171 ALA B C 1
ATOM 5664 O O . ALA B 1 171 ? -23.641 -25.938 -21.609 1 95.06 171 ALA B O 1
ATOM 5665 N N . ASP B 1 172 ? -24.094 -23.812 -21.062 1 95.19 172 ASP B N 1
ATOM 5666 C CA . ASP B 1 172 ? -23.047 -23.266 -21.906 1 95.19 172 ASP B CA 1
ATOM 5667 C C . ASP B 1 172 ? -21.672 -23.547 -21.328 1 95.19 172 ASP B C 1
ATOM 5669 O O . ASP B 1 172 ? -20.719 -23.859 -22.062 1 95.19 172 ASP B O 1
ATOM 5673 N N . ALA B 1 173 ? -21.531 -23.438 -20.078 1 96.5 173 ALA B N 1
ATOM 5674 C CA . ALA B 1 173 ? -20.219 -23.422 -19.438 1 96.5 173 ALA B CA 1
ATOM 5675 C C . ALA B 1 173 ? -19.812 -24.828 -18.969 1 96.5 173 ALA B C 1
ATOM 5677 O O . ALA B 1 173 ? -18.641 -25.203 -19.031 1 96.5 173 ALA B O 1
ATOM 5678 N N . ILE B 1 174 ? -20.766 -25.578 -18.469 1 96.56 174 ILE B N 1
ATOM 5679 C CA . ILE B 1 174 ? -20.453 -26.844 -17.828 1 96.56 174 ILE B CA 1
ATOM 5680 C C . ILE B 1 174 ? -20.766 -28 -18.781 1 96.56 174 ILE B C 1
ATOM 5682 O O . ILE B 1 174 ? -19.859 -28.719 -19.219 1 96.56 174 ILE B O 1
ATOM 5686 N N . PHE B 1 175 ? -21.922 -28.078 -19.266 1 94.88 175 PHE B N 1
ATOM 5687 C CA . PHE B 1 175 ? -22.359 -29.234 -20.016 1 94.88 175 PHE B CA 1
ATOM 5688 C C . PHE B 1 175 ? -21.797 -29.203 -21.438 1 94.88 175 PHE B C 1
ATOM 5690 O O . PHE B 1 175 ? -21.672 -30.234 -22.094 1 94.88 175 PHE B O 1
ATOM 5697 N N . SER B 1 176 ? -21.422 -28.031 -21.859 1 94.31 176 SER B N 1
ATOM 5698 C CA . SER B 1 176 ? -20.875 -27.906 -23.219 1 94.31 176 SER B CA 1
ATOM 5699 C C . SER B 1 176 ? -19.359 -27.766 -23.188 1 94.31 176 SER B C 1
ATOM 5701 O O . SER B 1 176 ? -18.734 -27.469 -24.219 1 94.31 176 SER B O 1
ATOM 5703 N N . ALA B 1 177 ? -18.812 -27.969 -22.078 1 95.94 177 ALA B N 1
ATOM 5704 C CA . ALA B 1 177 ? -17.359 -27.828 -22 1 95.94 177 ALA B CA 1
ATOM 5705 C C . ALA B 1 177 ? -16.656 -28.875 -22.875 1 95.94 177 ALA B C 1
ATOM 5707 O O . ALA B 1 177 ? -16.969 -30.062 -22.797 1 95.94 177 ALA B O 1
ATOM 5708 N N . PRO B 1 178 ? -15.727 -28.438 -23.688 1 95.81 178 PRO B N 1
ATOM 5709 C CA . PRO B 1 178 ? -15.031 -29.406 -24.547 1 95.81 178 PRO B CA 1
ATOM 5710 C C . PRO B 1 178 ? -14.094 -30.328 -23.766 1 95.81 178 PRO B C 1
ATOM 5712 O O . PRO B 1 178 ? -13.156 -29.844 -23.125 1 95.81 178 PRO B O 1
ATOM 5715 N N . ALA B 1 179 ? -14.289 -31.547 -23.922 1 94.81 179 ALA B N 1
ATOM 5716 C CA . ALA B 1 179 ? -13.477 -32.531 -23.234 1 94.81 179 ALA B CA 1
ATOM 5717 C C . ALA B 1 179 ? -11.992 -32.375 -23.562 1 94.81 179 ALA B C 1
ATOM 5719 O O . ALA B 1 179 ? -11.133 -32.531 -22.688 1 94.81 179 ALA B O 1
ATOM 5720 N N . ARG B 1 180 ? -11.773 -32 -24.781 1 96.06 180 ARG B N 1
ATOM 5721 C CA . ARG B 1 180 ? -10.398 -31.859 -25.234 1 96.06 180 ARG B CA 1
ATOM 5722 C C . ARG B 1 180 ? -9.688 -30.75 -24.453 1 96.06 180 ARG B C 1
ATOM 5724 O O . ARG B 1 180 ? -8.508 -30.875 -24.125 1 96.06 180 ARG B O 1
ATOM 5731 N N . GLU B 1 181 ? -10.375 -29.625 -24.234 1 96.69 181 GLU B N 1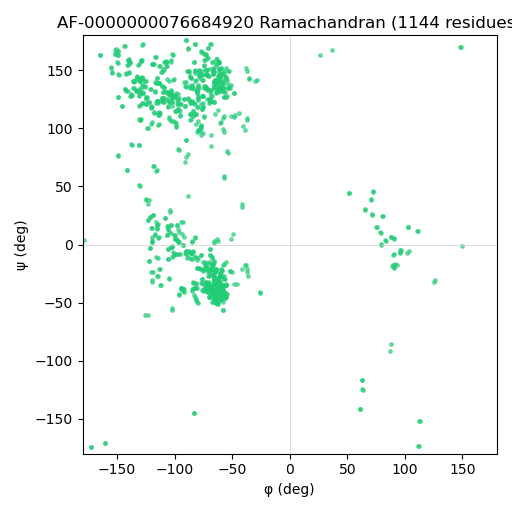
ATOM 5732 C CA . GLU B 1 181 ? -9.797 -28.516 -23.484 1 96.69 181 GLU B CA 1
ATOM 5733 C C . GLU B 1 181 ? -9.602 -28.875 -22.016 1 96.69 181 GLU B C 1
ATOM 5735 O O . GLU B 1 181 ? -8.633 -28.438 -21.391 1 96.69 181 GLU B O 1
ATOM 5740 N N . LEU B 1 182 ? -10.492 -29.625 -21.453 1 97 182 LEU B N 1
ATOM 5741 C CA . LEU B 1 182 ? -10.344 -30.109 -20.094 1 97 182 LEU B CA 1
ATOM 5742 C C . LEU B 1 182 ? -9.133 -31.031 -19.969 1 97 182 LEU B C 1
ATOM 5744 O O . LEU B 1 182 ? -8.344 -30.891 -19.031 1 97 182 LEU B O 1
ATOM 5748 N N . ASP B 1 183 ? -8.977 -31.922 -20.938 1 96.62 183 ASP B N 1
ATOM 5749 C CA . ASP B 1 183 ? -7.828 -32.812 -20.969 1 96.62 183 ASP B CA 1
ATOM 5750 C C . ASP B 1 183 ? -6.52 -32.031 -21.062 1 96.62 183 ASP B C 1
ATOM 5752 O O . ASP B 1 183 ? -5.539 -32.375 -20.406 1 96.62 183 ASP B O 1
ATOM 5756 N N . ALA B 1 184 ? -6.566 -31.047 -21.906 1 97.25 184 ALA B N 1
ATOM 5757 C CA . ALA B 1 184 ? -5.379 -30.219 -22.094 1 97.25 184 ALA B CA 1
ATOM 5758 C C . ALA B 1 184 ? -5.004 -29.5 -20.797 1 97.25 184 ALA B C 1
ATOM 5760 O O . ALA B 1 184 ? -3.82 -29.359 -20.469 1 97.25 184 ALA B O 1
ATOM 5761 N N . ALA B 1 185 ? -5.984 -29.016 -20.094 1 97.75 185 ALA B N 1
ATOM 5762 C CA . ALA B 1 185 ? -5.742 -28.328 -18.812 1 97.75 185 ALA B CA 1
ATOM 5763 C C . ALA B 1 185 ? -5.117 -29.281 -17.797 1 97.75 185 ALA B C 1
ATOM 5765 O O . ALA B 1 185 ? -4.164 -28.922 -17.109 1 97.75 185 ALA B O 1
ATOM 5766 N N . ALA B 1 186 ? -5.656 -30.469 -17.703 1 97.62 186 ALA B N 1
ATOM 5767 C CA . ALA B 1 186 ? -5.125 -31.484 -16.797 1 97.62 186 ALA B CA 1
ATOM 5768 C C . ALA B 1 186 ? -3.695 -31.859 -17.156 1 97.62 186 ALA B C 1
ATOM 5770 O O . ALA B 1 186 ? -2.844 -32.031 -16.281 1 97.62 186 ALA B O 1
ATOM 5771 N N . SER B 1 187 ? -3.49 -32 -18.438 1 97.56 187 SER B N 1
ATOM 5772 C CA . SER B 1 187 ? -2.162 -32.344 -18.938 1 97.56 187 SER B CA 1
ATOM 5773 C C . SER B 1 187 ? -1.146 -31.266 -18.609 1 97.56 187 SER B C 1
ATOM 5775 O O . SER B 1 187 ? -0.024 -31.562 -18.188 1 97.56 187 SER B O 1
ATOM 5777 N N . LEU B 1 188 ? -1.49 -30.016 -18.766 1 98.06 188 LEU B N 1
ATOM 5778 C CA . LEU B 1 188 ? -0.591 -28.906 -18.469 1 98.06 188 LEU B CA 1
ATOM 5779 C C . LEU B 1 188 ? -0.268 -2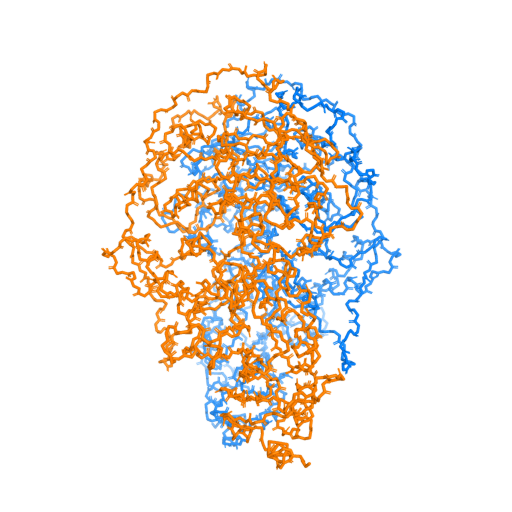8.844 -16.984 1 98.06 188 LEU B C 1
ATOM 5781 O O . LEU B 1 188 ? 0.875 -28.594 -16.594 1 98.06 188 LEU B O 1
ATOM 5785 N N . GLU B 1 189 ? -1.291 -29.047 -16.188 1 97.88 189 GLU B N 1
ATOM 5786 C CA . GLU B 1 189 ? -1.065 -29.078 -14.75 1 97.88 189 GLU B CA 1
ATOM 5787 C C . GLU B 1 189 ? -0.03 -30.125 -14.375 1 97.88 189 GLU B C 1
ATOM 5789 O O . GLU B 1 189 ? 0.868 -29.859 -13.57 1 97.88 189 GLU B O 1
ATOM 5794 N N . TYR B 1 190 ? -0.159 -31.297 -14.922 1 98.06 190 TYR B N 1
ATOM 5795 C CA . TYR B 1 190 ? 0.768 -32.375 -14.641 1 98.06 190 TYR B CA 1
ATOM 5796 C C . TYR B 1 190 ? 2.164 -32.062 -15.156 1 98.06 190 TYR B C 1
ATOM 5798 O O . TYR B 1 190 ? 3.162 -32.344 -14.484 1 98.06 190 TYR B O 1
ATOM 5806 N N . ASP B 1 191 ? 2.221 -31.453 -16.328 1 98.25 191 ASP B N 1
ATOM 5807 C CA . ASP B 1 191 ? 3.498 -31.016 -16.859 1 98.25 191 ASP B CA 1
ATOM 5808 C C . ASP B 1 191 ? 4.184 -30.016 -15.922 1 98.25 191 ASP B C 1
ATOM 5810 O O . ASP B 1 191 ? 5.383 -30.125 -15.664 1 98.25 191 ASP B O 1
ATOM 5814 N N . GLN B 1 192 ? 3.457 -29.047 -15.484 1 98.25 192 GLN B N 1
ATOM 5815 C CA . GLN B 1 192 ? 4.02 -28.031 -14.594 1 98.25 192 GLN B CA 1
ATOM 5816 C C . GLN B 1 192 ? 4.527 -28.656 -13.297 1 98.25 192 GLN B C 1
ATOM 5818 O O . GLN B 1 192 ? 5.605 -28.312 -12.812 1 98.25 192 GLN B O 1
ATOM 5823 N N . ALA B 1 193 ? 3.775 -29.625 -12.758 1 97.62 193 ALA B N 1
ATOM 5824 C CA . ALA B 1 193 ? 4.18 -30.312 -11.531 1 97.62 193 ALA B CA 1
ATOM 5825 C C . ALA B 1 193 ? 5.453 -31.125 -11.75 1 97.62 193 ALA B C 1
ATOM 5827 O O . ALA B 1 193 ? 6.383 -31.062 -10.945 1 97.62 193 ALA B O 1
ATOM 5828 N N . CYS B 1 194 ? 5.48 -31.844 -12.812 1 98.06 194 CYS B N 1
ATOM 5829 C CA . CYS B 1 194 ? 6.633 -32.688 -13.125 1 98.06 194 CYS B CA 1
ATOM 5830 C C . CYS B 1 194 ? 7.855 -31.828 -13.438 1 98.06 194 CYS B C 1
ATOM 5832 O O . CYS B 1 194 ? 8.977 -32.156 -13.055 1 98.06 194 CYS B O 1
ATOM 5834 N N . LEU B 1 195 ? 7.629 -30.781 -14.133 1 98.62 195 LEU B N 1
ATOM 5835 C CA . LEU B 1 195 ? 8.734 -29.875 -14.445 1 98.62 195 LEU B CA 1
ATOM 5836 C C . LEU B 1 195 ? 9.352 -29.312 -13.172 1 98.62 195 LEU B C 1
ATOM 5838 O O . LEU B 1 195 ? 10.57 -29.234 -13.055 1 98.62 195 LEU B O 1
ATOM 5842 N N . ARG B 1 196 ? 8.562 -28.875 -12.281 1 98.25 196 ARG B N 1
ATOM 5843 C CA . ARG B 1 196 ? 9.055 -28.344 -11.023 1 98.25 196 ARG B CA 1
ATOM 5844 C C . ARG B 1 196 ? 9.906 -29.375 -10.289 1 98.25 196 ARG B C 1
ATOM 5846 O O . ARG B 1 196 ? 10.953 -29.047 -9.734 1 98.25 196 ARG B O 1
ATOM 5853 N N . THR B 1 197 ? 9.453 -30.609 -10.273 1 97.94 197 THR B N 1
ATOM 5854 C CA . THR B 1 197 ? 10.195 -31.688 -9.648 1 97.94 197 THR B CA 1
ATOM 5855 C C . THR B 1 197 ? 11.516 -31.922 -10.375 1 97.94 197 THR B C 1
ATOM 5857 O O . THR B 1 197 ? 12.562 -32.062 -9.742 1 97.94 197 THR B O 1
ATOM 5860 N N . ALA B 1 198 ? 11.422 -31.953 -11.688 1 98.44 198 ALA B N 1
ATOM 5861 C CA . ALA B 1 198 ? 12.617 -32.188 -12.492 1 98.44 198 ALA B CA 1
ATOM 5862 C C . ALA B 1 198 ? 13.648 -31.078 -12.289 1 98.44 198 ALA B C 1
ATOM 5864 O O . ALA B 1 198 ? 14.852 -31.344 -12.234 1 98.44 198 ALA B O 1
ATOM 5865 N N . VAL B 1 199 ? 13.188 -29.891 -12.219 1 98.44 199 VAL B N 1
ATOM 5866 C CA . VAL B 1 199 ? 14.039 -28.719 -12.016 1 98.44 199 VAL B CA 1
ATOM 5867 C C . VAL B 1 199 ? 14.75 -28.844 -10.672 1 98.44 199 VAL B C 1
ATOM 5869 O O . VAL B 1 199 ? 15.961 -28.609 -10.578 1 98.44 199 VAL B O 1
ATOM 5872 N N . ALA B 1 200 ? 14.039 -29.234 -9.68 1 98.06 200 ALA B N 1
ATOM 5873 C CA . ALA B 1 200 ? 14.625 -29.422 -8.352 1 98.06 200 ALA B CA 1
ATOM 5874 C C . ALA B 1 200 ? 15.664 -30.531 -8.367 1 98.06 200 ALA B C 1
ATOM 5876 O O . ALA B 1 200 ? 16.75 -30.391 -7.789 1 98.06 200 ALA B O 1
ATOM 5877 N N . GLU B 1 201 ? 15.383 -31.609 -9.016 1 98.25 201 GLU B N 1
ATOM 5878 C CA . GLU B 1 201 ? 16.281 -32.75 -9.086 1 98.25 201 GLU B CA 1
ATOM 5879 C C . GLU B 1 201 ? 17.547 -32.438 -9.852 1 98.25 201 GLU B C 1
ATOM 5881 O O . GLU B 1 201 ? 18.609 -33 -9.594 1 98.25 201 GLU B O 1
ATOM 5886 N N . ALA B 1 202 ? 17.422 -31.484 -10.719 1 98.5 202 ALA B N 1
ATOM 5887 C CA . ALA B 1 202 ? 18.578 -31.062 -11.516 1 98.5 202 ALA B CA 1
ATOM 5888 C C . ALA B 1 202 ? 19.422 -30.047 -10.766 1 98.5 202 ALA B C 1
ATOM 5890 O O . ALA B 1 202 ? 20.359 -29.484 -11.32 1 98.5 202 ALA B O 1
ATOM 5891 N N . GLY B 1 203 ? 19.062 -29.719 -9.516 1 98 203 GLY B N 1
ATOM 5892 C CA . GLY B 1 203 ? 19.828 -28.781 -8.711 1 98 203 GLY B CA 1
ATOM 5893 C C . GLY B 1 203 ? 19.531 -27.328 -9.039 1 98 203 GLY B C 1
ATOM 5894 O O . GLY B 1 203 ? 20.391 -26.453 -8.891 1 98 203 GLY B O 1
ATOM 5895 N N . LEU B 1 204 ? 18.359 -27.094 -9.578 1 98.75 204 LEU B N 1
ATOM 5896 C CA . LEU B 1 204 ? 17.922 -25.766 -9.953 1 98.75 204 LEU B CA 1
ATOM 5897 C C . LEU B 1 204 ? 16.812 -25.266 -9.031 1 98.75 204 LEU B C 1
ATOM 5899 O O . LEU B 1 204 ? 16.062 -26.062 -8.469 1 98.75 204 LEU B O 1
ATOM 5903 N N . ILE B 1 205 ? 16.75 -23.906 -8.836 1 98.69 205 ILE B N 1
ATOM 5904 C CA . ILE B 1 205 ? 15.688 -23.344 -8.008 1 98.69 205 ILE B CA 1
ATOM 5905 C C . ILE B 1 205 ? 14.594 -22.75 -8.898 1 98.69 205 ILE B C 1
ATOM 5907 O O . ILE B 1 205 ? 13.531 -22.375 -8.406 1 98.69 205 ILE B O 1
ATOM 5911 N N . GLY B 1 206 ? 14.852 -22.656 -10.203 1 98.69 206 GLY B N 1
ATOM 5912 C CA . GLY B 1 206 ? 13.906 -22.078 -11.148 1 98.69 206 GLY B CA 1
ATOM 5913 C C . GLY B 1 206 ? 14.234 -22.406 -12.594 1 98.69 206 GLY B C 1
ATOM 5914 O O . GLY B 1 206 ? 15.344 -22.859 -12.891 1 98.69 206 GLY B O 1
ATOM 5915 N N . PHE B 1 207 ? 13.289 -22.234 -13.422 1 98.88 207 PHE B N 1
ATOM 5916 C CA . PHE B 1 207 ? 13.398 -22.5 -14.852 1 98.88 207 PHE B CA 1
ATOM 5917 C C . PHE B 1 207 ? 12.508 -21.562 -15.656 1 98.88 207 PHE B C 1
ATOM 5919 O O . PHE B 1 207 ? 11.336 -21.375 -15.32 1 98.88 207 PHE B O 1
ATOM 5926 N N . ILE B 1 208 ? 13.094 -20.891 -16.625 1 98.81 208 ILE B N 1
ATOM 5927 C CA . ILE B 1 208 ? 12.375 -20.031 -17.562 1 98.81 208 ILE B CA 1
ATOM 5928 C C . ILE B 1 208 ? 12.523 -20.562 -18.984 1 98.81 208 ILE B C 1
ATOM 5930 O O . ILE B 1 208 ? 13.617 -20.531 -19.547 1 98.81 208 ILE B O 1
ATOM 5934 N N . PRO B 1 209 ? 11.461 -21 -19.578 1 98.62 209 PRO B N 1
ATOM 5935 C CA . PRO B 1 209 ? 11.547 -21.609 -20.906 1 98.62 209 PRO B CA 1
ATOM 5936 C C . PRO B 1 209 ? 11.773 -20.594 -22.016 1 98.62 209 PRO B C 1
ATOM 5938 O O . PRO B 1 209 ? 11.398 -19.422 -21.875 1 98.62 209 PRO B O 1
ATOM 5941 N N . ASP B 1 210 ? 12.375 -21.062 -23.094 1 98.31 210 ASP B N 1
ATOM 5942 C CA . ASP B 1 210 ? 12.445 -20.266 -24.312 1 98.31 210 ASP B CA 1
ATOM 5943 C C . ASP B 1 210 ? 11.047 -19.906 -24.812 1 98.31 210 ASP B C 1
ATOM 5945 O O . ASP B 1 210 ? 10.102 -20.688 -24.641 1 98.31 210 ASP B O 1
ATOM 5949 N N . ARG B 1 211 ? 10.898 -18.641 -25.25 1 97.25 211 ARG B N 1
ATOM 5950 C CA . ARG B 1 211 ? 9.695 -18.125 -25.891 1 97.25 211 ARG B CA 1
ATOM 5951 C C . ARG B 1 211 ? 8.656 -17.703 -24.859 1 97.25 211 ARG B C 1
ATOM 5953 O O . ARG B 1 211 ? 7.539 -17.312 -25.203 1 97.25 211 ARG B O 1
ATOM 5960 N N . ALA B 1 212 ? 9.008 -17.797 -23.641 1 98.38 212 ALA B N 1
ATOM 5961 C CA . ALA B 1 212 ? 8.109 -17.266 -22.609 1 98.38 212 ALA B CA 1
ATOM 5962 C C . ALA B 1 212 ? 7.871 -15.773 -22.797 1 98.38 212 ALA B C 1
ATOM 5964 O O . ALA B 1 212 ? 8.75 -15.055 -23.266 1 98.38 212 ALA B O 1
ATOM 5965 N N . ILE B 1 213 ? 6.691 -15.312 -22.516 1 98.38 213 ILE B N 1
ATOM 5966 C CA . ILE B 1 213 ? 6.355 -13.898 -22.422 1 98.38 213 ILE B CA 1
ATOM 5967 C C . ILE B 1 213 ? 6.281 -13.469 -20.969 1 98.38 213 ILE B C 1
ATOM 5969 O O . ILE B 1 213 ? 5.289 -13.742 -20.281 1 98.38 213 ILE B O 1
ATOM 5973 N N . LEU B 1 214 ? 7.312 -12.727 -20.562 1 97.88 214 LEU B N 1
ATOM 5974 C CA . LEU B 1 214 ? 7.469 -12.469 -19.125 1 97.88 214 LEU B CA 1
ATOM 5975 C C . LEU B 1 214 ? 6.773 -11.172 -18.734 1 97.88 214 LEU B C 1
ATOM 5977 O O . LEU B 1 214 ? 6.109 -11.109 -17.688 1 97.88 214 LEU B O 1
ATOM 5981 N N . PRO B 1 215 ? 6.855 -10.016 -19.578 1 95.94 215 PRO B N 1
ATOM 5982 C CA . PRO B 1 215 ? 6.242 -8.758 -19.156 1 95.94 215 PRO B CA 1
ATOM 5983 C C . PRO B 1 215 ? 4.715 -8.805 -19.172 1 95.94 215 PRO B C 1
ATOM 5985 O O . PRO B 1 215 ? 4.133 -9.57 -19.953 1 95.94 215 PRO B O 1
ATOM 5988 N N . ARG B 1 216 ? 4.074 -8.055 -18.328 1 96.19 216 ARG B N 1
ATOM 5989 C CA . ARG B 1 216 ? 2.619 -7.953 -18.25 1 96.19 216 ARG B CA 1
ATOM 5990 C C . ARG B 1 216 ? 2.121 -6.672 -18.906 1 96.19 216 ARG B C 1
ATOM 5992 O O . ARG B 1 216 ? 2.895 -5.738 -19.125 1 96.19 216 ARG B O 1
ATOM 5999 N N . ARG B 1 217 ? 0.896 -6.691 -19.156 1 93.19 217 ARG B N 1
ATOM 6000 C CA . ARG B 1 217 ? 0.265 -5.637 -19.938 1 93.19 217 ARG B CA 1
ATOM 6001 C C . ARG B 1 217 ? 0.346 -4.293 -19.219 1 93.19 217 ARG B C 1
ATOM 6003 O O . ARG B 1 217 ? 0.544 -3.254 -19.859 1 93.19 217 ARG B O 1
ATOM 6010 N N . ALA B 1 218 ? 0.116 -4.309 -17.969 1 90 218 ALA B N 1
ATOM 6011 C CA . ALA B 1 218 ? 0.12 -3.115 -17.125 1 90 218 ALA B CA 1
ATOM 6012 C C . ALA B 1 218 ? 0.496 -3.461 -15.688 1 90 218 ALA B C 1
ATOM 6014 O O . ALA B 1 218 ? 0.527 -4.637 -15.312 1 90 218 ALA B O 1
ATOM 6015 N N . GLY B 1 219 ? 0.838 -2.439 -14.984 1 86.88 219 GLY B N 1
ATOM 6016 C CA . GLY B 1 219 ? 1.213 -2.66 -13.594 1 86.88 219 GLY B CA 1
ATOM 6017 C C . GLY B 1 219 ? 0.096 -3.262 -12.766 1 86.88 219 GLY B C 1
ATOM 6018 O O . GLY B 1 219 ? 0.352 -3.922 -11.75 1 86.88 219 GLY B O 1
ATOM 6019 N N . ASN B 1 220 ? -1.116 -3.029 -13.195 1 84.81 220 ASN B N 1
ATOM 6020 C CA . ASN B 1 220 ? -2.258 -3.562 -12.461 1 84.81 220 ASN B CA 1
ATOM 6021 C C . ASN B 1 220 ? -2.928 -4.707 -13.211 1 84.81 220 ASN B C 1
ATOM 6023 O O . ASN B 1 220 ? -4.121 -4.961 -13.031 1 84.81 220 ASN B O 1
ATOM 6027 N N . SER B 1 221 ? -2.137 -5.367 -14.133 1 90.81 221 SER B N 1
ATOM 6028 C CA . SER B 1 221 ? -2.662 -6.48 -14.922 1 90.81 221 SER B CA 1
ATOM 6029 C C . SER B 1 221 ? -1.674 -7.641 -14.961 1 90.81 221 SER B C 1
ATOM 6031 O O . SER B 1 221 ? -0.466 -7.434 -15.094 1 90.81 221 SER B O 1
ATOM 6033 N N . GLU B 1 222 ? -2.248 -8.852 -14.875 1 93.81 222 GLU B N 1
ATOM 6034 C CA . GLU B 1 222 ? -1.421 -10.055 -14.961 1 93.81 222 GLU B CA 1
ATOM 6035 C C . GLU B 1 222 ? -1.433 -10.625 -16.375 1 93.81 222 GLU B C 1
ATOM 6037 O O . GLU B 1 222 ? -0.774 -11.625 -16.656 1 93.81 222 GLU B O 1
ATOM 6042 N N . GLN B 1 223 ? -2.123 -9.953 -17.281 1 96.12 223 GLN B N 1
ATOM 6043 C CA . GLN B 1 223 ? -2.168 -10.414 -18.656 1 96.12 223 GLN B CA 1
ATOM 6044 C C . GLN B 1 223 ? -0.839 -10.164 -19.359 1 96.12 223 GLN B C 1
ATOM 6046 O O . GLN B 1 223 ? -0.144 -9.188 -19.062 1 96.12 223 GLN B O 1
ATOM 6051 N N . PRO B 1 224 ? -0.487 -11.062 -20.25 1 97.19 224 PRO B N 1
ATOM 6052 C CA . PRO B 1 224 ? 0.784 -10.867 -20.953 1 97.19 224 PRO B CA 1
ATOM 6053 C C . PRO B 1 224 ? 0.788 -9.617 -21.828 1 97.19 224 PRO B C 1
ATOM 6055 O O . PRO B 1 224 ? -0.235 -9.273 -22.422 1 97.19 224 PRO B O 1
ATOM 6058 N N . LYS B 1 225 ? 1.888 -8.938 -21.859 1 95.69 225 LYS B N 1
ATOM 6059 C CA . LYS B 1 225 ? 2.059 -7.785 -22.734 1 95.69 225 LYS B CA 1
ATOM 6060 C C . LYS B 1 225 ? 2.033 -8.211 -24.203 1 95.69 225 LYS B C 1
ATOM 6062 O O . LYS B 1 225 ? 2.852 -9.023 -24.641 1 95.69 225 LYS B O 1
ATOM 6067 N N . PRO B 1 226 ? 1.134 -7.637 -24.953 1 94 226 PRO B N 1
ATOM 6068 C CA . PRO B 1 226 ? 1.126 -7.98 -26.375 1 94 226 PRO B CA 1
ATOM 6069 C C . PRO B 1 226 ? 2.379 -7.504 -27.109 1 94 226 PRO B C 1
ATOM 6071 O O . PRO B 1 226 ? 2.875 -6.406 -26.844 1 94 226 PRO B O 1
ATOM 6074 N N . GLY B 1 227 ? 2.912 -8.32 -27.906 1 91.88 227 GLY B N 1
ATOM 6075 C CA . GLY B 1 227 ? 4.039 -7.945 -28.734 1 91.88 227 GLY B CA 1
ATOM 6076 C C . GLY B 1 227 ? 5.359 -7.93 -27.984 1 91.88 227 GLY B C 1
ATOM 6077 O O . GLY B 1 227 ? 6.371 -7.449 -28.516 1 91.88 227 GLY B O 1
ATOM 6078 N N . ALA B 1 228 ? 5.367 -8.43 -26.812 1 94 228 ALA B N 1
ATOM 6079 C CA . ALA B 1 228 ? 6.598 -8.461 -26.016 1 94 228 ALA B CA 1
ATOM 6080 C C . ALA B 1 228 ? 7.625 -9.398 -26.641 1 94 228 ALA B C 1
ATOM 6082 O O . ALA B 1 228 ? 7.262 -10.367 -27.312 1 94 228 ALA B O 1
ATOM 6083 N N . LYS B 1 229 ? 8.883 -9.078 -26.438 1 94.5 229 LYS B N 1
ATOM 6084 C CA . LYS B 1 229 ? 9.961 -9.938 -26.906 1 94.5 229 LYS B CA 1
ATOM 6085 C C . LYS B 1 229 ? 10 -11.25 -26.125 1 94.5 229 LYS B C 1
ATOM 6087 O O . LYS B 1 229 ? 10.078 -11.25 -24.891 1 94.5 229 LYS B O 1
ATOM 6092 N N . PRO B 1 230 ? 9.922 -12.367 -26.844 1 97.31 230 PRO B N 1
ATOM 6093 C CA . PRO B 1 230 ? 9.992 -13.648 -26.141 1 97.31 230 PRO B CA 1
ATOM 6094 C C . PRO B 1 230 ? 11.359 -13.898 -25.5 1 97.31 230 PRO B C 1
ATOM 6096 O O . PRO B 1 230 ? 12.383 -13.5 -26.062 1 97.31 230 PRO B O 1
ATOM 6099 N N . PHE B 1 231 ? 11.398 -14.625 -24.469 1 98.06 231 PHE B N 1
ATOM 6100 C CA . PHE B 1 231 ? 12.609 -14.906 -23.703 1 98.06 231 PHE B CA 1
ATOM 6101 C C . PHE B 1 231 ? 13.477 -15.93 -24.438 1 98.06 231 PHE B C 1
ATOM 6103 O O . PHE B 1 231 ? 12.953 -16.844 -25.078 1 98.06 231 PHE B O 1
ATOM 6110 N N . THR B 1 232 ? 14.766 -15.805 -24.312 1 97.94 232 THR B N 1
ATOM 6111 C CA . THR B 1 232 ? 15.734 -16.766 -24.844 1 97.94 232 THR B CA 1
ATOM 6112 C C . THR B 1 232 ? 16.844 -17.016 -23.828 1 97.94 232 THR B C 1
ATOM 6114 O O . THR B 1 232 ? 17.484 -16.078 -23.359 1 97.94 232 THR B O 1
ATOM 6117 N N . ALA B 1 233 ? 17.094 -18.312 -23.578 1 98.38 233 ALA B N 1
ATOM 6118 C CA . ALA B 1 233 ? 18.094 -18.688 -22.578 1 98.38 233 ALA B CA 1
ATOM 6119 C C . ALA B 1 233 ? 19.5 -18.594 -23.156 1 98.38 233 ALA B C 1
ATOM 6121 O O . ALA B 1 233 ? 19.734 -18.953 -24.312 1 98.38 233 ALA B O 1
ATOM 6122 N N . PRO B 1 234 ? 20.422 -18 -22.375 1 98.31 234 PRO B N 1
ATOM 6123 C CA . PRO B 1 234 ? 21.828 -18.156 -22.812 1 98.31 234 PRO B CA 1
ATOM 6124 C C . PRO B 1 234 ? 22.266 -19.609 -22.828 1 98.31 234 PRO B C 1
ATOM 6126 O O . PRO B 1 234 ? 21.859 -20.406 -21.969 1 98.31 234 PRO B O 1
ATOM 6129 N N . GLU B 1 235 ? 23.156 -19.906 -23.672 1 97.56 235 GLU B N 1
ATOM 6130 C CA . GLU B 1 235 ? 23.562 -21.281 -23.922 1 97.56 235 GLU B CA 1
ATOM 6131 C C . GLU B 1 235 ? 24.156 -21.922 -22.656 1 97.56 235 GLU B C 1
ATOM 6133 O O . GLU B 1 235 ? 23.859 -23.078 -22.344 1 97.56 235 GLU B O 1
ATOM 6138 N N . THR B 1 236 ? 24.875 -21.172 -21.906 1 98 236 THR B N 1
ATOM 6139 C CA . THR B 1 236 ? 25.609 -21.719 -20.766 1 98 236 THR B CA 1
ATOM 6140 C C . THR B 1 236 ? 24.656 -22.078 -19.641 1 98 236 THR B C 1
ATOM 6142 O O . THR B 1 236 ? 25 -22.891 -18.766 1 98 236 THR B O 1
ATOM 6145 N N . LEU B 1 237 ? 23.484 -21.547 -19.641 1 98.5 237 LEU B N 1
ATOM 6146 C CA . LEU B 1 237 ? 22.531 -21.812 -18.578 1 98.5 237 LEU B CA 1
ATOM 6147 C C . LEU B 1 237 ? 21.328 -22.578 -19.094 1 98.5 237 LEU B C 1
ATOM 6149 O O . LEU B 1 237 ? 20.359 -22.828 -18.359 1 98.5 237 LEU B O 1
ATOM 6153 N N . ALA B 1 238 ? 21.375 -22.969 -20.344 1 98.62 238 ALA B N 1
ATOM 6154 C CA . ALA B 1 238 ? 20.25 -23.656 -20.984 1 98.62 238 ALA B CA 1
ATOM 6155 C C . ALA B 1 238 ? 20.125 -25.094 -20.5 1 98.62 238 ALA B C 1
ATOM 6157 O O . ALA B 1 238 ? 21.141 -25.781 -20.297 1 98.62 238 ALA B O 1
ATOM 6158 N N . ARG B 1 239 ? 18.969 -25.469 -20.234 1 98.5 239 ARG B N 1
ATOM 6159 C CA . ARG B 1 239 ? 18.594 -26.844 -19.875 1 98.5 239 ARG B CA 1
ATOM 6160 C C . ARG B 1 239 ? 17.391 -27.312 -20.688 1 98.5 239 ARG B C 1
ATOM 6162 O O . ARG B 1 239 ? 16.594 -26.5 -21.156 1 98.5 239 ARG B O 1
ATOM 6169 N N . LYS B 1 240 ? 17.312 -28.625 -20.828 1 98.5 240 LYS B N 1
ATOM 6170 C CA . LYS B 1 240 ? 16.188 -29.234 -21.531 1 98.5 240 LYS B CA 1
ATOM 6171 C C . LYS B 1 240 ? 15.492 -30.281 -20.672 1 98.5 240 LYS B C 1
ATOM 6173 O O . LYS B 1 240 ? 16.141 -31.078 -20 1 98.5 240 LYS B O 1
ATOM 6178 N N . PHE B 1 241 ? 14.219 -30.25 -20.672 1 98.62 241 PHE B N 1
ATOM 6179 C CA . PHE B 1 241 ? 13.422 -31.219 -19.922 1 98.62 241 PHE B CA 1
ATOM 6180 C C . PHE B 1 241 ? 12.359 -31.844 -20.812 1 98.62 241 PHE B C 1
ATOM 6182 O O . PHE B 1 241 ? 11.758 -31.172 -21.641 1 98.62 241 PHE B O 1
ATOM 6189 N N . GLU B 1 242 ? 12.125 -33.156 -20.578 1 98.19 242 GLU B N 1
ATOM 6190 C CA . GLU B 1 242 ? 11.031 -33.875 -21.234 1 98.19 242 GLU B CA 1
ATOM 6191 C C . GLU B 1 242 ? 9.828 -34 -20.297 1 98.19 242 GLU B C 1
ATOM 6193 O O . GLU B 1 242 ? 9.953 -34.438 -19.172 1 98.19 242 GLU B O 1
ATOM 6198 N N . LEU B 1 243 ? 8.766 -33.594 -20.828 1 97.94 243 LEU B N 1
ATOM 6199 C CA . LEU B 1 243 ? 7.566 -33.562 -19.984 1 97.94 243 LEU B CA 1
ATOM 6200 C C . LEU B 1 243 ? 6.645 -34.75 -20.312 1 97.94 243 LEU B C 1
ATOM 6202 O O . LEU B 1 243 ? 6.715 -35.312 -21.422 1 97.94 243 LEU B O 1
ATOM 6206 N N . PRO B 1 244 ? 5.785 -35.125 -19.422 1 96.56 244 PRO B N 1
ATOM 6207 C CA . PRO B 1 244 ? 4.898 -36.281 -19.609 1 96.56 244 PRO B CA 1
ATOM 6208 C C . PRO B 1 244 ? 3.977 -36.125 -20.812 1 96.56 244 PRO B C 1
ATOM 6210 O O . PRO B 1 244 ? 3.574 -37.125 -21.422 1 96.56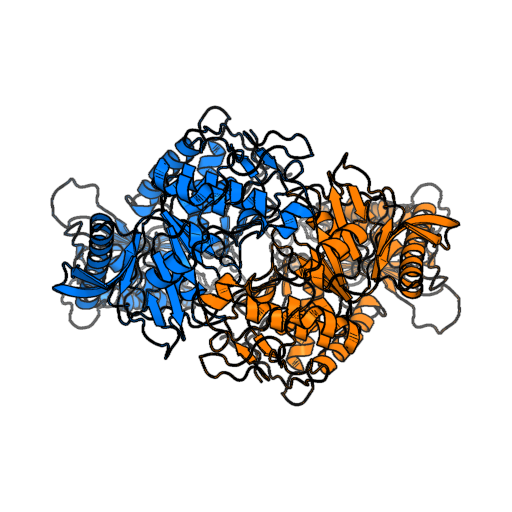 244 PRO B O 1
ATOM 6213 N N . SER B 1 245 ? 3.648 -34.938 -21.188 1 95.75 245 SER B N 1
ATOM 6214 C CA . SER B 1 245 ? 2.781 -34.688 -22.328 1 95.75 245 SER B CA 1
ATOM 6215 C C . SER B 1 245 ? 3.488 -35.031 -23.641 1 95.75 245 SER B C 1
ATOM 6217 O O . SER B 1 245 ? 2.852 -35.125 -24.688 1 95.75 245 SER B O 1
ATOM 6219 N N . GLY B 1 246 ? 4.77 -35.188 -23.578 1 95.44 246 GLY B N 1
ATOM 6220 C CA . GLY B 1 246 ? 5.574 -35.375 -24.781 1 95.44 246 GLY B CA 1
ATOM 6221 C C . GLY B 1 246 ? 6.312 -34.156 -25.234 1 95.44 246 GLY B C 1
ATOM 6222 O O . GLY B 1 246 ? 7.16 -34.219 -26.125 1 95.44 246 GLY B O 1
ATOM 6223 N N . ARG B 1 2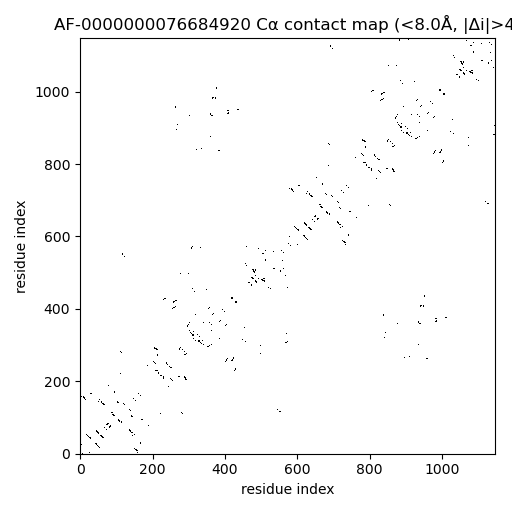47 ? 6.031 -33.094 -24.594 1 94.19 247 ARG B N 1
ATOM 6224 C CA . ARG B 1 247 ? 6.699 -31.844 -24.906 1 94.19 247 ARG B CA 1
ATOM 6225 C C . ARG B 1 247 ? 8.133 -31.844 -24.391 1 94.19 247 ARG B C 1
ATOM 6227 O O . ARG B 1 247 ? 8.398 -32.344 -23.297 1 94.19 247 ARG B O 1
ATOM 6234 N N . SER B 1 248 ? 9 -31.359 -25.266 1 97.31 248 SER B N 1
ATOM 6235 C CA . SER B 1 248 ? 10.359 -31.031 -24.844 1 97.31 248 SER B CA 1
ATOM 6236 C C . SER B 1 248 ? 10.539 -29.516 -24.688 1 97.31 248 SER B C 1
ATOM 6238 O O . SER B 1 248 ? 10.234 -28.766 -25.625 1 97.31 248 SER B O 1
ATOM 6240 N N . VAL B 1 249 ? 11.055 -29.125 -23.562 1 97.94 249 VAL B N 1
ATOM 6241 C CA . VAL B 1 249 ? 11.133 -27.688 -23.328 1 97.94 249 VAL B CA 1
ATOM 6242 C C . VAL B 1 249 ? 12.57 -27.297 -23 1 97.94 249 VAL B C 1
ATOM 6244 O O . VAL B 1 249 ? 13.203 -27.906 -22.141 1 97.94 249 VAL B O 1
ATOM 6247 N N . ARG B 1 250 ? 13.086 -26.359 -23.734 1 98.62 250 ARG B N 1
ATOM 6248 C CA . ARG B 1 250 ? 14.391 -25.734 -23.469 1 98.62 250 ARG B CA 1
ATOM 6249 C C . ARG B 1 250 ? 14.227 -24.375 -22.812 1 98.62 250 ARG B C 1
ATOM 6251 O O . ARG B 1 250 ? 13.289 -23.641 -23.125 1 98.62 250 ARG B O 1
ATOM 6258 N N . GLY B 1 251 ? 15.102 -24.078 -21.891 1 98.75 251 GLY B N 1
ATOM 6259 C CA . GLY B 1 251 ? 15.039 -22.797 -21.219 1 98.75 251 GLY B CA 1
ATOM 6260 C C . GLY B 1 251 ? 16.219 -22.547 -20.312 1 98.75 251 GLY B C 1
ATOM 6261 O O . GLY B 1 251 ? 17.203 -23.281 -20.328 1 98.75 251 GLY B O 1
ATOM 6262 N N . MET B 1 252 ? 16.188 -21.438 -19.547 1 98.88 252 MET B N 1
ATOM 6263 C CA . MET B 1 252 ? 17.266 -21.062 -18.625 1 98.88 252 MET B CA 1
ATOM 6264 C C . MET B 1 252 ? 17.016 -21.641 -17.234 1 98.88 252 MET B C 1
ATOM 6266 O O . MET B 1 252 ? 15.969 -21.391 -16.625 1 98.88 252 MET B O 1
ATOM 6270 N N . GLY B 1 253 ? 17.938 -22.484 -16.781 1 98.81 253 GLY B N 1
ATOM 6271 C CA . GLY B 1 253 ? 17.922 -22.938 -15.398 1 98.81 253 GLY B CA 1
ATOM 6272 C C . GLY B 1 253 ? 18.656 -22 -14.461 1 98.81 253 GLY B C 1
ATOM 6273 O O . GLY B 1 253 ? 19.719 -21.469 -14.797 1 98.81 253 GLY B O 1
ATOM 6274 N N . ILE B 1 254 ? 18.094 -21.703 -13.352 1 98.81 254 ILE B N 1
ATOM 6275 C CA . ILE B 1 254 ? 18.75 -20.938 -12.305 1 98.81 254 ILE B CA 1
ATOM 6276 C C . ILE B 1 254 ? 19.297 -21.875 -11.234 1 98.81 254 ILE B C 1
ATOM 6278 O O . ILE B 1 254 ? 18.547 -22.484 -10.484 1 98.81 254 ILE B O 1
ATOM 6282 N N . PRO B 1 255 ? 20.531 -21.953 -11.062 1 98.62 255 PRO B N 1
ATOM 6283 C CA . PRO B 1 255 ? 21.125 -22.922 -10.133 1 98.62 255 PRO B CA 1
ATOM 6284 C C . PRO B 1 255 ? 20.938 -22.531 -8.672 1 98.62 255 PRO B C 1
ATOM 6286 O O . PRO B 1 255 ? 20.719 -21.359 -8.367 1 98.62 255 PRO B O 1
ATOM 6289 N N . ARG B 1 256 ? 21.047 -23.516 -7.816 1 98.31 256 ARG B N 1
ATOM 6290 C CA . ARG B 1 256 ? 21.125 -23.234 -6.387 1 98.31 256 ARG B CA 1
ATOM 6291 C C . ARG B 1 256 ? 22.359 -22.391 -6.066 1 98.31 256 ARG B C 1
ATOM 6293 O O . ARG B 1 256 ? 23.344 -22.422 -6.805 1 98.31 256 ARG B O 1
ATOM 6300 N N . GLY B 1 257 ? 22.297 -21.688 -4.965 1 98.38 257 GLY B N 1
ATOM 6301 C CA . GLY B 1 257 ? 23.359 -20.766 -4.594 1 98.38 257 GLY B CA 1
ATOM 6302 C C . GLY B 1 257 ? 22.938 -19.312 -4.645 1 98.38 257 GLY B C 1
ATOM 6303 O O . GLY B 1 257 ? 21.781 -18.984 -4.363 1 98.38 257 GLY B O 1
ATOM 6304 N N . VAL B 1 258 ? 23.906 -18.453 -4.887 1 98.38 258 VAL B N 1
ATOM 6305 C CA . VAL B 1 258 ? 23.656 -17.016 -4.961 1 98.38 258 VAL B CA 1
ATOM 6306 C C . VAL B 1 258 ? 23.688 -16.562 -6.418 1 98.38 258 VAL B C 1
ATOM 6308 O O . VAL B 1 258 ? 24.734 -16.609 -7.066 1 98.38 258 VAL B O 1
ATOM 6311 N N . THR B 1 259 ? 22.562 -16.203 -6.965 1 98.75 259 THR B N 1
ATOM 6312 C CA . THR B 1 259 ? 22.453 -15.703 -8.328 1 98.75 259 THR B CA 1
ATOM 6313 C C . THR B 1 259 ? 22.219 -14.188 -8.328 1 98.75 259 THR B C 1
ATOM 6315 O O . THR B 1 259 ? 21.375 -13.68 -7.594 1 98.75 259 THR B O 1
ATOM 6318 N N . LEU B 1 260 ? 23.016 -13.5 -9.102 1 98.44 260 LEU B N 1
ATOM 6319 C CA . LEU B 1 260 ? 22.906 -12.055 -9.258 1 98.44 260 LEU B CA 1
ATOM 6320 C C . LEU B 1 260 ? 22.375 -11.703 -10.648 1 98.44 260 LEU B C 1
ATOM 6322 O O . LEU B 1 260 ? 22.891 -12.195 -11.648 1 98.44 260 LEU B O 1
ATOM 6326 N N . ILE B 1 261 ? 21.312 -10.93 -10.734 1 98.25 261 ILE B N 1
ATOM 6327 C CA . ILE B 1 261 ? 20.781 -10.398 -11.984 1 98.25 261 ILE B CA 1
ATOM 6328 C C . ILE B 1 261 ? 21.141 -8.914 -12.102 1 98.25 261 ILE B C 1
ATOM 6330 O O . ILE B 1 261 ? 20.781 -8.117 -11.234 1 98.25 261 ILE B O 1
ATOM 6334 N N . VAL B 1 262 ? 21.828 -8.539 -13.172 1 96.94 262 VAL B N 1
ATOM 6335 C CA . VAL B 1 262 ? 22.281 -7.168 -13.367 1 96.94 262 VAL B CA 1
ATOM 6336 C C . VAL B 1 262 ? 21.844 -6.664 -14.742 1 96.94 262 VAL B C 1
ATOM 6338 O O . VAL B 1 262 ? 21.266 -7.422 -15.531 1 96.94 262 VAL B O 1
ATOM 6341 N N . GLY B 1 263 ? 22.031 -5.371 -15.031 1 93.5 263 GLY B N 1
ATOM 6342 C CA . GLY B 1 263 ? 21.656 -4.742 -16.281 1 93.5 263 GLY B CA 1
ATOM 6343 C C . GLY B 1 263 ? 21.266 -3.285 -16.125 1 93.5 263 GLY B C 1
ATOM 6344 O O . GLY B 1 263 ? 21.141 -2.789 -15.008 1 93.5 263 GLY B O 1
ATOM 6345 N N . GLY B 1 264 ? 21.141 -2.686 -17.266 1 87.5 264 GLY B N 1
ATOM 6346 C CA . GLY B 1 264 ? 20.719 -1.292 -17.25 1 87.5 264 GLY B CA 1
ATOM 6347 C C . GLY B 1 264 ? 19.266 -1.106 -16.844 1 87.5 264 GLY B C 1
ATOM 6348 O O . GLY B 1 264 ? 18.531 -2.082 -16.719 1 87.5 264 GLY B O 1
ATOM 6349 N N . GLY B 1 265 ? 18.922 0.167 -16.594 1 85.31 265 GLY B N 1
ATOM 6350 C CA . GLY B 1 265 ? 17.547 0.491 -16.281 1 85.31 265 GLY B CA 1
ATOM 6351 C C . GLY B 1 265 ? 16.594 0.144 -17.406 1 85.31 265 GLY B C 1
ATOM 6352 O O . GLY B 1 265 ? 16.875 0.397 -18.578 1 85.31 265 GLY B O 1
ATOM 6353 N N . TYR B 1 266 ? 15.484 -0.45 -16.984 1 85.12 266 TYR B N 1
ATOM 6354 C CA . TYR B 1 266 ? 14.398 -0.748 -17.922 1 85.12 266 TYR B CA 1
ATOM 6355 C C . TYR B 1 266 ? 14.836 -1.777 -18.953 1 85.12 266 TYR B C 1
ATOM 6357 O O . TYR B 1 266 ? 14.359 -1.764 -20.094 1 85.12 266 TYR B O 1
ATOM 6365 N N . HIS B 1 267 ? 15.742 -2.67 -18.594 1 91.25 267 HIS B N 1
ATOM 6366 C CA . HIS B 1 267 ? 16.203 -3.734 -19.469 1 91.25 267 HIS B CA 1
ATOM 6367 C C . HIS B 1 267 ? 15.57 -5.07 -19.109 1 91.25 267 HIS B C 1
ATOM 6369 O O . HIS B 1 267 ? 15.875 -6.094 -19.719 1 91.25 267 HIS B O 1
ATOM 6375 N N . GLY B 1 268 ? 14.75 -5.09 -18.094 1 92.62 268 GLY B N 1
ATOM 6376 C CA . GLY B 1 268 ? 13.969 -6.281 -17.812 1 92.62 268 GLY B CA 1
ATOM 6377 C C . GLY B 1 268 ? 14.391 -7 -16.547 1 92.62 268 GLY B C 1
ATOM 6378 O O . GLY B 1 268 ? 13.984 -8.141 -16.297 1 92.62 268 GLY B O 1
ATOM 6379 N N . LYS B 1 269 ? 15.227 -6.426 -15.688 1 94.94 269 LYS B N 1
ATOM 6380 C CA . LYS B 1 269 ? 15.711 -7.059 -14.469 1 94.94 269 LYS B CA 1
ATOM 6381 C C . LYS B 1 269 ? 14.555 -7.457 -13.555 1 94.94 269 LYS B C 1
ATOM 6383 O O . LYS B 1 269 ? 14.414 -8.625 -13.203 1 94.94 269 LYS B O 1
ATOM 6388 N N . SER B 1 270 ? 13.766 -6.465 -13.234 1 94.19 270 SER B N 1
ATOM 6389 C CA . SER B 1 270 ? 12.648 -6.719 -12.328 1 94.19 270 SER B CA 1
ATOM 6390 C C . SER B 1 270 ? 11.625 -7.652 -12.969 1 94.19 270 SER B C 1
ATOM 6392 O O . SER B 1 270 ? 10.992 -8.453 -12.273 1 94.19 270 SER B O 1
ATOM 6394 N N . THR B 1 271 ? 11.477 -7.617 -14.297 1 95.19 271 THR B N 1
ATOM 6395 C CA . THR B 1 271 ? 10.562 -8.492 -15.016 1 95.19 271 THR B CA 1
ATOM 6396 C C . THR B 1 271 ? 10.992 -9.953 -14.875 1 95.19 271 THR B C 1
ATOM 6398 O O . THR B 1 271 ? 10.164 -10.836 -14.641 1 95.19 271 THR B O 1
ATOM 6401 N N . LEU B 1 272 ? 12.289 -10.117 -15.008 1 97.69 272 LEU B N 1
ATOM 6402 C CA . LEU B 1 272 ? 12.828 -11.469 -14.859 1 97.69 272 LEU B CA 1
ATOM 6403 C C . LEU B 1 272 ? 12.609 -11.984 -13.445 1 97.69 272 LEU B C 1
ATOM 6405 O O . LEU B 1 272 ? 12.172 -13.125 -13.25 1 97.69 272 LEU B O 1
ATOM 6409 N N . LEU B 1 273 ? 12.93 -11.188 -12.461 1 98 273 LEU B N 1
ATOM 6410 C CA . LEU B 1 273 ? 12.719 -11.586 -11.07 1 98 273 LEU B CA 1
ATOM 6411 C C . LEU B 1 273 ? 11.242 -11.867 -10.797 1 98 273 LEU B C 1
ATOM 6413 O O . LEU B 1 273 ? 10.906 -12.82 -10.094 1 98 273 LEU B O 1
ATOM 6417 N N . SER B 1 274 ? 10.398 -11.07 -11.344 1 97.19 274 SER B N 1
ATOM 6418 C CA . SER B 1 274 ? 8.961 -11.227 -11.141 1 97.19 274 SER B CA 1
ATOM 6419 C C . SER B 1 274 ? 8.469 -12.562 -11.68 1 97.19 274 SER B C 1
ATOM 6421 O O . SER B 1 274 ? 7.547 -13.164 -11.117 1 97.19 274 SER B O 1
ATOM 6423 N N . ALA B 1 275 ? 9.047 -12.984 -12.758 1 97.56 275 ALA B N 1
ATOM 6424 C CA . ALA B 1 275 ? 8.688 -14.289 -13.312 1 97.56 275 ALA B CA 1
ATOM 6425 C C . ALA B 1 275 ? 8.969 -15.398 -12.305 1 97.56 275 ALA B C 1
ATOM 6427 O O . ALA B 1 275 ? 8.172 -16.344 -12.172 1 97.56 275 ALA B O 1
ATOM 6428 N N . LEU B 1 276 ? 10.055 -15.266 -11.594 1 98.31 276 LEU B N 1
ATOM 6429 C CA . LEU B 1 276 ? 10.383 -16.25 -10.562 1 98.31 276 LEU B CA 1
ATOM 6430 C C . LEU B 1 276 ? 9.453 -16.094 -9.359 1 98.31 276 LEU B C 1
ATOM 6432 O O . LEU B 1 276 ? 9.023 -17.094 -8.773 1 98.31 276 LEU B O 1
ATOM 6436 N N . VAL B 1 277 ? 9.172 -14.859 -9.031 1 98.56 277 VAL B N 1
ATOM 6437 C CA . VAL B 1 277 ? 8.297 -14.562 -7.902 1 98.56 277 VAL B CA 1
ATOM 6438 C C . VAL B 1 277 ? 6.938 -15.227 -8.117 1 98.56 277 VAL B C 1
ATOM 6440 O O . VAL B 1 277 ? 6.387 -15.844 -7.199 1 98.56 277 VAL B O 1
ATOM 6443 N N . THR B 1 278 ? 6.383 -15.156 -9.32 1 98.19 278 THR B N 1
ATOM 6444 C CA . THR B 1 278 ? 5.066 -15.711 -9.594 1 98.19 278 THR B CA 1
ATOM 6445 C C . THR B 1 278 ? 5.176 -17.172 -10.031 1 98.19 278 THR B C 1
ATOM 6447 O O . THR B 1 278 ? 4.18 -17.891 -10.055 1 98.19 278 THR B O 1
ATOM 6450 N N . GLY B 1 279 ? 6.406 -17.609 -10.312 1 98.44 279 GLY B N 1
ATOM 6451 C CA . GLY B 1 279 ? 6.641 -18.969 -10.789 1 98.44 279 GLY B CA 1
ATOM 6452 C C . GLY B 1 279 ? 6.387 -20.016 -9.727 1 98.44 279 GLY B C 1
ATOM 6453 O O . GLY B 1 279 ? 6.453 -21.219 -10.016 1 98.44 279 GLY B O 1
ATOM 6454 N N . VAL B 1 280 ? 6.07 -19.594 -8.523 1 98.5 280 VAL B N 1
ATOM 6455 C CA . VAL B 1 280 ? 5.719 -20.547 -7.469 1 98.5 280 VAL B CA 1
ATOM 6456 C C . VAL B 1 280 ? 4.328 -21.109 -7.73 1 98.5 280 VAL B C 1
ATOM 6458 O O . VAL B 1 280 ? 3.957 -22.141 -7.16 1 98.5 280 VAL B O 1
ATOM 6461 N N . TYR B 1 281 ? 3.58 -20.453 -8.625 1 98.44 281 TYR B N 1
ATOM 6462 C CA . TYR B 1 281 ? 2.234 -20.875 -8.977 1 98.44 281 TYR B CA 1
ATOM 6463 C C . TYR B 1 281 ? 2.201 -21.469 -10.383 1 98.44 281 TYR B C 1
ATOM 6465 O O . TYR B 1 281 ? 3.068 -21.156 -11.211 1 98.44 281 TYR B O 1
ATOM 6473 N N . ASP B 1 282 ? 1.18 -22.297 -10.609 1 98.44 282 ASP B N 1
ATOM 6474 C CA . ASP B 1 282 ? 0.863 -22.703 -11.977 1 98.44 282 ASP B CA 1
ATOM 6475 C C . ASP B 1 282 ? 0.088 -21.609 -12.711 1 98.44 282 ASP B C 1
ATOM 6477 O O . ASP B 1 282 ? -0.639 -20.828 -12.086 1 98.44 282 ASP B O 1
ATOM 6481 N N . HIS B 1 283 ? 0.346 -21.531 -14 1 98.56 283 HIS B N 1
ATOM 6482 C CA . HIS B 1 283 ? -0.35 -20.547 -14.828 1 98.56 283 HIS B CA 1
ATOM 6483 C C . HIS B 1 283 ? -1.152 -21.234 -15.93 1 98.56 283 HIS B C 1
ATOM 6485 O O . HIS B 1 283 ? -0.86 -22.375 -16.297 1 98.56 283 HIS B O 1
ATOM 6491 N N . ILE B 1 284 ? -2.174 -20.562 -16.406 1 98.19 284 ILE B N 1
ATOM 6492 C CA . ILE B 1 284 ? -3.02 -21.078 -17.469 1 98.19 284 ILE B CA 1
ATOM 6493 C C . ILE B 1 284 ? -2.256 -21.047 -18.797 1 98.19 284 ILE B C 1
ATOM 6495 O O . ILE B 1 284 ? -1.278 -20.312 -18.938 1 98.19 284 ILE B O 1
ATOM 6499 N N . GLU B 1 285 ? -2.789 -21.875 -19.703 1 97 285 GLU B N 1
ATOM 6500 C CA . GLU B 1 285 ? -2.242 -21.844 -21.062 1 97 285 GLU B CA 1
ATOM 6501 C C . GLU B 1 285 ? -2.416 -20.469 -21.688 1 97 285 GLU B C 1
ATOM 6503 O O . GLU B 1 285 ? -3.473 -19.859 -21.562 1 97 285 GLU B O 1
ATOM 6508 N N . GLY B 1 286 ? -1.361 -19.984 -22.297 1 96.12 286 GLY B N 1
ATOM 6509 C CA . GLY B 1 286 ? -1.443 -18.703 -22.984 1 96.12 286 GLY B CA 1
ATOM 6510 C C . GLY B 1 286 ? -0.964 -17.531 -22.141 1 96.12 286 GLY B C 1
ATOM 6511 O O . GLY B 1 286 ? -0.833 -16.406 -22.641 1 96.12 286 GLY B O 1
ATOM 6512 N N . ASP B 1 287 ? -0.649 -17.781 -20.953 1 97.44 287 ASP B N 1
ATOM 6513 C CA . ASP B 1 287 ? -0.148 -16.734 -20.062 1 97.44 287 ASP B CA 1
ATOM 6514 C C . ASP B 1 287 ? 1.259 -16.297 -20.469 1 97.44 287 ASP B C 1
ATOM 6516 O O . ASP B 1 287 ? 1.658 -15.156 -20.219 1 97.44 287 ASP B O 1
ATOM 6520 N N . GLY B 1 288 ? 1.961 -17.078 -21.047 1 98.06 288 GLY B N 1
ATOM 6521 C CA . GLY B 1 288 ? 3.359 -16.828 -21.344 1 98.06 288 GLY B CA 1
ATOM 6522 C C . GLY B 1 288 ? 4.309 -17.328 -20.281 1 98.06 288 GLY B C 1
ATOM 6523 O O . GLY B 1 288 ? 5.504 -17.5 -20.531 1 98.06 288 GLY B O 1
ATOM 6524 N N . ARG B 1 289 ? 3.736 -17.578 -19.141 1 98.19 289 ARG B N 1
ATOM 6525 C CA . ARG B 1 289 ? 4.543 -18.094 -18.031 1 98.19 289 ARG B CA 1
ATOM 6526 C C . ARG B 1 289 ? 4.109 -19.5 -17.641 1 98.19 289 ARG B C 1
ATOM 6528 O O . ARG B 1 289 ? 4.418 -19.953 -16.547 1 98.19 289 ARG B O 1
ATOM 6535 N N . GLU B 1 290 ? 3.377 -20.219 -18.453 1 97.31 290 GLU B N 1
ATOM 6536 C CA . GLU B 1 290 ? 2.77 -21.484 -18.047 1 97.31 290 GLU B CA 1
ATOM 6537 C C . GLU B 1 290 ? 3.832 -22.547 -17.781 1 97.31 290 GLU B C 1
ATOM 6539 O O . GLU B 1 290 ? 3.562 -23.547 -17.109 1 97.31 290 GLU B O 1
ATOM 6544 N N . LEU B 1 291 ? 5.059 -22.344 -18.281 1 98.25 291 LEU B N 1
ATOM 6545 C CA . LEU B 1 291 ? 6.102 -23.312 -17.953 1 98.25 291 LEU B CA 1
ATOM 6546 C C . LEU B 1 291 ? 7.262 -22.656 -17.219 1 98.25 291 LEU B C 1
ATOM 6548 O O . LEU B 1 291 ? 8.375 -23.172 -17.203 1 98.25 291 LEU B O 1
ATOM 6552 N N . VAL B 1 292 ? 7.059 -21.422 -16.734 1 98.69 292 VAL B N 1
ATOM 6553 C CA . VAL B 1 292 ? 7.973 -20.828 -15.758 1 98.69 292 VAL B CA 1
ATOM 6554 C C . VAL B 1 292 ? 7.738 -21.438 -14.383 1 98.69 292 VAL B C 1
ATOM 6556 O O . VAL B 1 292 ? 6.613 -21.422 -13.875 1 98.69 292 VAL B O 1
ATOM 6559 N N . VAL B 1 293 ? 8.773 -22.031 -13.812 1 98.5 293 VAL B N 1
ATOM 6560 C CA . VAL B 1 293 ? 8.602 -22.641 -12.5 1 98.5 293 VAL B CA 1
ATOM 6561 C C . VAL B 1 293 ? 9.695 -22.156 -11.555 1 98.5 293 VAL B C 1
ATOM 6563 O O . VAL B 1 293 ? 10.82 -21.891 -11.984 1 98.5 293 VAL B O 1
ATOM 6566 N N . ALA B 1 294 ? 9.383 -21.953 -10.336 1 98.69 294 ALA B N 1
ATOM 6567 C CA . ALA B 1 294 ? 10.305 -21.656 -9.25 1 98.69 294 ALA B CA 1
ATOM 6568 C C . ALA B 1 294 ? 10.078 -22.578 -8.055 1 98.69 294 ALA B C 1
ATOM 6570 O O . ALA B 1 294 ? 9.031 -23.234 -7.961 1 98.69 294 ALA B O 1
ATOM 6571 N N . ASP B 1 295 ? 11.086 -22.703 -7.23 1 98.5 295 ASP B N 1
ATOM 6572 C CA . ASP B 1 295 ? 10.945 -23.438 -5.977 1 98.5 295 ASP B CA 1
ATOM 6573 C C . ASP B 1 295 ? 9.695 -23 -5.223 1 98.5 295 ASP B C 1
ATOM 6575 O O . ASP B 1 295 ? 9.453 -21.812 -5.047 1 98.5 295 ASP B O 1
ATOM 6579 N N . SER B 1 296 ? 8.898 -23.969 -4.793 1 97.81 296 SER B N 1
ATOM 6580 C CA . SER B 1 296 ? 7.594 -23.672 -4.199 1 97.81 296 SER B CA 1
ATOM 6581 C C . SER B 1 296 ? 7.738 -22.922 -2.885 1 97.81 296 SER B C 1
ATOM 6583 O O . SER B 1 296 ? 6.777 -22.312 -2.406 1 97.81 296 SER B O 1
ATOM 6585 N N . THR B 1 297 ? 8.953 -22.875 -2.27 1 98.25 297 THR B N 1
ATOM 6586 C CA . THR B 1 297 ? 9.156 -22.219 -0.983 1 98.25 297 THR B CA 1
ATOM 6587 C C . THR B 1 297 ? 9.758 -20.828 -1.178 1 98.25 297 THR B C 1
ATOM 6589 O O . THR B 1 297 ? 10.109 -20.156 -0.205 1 98.25 297 THR B O 1
ATOM 6592 N N . ALA B 1 298 ? 9.898 -20.422 -2.424 1 98.81 298 ALA B N 1
ATOM 6593 C CA . ALA B 1 298 ? 10.523 -19.125 -2.701 1 98.81 298 ALA B CA 1
ATOM 6594 C C . ALA B 1 298 ? 9.688 -17.984 -2.127 1 98.81 298 ALA B C 1
ATOM 6596 O O . ALA B 1 298 ? 8.461 -17.984 -2.24 1 98.81 298 ALA B O 1
ATOM 6597 N N . VAL B 1 299 ? 10.383 -17.062 -1.452 1 98.75 299 V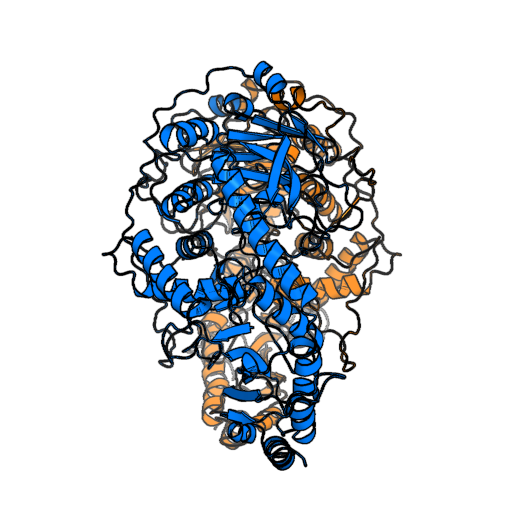AL B N 1
ATOM 6598 C CA . VAL B 1 299 ? 9.727 -15.906 -0.853 1 98.75 299 VAL B CA 1
ATOM 6599 C C . VAL B 1 299 ? 10.375 -14.617 -1.363 1 98.75 299 VAL B C 1
ATOM 6601 O O . VAL B 1 299 ? 11.602 -14.5 -1.365 1 98.75 299 VAL B O 1
ATOM 6604 N N . ALA B 1 300 ? 9.539 -13.719 -1.89 1 98.62 300 ALA B N 1
ATOM 6605 C CA . ALA B 1 300 ? 10.008 -12.383 -2.254 1 98.62 300 ALA B CA 1
ATOM 6606 C C . ALA B 1 300 ? 10.18 -11.508 -1.018 1 98.62 300 ALA B C 1
ATOM 6608 O O . ALA B 1 300 ? 9.273 -11.414 -0.187 1 98.62 300 ALA B O 1
ATOM 6609 N N . LEU B 1 301 ? 11.359 -10.906 -0.892 1 97.56 301 LEU B N 1
ATOM 6610 C CA . LEU B 1 301 ? 11.68 -10.102 0.278 1 97.56 301 LEU B CA 1
ATOM 6611 C C . LEU B 1 301 ? 11.844 -8.633 -0.105 1 97.56 301 LEU B C 1
ATOM 6613 O O . LEU B 1 301 ? 12.43 -8.32 -1.145 1 97.56 301 LEU B O 1
ATOM 6617 N N . ARG B 1 302 ? 11.344 -7.707 0.701 1 96.62 302 ARG B N 1
ATOM 6618 C CA . ARG B 1 302 ? 11.508 -6.27 0.531 1 96.62 302 ARG B CA 1
ATOM 6619 C C . ARG B 1 302 ? 11.445 -5.547 1.874 1 96.62 302 ARG B C 1
ATOM 6621 O O . ARG B 1 302 ? 11.094 -6.148 2.891 1 96.62 302 ARG B O 1
ATOM 6628 N N . ALA B 1 303 ? 11.828 -4.309 1.852 1 95.38 303 ALA B N 1
ATOM 6629 C CA . ALA B 1 303 ? 11.672 -3.467 3.033 1 95.38 303 ALA B CA 1
ATOM 6630 C C . ALA B 1 303 ? 10.211 -3.045 3.213 1 95.38 303 ALA B C 1
ATOM 6632 O O . ALA B 1 303 ? 9.484 -2.865 2.23 1 95.38 303 ALA B O 1
ATOM 6633 N N . GLU B 1 304 ? 9.781 -3.01 4.434 1 94.06 304 GLU B N 1
ATOM 6634 C CA . GLU B 1 304 ? 8.43 -2.576 4.793 1 94.06 304 GLU B CA 1
ATOM 6635 C C . GLU B 1 304 ? 8.453 -1.677 6.023 1 94.06 304 GLU B C 1
ATOM 6637 O O . GLU B 1 304 ? 8.086 -2.109 7.121 1 94.06 304 GLU B O 1
ATOM 6642 N N . ASP B 1 305 ? 8.656 -0.453 5.836 1 88.44 305 ASP B N 1
ATOM 6643 C CA . ASP B 1 305 ? 8.758 0.506 6.93 1 88.44 305 ASP B CA 1
ATOM 6644 C C . ASP B 1 305 ? 7.426 0.638 7.672 1 88.44 305 ASP B C 1
ATOM 6646 O O . ASP B 1 305 ? 6.363 0.675 7.051 1 88.44 305 ASP B O 1
ATOM 6650 N N . GLY B 1 306 ? 7.559 0.7 8.953 1 90.94 306 GLY B N 1
ATOM 6651 C CA . GLY B 1 306 ? 6.391 0.985 9.766 1 90.94 306 GLY B CA 1
ATOM 6652 C C . GLY B 1 306 ? 5.645 -0.264 10.195 1 90.94 306 GLY B C 1
ATOM 6653 O O . GLY B 1 306 ? 4.758 -0.201 11.055 1 90.94 306 GLY B O 1
ATOM 6654 N N . ARG B 1 307 ? 5.996 -1.448 9.664 1 94.31 307 ARG B N 1
ATOM 6655 C CA . ARG B 1 307 ? 5.266 -2.658 10.023 1 94.31 307 ARG B CA 1
ATOM 6656 C C . ARG B 1 307 ? 5.594 -3.092 11.453 1 94.31 307 ARG B C 1
ATOM 6658 O O . ARG B 1 307 ? 6.578 -2.637 12.039 1 94.31 307 ARG B O 1
ATOM 6665 N N . ALA B 1 308 ? 4.781 -3.945 12.023 1 95.62 308 ALA B N 1
ATOM 6666 C CA . ALA B 1 308 ? 5.016 -4.512 13.352 1 95.62 308 ALA B CA 1
ATOM 6667 C C . ALA B 1 308 ? 5.918 -5.738 13.273 1 95.62 308 ALA B C 1
ATOM 6669 O O . ALA B 1 308 ? 5.902 -6.469 12.273 1 95.62 308 ALA B O 1
ATOM 6670 N N . ILE B 1 309 ? 6.727 -5.891 14.195 1 96.56 309 ILE B N 1
ATOM 6671 C CA . ILE B 1 309 ? 7.555 -7.07 14.422 1 96.56 309 ILE B CA 1
ATOM 6672 C C . ILE B 1 309 ? 7.375 -7.559 15.852 1 96.56 309 ILE B C 1
ATOM 6674 O O . ILE B 1 309 ? 7.422 -6.77 16.797 1 96.56 309 ILE B O 1
ATOM 6678 N N . THR B 1 310 ? 7.125 -8.859 16.016 1 95.88 310 THR B N 1
ATOM 6679 C CA . THR B 1 310 ? 6.879 -9.359 17.375 1 95.88 310 THR B CA 1
ATOM 6680 C C . THR B 1 310 ? 7.746 -10.586 17.656 1 95.88 310 THR B C 1
ATOM 6682 O O . THR B 1 310 ? 7.516 -11.656 17.094 1 95.88 310 THR B O 1
ATOM 6685 N N . GLY B 1 311 ? 8.734 -10.422 18.453 1 93.88 311 GLY B N 1
ATOM 6686 C CA . GLY B 1 311 ? 9.508 -11.516 19.031 1 93.88 311 GLY B CA 1
ATOM 6687 C C . GLY B 1 311 ? 10.383 -12.227 18.016 1 93.88 311 GLY B C 1
ATOM 6688 O O . GLY B 1 311 ? 10.516 -13.445 18.047 1 93.88 311 GLY B O 1
ATOM 6689 N N . VAL B 1 312 ? 10.984 -11.594 17.094 1 95.12 312 VAL B N 1
ATOM 6690 C CA . VAL B 1 312 ? 11.781 -12.219 16.062 1 95.12 312 VAL B CA 1
ATOM 6691 C C . VAL B 1 312 ? 13.266 -12.055 16.375 1 95.12 312 VAL B C 1
ATOM 6693 O O . VAL B 1 312 ? 13.703 -10.984 16.797 1 95.12 312 VAL B O 1
ATOM 6696 N N . ASP B 1 313 ? 14.023 -13.055 16.281 1 94.44 313 ASP B N 1
ATOM 6697 C CA . ASP B 1 313 ? 15.477 -12.969 16.453 1 94.44 313 ASP B CA 1
ATOM 6698 C C . ASP B 1 313 ? 16.156 -12.406 15.211 1 94.44 313 ASP B C 1
ATOM 6700 O O . ASP B 1 313 ? 16.453 -13.148 14.273 1 94.44 313 ASP B O 1
ATOM 6704 N N . ILE B 1 314 ? 16.469 -11.156 15.273 1 94.31 314 ILE B N 1
ATOM 6705 C CA . ILE B 1 314 ? 17.109 -10.547 14.109 1 94.31 314 ILE B CA 1
ATOM 6706 C C . ILE B 1 314 ? 18.594 -10.32 14.398 1 94.31 314 ILE B C 1
ATOM 6708 O O . ILE B 1 314 ? 19.266 -9.594 13.664 1 94.31 314 ILE B O 1
ATOM 6712 N N . SER B 1 315 ? 19.188 -10.906 15.383 1 93.44 315 SER B N 1
ATOM 6713 C CA . SER B 1 315 ? 20.547 -10.688 15.844 1 93.44 315 SER B CA 1
ATOM 6714 C C . SER B 1 315 ? 21.562 -11.086 14.781 1 93.44 315 SER B C 1
ATOM 6716 O O . SER B 1 315 ? 22.688 -10.578 14.773 1 93.44 315 SER B O 1
ATOM 6718 N N . PRO B 1 316 ? 21.219 -11.953 13.844 1 92.44 316 PRO B N 1
ATOM 6719 C CA . PRO B 1 316 ? 22.172 -12.234 12.773 1 92.44 316 PRO B CA 1
ATOM 6720 C C . PRO B 1 316 ? 22.469 -11.016 11.906 1 92.44 316 PRO B C 1
ATOM 6722 O O . PRO B 1 316 ? 23.516 -10.961 11.258 1 92.44 316 PRO B O 1
ATOM 6725 N N . PHE B 1 317 ? 21.578 -10.039 11.914 1 94.31 317 PHE B N 1
ATOM 6726 C CA . PHE B 1 317 ? 21.75 -8.891 11.023 1 94.31 317 PHE B CA 1
ATOM 6727 C C . PHE B 1 317 ? 21.859 -7.598 11.82 1 94.31 317 PHE B C 1
ATOM 6729 O O . PHE B 1 317 ? 22.438 -6.621 11.344 1 94.31 317 PHE B O 1
ATOM 6736 N N . ILE B 1 318 ? 21.203 -7.59 12.93 1 93.44 318 ILE B N 1
ATOM 6737 C CA . ILE B 1 318 ? 21.125 -6.352 13.688 1 93.44 318 ILE B CA 1
ATOM 6738 C C . ILE B 1 318 ? 21.547 -6.605 15.133 1 93.44 318 ILE B C 1
ATOM 6740 O O . ILE B 1 318 ? 20.953 -7.434 15.828 1 93.44 318 ILE B O 1
ATOM 6744 N N . ASN B 1 319 ? 22.547 -5.895 15.555 1 90.5 319 ASN B N 1
ATOM 6745 C CA . ASN B 1 319 ? 23.047 -5.988 16.922 1 90.5 319 ASN B CA 1
ATOM 6746 C C . ASN B 1 319 ? 23.406 -4.617 17.484 1 90.5 319 ASN B C 1
ATOM 6748 O O . ASN B 1 319 ? 23.797 -3.719 16.734 1 90.5 319 ASN B O 1
ATOM 6752 N N . GLY B 1 320 ? 23.234 -4.445 18.75 1 86.81 320 GLY B N 1
ATOM 6753 C CA . GLY B 1 320 ? 23.703 -3.246 19.422 1 86.81 320 GLY B CA 1
ATOM 6754 C C . GLY B 1 320 ? 22.891 -2.014 19.094 1 86.81 320 GLY B C 1
ATOM 6755 O O . GLY B 1 320 ? 23.438 -0.95 18.797 1 86.81 320 GLY B O 1
ATOM 6756 N N . LEU B 1 321 ? 21.641 -2.174 19.141 1 89.06 321 LEU B N 1
ATOM 6757 C CA . LEU B 1 321 ? 20.781 -1.024 18.906 1 89.06 321 LEU B CA 1
ATOM 6758 C C . LEU B 1 321 ? 21 0.048 19.969 1 89.06 321 LEU B C 1
ATOM 6760 O O . LEU B 1 321 ? 21.203 -0.267 21.141 1 89.06 321 LEU B O 1
ATOM 6764 N N . PRO B 1 322 ? 20.906 1.317 19.594 1 85.75 322 PRO B N 1
ATOM 6765 C CA . PRO B 1 322 ? 21.094 2.404 20.547 1 85.75 322 PRO B CA 1
ATOM 6766 C C . PRO B 1 322 ? 20.062 2.387 21.672 1 85.75 322 PRO B C 1
ATOM 6768 O O . PRO B 1 322 ? 20.359 2.816 22.797 1 85.75 322 PRO B O 1
ATOM 6771 N N . SER B 1 323 ? 18.859 1.974 21.438 1 84.38 323 SER B N 1
ATOM 6772 C CA . SER B 1 323 ? 17.797 1.921 22.438 1 84.38 323 SER B CA 1
ATOM 6773 C C . SER B 1 323 ? 18.094 0.863 23.5 1 84.38 323 SER B C 1
ATOM 6775 O O . SER B 1 323 ? 17.484 0.87 24.578 1 84.38 323 SER B O 1
ATOM 6777 N N . GLY B 1 324 ? 18.953 -0.094 23.156 1 86.69 324 GLY B N 1
ATOM 6778 C CA . GLY B 1 324 ? 19.25 -1.188 24.078 1 86.69 324 GLY B CA 1
ATOM 6779 C C . GLY B 1 324 ? 18.297 -2.357 23.938 1 86.69 324 GLY B C 1
ATOM 6780 O O . GLY B 1 324 ? 18.391 -3.332 24.688 1 86.69 324 GLY B O 1
ATOM 6781 N N . ASP B 1 325 ? 17.469 -2.252 22.953 1 88.5 325 ASP B N 1
ATOM 6782 C CA . ASP B 1 325 ? 16.484 -3.318 22.734 1 88.5 325 ASP B CA 1
ATOM 6783 C C . ASP B 1 325 ? 17.188 -4.645 22.438 1 88.5 325 ASP B C 1
ATOM 6785 O O . ASP B 1 325 ? 18.219 -4.672 21.75 1 88.5 325 ASP B O 1
ATOM 6789 N N . ASP B 1 326 ? 16.578 -5.711 22.922 1 91.19 326 ASP B N 1
ATOM 6790 C CA . ASP B 1 326 ? 17.078 -7.055 22.656 1 91.19 326 ASP B CA 1
ATOM 6791 C C . ASP B 1 326 ? 16.734 -7.508 21.25 1 91.19 326 ASP B C 1
ATOM 6793 O O . ASP B 1 326 ? 15.555 -7.676 20.906 1 91.19 326 ASP B O 1
ATOM 6797 N N . THR B 1 327 ? 17.734 -7.742 20.406 1 93.19 327 THR B N 1
ATOM 6798 C CA . THR B 1 327 ? 17.5 -8.086 19 1 93.19 327 THR B CA 1
ATOM 6799 C C . THR B 1 327 ? 17.312 -9.594 18.844 1 93.19 327 THR B C 1
ATOM 6801 O O . THR B 1 327 ? 16.984 -10.07 17.75 1 93.19 327 THR B O 1
ATOM 6804 N N . THR B 1 328 ? 17.5 -10.422 19.906 1 92.5 328 THR B N 1
ATOM 6805 C CA . THR B 1 328 ? 17.25 -11.859 19.859 1 92.5 328 THR B CA 1
ATOM 6806 C C . THR B 1 328 ? 15.758 -12.156 20.016 1 92.5 328 THR B C 1
ATOM 6808 O O . THR B 1 328 ? 15.312 -13.273 19.734 1 92.5 328 THR B O 1
ATOM 6811 N N . ARG B 1 329 ? 15.102 -11.258 20.516 1 93.12 329 ARG B N 1
ATOM 6812 C CA . ARG B 1 329 ? 13.648 -11.289 20.594 1 93.12 329 ARG B CA 1
ATOM 6813 C C . ARG B 1 329 ? 13.062 -9.906 20.328 1 93.12 329 ARG B C 1
ATOM 6815 O O . ARG B 1 329 ? 12.32 -9.367 21.156 1 93.12 329 ARG B O 1
ATOM 6822 N N . PHE B 1 330 ? 13.258 -9.453 19.203 1 93.94 330 PHE B N 1
ATOM 6823 C CA . PHE B 1 330 ? 13.016 -8.062 18.844 1 93.94 330 PHE B CA 1
ATOM 6824 C C . PHE B 1 330 ? 11.531 -7.828 18.578 1 93.94 330 PHE B C 1
ATOM 6826 O O . PHE B 1 330 ? 10.883 -8.625 17.906 1 93.94 330 PHE B O 1
ATOM 6833 N N . SER B 1 331 ? 10.992 -6.762 19.188 1 94.5 331 SER B N 1
ATOM 6834 C CA . SER B 1 331 ? 9.609 -6.336 18.969 1 94.5 331 SER B CA 1
ATOM 6835 C C . SER B 1 331 ? 9.523 -4.828 18.766 1 94.5 331 SER B C 1
ATOM 6837 O O . SER B 1 331 ? 10.219 -4.066 19.453 1 94.5 331 SER B O 1
ATOM 6839 N N . THR B 1 332 ? 8.781 -4.449 17.797 1 93.31 332 THR B N 1
ATOM 6840 C CA . THR B 1 332 ? 8.5 -3.039 17.562 1 93.31 332 THR B CA 1
ATOM 6841 C C . THR B 1 332 ? 7.184 -2.871 16.812 1 93.31 332 THR B C 1
ATOM 6843 O O . THR B 1 332 ? 6.746 -3.783 16.109 1 93.31 332 THR B O 1
ATOM 6846 N N . THR B 1 333 ? 6.527 -1.758 17 1 91.88 333 THR B N 1
ATOM 6847 C CA . THR B 1 333 ? 5.328 -1.429 16.234 1 91.88 333 THR B CA 1
ATOM 6848 C C . THR B 1 333 ? 5.664 -0.485 15.086 1 91.88 333 THR B C 1
ATOM 6850 O O . THR B 1 333 ? 4.77 -0.027 14.375 1 91.88 333 THR B O 1
ATOM 6853 N N . ASN B 1 334 ? 6.93 -0.22 14.938 1 91.81 334 ASN B N 1
ATOM 6854 C CA . ASN B 1 334 ? 7.398 0.722 13.93 1 91.81 334 ASN B CA 1
ATOM 6855 C C . ASN B 1 334 ? 8.789 0.349 13.422 1 91.81 334 ASN B C 1
ATOM 6857 O O . ASN B 1 334 ? 9.758 1.075 13.656 1 91.81 334 ASN B O 1
ATOM 6861 N N . ALA B 1 335 ? 8.82 -0.59 12.625 1 93.31 335 ALA B N 1
ATOM 6862 C CA . ALA B 1 335 ? 10.094 -1.087 12.109 1 93.31 335 ALA B CA 1
ATOM 6863 C C . ALA B 1 335 ? 10.695 -0.106 11.102 1 93.31 335 ALA B C 1
ATOM 6865 O O . ALA B 1 335 ? 9.969 0.582 10.383 1 93.31 335 ALA B O 1
ATOM 6866 N N . SER B 1 336 ? 12.023 -0.055 11.094 1 91.06 336 SER B N 1
ATOM 6867 C CA . SER B 1 336 ? 12.734 0.633 10.023 1 91.06 336 SER B CA 1
ATOM 6868 C C . SER B 1 336 ? 12.875 -0.254 8.789 1 91.06 336 SER B C 1
ATOM 6870 O O . SER B 1 336 ? 12.531 -1.437 8.828 1 91.06 336 SER B O 1
ATOM 6872 N N . GLY B 1 337 ? 13.367 0.325 7.703 1 92.62 337 GLY B N 1
ATOM 6873 C CA . GLY B 1 337 ? 13.578 -0.46 6.496 1 92.62 337 GLY B CA 1
ATOM 6874 C C . GLY B 1 337 ? 14.461 -1.672 6.715 1 92.62 337 GLY B C 1
ATOM 6875 O O . GLY B 1 337 ? 14.102 -2.787 6.336 1 92.62 337 GLY B O 1
ATOM 6876 N N . SER B 1 338 ? 15.539 -1.466 7.43 1 94.06 338 SER B N 1
ATOM 6877 C CA . SER B 1 338 ? 16.516 -2.543 7.617 1 94.06 338 SER B CA 1
ATOM 6878 C C . SER B 1 338 ? 15.992 -3.582 8.609 1 94.06 338 SER B C 1
ATOM 6880 O O . SER B 1 338 ? 16.109 -4.785 8.367 1 94.06 338 SER B O 1
ATOM 6882 N N . THR B 1 339 ? 15.297 -3.1 9.68 1 94.31 339 THR B N 1
ATOM 6883 C CA . THR B 1 339 ? 14.805 -4.051 10.664 1 94.31 339 THR B CA 1
ATOM 6884 C C . THR B 1 339 ? 13.641 -4.855 10.102 1 94.31 339 THR B C 1
ATOM 6886 O O . THR B 1 339 ? 13.508 -6.051 10.383 1 94.31 339 THR B O 1
ATOM 6889 N N . SER B 1 340 ? 12.836 -4.227 9.297 1 96.31 340 SER B N 1
ATOM 6890 C CA . SER B 1 340 ? 11.703 -4.934 8.711 1 96.31 340 SER B CA 1
ATOM 6891 C C . SER B 1 340 ? 12.172 -6.02 7.75 1 96.31 340 SER B C 1
ATOM 6893 O O . SER B 1 340 ? 11.625 -7.125 7.742 1 96.31 340 SER B O 1
ATOM 6895 N N . GLN B 1 341 ? 13.156 -5.703 6.945 1 96.81 341 GLN B N 1
ATOM 6896 C CA . GLN B 1 341 ? 13.648 -6.668 5.969 1 96.81 341 GLN B CA 1
ATOM 6897 C C . GLN B 1 341 ? 14.383 -7.816 6.652 1 96.81 341 GLN B C 1
ATOM 6899 O O . GLN B 1 341 ? 14.258 -8.977 6.25 1 96.81 341 GLN B O 1
ATOM 6904 N N . ALA B 1 342 ? 15.133 -7.496 7.703 1 96 342 ALA B N 1
ATOM 6905 C CA . ALA B 1 342 ? 15.781 -8.539 8.5 1 96 342 ALA B CA 1
ATOM 6906 C C . ALA B 1 342 ? 14.758 -9.484 9.109 1 96 342 ALA B C 1
ATOM 6908 O O . ALA B 1 342 ? 14.906 -10.703 9.047 1 96 342 ALA B O 1
ATOM 6909 N N . ALA B 1 343 ? 13.727 -8.891 9.688 1 96.56 343 ALA B N 1
ATOM 6910 C CA . ALA B 1 343 ? 12.664 -9.703 10.281 1 96.56 343 ALA B CA 1
ATOM 6911 C C . ALA B 1 343 ? 11.977 -10.562 9.234 1 96.56 343 ALA B C 1
ATOM 6913 O O . ALA B 1 343 ? 11.688 -11.734 9.477 1 96.56 343 ALA B O 1
ATOM 6914 N N . GLY B 1 344 ? 11.695 -9.992 8.078 1 97.31 344 GLY B N 1
ATOM 6915 C CA . GLY B 1 344 ? 11.07 -10.734 6.996 1 97.31 344 GLY B CA 1
ATOM 6916 C C . GLY B 1 344 ? 11.875 -11.953 6.57 1 97.31 344 GLY B C 1
ATOM 6917 O O . GLY B 1 344 ? 11.305 -13.008 6.273 1 97.31 344 GLY B O 1
ATOM 6918 N N . LEU B 1 345 ? 13.172 -11.758 6.523 1 97.06 345 LEU B N 1
ATOM 6919 C CA . LEU B 1 345 ? 14.062 -12.859 6.145 1 97.06 345 LEU B CA 1
ATOM 6920 C C . LEU B 1 345 ? 13.977 -13.992 7.16 1 97.06 345 LEU B C 1
ATOM 6922 O O . LEU B 1 345 ? 13.758 -15.148 6.789 1 97.06 345 LEU B O 1
ATOM 6926 N N . VAL B 1 346 ? 14.055 -13.664 8.43 1 95.56 346 VAL B N 1
ATOM 6927 C CA . VAL B 1 346 ? 14.031 -14.664 9.492 1 95.56 346 VAL B CA 1
ATOM 6928 C C . VAL B 1 346 ? 12.664 -15.352 9.523 1 95.56 346 VAL B C 1
ATOM 6930 O O . VAL B 1 346 ? 12.578 -16.578 9.656 1 95.56 346 VAL B O 1
ATOM 6933 N N . GLU B 1 347 ? 11.625 -14.578 9.398 1 95.94 347 GLU B N 1
ATOM 6934 C CA . GLU B 1 347 ? 10.258 -15.109 9.391 1 95.94 347 GLU B CA 1
ATOM 6935 C C . GLU B 1 347 ? 10.047 -16.078 8.242 1 95.94 347 GLU B C 1
ATOM 6937 O O . GLU B 1 347 ? 9.391 -17.109 8.406 1 95.94 347 GLU B O 1
ATOM 6942 N N . ALA B 1 348 ? 10.578 -15.789 7.055 1 96.12 348 ALA B N 1
ATOM 6943 C CA . ALA B 1 348 ? 10.477 -16.672 5.895 1 96.12 348 ALA B CA 1
ATOM 6944 C C . ALA B 1 348 ? 11.188 -18 6.152 1 96.12 348 ALA B C 1
ATOM 6946 O O . ALA B 1 348 ? 10.648 -19.062 5.832 1 96.12 348 ALA B O 1
ATOM 6947 N N . LEU B 1 349 ? 12.328 -17.938 6.762 1 94.69 349 LEU B N 1
ATOM 6948 C CA . LEU B 1 349 ? 13.094 -19.141 7.062 1 94.69 349 LEU B CA 1
ATOM 6949 C C . LEU B 1 349 ? 12.359 -20.016 8.078 1 94.69 349 LEU B C 1
ATOM 6951 O O . LEU B 1 349 ? 12.375 -21.25 7.973 1 94.69 349 LEU B O 1
ATOM 6955 N N . GLN B 1 350 ? 11.688 -19.391 8.961 1 92.19 350 GLN B N 1
ATOM 6956 C CA . GLN B 1 350 ? 11.008 -20.094 10.039 1 92.19 350 GLN B CA 1
ATOM 6957 C C . GLN B 1 350 ? 9.875 -20.969 9.492 1 92.19 350 GLN B C 1
ATOM 6959 O O . GLN B 1 350 ? 9.508 -21.984 10.102 1 92.19 350 GLN B O 1
ATOM 6964 N N . VAL B 1 351 ? 9.359 -20.562 8.367 1 93.62 351 VAL B N 1
ATOM 6965 C CA . VAL B 1 351 ? 8.25 -21.344 7.828 1 93.62 351 VAL B CA 1
ATOM 6966 C C . VAL B 1 351 ? 8.727 -22.172 6.633 1 93.62 351 VAL B C 1
ATOM 6968 O O . VAL B 1 351 ? 7.918 -22.594 5.805 1 93.62 351 VAL B O 1
ATOM 6971 N N . GLY B 1 352 ? 10.031 -22.281 6.461 1 93.81 352 GLY B N 1
ATOM 6972 C CA . GLY B 1 352 ? 10.578 -23.312 5.59 1 93.81 352 GLY B CA 1
ATOM 6973 C C . GLY B 1 352 ? 11.016 -22.781 4.238 1 93.81 352 GLY B C 1
ATOM 6974 O O . GLY B 1 352 ? 11.289 -23.562 3.32 1 93.81 352 GLY B O 1
ATOM 6975 N N . SER B 1 353 ? 11.156 -21.484 4.066 1 96.56 353 SER B N 1
ATOM 6976 C CA . SER B 1 353 ? 11.641 -20.969 2.793 1 96.56 353 SER B CA 1
ATOM 6977 C C . SER B 1 353 ? 13.078 -21.422 2.525 1 96.56 353 SER B C 1
ATOM 6979 O O . SER B 1 353 ? 13.914 -21.406 3.428 1 96.56 353 SER B O 1
ATOM 6981 N N . ARG B 1 354 ? 13.32 -21.781 1.3 1 97.56 354 ARG B N 1
ATOM 6982 C CA . ARG B 1 354 ? 14.656 -22.219 0.903 1 97.56 354 ARG B CA 1
ATOM 6983 C C . ARG B 1 354 ? 15.203 -21.344 -0.219 1 97.56 354 ARG B C 1
ATOM 6985 O O . ARG B 1 354 ? 16.344 -21.531 -0.665 1 97.56 354 ARG B O 1
ATOM 6992 N N . VAL B 1 355 ? 14.438 -20.438 -0.687 1 98.75 355 VAL B N 1
ATOM 6993 C CA . VAL B 1 355 ? 14.852 -19.516 -1.736 1 98.75 355 VAL B CA 1
ATOM 6994 C C . VAL B 1 355 ? 14.344 -18.109 -1.408 1 98.75 355 VAL B C 1
ATOM 6996 O O . VAL B 1 355 ? 13.172 -17.922 -1.099 1 98.75 355 VAL B O 1
ATOM 6999 N N . LEU B 1 356 ? 15.234 -17.141 -1.414 1 98.62 356 LEU B N 1
ATOM 7000 C CA . LEU B 1 356 ? 14.883 -15.734 -1.218 1 98.62 356 LEU B CA 1
ATOM 7001 C C . LEU B 1 356 ? 15.07 -14.938 -2.506 1 98.62 356 LEU B C 1
ATOM 7003 O O . LEU B 1 356 ? 16.109 -15.062 -3.168 1 98.62 356 LEU B O 1
ATOM 7007 N N . LEU B 1 357 ? 14.055 -14.242 -2.943 1 98.81 357 LEU B N 1
ATOM 7008 C CA . LEU B 1 357 ? 14.07 -13.375 -4.113 1 98.81 357 LEU B CA 1
ATOM 7009 C C . LEU B 1 357 ? 14.086 -11.906 -3.705 1 98.81 357 LEU B C 1
ATOM 7011 O O . LEU B 1 357 ? 13.141 -11.422 -3.076 1 98.81 357 LEU B O 1
ATOM 7015 N N . ILE B 1 358 ? 15.141 -11.156 -4.078 1 98.31 358 ILE B N 1
ATOM 7016 C CA . ILE B 1 358 ? 15.367 -9.812 -3.541 1 98.31 358 ILE B CA 1
ATOM 7017 C C . ILE B 1 358 ? 15.641 -8.836 -4.684 1 98.31 358 ILE B C 1
ATOM 7019 O O . ILE B 1 358 ? 16.469 -9.109 -5.551 1 98.31 358 ILE B O 1
ATOM 7023 N N . ASP B 1 359 ? 14.922 -7.762 -4.703 1 96.56 359 ASP B N 1
ATOM 7024 C CA . ASP B 1 359 ? 15.156 -6.656 -5.625 1 96.56 359 ASP B CA 1
ATOM 7025 C C . ASP B 1 359 ? 15.781 -5.461 -4.91 1 96.56 359 ASP B C 1
ATOM 7027 O O . ASP B 1 359 ? 15.227 -4.953 -3.934 1 96.56 359 ASP B O 1
ATOM 7031 N N . GLU B 1 360 ? 16.875 -5.043 -5.398 1 94.38 360 GLU B N 1
ATOM 7032 C CA . GLU B 1 360 ? 17.594 -3.924 -4.809 1 94.38 360 GLU B CA 1
ATOM 7033 C C . GLU B 1 360 ? 16.719 -2.686 -4.703 1 94.38 360 GLU B C 1
ATOM 7035 O O . GLU B 1 360 ? 16.797 -1.938 -3.729 1 94.38 360 GLU B O 1
ATOM 7040 N N . ASP B 1 361 ? 15.844 -2.5 -5.641 1 92.19 361 ASP B N 1
ATOM 7041 C CA . ASP B 1 361 ? 15.047 -1.283 -5.738 1 92.19 361 ASP B CA 1
ATOM 7042 C C . ASP B 1 361 ? 13.969 -1.241 -4.656 1 92.19 361 ASP B C 1
ATOM 7044 O O . ASP B 1 361 ? 13.406 -0.182 -4.375 1 92.19 361 ASP B O 1
ATOM 7048 N N . THR B 1 362 ? 13.648 -2.332 -4.07 1 93.81 362 THR B N 1
ATOM 7049 C CA . THR B 1 362 ? 12.625 -2.352 -3.037 1 93.81 362 THR B CA 1
ATOM 7050 C C . THR B 1 362 ? 13.219 -2.744 -1.689 1 93.81 362 THR B C 1
ATOM 7052 O O . THR B 1 362 ? 12.492 -3.115 -0.767 1 93.81 362 THR B O 1
ATOM 7055 N N . SER B 1 363 ? 14.516 -2.719 -1.577 1 95.88 363 SER B N 1
ATOM 7056 C CA . SER B 1 363 ? 15.211 -3.096 -0.352 1 95.88 363 SER B CA 1
ATOM 7057 C C . SER B 1 363 ? 15.789 -1.874 0.354 1 95.88 363 SER B C 1
ATOM 7059 O O . SER B 1 363 ? 16.016 -0.839 -0.274 1 95.88 363 SER B O 1
ATOM 7061 N N . ALA B 1 364 ? 15.938 -2.004 1.65 1 94.5 364 ALA B N 1
ATOM 7062 C CA . ALA B 1 364 ? 16.734 -1.012 2.369 1 94.5 364 ALA B CA 1
ATOM 7063 C C . ALA B 1 364 ? 18.219 -1.129 2.012 1 94.5 364 ALA B C 1
ATOM 7065 O O . ALA B 1 364 ? 18.812 -2.193 2.172 1 94.5 364 ALA B O 1
ATOM 7066 N N . THR B 1 365 ? 18.781 -0.073 1.587 1 93 365 THR B N 1
ATOM 7067 C CA . THR B 1 365 ? 20.141 -0.095 1.078 1 93 365 THR B CA 1
ATOM 7068 C C . THR B 1 365 ? 21.125 -0.539 2.166 1 93 365 THR B C 1
ATOM 7070 O O . THR B 1 365 ? 22.016 -1.353 1.914 1 93 365 THR B O 1
ATOM 7073 N N . ASN B 1 366 ? 20.922 -0.06 3.389 1 91.31 366 ASN B N 1
ATOM 7074 C CA . ASN B 1 366 ? 21.875 -0.366 4.453 1 91.31 366 ASN B CA 1
ATOM 7075 C C . ASN B 1 366 ? 21.719 -1.806 4.941 1 91.31 366 ASN B C 1
ATOM 7077 O O . ASN B 1 366 ? 22.594 -2.322 5.641 1 91.31 366 ASN B O 1
ATOM 7081 N N . PHE B 1 367 ? 20.688 -2.473 4.645 1 95.19 367 PHE B N 1
ATOM 7082 C CA . PHE B 1 367 ? 20.547 -3.902 4.891 1 95.19 367 PHE B CA 1
ATOM 7083 C C . PHE B 1 367 ? 21.312 -4.707 3.85 1 95.19 367 PHE B C 1
ATOM 7085 O O . PHE B 1 367 ? 21.812 -5.801 4.141 1 95.19 367 PHE B O 1
ATOM 7092 N N . MET B 1 368 ? 21.328 -4.117 2.654 1 95.62 368 MET B N 1
ATOM 7093 C CA . MET B 1 368 ? 21.938 -4.828 1.533 1 95.62 368 MET B CA 1
ATOM 7094 C C . MET B 1 368 ? 23.453 -4.672 1.551 1 95.62 368 MET B C 1
ATOM 7096 O O . MET B 1 368 ? 24.188 -5.652 1.393 1 95.62 368 MET B O 1
ATOM 7100 N N . ILE B 1 369 ? 23.906 -3.398 1.739 1 93 369 ILE B N 1
ATOM 7101 C CA . ILE B 1 369 ? 25.344 -3.146 1.594 1 93 369 ILE B CA 1
ATOM 7102 C C . ILE B 1 369 ? 25.766 -2.01 2.523 1 93 369 ILE B C 1
ATOM 7104 O O . ILE B 1 369 ? 24.906 -1.297 3.066 1 93 369 ILE B O 1
ATOM 7108 N N . ARG B 1 370 ? 27.078 -1.889 2.684 1 91.19 370 ARG B N 1
ATOM 7109 C CA . ARG B 1 370 ? 27.75 -0.746 3.309 1 91.19 370 ARG B CA 1
ATOM 7110 C C . ARG B 1 370 ? 29.094 -0.467 2.658 1 91.19 370 ARG B C 1
ATOM 7112 O O . ARG B 1 370 ? 29.984 -1.311 2.693 1 91.19 370 ARG B O 1
ATOM 7119 N N . ASP B 1 371 ? 29.203 0.693 2.119 1 87 371 ASP B N 1
ATOM 7120 C CA . ASP B 1 371 ? 30.438 0.93 1.387 1 87 371 ASP B CA 1
ATOM 7121 C C . ASP B 1 371 ? 31.516 1.522 2.299 1 87 371 ASP B C 1
ATOM 7123 O O . ASP B 1 371 ? 31.25 1.844 3.457 1 87 371 ASP B O 1
ATOM 7127 N N . GLU B 1 372 ? 32.656 1.686 1.757 1 85.38 372 GLU B N 1
ATOM 7128 C CA . GLU B 1 372 ? 33.812 2.061 2.541 1 85.38 372 GLU B CA 1
ATOM 7129 C C . GLU B 1 372 ? 33.719 3.506 3.021 1 85.38 372 GLU B C 1
ATOM 7131 O O . GLU B 1 372 ? 34.156 3.824 4.133 1 85.38 372 GLU B O 1
ATOM 7136 N N . ARG B 1 373 ? 33.219 4.312 2.225 1 88.25 373 ARG B N 1
ATOM 7137 C CA . ARG B 1 373 ? 33.156 5.723 2.596 1 88.25 373 ARG B CA 1
ATOM 7138 C C . ARG B 1 373 ? 32.156 5.934 3.73 1 88.25 373 ARG B C 1
ATOM 7140 O O . ARG B 1 373 ? 32.406 6.75 4.625 1 88.25 373 ARG B O 1
ATOM 7147 N N . MET B 1 374 ? 31.125 5.266 3.617 1 89.38 374 MET B N 1
ATOM 7148 C CA . MET B 1 374 ? 30.156 5.336 4.703 1 89.38 374 MET B CA 1
ATOM 7149 C C . MET B 1 374 ? 30.75 4.797 6.004 1 89.38 374 MET B C 1
ATOM 7151 O O . MET B 1 374 ? 30.516 5.355 7.074 1 89.38 374 MET B O 1
ATOM 7155 N N . ARG B 1 375 ? 31.531 3.781 5.887 1 88.69 375 ARG B N 1
ATOM 7156 C CA . ARG B 1 375 ? 32.188 3.207 7.062 1 88.69 375 ARG B CA 1
ATOM 7157 C C . ARG B 1 375 ? 33.125 4.207 7.699 1 88.69 375 ARG B C 1
ATOM 7159 O O . ARG B 1 375 ? 33.281 4.23 8.922 1 88.69 375 ARG B O 1
ATOM 7166 N N . ALA B 1 376 ? 33.688 4.957 6.875 1 89.38 376 ALA B N 1
ATOM 7167 C CA . ALA B 1 376 ? 34.625 5.961 7.363 1 89.38 376 ALA B CA 1
ATOM 7168 C C . ALA B 1 376 ? 33.906 7.094 8.078 1 89.38 376 ALA B C 1
ATOM 7170 O O . ALA B 1 376 ? 34.406 7.66 9.047 1 89.38 376 ALA B O 1
ATOM 7171 N N . LEU B 1 377 ? 32.781 7.395 7.574 1 90.06 377 LEU B N 1
ATOM 7172 C CA . LEU B 1 377 ? 32.031 8.516 8.109 1 90.06 377 LEU B CA 1
ATOM 7173 C C . LEU B 1 377 ? 31.266 8.102 9.367 1 90.06 377 LEU B C 1
ATOM 7175 O O . LEU B 1 377 ? 31.125 8.898 10.305 1 90.06 377 LEU B O 1
ATOM 7179 N N . VAL B 1 378 ? 30.734 6.914 9.422 1 89.31 378 VAL B N 1
ATOM 7180 C CA . VAL B 1 378 ? 30.016 6.309 10.539 1 89.31 378 VAL B CA 1
ATOM 7181 C C . VAL B 1 378 ? 30.734 5.043 10.992 1 89.31 378 VAL B C 1
ATOM 7183 O O . VAL B 1 378 ? 30.562 3.973 10.406 1 89.31 378 VAL B O 1
ATOM 7186 N N . PRO B 1 379 ? 31.375 5.176 12.07 1 84 379 PRO B N 1
ATOM 7187 C CA . PRO B 1 379 ? 32.188 4.043 12.5 1 84 379 PRO B CA 1
ATOM 7188 C C . PRO B 1 379 ? 31.375 2.785 12.773 1 84 379 PRO B C 1
ATOM 7190 O O . PRO B 1 379 ? 30.188 2.879 13.133 1 84 379 PRO B O 1
ATOM 7193 N N . ASP B 1 380 ? 32.031 1.645 12.695 1 82 380 ASP B N 1
ATOM 7194 C CA . ASP B 1 380 ? 31.406 0.33 12.805 1 82 380 ASP B CA 1
ATOM 7195 C C . ASP B 1 380 ? 30.781 0.138 14.18 1 82 380 ASP B C 1
ATOM 7197 O O . ASP B 1 380 ? 29.734 -0.512 14.305 1 82 380 ASP B O 1
ATOM 7201 N N . GLU B 1 381 ? 31.344 0.718 15.109 1 81.31 381 GLU B N 1
ATOM 7202 C CA . GLU B 1 381 ? 30.844 0.569 16.469 1 81.31 381 GLU B CA 1
ATOM 7203 C C . GLU B 1 381 ? 29.469 1.225 16.625 1 81.31 381 GLU B C 1
ATOM 7205 O O . GLU B 1 381 ? 28.719 0.888 17.547 1 81.31 381 GLU B O 1
ATOM 7210 N N . ARG B 1 382 ? 29.234 2.035 15.695 1 82.81 382 ARG B N 1
ATOM 7211 C CA . ARG B 1 382 ? 27.969 2.768 15.773 1 82.81 382 ARG B CA 1
ATOM 7212 C C . ARG B 1 382 ? 26.969 2.24 14.75 1 82.81 382 ARG B C 1
ATOM 7214 O O . ARG B 1 382 ? 25.922 2.844 14.539 1 82.81 382 ARG B O 1
ATOM 7221 N N . GLU B 1 383 ? 27.328 1.153 14.125 1 86.38 383 GLU B N 1
ATOM 7222 C CA . GLU B 1 383 ? 26.453 0.554 13.125 1 86.38 383 GLU B CA 1
ATOM 7223 C C . GLU B 1 383 ? 25.953 -0.813 13.586 1 86.38 383 GLU B C 1
ATOM 7225 O O . GLU B 1 383 ? 26.688 -1.798 13.539 1 86.38 383 GLU B O 1
ATOM 7230 N N . PRO B 1 384 ? 24.688 -0.81 13.812 1 89.31 384 PRO B N 1
ATOM 7231 C CA . PRO B 1 384 ? 24.156 -2.074 14.32 1 89.31 384 PRO B CA 1
ATOM 7232 C C . PRO B 1 384 ? 23.922 -3.107 13.219 1 89.31 384 PRO B C 1
ATOM 7234 O O . PRO B 1 384 ? 23.766 -4.297 13.5 1 89.31 384 PRO B O 1
ATOM 7237 N N . ILE B 1 385 ? 23.938 -2.793 11.945 1 91.69 385 ILE B N 1
ATOM 7238 C CA . ILE B 1 385 ? 23.469 -3.662 10.875 1 91.69 385 ILE B CA 1
ATOM 7239 C C . ILE B 1 385 ? 24.641 -4.402 10.25 1 91.69 385 ILE B C 1
ATOM 7241 O O . ILE B 1 385 ? 25.656 -3.785 9.891 1 91.69 385 ILE B O 1
ATOM 7245 N N . THR B 1 386 ? 24.609 -5.633 10.273 1 92.88 386 THR B N 1
ATOM 7246 C CA . THR B 1 386 ? 25.422 -6.449 9.391 1 92.88 386 THR B CA 1
ATOM 7247 C C . THR B 1 386 ? 24.719 -6.672 8.055 1 92.88 386 THR B C 1
ATOM 7249 O O . THR B 1 386 ? 23.719 -7.383 7.984 1 92.88 386 THR B O 1
ATOM 7252 N N . PRO B 1 387 ? 25.266 -6.109 7.02 1 93.88 387 PRO B N 1
ATOM 7253 C CA . PRO B 1 387 ? 24.531 -6.125 5.746 1 93.88 387 PRO B CA 1
ATOM 7254 C C . PRO B 1 387 ? 24.406 -7.531 5.16 1 93.88 387 PRO B C 1
ATOM 7256 O O . PRO B 1 387 ? 25.188 -8.422 5.5 1 93.88 387 PRO B O 1
ATOM 7259 N N . LEU B 1 388 ? 23.453 -7.727 4.34 1 95.62 388 LEU B N 1
ATOM 7260 C CA . LEU B 1 388 ? 23.156 -9.008 3.721 1 95.62 388 LEU B CA 1
ATOM 7261 C C . LEU B 1 388 ? 24.344 -9.523 2.922 1 95.62 388 LEU B C 1
ATOM 7263 O O . LEU B 1 388 ? 24.609 -10.734 2.881 1 95.62 388 LEU B O 1
ATOM 7267 N N . VAL B 1 389 ? 25.094 -8.656 2.248 1 94.94 389 VAL B N 1
ATOM 7268 C CA . VAL B 1 389 ? 26.219 -9.047 1.41 1 94.94 389 VAL B CA 1
ATOM 7269 C C . VAL B 1 389 ? 27.25 -9.812 2.246 1 94.94 389 VAL B C 1
ATOM 7271 O O . VAL B 1 389 ? 27.938 -10.703 1.736 1 94.94 389 VAL B O 1
ATOM 7274 N N . ALA B 1 390 ? 27.266 -9.523 3.531 1 92.44 390 ALA B N 1
ATOM 7275 C CA . ALA B 1 390 ? 28.234 -10.172 4.422 1 92.44 390 ALA B CA 1
ATOM 7276 C C . ALA B 1 390 ? 27.703 -11.523 4.902 1 92.44 390 ALA B C 1
ATOM 7278 O O . ALA B 1 390 ? 28.469 -12.336 5.426 1 92.44 390 ALA B O 1
ATOM 7279 N N . ARG B 1 391 ? 26.453 -11.789 4.688 1 93.81 391 ARG B N 1
ATOM 7280 C CA . ARG B 1 391 ? 25.844 -12.961 5.324 1 93.81 391 ARG B CA 1
ATOM 7281 C C . ARG B 1 391 ? 25.266 -13.906 4.281 1 93.81 391 ARG B C 1
ATOM 7283 O O . ARG B 1 391 ? 25 -15.07 4.574 1 93.81 391 ARG B O 1
ATOM 7290 N N . VAL B 1 392 ? 25.109 -13.5 3.092 1 95.12 392 VAL B N 1
ATOM 7291 C CA . VAL B 1 392 ? 24.344 -14.242 2.09 1 95.12 392 VAL B CA 1
ATOM 7292 C C . VAL B 1 392 ? 25.047 -15.562 1.78 1 95.12 392 VAL B C 1
ATOM 7294 O O . VAL B 1 392 ? 24.391 -16.578 1.531 1 95.12 392 VAL B O 1
ATOM 7297 N N . ARG B 1 393 ? 26.344 -15.594 1.834 1 93.44 393 ARG B N 1
ATOM 7298 C CA . ARG B 1 393 ? 27.078 -16.828 1.604 1 93.44 393 ARG B CA 1
ATOM 7299 C C . ARG B 1 393 ? 26.844 -17.828 2.721 1 93.44 393 ARG B C 1
ATOM 7301 O O . ARG B 1 393 ? 26.703 -19.031 2.463 1 93.44 393 ARG B O 1
ATOM 7308 N N . GLU B 1 394 ? 26.781 -17.281 3.877 1 92.62 394 GLU B N 1
ATOM 7309 C CA . GLU B 1 394 ? 26.5 -18.141 5.023 1 92.62 394 GLU B CA 1
ATOM 7310 C C . GLU B 1 394 ? 25.109 -18.766 4.914 1 92.62 394 GLU B C 1
ATOM 7312 O O . GLU B 1 394 ? 24.922 -19.938 5.281 1 92.62 394 GLU B O 1
ATOM 7317 N N . LEU B 1 395 ? 24.188 -18.047 4.438 1 93.62 395 LEU B N 1
ATOM 7318 C CA . LEU B 1 395 ? 22.828 -18.562 4.234 1 93.62 395 LEU B CA 1
ATOM 7319 C C . LEU B 1 395 ? 22.844 -19.766 3.299 1 93.62 395 LEU B C 1
ATOM 7321 O O . LEU B 1 395 ? 22.141 -20.75 3.545 1 93.62 395 LEU B O 1
ATOM 7325 N N . TRP B 1 396 ? 23.688 -19.656 2.275 1 94.88 396 TRP B N 1
ATOM 7326 C CA . TRP B 1 396 ? 23.766 -20.734 1.311 1 94.88 396 TRP B CA 1
ATOM 7327 C C . TRP B 1 396 ? 24.625 -21.875 1.852 1 94.88 396 TRP B C 1
ATOM 7329 O O . TRP B 1 396 ? 24.172 -23.016 1.945 1 94.88 396 TRP B O 1
ATOM 7339 N N . ASP B 1 397 ? 25.766 -21.609 2.322 1 93.69 397 ASP B N 1
ATOM 7340 C CA . ASP B 1 397 ? 26.766 -22.625 2.684 1 93.69 397 ASP B CA 1
ATOM 7341 C C . ASP B 1 397 ? 26.344 -23.375 3.939 1 93.69 397 ASP B C 1
ATOM 7343 O O . ASP B 1 397 ? 26.578 -24.594 4.047 1 93.69 397 ASP B O 1
ATOM 7347 N N . GLU B 1 398 ? 25.672 -22.656 4.809 1 90.69 398 GLU B N 1
ATOM 7348 C CA . GLU B 1 398 ? 25.375 -23.281 6.098 1 90.69 398 GLU B CA 1
ATOM 7349 C C . GLU B 1 398 ? 23.922 -23.703 6.191 1 90.69 398 GLU B C 1
ATOM 7351 O O . GLU B 1 398 ? 23.594 -24.703 6.848 1 90.69 398 GLU B O 1
ATOM 7356 N N . GLN B 1 399 ? 23.078 -23.031 5.512 1 91.19 399 GLN B N 1
ATOM 7357 C CA . GLN B 1 399 ? 21.656 -23.312 5.707 1 91.19 399 GLN B CA 1
ATOM 7358 C C . GLN B 1 399 ? 21.016 -23.859 4.434 1 91.19 399 GLN B C 1
ATOM 7360 O O . GLN B 1 399 ? 19.891 -24.344 4.453 1 91.19 399 GLN B O 1
ATOM 7365 N N . GLY B 1 400 ? 21.719 -23.797 3.352 1 94.56 400 GLY B N 1
ATOM 7366 C CA . GLY B 1 400 ? 21.203 -24.312 2.096 1 94.56 400 GLY B CA 1
ATOM 7367 C C . GLY B 1 400 ? 20.094 -23.453 1.508 1 94.56 400 GLY B C 1
ATOM 7368 O O . GLY B 1 400 ? 19.188 -23.953 0.843 1 94.56 400 GLY B O 1
ATOM 7369 N N . VAL B 1 401 ? 20.078 -22.156 1.846 1 97 401 VAL B N 1
ATOM 7370 C CA . VAL B 1 401 ? 19.078 -21.219 1.333 1 97 401 VAL B CA 1
ATOM 7371 C C . VAL B 1 401 ? 19.656 -20.453 0.14 1 97 401 VAL B C 1
ATOM 7373 O O . VAL B 1 401 ? 20.656 -19.766 0.266 1 97 401 VAL B O 1
ATOM 7376 N N . SER B 1 402 ? 19.047 -20.656 -1.029 1 98.62 402 SER B N 1
ATOM 7377 C CA . SER B 1 402 ? 19.453 -19.938 -2.234 1 98.62 402 SER B CA 1
ATOM 7378 C C . SER B 1 402 ? 18.906 -18.516 -2.258 1 98.62 402 SER B C 1
ATOM 7380 O O . SER B 1 402 ? 17.875 -18.234 -1.648 1 98.62 402 SER B O 1
ATOM 7382 N N . THR B 1 403 ? 19.672 -17.625 -2.91 1 98.5 403 THR B N 1
ATOM 7383 C CA . THR B 1 403 ? 19.234 -16.234 -3.031 1 98.5 403 THR B CA 1
ATOM 7384 C C . THR B 1 403 ? 19.375 -15.742 -4.469 1 98.5 403 THR B C 1
ATOM 7386 O O . THR B 1 403 ? 20.375 -16.031 -5.133 1 98.5 403 THR B O 1
ATOM 7389 N N . VAL B 1 404 ? 18.359 -15.117 -5.004 1 98.81 404 VAL B N 1
ATOM 7390 C CA . VAL B 1 404 ? 18.406 -14.375 -6.262 1 98.81 404 VAL B CA 1
ATOM 7391 C C . VAL B 1 404 ? 18.281 -12.883 -5.984 1 98.81 404 VAL B C 1
ATOM 7393 O O . VAL B 1 404 ? 17.297 -12.43 -5.383 1 98.81 404 VAL B O 1
ATOM 7396 N N . ILE B 1 405 ? 19.266 -12.109 -6.422 1 98.44 405 ILE B N 1
ATOM 7397 C CA . ILE B 1 405 ? 19.328 -10.68 -6.125 1 98.44 405 ILE B CA 1
ATOM 7398 C C . ILE B 1 405 ? 19.375 -9.883 -7.426 1 98.44 405 ILE B C 1
ATOM 7400 O O . ILE B 1 405 ? 20.25 -10.133 -8.273 1 98.44 405 ILE B O 1
ATOM 7404 N N . VAL B 1 406 ? 18.438 -9.016 -7.59 1 97.62 406 VAL B N 1
ATOM 7405 C CA . VAL B 1 406 ? 18.516 -8.023 -8.664 1 97.62 406 VAL B CA 1
ATOM 7406 C C . VAL B 1 406 ? 19.266 -6.785 -8.172 1 97.62 406 VAL B C 1
ATOM 7408 O O . VAL B 1 406 ? 18.922 -6.211 -7.145 1 97.62 406 VAL B O 1
ATOM 7411 N N . ALA B 1 407 ? 20.297 -6.398 -8.891 1 94.75 407 ALA B N 1
ATOM 7412 C CA . ALA B 1 407 ? 21.078 -5.215 -8.547 1 94.75 407 ALA B CA 1
ATOM 7413 C C . ALA B 1 407 ? 21.328 -4.355 -9.781 1 94.75 407 ALA B C 1
ATOM 7415 O O . ALA B 1 407 ? 21.734 -4.863 -10.828 1 94.75 407 ALA B O 1
ATOM 7416 N N . GLY B 1 408 ? 21.109 -3.057 -9.703 1 88.69 408 GLY B N 1
ATOM 7417 C CA . GLY B 1 408 ? 21.344 -2.137 -10.805 1 88.69 408 GLY B CA 1
ATOM 7418 C C . GLY B 1 408 ? 22.375 -1.071 -10.484 1 88.69 408 GLY B C 1
ATOM 7419 O O . GLY B 1 408 ? 23 -0.506 -11.383 1 88.69 408 GLY B O 1
ATOM 7420 N N . GLY B 1 409 ? 22.562 -0.794 -9.258 1 87.88 409 GLY B N 1
ATOM 7421 C CA . GLY B 1 409 ? 23.422 0.316 -8.875 1 87.88 409 GLY B CA 1
ATOM 7422 C C . GLY B 1 409 ? 24.703 -0.128 -8.18 1 87.88 409 GLY B C 1
ATOM 7423 O O . GLY B 1 409 ? 25.766 0.465 -8.383 1 87.88 409 GLY B O 1
ATOM 7424 N N . SER B 1 410 ? 24.609 -1.135 -7.441 1 89.06 410 SER B N 1
ATOM 7425 C CA . SER B 1 410 ? 25.75 -1.57 -6.648 1 89.06 410 SER B CA 1
ATOM 7426 C C . SER B 1 410 ? 26.312 -2.891 -7.164 1 89.06 410 SER B C 1
ATOM 7428 O O . SER B 1 410 ? 25.547 -3.822 -7.453 1 89.06 410 SER B O 1
ATOM 7430 N N . GLY B 1 411 ? 27.625 -2.963 -7.25 1 91.5 411 GLY B N 1
ATOM 7431 C CA . GLY B 1 411 ? 28.281 -4.199 -7.648 1 91.5 411 GLY B CA 1
ATOM 7432 C C . GLY B 1 411 ? 28.781 -5.012 -6.473 1 91.5 411 GLY B C 1
ATOM 7433 O O . GLY B 1 411 ? 29.594 -5.93 -6.645 1 91.5 411 GLY B O 1
ATOM 7434 N N . ALA B 1 412 ? 28.312 -4.734 -5.27 1 91.12 412 ALA B N 1
ATOM 7435 C CA . ALA B 1 412 ? 28.828 -5.34 -4.039 1 91.12 412 ALA B CA 1
ATOM 7436 C C . ALA B 1 412 ? 28.609 -6.848 -4.043 1 91.12 412 ALA B C 1
ATOM 7438 O O . ALA B 1 412 ? 29.438 -7.605 -3.543 1 91.12 412 ALA B O 1
ATOM 7439 N N . PHE B 1 413 ? 27.609 -7.332 -4.641 1 95.12 413 PHE B N 1
ATOM 7440 C CA . PHE B 1 413 ? 27.234 -8.734 -4.547 1 95.12 413 PHE B CA 1
ATOM 7441 C C . PHE B 1 413 ? 28 -9.57 -5.562 1 95.12 413 PHE B C 1
ATOM 7443 O O . PHE B 1 413 ? 27.891 -10.797 -5.574 1 95.12 413 PHE B O 1
ATOM 7450 N N . ILE B 1 414 ? 28.734 -8.93 -6.453 1 95.31 414 ILE B N 1
ATOM 7451 C CA . ILE B 1 414 ? 29.562 -9.648 -7.414 1 95.31 414 ILE B CA 1
ATOM 7452 C C . ILE B 1 414 ? 30.531 -10.57 -6.676 1 95.31 414 ILE B C 1
ATOM 7454 O O . ILE B 1 414 ? 30.812 -11.68 -7.137 1 95.31 414 ILE B O 1
ATOM 7458 N N . ASP B 1 415 ? 30.922 -10.195 -5.477 1 93.88 415 ASP B N 1
ATOM 7459 C CA . ASP B 1 415 ? 31.938 -10.914 -4.707 1 93.88 415 ASP B CA 1
ATOM 7460 C C . ASP B 1 415 ? 31.391 -12.234 -4.172 1 93.88 415 ASP B C 1
ATOM 7462 O O . ASP B 1 415 ? 32.156 -13.141 -3.855 1 93.88 415 ASP B O 1
ATOM 7466 N N . VAL B 1 416 ? 30.094 -12.344 -4.078 1 95.31 416 VAL B N 1
ATOM 7467 C CA . VAL B 1 416 ? 29.531 -13.5 -3.381 1 95.31 416 VAL B CA 1
ATOM 7468 C C . VAL B 1 416 ? 28.656 -14.305 -4.34 1 95.31 416 VAL B C 1
ATOM 7470 O O . VAL B 1 416 ? 28.094 -15.336 -3.959 1 95.31 416 VAL B O 1
ATOM 7473 N N . ALA B 1 417 ? 28.562 -13.914 -5.586 1 97.06 417 ALA B N 1
ATOM 7474 C CA . ALA B 1 417 ? 27.625 -14.531 -6.531 1 97.06 417 ALA B CA 1
ATOM 7475 C C . ALA B 1 417 ? 28.25 -15.773 -7.16 1 97.06 417 ALA B C 1
ATOM 7477 O O . ALA B 1 417 ? 29.422 -15.789 -7.508 1 97.06 417 ALA B O 1
ATOM 7478 N N . ASP B 1 418 ? 27.469 -16.812 -7.277 1 97.88 418 ASP B N 1
ATOM 7479 C CA . ASP B 1 418 ? 27.859 -18.016 -8.008 1 97.88 418 ASP B CA 1
ATOM 7480 C C . ASP B 1 418 ? 27.562 -17.875 -9.492 1 97.88 418 ASP B C 1
ATOM 7482 O O . ASP B 1 418 ? 28.266 -18.438 -10.336 1 97.88 418 ASP B O 1
ATOM 7486 N N . THR B 1 419 ? 26.469 -17.297 -9.797 1 98.44 419 THR B N 1
ATOM 7487 C CA . THR B 1 419 ? 25.969 -17.062 -11.148 1 98.44 419 THR B CA 1
ATOM 7488 C C . THR B 1 419 ? 25.562 -15.609 -11.336 1 98.44 419 THR B C 1
ATOM 7490 O O . THR B 1 419 ? 24.953 -15.008 -10.445 1 98.44 419 THR B O 1
ATOM 7493 N N . VAL B 1 420 ? 25.984 -15.016 -12.438 1 98.38 420 VAL B N 1
ATOM 7494 C CA . VAL B 1 420 ? 25.625 -13.633 -12.734 1 98.38 420 VAL B CA 1
ATOM 7495 C C . VAL B 1 420 ? 24.953 -13.555 -14.109 1 98.38 420 VAL B C 1
ATOM 7497 O O . VAL B 1 420 ? 25.562 -13.93 -15.117 1 98.38 420 VAL B O 1
ATOM 7500 N N . ILE B 1 421 ? 23.734 -13.078 -14.172 1 98.38 421 ILE B N 1
ATOM 7501 C CA . ILE B 1 421 ? 22.953 -12.93 -15.391 1 98.38 421 ILE B CA 1
ATOM 7502 C C . ILE B 1 421 ? 22.781 -11.445 -15.703 1 98.38 421 ILE B C 1
ATOM 7504 O O . ILE B 1 421 ? 22.281 -10.688 -14.875 1 98.38 421 ILE B O 1
ATOM 7508 N N . ALA B 1 422 ? 23.172 -10.992 -16.875 1 97.19 422 ALA B N 1
ATOM 7509 C CA . ALA B 1 422 ? 22.984 -9.609 -17.312 1 97.19 422 ALA B CA 1
ATOM 7510 C C . ALA B 1 422 ? 21.812 -9.5 -18.281 1 97.19 422 ALA B C 1
ATOM 7512 O O . ALA B 1 422 ? 21.766 -10.211 -19.281 1 97.19 422 ALA B O 1
ATOM 7513 N N . MET B 1 423 ? 20.875 -8.695 -17.938 1 96.44 423 MET B N 1
ATOM 7514 C CA . MET B 1 423 ? 19.781 -8.383 -18.875 1 96.44 423 MET B CA 1
ATOM 7515 C C . MET B 1 423 ? 20.188 -7.254 -19.812 1 96.44 423 MET B C 1
ATOM 7517 O O . MET B 1 423 ? 20.531 -6.156 -19.359 1 96.44 423 MET B O 1
ATOM 7521 N N . ASP B 1 424 ? 20.141 -7.504 -21.047 1 93.81 424 ASP B N 1
ATOM 7522 C CA . ASP B 1 424 ? 20.484 -6.551 -22.094 1 93.81 424 ASP B CA 1
ATOM 7523 C C . ASP B 1 424 ? 19.391 -6.512 -23.172 1 93.81 424 ASP B C 1
ATOM 7525 O O . ASP B 1 424 ? 19.312 -7.414 -24 1 93.81 424 ASP B O 1
ATOM 7529 N N . SER B 1 425 ? 18.594 -5.379 -23.203 1 92.62 425 SER B N 1
ATOM 7530 C CA . SER B 1 425 ? 17.469 -5.223 -24.109 1 92.62 425 SER B CA 1
ATOM 7531 C C . SER B 1 425 ? 16.531 -6.418 -24.031 1 92.62 425 SER B C 1
ATOM 7533 O O . SER B 1 425 ? 16.203 -7.027 -25.062 1 92.62 425 SER B O 1
ATOM 7535 N N . TYR B 1 426 ? 16.266 -6.824 -22.891 1 92.94 426 TYR B N 1
ATOM 7536 C CA . TYR B 1 426 ? 15.281 -7.84 -22.547 1 92.94 426 TYR B CA 1
ATOM 7537 C C . TYR B 1 426 ? 15.789 -9.234 -22.875 1 92.94 426 TYR B C 1
ATOM 7539 O O . TYR B 1 426 ? 15.016 -10.188 -22.938 1 92.94 426 TYR B O 1
ATOM 7547 N N . GLN B 1 427 ? 17.094 -9.312 -23.094 1 94.62 427 GLN B N 1
ATOM 7548 C CA . GLN B 1 427 ? 17.734 -10.602 -23.328 1 94.62 427 GLN B CA 1
ATOM 7549 C C . GLN B 1 427 ? 18.719 -10.938 -22.203 1 94.62 427 GLN B C 1
ATOM 7551 O O . GLN B 1 427 ? 19.469 -10.07 -21.75 1 94.62 427 GLN B O 1
ATOM 7556 N N . ALA B 1 428 ? 18.703 -12.195 -21.812 1 97.5 428 ALA B N 1
ATOM 7557 C CA . ALA B 1 428 ? 19.578 -12.641 -20.719 1 97.5 428 ALA B CA 1
ATOM 7558 C C . ALA B 1 428 ? 20.922 -13.117 -21.266 1 97.5 428 ALA B C 1
ATOM 7560 O O . ALA B 1 428 ? 20.984 -13.812 -22.281 1 97.5 428 ALA B O 1
ATOM 7561 N N . ARG B 1 429 ? 21.953 -12.703 -20.609 1 97.31 429 ARG B N 1
ATOM 7562 C CA . ARG B 1 429 ? 23.312 -13.141 -20.922 1 97.31 429 ARG B CA 1
ATOM 7563 C C . ARG B 1 429 ? 24.031 -13.648 -19.672 1 97.31 429 ARG B C 1
ATOM 7565 O O . ARG B 1 429 ? 23.875 -13.078 -18.594 1 97.31 429 ARG B O 1
ATOM 7572 N N . ASP B 1 430 ? 24.734 -14.773 -19.844 1 98.19 430 ASP B N 1
ATOM 7573 C CA . ASP B 1 430 ? 25.562 -15.266 -18.75 1 98.19 430 ASP B CA 1
ATOM 7574 C C . ASP B 1 430 ? 26.906 -14.531 -18.703 1 98.19 430 ASP B C 1
ATOM 7576 O O . ASP B 1 430 ? 27.75 -14.727 -19.578 1 98.19 430 ASP B O 1
ATOM 7580 N N . VAL B 1 431 ? 27.078 -13.75 -17.656 1 97.25 431 VAL B N 1
ATOM 7581 C CA . VAL B 1 431 ? 28.312 -12.977 -17.547 1 97.25 431 VAL B CA 1
ATOM 7582 C C . VAL B 1 431 ? 29.078 -13.398 -16.281 1 97.25 431 VAL B C 1
ATOM 7584 O O . VAL B 1 431 ? 29.75 -12.578 -15.656 1 97.25 431 VAL B O 1
ATOM 7587 N N . THR B 1 432 ? 28.859 -14.602 -15.836 1 97.69 432 THR B N 1
ATOM 7588 C CA . THR B 1 432 ? 29.469 -15.133 -14.617 1 97.69 432 THR B CA 1
ATOM 7589 C C . THR B 1 432 ? 30.984 -15.023 -14.672 1 97.69 432 THR B C 1
ATOM 7591 O O . THR B 1 432 ? 31.609 -14.57 -13.711 1 97.69 432 THR B O 1
ATOM 7594 N N . GLU B 1 433 ? 31.578 -15.367 -15.758 1 96.56 433 GLU B N 1
ATOM 7595 C CA . GLU B 1 433 ? 33.031 -15.336 -15.891 1 96.56 433 GLU B CA 1
ATOM 7596 C C . GLU B 1 433 ? 33.562 -13.906 -15.867 1 96.56 433 GLU B C 1
ATOM 7598 O O . GLU B 1 433 ? 34.562 -13.617 -15.234 1 96.56 433 GLU B O 1
ATOM 7603 N N . ARG B 1 434 ? 32.875 -13.062 -16.547 1 95 434 ARG B N 1
ATOM 7604 C CA . ARG B 1 434 ? 33.25 -11.656 -16.531 1 95 434 ARG B CA 1
ATOM 7605 C C . ARG B 1 434 ? 33.188 -11.07 -15.133 1 95 434 ARG B C 1
ATOM 7607 O O . ARG B 1 434 ? 34.031 -10.289 -14.734 1 95 434 ARG B O 1
ATOM 7614 N N . ALA B 1 435 ? 32.125 -11.406 -14.43 1 95.5 435 ALA B N 1
ATOM 7615 C CA . ALA B 1 435 ? 31.953 -10.914 -13.062 1 95.5 435 ALA B CA 1
ATOM 7616 C C . ALA B 1 435 ? 33.062 -11.438 -12.141 1 95.5 435 ALA B C 1
ATOM 7618 O O . ALA B 1 435 ? 33.5 -10.742 -11.227 1 95.5 435 ALA B O 1
ATOM 7619 N N . ARG B 1 436 ? 33.469 -12.594 -12.352 1 94.06 436 ARG B N 1
ATOM 7620 C CA . ARG B 1 436 ? 34.5 -13.203 -11.531 1 94.06 436 ARG B CA 1
ATOM 7621 C C . ARG B 1 436 ? 35.781 -12.398 -11.594 1 94.06 436 ARG B C 1
ATOM 7623 O O . ARG B 1 436 ? 36.5 -12.266 -10.594 1 94.06 436 ARG B O 1
ATOM 7630 N N . VAL B 1 437 ? 36.031 -11.82 -12.711 1 92.94 437 VAL B N 1
ATOM 7631 C CA . VAL B 1 437 ? 37.219 -11.023 -12.914 1 92.94 437 VAL B CA 1
ATOM 7632 C C . VAL B 1 437 ? 37.125 -9.727 -12.117 1 92.94 437 VAL B C 1
ATOM 7634 O O . VAL B 1 437 ? 38.156 -9.164 -11.711 1 92.94 437 VAL B O 1
ATOM 7637 N N . LEU B 1 438 ? 35.969 -9.336 -11.82 1 92.12 438 LEU B N 1
ATOM 7638 C CA . LEU B 1 438 ? 35.75 -8.055 -11.156 1 92.12 438 LEU B CA 1
ATOM 7639 C C . LEU B 1 438 ? 35.719 -8.234 -9.641 1 92.12 438 LEU B C 1
ATOM 7641 O O . LEU B 1 438 ? 35.594 -7.258 -8.898 1 92.12 438 LEU B O 1
ATOM 7645 N N . ARG B 1 439 ? 35.875 -9.461 -9.195 1 91.69 439 ARG B N 1
ATOM 7646 C CA . ARG B 1 439 ? 35.781 -9.734 -7.77 1 91.69 439 ARG B CA 1
ATOM 7647 C C . ARG B 1 439 ? 36.938 -9.117 -7.012 1 91.69 439 ARG B C 1
ATOM 7649 O O . ARG B 1 439 ? 38.062 -9.133 -7.496 1 91.69 439 ARG B O 1
ATOM 7656 N N . LYS B 1 440 ? 36.812 -8.375 -5.992 1 80.31 440 LYS B N 1
ATOM 7657 C CA . LYS B 1 440 ? 37.875 -7.789 -5.164 1 80.31 440 LYS B CA 1
ATOM 7658 C C . LYS B 1 440 ? 38.188 -8.68 -3.967 1 80.31 440 LYS B C 1
ATOM 7660 O O . LYS B 1 440 ? 39.25 -8.555 -3.352 1 80.31 440 LYS B O 1
ATOM 7665 N N . GLY B 1 441 ? 37.75 -9.859 -3.764 1 63.66 441 GLY B N 1
ATOM 7666 C CA . GLY B 1 441 ? 38.031 -10.898 -2.787 1 63.66 441 GLY B CA 1
ATOM 7667 C C . GLY B 1 441 ? 37.219 -10.789 -1.526 1 63.66 441 GLY B C 1
ATOM 7668 O O . GLY B 1 441 ? 36.156 -11.438 -1.416 1 63.66 441 GLY B O 1
ATOM 7669 N N . SER B 1 442 ? 37.719 -9.992 -0.263 1 55.03 442 SER B N 1
ATOM 7670 C CA . SER B 1 442 ? 37.531 -10.281 1.155 1 55.03 442 SER B CA 1
ATOM 7671 C C . SER B 1 442 ? 36.25 -9.664 1.684 1 55.03 442 SER B C 1
ATOM 7673 O O . SER B 1 442 ? 36.094 -8.445 1.702 1 55.03 442 SER B O 1
ATOM 7675 N N . VAL B 1 443 ? 35.188 -10.172 1.462 1 57.56 443 VAL B N 1
ATOM 7676 C CA . VAL B 1 443 ? 34.125 -9.609 2.295 1 57.56 443 VAL B CA 1
ATOM 7677 C C . VAL B 1 443 ? 34.438 -9.891 3.766 1 57.56 443 VAL B C 1
ATOM 7679 O O . VAL B 1 443 ? 34.812 -11 4.125 1 57.56 443 VAL B O 1
ATOM 7682 N N . SER B 1 444 ? 34.656 -8.922 4.555 1 53.47 444 SER B N 1
ATOM 7683 C CA . SER B 1 444 ? 35.031 -8.969 5.969 1 53.47 444 SER B CA 1
ATOM 7684 C C . SER B 1 444 ? 34.062 -9.883 6.746 1 53.47 444 SER B C 1
ATOM 7686 O O . SER B 1 444 ? 32.844 -9.82 6.566 1 53.47 444 SER B O 1
ATOM 7688 N N . GLU B 1 445 ? 34.625 -11.094 7.203 1 51.94 445 GLU B N 1
ATOM 7689 C CA . GLU B 1 445 ? 33.938 -12.008 8.117 1 51.94 445 GLU B CA 1
ATOM 7690 C C . GLU B 1 445 ? 33.5 -11.289 9.383 1 51.94 445 GLU B C 1
ATOM 7692 O O . GLU B 1 445 ? 34.312 -10.727 10.117 1 51.94 445 GLU B O 1
ATOM 7697 N N . THR B 1 446 ? 32.469 -10.633 9.312 1 55.88 446 THR B N 1
ATOM 7698 C CA . THR B 1 446 ? 32.031 -10.062 10.578 1 55.88 446 THR B CA 1
ATOM 7699 C C . THR B 1 446 ? 31.469 -11.148 11.5 1 55.88 446 THR B C 1
ATOM 7701 O O . THR B 1 446 ? 30.969 -12.164 11.023 1 55.88 446 THR B O 1
ATOM 7704 N N . SER B 1 447 ? 31.875 -11.125 12.859 1 54.31 447 SER B N 1
ATOM 7705 C CA . SER B 1 447 ? 31.469 -11.938 14 1 54.31 447 SER B CA 1
ATOM 7706 C C . SER B 1 447 ? 29.953 -11.852 14.227 1 54.31 447 SER B C 1
ATOM 7708 O O . SER B 1 447 ? 29.5 -11.102 15.102 1 54.31 447 SER B O 1
ATOM 7710 N N . ALA B 1 448 ? 29.125 -12.219 13.18 1 64.31 448 ALA B N 1
ATOM 7711 C CA . ALA B 1 448 ? 27.688 -12.211 13.445 1 64.31 448 ALA B CA 1
ATOM 7712 C C . ALA B 1 448 ? 27.234 -13.555 14 1 64.31 448 ALA B C 1
ATOM 7714 O O . ALA B 1 448 ? 27.891 -14.578 13.797 1 64.31 448 ALA B O 1
ATOM 7715 N N . SER B 1 449 ? 26.109 -13.469 14.898 1 70.19 449 SER B N 1
ATOM 7716 C CA . SER B 1 449 ? 25.469 -14.648 15.461 1 70.19 449 SER B CA 1
ATOM 7717 C C . SER B 1 449 ? 25 -15.594 14.359 1 70.19 449 SER B C 1
ATOM 7719 O O . SER B 1 449 ? 24.688 -15.156 13.25 1 70.19 449 SER B O 1
ATOM 7721 N N . ALA B 1 450 ? 25.109 -16.844 14.656 1 72.38 450 ALA B N 1
ATOM 7722 C CA . ALA B 1 450 ? 24.625 -17.859 13.727 1 72.38 450 ALA B CA 1
ATOM 7723 C C . ALA B 1 450 ? 23.109 -17.734 13.516 1 72.38 450 ALA B C 1
ATOM 7725 O O . ALA B 1 450 ? 22.406 -17.234 14.383 1 72.38 450 ALA B O 1
ATOM 7726 N N . PHE B 1 451 ? 22.766 -17.953 12.227 1 73.75 451 PHE B N 1
ATOM 7727 C CA . PHE B 1 451 ? 21.328 -17.969 11.93 1 73.75 451 PHE B CA 1
ATOM 7728 C C . PHE B 1 451 ? 20.625 -19.031 12.766 1 73.75 451 PHE B C 1
ATOM 7730 O O . PHE B 1 451 ? 21.062 -20.188 12.82 1 73.75 451 PHE B O 1
ATOM 7737 N N . ALA B 1 452 ? 19.953 -18.594 13.938 1 61.41 452 ALA B N 1
ATOM 7738 C CA . ALA B 1 452 ? 19.266 -19.594 14.75 1 61.41 452 ALA B CA 1
ATOM 7739 C C . ALA B 1 452 ? 17.938 -20 14.109 1 61.41 452 ALA B C 1
ATOM 7741 O O . ALA B 1 452 ? 16.969 -19.266 14.18 1 61.41 452 ALA B O 1
ATOM 7742 N N . GLN B 1 453 ? 17.828 -21.047 13.312 1 59.53 453 GLN B N 1
ATOM 7743 C CA . GLN B 1 453 ? 16.625 -21.547 12.656 1 59.53 453 GLN B CA 1
ATOM 7744 C C . GLN B 1 453 ? 15.609 -22.031 13.672 1 59.53 453 GLN B C 1
ATOM 7746 O O . GLN B 1 453 ? 14.406 -22 13.422 1 59.53 453 GLN B O 1
ATOM 7751 N N . ASP B 1 454 ? 16.047 -22.328 14.805 1 62.22 454 ASP B N 1
ATOM 7752 C CA . ASP B 1 454 ? 15.141 -23.016 15.719 1 62.22 454 ASP B CA 1
ATOM 7753 C C . ASP B 1 454 ? 14.617 -22.078 16.797 1 62.22 454 ASP B C 1
ATOM 7755 O O . ASP B 1 454 ? 14.227 -22.531 17.875 1 62.22 454 ASP B O 1
ATOM 7759 N N . ALA B 1 455 ? 14.578 -20.828 16.375 1 72.31 455 ALA B N 1
ATOM 7760 C CA . ALA B 1 455 ? 14.117 -19.938 17.422 1 72.31 455 ALA B CA 1
ATOM 7761 C C . ALA B 1 455 ? 12.602 -19.984 17.562 1 72.31 455 ALA B C 1
ATOM 7763 O O . ALA B 1 455 ? 11.867 -19.625 16.625 1 72.31 455 ALA B O 1
ATOM 7764 N N . ARG B 1 456 ? 12.109 -20.641 18.656 1 84.12 456 ARG B N 1
ATOM 7765 C CA . ARG B 1 456 ? 10.688 -20.75 18.969 1 84.12 456 ARG B CA 1
ATOM 7766 C C . ARG B 1 456 ? 10.125 -19.422 19.469 1 84.12 456 ARG B C 1
ATOM 7768 O O . ARG B 1 456 ? 10.836 -18.641 20.109 1 84.12 456 ARG B O 1
ATOM 7775 N N . ARG B 1 457 ? 8.984 -19.094 18.938 1 90.69 457 ARG B N 1
ATOM 7776 C CA . ARG B 1 457 ? 8.281 -17.875 19.344 1 90.69 457 ARG B CA 1
ATOM 7777 C C . ARG B 1 457 ? 6.977 -18.219 20.062 1 90.69 457 ARG B C 1
ATOM 7779 O O . ARG B 1 457 ? 6.066 -18.797 19.469 1 90.69 457 ARG B O 1
ATOM 7786 N N . PHE B 1 458 ? 6.926 -17.906 21.281 1 90.44 458 PHE B N 1
ATOM 7787 C CA . PHE B 1 458 ? 5.719 -18.094 22.094 1 90.44 458 PHE B CA 1
ATOM 7788 C C . PHE B 1 458 ? 4.949 -16.781 22.219 1 90.44 458 PHE B C 1
ATOM 7790 O O . PHE B 1 458 ? 5.324 -15.906 23 1 90.44 458 PHE B O 1
ATOM 7797 N N . ILE B 1 459 ? 3.918 -16.672 21.438 1 90.44 459 ILE B N 1
ATOM 7798 C CA . ILE B 1 459 ? 3.229 -15.406 21.234 1 90.44 459 ILE B CA 1
ATOM 7799 C C . ILE B 1 459 ? 1.805 -15.508 21.781 1 90.44 459 ILE B C 1
ATOM 7801 O O . ILE B 1 459 ? 1.197 -16.578 21.766 1 90.44 459 ILE B O 1
ATOM 7805 N N . THR B 1 460 ? 1.357 -14.445 22.344 1 89.81 460 THR B N 1
ATOM 7806 C CA . THR B 1 460 ? -0.046 -14.266 22.703 1 89.81 460 THR B CA 1
ATOM 7807 C C . THR B 1 460 ? -0.679 -13.156 21.859 1 89.81 460 THR B C 1
ATOM 7809 O O . THR B 1 460 ? 0.027 -12.344 21.266 1 89.81 460 THR B O 1
ATOM 7812 N N . ALA B 1 461 ? -1.944 -13.227 21.672 1 88.12 461 ALA B N 1
ATOM 7813 C CA . ALA B 1 461 ? -2.654 -12.203 20.922 1 88.12 461 ALA B CA 1
ATOM 7814 C C . ALA B 1 461 ? -3.736 -11.539 21.766 1 88.12 461 ALA B C 1
ATOM 7816 O O . ALA B 1 461 ? -4.453 -12.219 22.5 1 88.12 461 ALA B O 1
ATOM 7817 N N . ASP B 1 462 ? -3.689 -10.164 21.625 1 81.44 462 ASP B N 1
ATOM 7818 C CA . ASP B 1 462 ? -4.812 -9.445 22.219 1 81.44 462 ASP B CA 1
ATOM 7819 C C . ASP B 1 462 ? -6.039 -9.5 21.312 1 81.44 462 ASP B C 1
ATOM 7821 O O . ASP B 1 462 ? -5.934 -9.281 20.094 1 81.44 462 ASP B O 1
ATOM 7825 N N . ARG B 1 463 ? -7.059 -9.938 21.875 1 70.06 463 ARG B N 1
ATOM 7826 C CA . ARG B 1 463 ? -8.273 -10.031 21.078 1 70.06 463 ARG B CA 1
ATOM 7827 C C . ARG B 1 463 ? -9 -8.695 21.016 1 70.06 463 ARG B C 1
ATOM 7829 O O . ARG B 1 463 ? -9.023 -7.945 22 1 70.06 463 ARG B O 1
ATOM 7836 N N . PRO B 1 464 ? -9.164 -8.234 19.75 1 60.69 464 PRO B N 1
ATOM 7837 C CA . PRO B 1 464 ? -9.922 -6.98 19.688 1 60.69 464 PRO B CA 1
ATOM 7838 C C . PRO B 1 464 ? -11.094 -6.953 20.656 1 60.69 464 PRO B C 1
ATOM 7840 O O . PRO B 1 464 ? -11.742 -7.977 20.875 1 60.69 464 PRO B O 1
ATOM 7843 N N . GLY B 1 465 ? -10.922 -6.277 21.75 1 51.34 465 GLY B N 1
ATOM 7844 C CA . GLY B 1 465 ? -11.93 -6.238 22.797 1 51.34 465 GLY B CA 1
ATOM 7845 C C . GLY B 1 465 ? -13.344 -6.375 22.266 1 51.34 465 GLY B C 1
ATOM 7846 O O . GLY B 1 465 ? -13.586 -6.152 21.078 1 51.34 465 GLY B O 1
ATOM 7847 N N . LYS B 1 466 ? -14.172 -7.09 22.938 1 49.91 466 LYS B N 1
ATOM 7848 C CA . LYS B 1 466 ? -15.625 -7.066 22.859 1 49.91 466 LYS B CA 1
ATOM 7849 C C . LYS B 1 466 ? -16.141 -5.637 22.75 1 49.91 466 LYS B C 1
ATOM 7851 O O . LYS B 1 466 ? -16.266 -4.934 23.766 1 49.91 466 LYS B O 1
ATOM 7856 N N . SER B 1 467 ? -15.352 -4.855 22.047 1 42.66 467 SER B N 1
ATOM 7857 C CA . SER B 1 467 ? -15.852 -3.486 22.141 1 42.66 467 SER B CA 1
ATOM 7858 C C . SER B 1 467 ? -17.328 -3.414 21.797 1 42.66 467 SER B C 1
ATOM 7860 O O . SER B 1 467 ? -17.875 -2.326 21.609 1 42.66 467 SER B O 1
ATOM 7862 N N . SER B 1 468 ? -17.844 -4.348 21.078 1 44.31 468 SER B N 1
ATOM 7863 C CA . SER B 1 468 ? -19.125 -3.768 20.719 1 44.31 468 SER B CA 1
ATOM 7864 C C . SER B 1 468 ? -19.969 -3.471 21.953 1 44.31 468 SER B C 1
ATOM 7866 O O . SER B 1 468 ? -20.156 -4.34 22.812 1 44.31 468 SER B O 1
ATOM 7868 N N . LYS B 1 469 ? -20.031 -2.215 22.281 1 41.22 469 LYS B N 1
ATOM 7869 C CA . LYS B 1 469 ? -21.031 -1.728 23.219 1 41.22 469 LYS B CA 1
ATOM 7870 C C . LYS B 1 469 ? -22.266 -2.631 23.219 1 41.22 469 LYS B C 1
ATOM 7872 O O . LYS B 1 469 ? -23.016 -2.646 24.188 1 41.22 469 LYS B O 1
ATOM 7877 N N . ASN B 1 470 ? -22.641 -3.033 22.141 1 47.38 470 ASN B N 1
ATOM 7878 C CA . ASN B 1 470 ? -23.953 -3.684 22.125 1 47.38 470 ASN B CA 1
ATOM 7879 C C . ASN B 1 470 ? -23.828 -5.191 22.312 1 47.38 470 ASN B C 1
ATOM 7881 O O . ASN B 1 470 ? -24.75 -5.941 21.984 1 47.38 470 ASN B O 1
ATOM 7885 N N . GLY B 1 471 ? -22.625 -5.582 22.859 1 51.53 471 GLY B N 1
ATOM 7886 C CA . GLY B 1 471 ? -22.578 -7 23.172 1 51.53 471 GLY B CA 1
ATOM 7887 C C . GLY B 1 471 ? -22.312 -7.871 21.969 1 51.53 471 GLY B C 1
ATOM 7888 O O . GLY B 1 471 ? -22.406 -9.102 22.047 1 51.53 471 GLY B O 1
ATOM 7889 N N . ARG B 1 472 ? -22.188 -7.273 20.922 1 54.84 472 ARG B N 1
ATOM 7890 C CA . ARG B 1 472 ? -22.031 -8.133 19.75 1 54.84 472 ARG B CA 1
ATOM 7891 C C . ARG B 1 472 ? -20.578 -8.57 19.578 1 54.84 472 ARG B C 1
ATOM 7893 O O . ARG B 1 472 ? -19.656 -7.805 19.875 1 54.84 472 ARG B O 1
ATOM 7900 N N . PRO B 1 473 ? -20.328 -9.906 19.312 1 61.28 473 PRO B N 1
ATOM 7901 C CA . PRO B 1 473 ? -18.984 -10.414 19.031 1 61.28 473 PRO B CA 1
ATOM 7902 C C . PRO B 1 473 ? -18.297 -9.68 17.891 1 61.28 473 PRO B C 1
ATOM 7904 O O . PRO B 1 473 ? -18.953 -9.211 16.969 1 61.28 473 PRO B O 1
ATOM 7907 N N . PRO B 1 474 ? -17.016 -9.453 18.016 1 68.06 474 PRO B N 1
ATOM 7908 C CA . PRO B 1 474 ? -16.281 -8.781 16.938 1 68.06 474 PRO B CA 1
ATOM 7909 C C . PRO B 1 474 ? -16.391 -9.516 15.602 1 68.06 474 PRO B C 1
ATOM 7911 O O . PRO B 1 474 ? -16.484 -10.742 15.578 1 68.06 474 PRO B O 1
ATOM 7914 N N . LYS B 1 475 ? -16.641 -8.797 14.57 1 79.5 475 LYS B N 1
ATOM 7915 C CA . LYS B 1 475 ? -16.688 -9.367 13.227 1 79.5 475 LYS B CA 1
ATOM 7916 C C . LYS B 1 475 ? -15.367 -10.062 12.883 1 79.5 475 LYS B C 1
ATOM 7918 O O . LYS B 1 475 ? -14.289 -9.562 13.203 1 79.5 475 LYS B O 1
ATOM 7923 N N . PRO B 1 476 ? -15.445 -11.266 12.383 1 88.25 476 PRO B N 1
ATOM 7924 C CA . PRO B 1 476 ? -14.234 -11.961 11.945 1 88.25 476 PRO B CA 1
ATOM 7925 C C . PRO B 1 476 ? -13.484 -11.211 10.844 1 88.25 476 PRO B C 1
ATOM 7927 O O . PRO B 1 476 ? -14.094 -10.43 10.102 1 88.25 476 PRO B O 1
ATOM 7930 N N . PRO B 1 477 ? -12.18 -11.461 10.859 1 93.12 477 PRO B N 1
ATOM 7931 C CA . PRO B 1 477 ? -11.406 -10.805 9.797 1 93.12 477 PRO B CA 1
ATOM 7932 C C . PRO B 1 477 ? -11.867 -11.211 8.398 1 93.12 477 PRO B C 1
ATOM 7934 O O . PRO B 1 477 ? -12.297 -12.344 8.188 1 93.12 477 PRO B O 1
ATOM 7937 N N . HIS B 1 478 ? -11.812 -10.328 7.488 1 93.19 478 HIS B N 1
ATOM 7938 C CA . HIS B 1 478 ? -12.18 -10.602 6.102 1 93.19 478 HIS B CA 1
ATOM 7939 C C . HIS B 1 478 ? -11.367 -9.742 5.137 1 93.19 478 HIS B C 1
ATOM 7941 O O . HIS B 1 478 ? -10.859 -8.688 5.52 1 93.19 478 HIS B O 1
ATOM 7947 N N . ALA B 1 479 ? -11.258 -10.219 3.939 1 93.31 479 ALA B N 1
ATOM 7948 C CA . ALA B 1 479 ? -10.508 -9.5 2.912 1 93.31 479 ALA B CA 1
ATOM 7949 C C . ALA B 1 479 ? -11.305 -8.297 2.404 1 93.31 479 ALA B C 1
ATOM 7951 O O . ALA B 1 479 ? -12.461 -8.43 2.01 1 93.31 479 ALA B O 1
ATOM 7952 N N . ARG B 1 480 ? -10.719 -7.102 2.404 1 87.06 480 ARG B N 1
ATOM 7953 C CA . ARG B 1 480 ? -11.281 -5.941 1.719 1 87.06 480 ARG B CA 1
ATOM 7954 C C . ARG B 1 480 ? -10.914 -5.949 0.239 1 87.06 480 ARG B C 1
ATOM 7956 O O . ARG B 1 480 ? -11.703 -5.516 -0.605 1 87.06 480 ARG B O 1
ATOM 7963 N N . CYS B 1 481 ? -9.758 -6.359 -0.051 1 88.88 481 CYS B N 1
ATOM 7964 C CA . CYS B 1 481 ? -9.172 -6.555 -1.372 1 88.88 481 CYS B CA 1
ATOM 7965 C C . CYS B 1 481 ? -7.973 -7.488 -1.305 1 88.88 481 CYS B C 1
ATOM 7967 O O . CYS B 1 481 ? -7.742 -8.141 -0.282 1 88.88 481 CYS B O 1
ATOM 7969 N N . ARG B 1 482 ? -7.301 -7.578 -2.316 1 92.06 482 ARG B N 1
ATOM 7970 C CA . ARG B 1 482 ? -6.172 -8.5 -2.408 1 92.06 482 ARG B CA 1
ATOM 7971 C C . ARG B 1 482 ? -5.105 -8.156 -1.372 1 92.06 482 ARG B C 1
ATOM 7973 O O . ARG B 1 482 ? -4.453 -9.055 -0.828 1 92.06 482 ARG B O 1
ATOM 7980 N N . GLU B 1 483 ? -5.023 -6.895 -0.977 1 93.19 483 GLU B N 1
ATOM 7981 C CA . GLU B 1 483 ? -3.85 -6.457 -0.225 1 93.19 483 GLU B CA 1
ATOM 7982 C C . GLU B 1 483 ? -4.234 -5.996 1.178 1 93.19 483 GLU B C 1
ATOM 7984 O O . GLU B 1 483 ? -3.404 -5.449 1.907 1 93.19 483 GLU B O 1
ATOM 7989 N N . LEU B 1 484 ? -5.457 -6.191 1.603 1 92.5 484 LEU B N 1
ATOM 7990 C CA . LEU B 1 484 ? -5.906 -5.676 2.891 1 92.5 484 LEU B CA 1
ATOM 7991 C C . LEU B 1 484 ? -6.859 -6.656 3.566 1 92.5 484 LEU B C 1
ATOM 7993 O O . LEU B 1 484 ? -7.766 -7.191 2.92 1 92.5 484 LEU B O 1
ATOM 7997 N N . ILE B 1 485 ? -6.637 -6.895 4.848 1 95.44 485 ILE B N 1
ATOM 7998 C CA . ILE B 1 485 ? -7.562 -7.645 5.688 1 95.44 485 ILE B CA 1
ATOM 7999 C C . ILE B 1 485 ? -8.125 -6.734 6.777 1 95.44 485 ILE B C 1
ATOM 8001 O O . ILE B 1 485 ? -7.367 -6.059 7.48 1 95.44 485 ILE B O 1
ATOM 8005 N N . GLN B 1 486 ? -9.352 -6.648 6.812 1 91.62 486 GLN B N 1
ATOM 8006 C CA . GLN B 1 486 ? -9.969 -5.965 7.945 1 91.62 486 GLN B CA 1
ATOM 8007 C C . GLN B 1 486 ? -9.938 -6.844 9.195 1 91.62 486 GLN B C 1
ATOM 8009 O O . GLN B 1 486 ? -10.461 -7.961 9.188 1 91.62 486 GLN B O 1
ATOM 8014 N N . TYR B 1 487 ? -9.328 -6.41 10.125 1 90.56 487 TYR B N 1
ATOM 8015 C CA . TYR B 1 487 ? -9.234 -7.098 11.414 1 90.56 487 TYR B CA 1
ATOM 8016 C C . TYR B 1 487 ? -9.727 -6.195 12.539 1 90.56 487 TYR B C 1
ATOM 8018 O O . TYR B 1 487 ? -8.961 -5.371 13.055 1 90.56 487 TYR B O 1
ATOM 8026 N N . GLY B 1 488 ? -10.93 -6.406 12.961 1 82.62 488 GLY B N 1
ATOM 8027 C CA . GLY B 1 488 ? -11.547 -5.457 13.883 1 82.62 488 GLY B CA 1
ATOM 8028 C C . GLY B 1 488 ? -11.719 -4.074 13.281 1 82.62 488 GLY B C 1
ATOM 8029 O O . GLY B 1 488 ? -12.32 -3.926 12.219 1 82.62 488 GLY B O 1
ATOM 8030 N N . ARG B 1 489 ? -11.188 -3.115 13.953 1 77.06 489 ARG B N 1
ATOM 8031 C CA . ARG B 1 489 ? -11.297 -1.736 13.492 1 77.06 489 ARG B CA 1
ATOM 8032 C C . ARG B 1 489 ? -10.055 -1.315 12.719 1 77.06 489 ARG B C 1
ATOM 8034 O O . ARG B 1 489 ? -9.969 -0.186 12.234 1 77.06 489 ARG B O 1
ATOM 8041 N N . GLU B 1 490 ? -9.234 -2.328 12.609 1 81.81 490 GLU B N 1
ATOM 8042 C CA . GLU B 1 490 ? -7.973 -1.993 11.953 1 81.81 490 GLU B CA 1
ATOM 8043 C C . GLU B 1 490 ? -7.789 -2.793 10.672 1 81.81 490 GLU B C 1
ATOM 8045 O O . GLU B 1 490 ? -8.445 -3.82 10.477 1 81.81 490 GLU B O 1
ATOM 8050 N N . ASP B 1 491 ? -7.008 -2.23 9.82 1 87.38 491 ASP B N 1
ATOM 8051 C CA . ASP B 1 491 ? -6.656 -2.916 8.578 1 87.38 491 ASP B CA 1
ATOM 8052 C C . ASP B 1 491 ? -5.254 -3.514 8.664 1 87.38 491 ASP B C 1
ATOM 8054 O O . ASP B 1 491 ? -4.328 -2.873 9.164 1 87.38 491 ASP B O 1
ATOM 8058 N N . LEU B 1 492 ? -5.203 -4.75 8.398 1 94.06 492 LEU B N 1
ATOM 8059 C CA . LEU B 1 492 ? -3.914 -5.406 8.211 1 94.06 492 LEU B CA 1
ATOM 8060 C C . LEU B 1 492 ? -3.416 -5.227 6.777 1 94.06 492 LEU B C 1
ATOM 8062 O O . LEU B 1 492 ? -4.051 -5.695 5.832 1 94.06 492 LEU B O 1
ATOM 8066 N N . ASP B 1 493 ? -2.316 -4.52 6.652 1 92.69 493 ASP B N 1
ATOM 8067 C CA . ASP B 1 493 ? -1.758 -4.168 5.352 1 92.69 493 ASP B CA 1
ATOM 8068 C C . ASP B 1 493 ? -0.868 -5.285 4.812 1 92.69 493 ASP B C 1
ATOM 8070 O O . ASP B 1 493 ? 0.121 -5.66 5.449 1 92.69 493 ASP B O 1
ATOM 8074 N N . LEU B 1 494 ? -1.2 -5.781 3.596 1 96.25 494 LEU B N 1
ATOM 8075 C CA . LEU B 1 494 ? -0.432 -6.863 2.988 1 96.25 494 LEU B CA 1
ATOM 8076 C C . LEU B 1 494 ? 0.139 -6.434 1.642 1 96.25 494 LEU B C 1
ATOM 8078 O O . LEU B 1 494 ? 0.493 -7.277 0.815 1 96.25 494 LEU B O 1
ATOM 8082 N N . ARG B 1 495 ? 0.311 -5.25 1.395 1 91.44 495 ARG B N 1
ATOM 8083 C CA . ARG B 1 495 ? 0.763 -4.719 0.113 1 91.44 495 ARG B CA 1
ATOM 8084 C C . ARG B 1 495 ? 2.191 -5.16 -0.188 1 91.44 495 ARG B C 1
ATOM 8086 O O . ARG B 1 495 ? 2.564 -5.328 -1.352 1 91.44 495 ARG B O 1
ATOM 8093 N N . ALA B 1 496 ? 2.957 -5.375 0.845 1 94.44 496 ALA B N 1
ATOM 8094 C CA . ALA B 1 496 ? 4.355 -5.746 0.665 1 94.44 496 ALA B CA 1
ATOM 8095 C C . ALA B 1 496 ? 4.496 -7.238 0.374 1 94.44 496 ALA B C 1
ATOM 8097 O O . ALA B 1 496 ? 5.574 -7.707 0.004 1 94.44 496 ALA B O 1
ATOM 8098 N N . VAL B 1 497 ? 3.408 -7.992 0.538 1 97.25 497 VAL B N 1
ATOM 8099 C CA . VAL B 1 497 ? 3.41 -9.422 0.243 1 97.25 497 VAL B CA 1
ATOM 8100 C C . VAL B 1 497 ? 3.01 -9.648 -1.213 1 97.25 497 VAL B C 1
ATOM 8102 O O . VAL B 1 497 ? 1.853 -9.961 -1.503 1 97.25 497 VAL B O 1
ATOM 8105 N N . SER B 1 498 ? 3.965 -9.672 -2.078 1 95.25 498 SER B N 1
ATOM 8106 C CA . SER B 1 498 ? 3.738 -9.586 -3.518 1 95.25 498 SER B CA 1
ATOM 8107 C C . SER B 1 498 ? 3.25 -10.914 -4.082 1 95.25 498 SER B C 1
ATOM 8109 O O . SER B 1 498 ? 2.787 -10.977 -5.223 1 95.25 498 SER B O 1
ATOM 8111 N N . GLN B 1 499 ? 3.277 -11.938 -3.314 1 98.12 499 GLN B N 1
ATOM 8112 C CA . GLN B 1 499 ? 2.959 -13.25 -3.871 1 98.12 499 GLN B CA 1
ATOM 8113 C C . GLN B 1 499 ? 1.522 -13.648 -3.547 1 98.12 499 GLN B C 1
ATOM 8115 O O . GLN B 1 499 ? 1.133 -14.805 -3.756 1 98.12 499 GLN B O 1
ATOM 8120 N N . ILE B 1 500 ? 0.729 -12.734 -2.99 1 98.06 500 ILE B N 1
ATOM 8121 C CA . ILE B 1 500 ? -0.721 -12.883 -2.99 1 98.06 500 ILE B CA 1
ATOM 8122 C C . ILE B 1 500 ? -1.287 -12.461 -4.34 1 98.06 500 ILE B C 1
ATOM 8124 O O . ILE B 1 500 ? -1.231 -11.281 -4.699 1 98.06 500 ILE B O 1
ATOM 8128 N N . MET B 1 501 ? -1.919 -13.391 -5.031 1 96.81 501 MET B N 1
ATOM 8129 C CA . MET B 1 501 ? -2.248 -13.133 -6.434 1 96.81 501 MET B CA 1
ATOM 8130 C C . MET B 1 501 ? -3.736 -12.844 -6.598 1 96.81 501 MET B C 1
ATOM 8132 O O . MET B 1 501 ? -4.168 -12.359 -7.645 1 96.81 501 MET B O 1
ATOM 8136 N N . ASP B 1 502 ? -4.461 -13.148 -5.512 1 96.44 502 ASP B N 1
ATOM 8137 C CA . ASP B 1 502 ? -5.914 -13.086 -5.637 1 96.44 502 ASP B CA 1
ATOM 8138 C C . ASP B 1 502 ? -6.562 -12.688 -4.309 1 96.44 502 ASP B C 1
ATOM 8140 O O . ASP B 1 502 ? -6.102 -13.102 -3.242 1 96.44 502 ASP B O 1
ATOM 8144 N N . SER B 1 503 ? -7.672 -11.945 -4.449 1 95.81 503 SER B N 1
ATOM 8145 C CA . SER B 1 503 ? -8.383 -11.555 -3.238 1 95.81 503 SER B CA 1
ATOM 8146 C C . SER B 1 503 ? -8.969 -12.773 -2.525 1 95.81 503 SER B C 1
ATOM 8148 O O . SER B 1 503 ? -9.094 -12.773 -1.3 1 95.81 503 SER B O 1
ATOM 8150 N N . SER B 1 504 ? -9.32 -13.805 -3.268 1 97.5 504 SER B N 1
ATOM 8151 C CA . SER B 1 504 ? -9.844 -15.023 -2.652 1 97.5 504 SER B CA 1
ATOM 8152 C C . SER B 1 504 ? -8.773 -15.734 -1.832 1 97.5 504 SER B C 1
ATOM 8154 O O . SER B 1 504 ? -9.086 -16.469 -0.894 1 97.5 504 SER B O 1
ATOM 8156 N N . GLN B 1 505 ? -7.5 -15.523 -2.189 1 98.25 505 GLN B N 1
ATOM 8157 C CA . GLN B 1 505 ? -6.418 -15.984 -1.325 1 98.25 505 GLN B CA 1
ATOM 8158 C C . GLN B 1 505 ? -6.398 -15.203 -0.013 1 98.25 505 GLN B C 1
ATOM 8160 O O . GLN B 1 505 ? -6.223 -15.789 1.059 1 98.25 505 GLN B O 1
ATOM 8165 N N . THR B 1 506 ? -6.57 -13.922 -0.171 1 98.19 506 THR B N 1
ATOM 8166 C CA . THR B 1 506 ? -6.57 -13.062 1.011 1 98.19 506 THR B CA 1
ATOM 8167 C C . THR B 1 506 ? -7.703 -13.453 1.958 1 98.19 506 THR B C 1
ATOM 8169 O O . THR B 1 506 ? -7.531 -13.43 3.18 1 98.19 506 THR B O 1
ATOM 8172 N N . GLU B 1 507 ? -8.812 -13.797 1.383 1 97.19 507 GLU B N 1
ATOM 8173 C CA . GLU B 1 507 ? -9.93 -14.242 2.211 1 97.19 507 GLU B CA 1
ATOM 8174 C C . GLU B 1 507 ? -9.578 -15.531 2.961 1 97.19 507 GLU B C 1
ATOM 8176 O O . GLU B 1 507 ? -9.898 -15.672 4.145 1 97.19 507 GLU B O 1
ATOM 8181 N N . ALA B 1 508 ? -8.992 -16.422 2.293 1 97.81 508 ALA B N 1
ATOM 8182 C CA . ALA B 1 508 ? -8.555 -17.656 2.945 1 97.81 508 ALA B CA 1
ATOM 8183 C C . ALA B 1 508 ? -7.523 -17.359 4.035 1 97.81 508 ALA B C 1
ATOM 8185 O O . ALA B 1 508 ? -7.582 -17.938 5.121 1 97.81 508 ALA B O 1
ATOM 8186 N N . ILE B 1 509 ? -6.602 -16.438 3.775 1 98.5 509 ILE B N 1
ATOM 8187 C CA . ILE B 1 509 ? -5.594 -16.047 4.75 1 98.5 509 ILE B CA 1
ATOM 8188 C C . ILE B 1 509 ? -6.277 -15.484 5.996 1 98.5 509 ILE B C 1
ATOM 8190 O O . ILE B 1 509 ? -5.906 -15.82 7.121 1 98.5 509 ILE B O 1
ATOM 8194 N N . ALA B 1 510 ? -7.266 -14.688 5.773 1 97.75 510 ALA B N 1
ATOM 8195 C CA . ALA B 1 510 ? -7.996 -14.094 6.887 1 97.75 510 ALA B CA 1
ATOM 8196 C C . ALA B 1 510 ? -8.609 -15.172 7.777 1 97.75 510 ALA B C 1
ATOM 8198 O O . ALA B 1 510 ? -8.562 -15.07 9.008 1 97.75 510 ALA B O 1
ATOM 8199 N N . ARG B 1 511 ? -9.141 -16.188 7.184 1 96.19 511 ARG B N 1
ATOM 8200 C CA . ARG B 1 511 ? -9.781 -17.266 7.941 1 96.19 511 ARG B CA 1
ATOM 8201 C C . ARG B 1 511 ? -8.75 -18.078 8.719 1 96.19 511 ARG B C 1
ATOM 8203 O O . ARG B 1 511 ? -8.961 -18.391 9.891 1 96.19 511 ARG B O 1
ATOM 8210 N N . ILE B 1 512 ? -7.695 -18.391 8.07 1 97.56 512 ILE B N 1
ATOM 8211 C CA . ILE B 1 512 ? -6.645 -19.156 8.734 1 97.56 512 ILE B CA 1
ATOM 8212 C C . ILE B 1 512 ? -6.059 -18.344 9.883 1 97.56 512 ILE B C 1
ATOM 8214 O O . ILE B 1 512 ? -5.848 -18.859 10.984 1 97.56 512 ILE B O 1
ATOM 8218 N N . LEU B 1 513 ? -5.809 -17.094 9.586 1 96.69 513 LEU B N 1
ATOM 8219 C CA . LEU B 1 513 ? -5.258 -16.172 10.57 1 96.69 513 LEU B CA 1
ATOM 8220 C C . LEU B 1 513 ? -6.125 -16.125 11.82 1 96.69 513 LEU B C 1
ATOM 8222 O O . LEU B 1 513 ? -5.609 -16.156 12.938 1 96.69 513 LEU B O 1
ATOM 8226 N N . ASN B 1 514 ? -7.379 -16.109 11.672 1 94.81 514 ASN B N 1
ATOM 8227 C CA . ASN B 1 514 ? -8.305 -16.094 12.797 1 94.81 514 ASN B CA 1
ATOM 8228 C C . ASN B 1 514 ? -8.164 -17.344 13.656 1 94.81 514 ASN B C 1
ATOM 8230 O O . ASN B 1 514 ? -8.141 -17.266 14.883 1 94.81 514 ASN B O 1
ATOM 8234 N N . ARG B 1 515 ? -8.078 -18.453 13 1 94.94 515 ARG B N 1
ATOM 8235 C CA . ARG B 1 515 ? -7.922 -19.734 13.695 1 94.94 515 ARG B CA 1
ATOM 8236 C C . ARG B 1 515 ? -6.617 -19.766 14.477 1 94.94 515 ARG B C 1
ATOM 8238 O O . ARG B 1 515 ? -6.586 -20.234 15.625 1 94.94 515 ARG B O 1
ATOM 8245 N N . VAL B 1 516 ? -5.59 -19.281 13.867 1 96.25 516 VAL B N 1
ATOM 8246 C CA . VAL B 1 516 ? -4.27 -19.297 14.492 1 96.25 516 VAL B CA 1
ATOM 8247 C C . VAL B 1 516 ? -4.273 -18.406 15.727 1 96.25 516 VAL B C 1
ATOM 8249 O O . VAL B 1 516 ? -3.844 -18.812 16.812 1 96.25 516 VAL B O 1
ATOM 8252 N N . VAL B 1 517 ? -4.77 -17.203 15.555 1 93.31 517 VAL B N 1
ATOM 8253 C CA . VAL B 1 517 ? -4.766 -16.219 16.625 1 93.31 517 VAL B CA 1
ATOM 8254 C C . VAL B 1 517 ? -5.551 -16.75 17.828 1 93.31 517 VAL B C 1
ATOM 8256 O O . VAL B 1 517 ? -5.16 -16.531 18.969 1 93.31 517 VAL B O 1
ATOM 8259 N N . GLU B 1 518 ? -6.605 -17.484 17.562 1 91.69 518 GLU B N 1
ATOM 8260 C CA . GLU B 1 518 ? -7.438 -18.047 18.625 1 91.69 518 GLU B CA 1
ATOM 8261 C C . GLU B 1 518 ? -6.672 -19.094 19.438 1 91.69 518 GLU B C 1
ATOM 8263 O O . GLU B 1 518 ? -6.973 -19.328 20.609 1 91.69 518 GLU B O 1
ATOM 8268 N N . ARG B 1 519 ? -5.711 -19.594 18.859 1 93.19 519 ARG B N 1
ATOM 8269 C CA . ARG B 1 519 ? -4.973 -20.672 19.516 1 93.19 519 ARG B CA 1
ATOM 8270 C C . ARG B 1 519 ? -3.709 -20.141 20.188 1 93.19 519 ARG B C 1
ATOM 8272 O O . ARG B 1 519 ? -3.033 -20.875 20.906 1 93.19 519 ARG B O 1
ATOM 8279 N N . LEU B 1 520 ? -3.381 -18.875 19.938 1 92.5 520 LEU B N 1
ATOM 8280 C CA . LEU B 1 520 ? -2.16 -18.312 20.5 1 92.5 520 LEU B CA 1
ATOM 8281 C C . LEU B 1 520 ? -2.35 -17.969 21.984 1 92.5 520 LEU B C 1
ATOM 8283 O O . LEU B 1 520 ? -2.943 -16.938 22.312 1 92.5 520 LEU B O 1
ATOM 8287 N N . ASP B 1 521 ? -1.837 -18.766 22.922 1 88.88 521 ASP B N 1
ATOM 8288 C CA . ASP B 1 521 ? -1.979 -18.578 24.359 1 88.88 521 ASP B CA 1
ATOM 8289 C C . ASP B 1 521 ? -0.616 -18.406 25.031 1 88.88 521 ASP B C 1
ATOM 8291 O O . ASP B 1 521 ? -0.52 -18.391 26.266 1 88.88 521 ASP B O 1
ATOM 8295 N N . GLY B 1 522 ? 0.396 -18.375 24.281 1 89.88 522 GLY B N 1
ATOM 8296 C CA . GLY B 1 522 ? 1.724 -18.172 24.828 1 89.88 522 GLY B CA 1
ATOM 8297 C C . GLY B 1 522 ? 2.436 -19.453 25.188 1 89.88 522 GLY B C 1
ATOM 8298 O O . GLY B 1 522 ? 3.596 -19.438 25.594 1 89.88 522 GLY B O 1
ATOM 8299 N N . ASN B 1 523 ? 1.831 -20.547 24.859 1 89.5 523 ASN B N 1
ATOM 8300 C CA . ASN B 1 523 ? 2.406 -21.828 25.281 1 89.5 523 ASN B CA 1
ATOM 8301 C C . ASN B 1 523 ? 2.885 -22.641 24.078 1 89.5 523 ASN B C 1
ATOM 8303 O O . ASN B 1 523 ? 3.664 -23.578 24.234 1 89.5 523 ASN B O 1
ATOM 8307 N N . ALA B 1 524 ? 2.367 -22.328 22.969 1 89.12 524 ALA B N 1
ATOM 8308 C CA . ALA B 1 524 ? 2.756 -23.062 21.766 1 89.12 524 ALA B CA 1
ATOM 8309 C C . ALA B 1 524 ? 3.562 -22.188 20.812 1 89.12 524 ALA B C 1
ATOM 8311 O O . ALA B 1 524 ? 3.361 -20.969 20.766 1 89.12 524 ALA B O 1
ATOM 8312 N N . ASP B 1 525 ? 4.449 -22.938 20.125 1 92.31 525 ASP B N 1
ATOM 8313 C CA . ASP B 1 525 ? 5.266 -22.25 19.141 1 92.31 525 ASP B CA 1
ATOM 8314 C C . ASP B 1 525 ? 4.418 -21.781 17.953 1 92.31 525 ASP B C 1
ATOM 8316 O O . ASP B 1 525 ? 3.613 -22.547 17.422 1 92.31 525 ASP B O 1
ATOM 8320 N N . LEU B 1 526 ? 4.613 -20.547 17.578 1 93.06 526 LEU B N 1
ATOM 8321 C CA . LEU B 1 526 ? 3.811 -19.938 16.531 1 93.06 526 LEU B CA 1
ATOM 8322 C C . LEU B 1 526 ? 3.895 -20.75 15.242 1 93.06 526 LEU B C 1
ATOM 8324 O O . LEU B 1 526 ? 2.877 -21 14.594 1 93.06 526 LEU B O 1
ATOM 8328 N N . ALA B 1 527 ? 5.09 -21.188 14.859 1 92.31 527 ALA B N 1
ATOM 8329 C CA . ALA B 1 527 ? 5.285 -21.922 13.609 1 92.31 527 ALA B CA 1
ATOM 8330 C C . ALA B 1 527 ? 4.516 -23.234 13.617 1 92.31 527 ALA B C 1
ATOM 8332 O O . ALA B 1 527 ? 3.943 -23.625 12.602 1 92.31 527 ALA B O 1
ATOM 8333 N N . ASN B 1 528 ? 4.477 -23.875 14.742 1 93.69 528 ASN B N 1
ATOM 8334 C CA . ASN B 1 528 ? 3.766 -25.156 14.875 1 93.69 528 ASN B CA 1
ATOM 8335 C C . ASN B 1 528 ? 2.254 -24.953 14.789 1 93.69 528 ASN B C 1
ATOM 8337 O O . ASN B 1 528 ? 1.564 -25.688 14.086 1 93.69 528 ASN B O 1
ATOM 8341 N N . VAL B 1 529 ? 1.83 -23.938 15.516 1 95.69 529 VAL B N 1
ATOM 8342 C CA . VAL B 1 529 ? 0.4 -23.656 15.5 1 95.69 529 VAL B CA 1
ATOM 8343 C C . VAL B 1 529 ? -0.035 -23.297 14.078 1 95.69 529 VAL B C 1
ATOM 8345 O O . VAL B 1 529 ? -1.069 -23.766 13.602 1 95.69 529 VAL B O 1
ATOM 8348 N N . LEU B 1 530 ? 0.742 -22.531 13.43 1 96.44 530 LEU B N 1
ATOM 8349 C CA . LEU B 1 530 ? 0.464 -22.109 12.062 1 96.44 530 LEU B CA 1
ATOM 8350 C C . LEU B 1 530 ? 0.423 -23.312 11.125 1 96.44 530 LEU B C 1
ATOM 8352 O O . LEU B 1 530 ? -0.503 -23.438 10.32 1 96.44 530 LEU B O 1
ATOM 8356 N N . ALA B 1 531 ? 1.36 -24.188 11.211 1 96.5 531 ALA B N 1
ATOM 8357 C CA . ALA B 1 531 ? 1.426 -25.359 10.344 1 96.5 531 ALA B CA 1
ATOM 8358 C C . ALA B 1 531 ? 0.212 -26.266 10.547 1 96.5 531 ALA B C 1
ATOM 8360 O O . ALA B 1 531 ? -0.38 -26.75 9.578 1 96.5 531 ALA B O 1
ATOM 8361 N N . GLU B 1 532 ? -0.166 -26.422 11.75 1 97.19 532 GLU B N 1
ATOM 8362 C CA . GLU B 1 532 ? -1.292 -27.297 12.078 1 97.19 532 GLU B CA 1
ATOM 8363 C C . GLU B 1 532 ? -2.602 -26.719 11.539 1 97.19 532 GLU B C 1
ATOM 8365 O O . GLU B 1 532 ? -3.355 -27.422 10.859 1 97.19 532 GLU B O 1
ATOM 8370 N N . GLU B 1 533 ? -2.818 -25.453 11.828 1 97.31 533 GLU B N 1
ATOM 8371 C CA . GLU B 1 533 ? -4.066 -24.828 11.391 1 97.31 533 GLU B CA 1
ATOM 8372 C C . GLU B 1 533 ? -4.125 -24.719 9.875 1 97.31 533 GLU B C 1
ATOM 8374 O O . GLU B 1 533 ? -5.199 -24.844 9.281 1 97.31 533 GLU B O 1
ATOM 8379 N N . TYR B 1 534 ? -3.006 -24.5 9.328 1 97.62 534 TYR B N 1
ATOM 8380 C CA . TYR B 1 534 ? -2.936 -24.391 7.871 1 97.62 534 TYR B CA 1
ATOM 8381 C C . TYR B 1 534 ? -3.338 -25.719 7.215 1 97.62 534 TYR B C 1
ATOM 8383 O O . TYR B 1 534 ? -4.176 -25.734 6.309 1 97.62 534 TYR B O 1
ATOM 8391 N N . VAL B 1 535 ? -2.777 -26.781 7.641 1 97 535 VAL B N 1
ATOM 8392 C CA . VAL B 1 535 ? -3.053 -28.109 7.074 1 97 535 VAL B CA 1
ATOM 8393 C C . VAL B 1 535 ? -4.52 -28.469 7.301 1 97 535 VAL B C 1
ATOM 8395 O O . VAL B 1 535 ? -5.199 -28.938 6.383 1 97 535 VAL B O 1
ATOM 8398 N N . ASP B 1 536 ? -4.961 -28.219 8.445 1 95.19 536 ASP B N 1
ATOM 8399 C CA . ASP B 1 536 ? -6.344 -28.547 8.789 1 95.19 536 ASP B CA 1
ATOM 8400 C C . ASP B 1 536 ? -7.324 -27.75 7.922 1 95.19 536 ASP B C 1
ATOM 8402 O O . ASP B 1 536 ? -8.258 -28.328 7.359 1 95.19 536 ASP B O 1
ATOM 8406 N N . PHE B 1 537 ? -7.098 -26.516 7.812 1 95.25 537 PHE B N 1
ATOM 8407 C CA . PHE B 1 537 ? -7.988 -25.656 7.035 1 95.25 537 PHE B CA 1
ATOM 8408 C C . PHE B 1 537 ? -7.977 -26.062 5.566 1 95.25 537 PHE B C 1
ATOM 8410 O O . PHE B 1 537 ? -9.031 -26.188 4.945 1 95.25 537 PHE B O 1
ATOM 8417 N N . CYS B 1 538 ? -6.809 -26.203 4.992 1 94.19 538 CYS B N 1
ATOM 8418 C CA . CYS B 1 538 ? -6.691 -26.5 3.568 1 94.19 538 CYS B CA 1
ATOM 8419 C C . CYS B 1 538 ? -7.309 -27.859 3.246 1 94.19 538 CYS B C 1
ATOM 8421 O O . CYS B 1 538 ? -7.953 -28.016 2.209 1 94.19 538 CYS B O 1
ATOM 8423 N N . HIS B 1 539 ? -7.133 -28.797 4.121 1 91.81 539 HIS B N 1
ATOM 8424 C CA . HIS B 1 539 ? -7.719 -30.109 3.91 1 91.81 539 HIS B CA 1
ATOM 8425 C C . HIS B 1 539 ? -9.242 -30.047 3.934 1 91.81 539 HIS B C 1
ATOM 8427 O O . HIS B 1 539 ? -9.898 -30.562 3.031 1 91.81 539 HIS B O 1
ATOM 8433 N N . SER B 1 540 ? -9.773 -29.359 4.828 1 89.25 540 SER B N 1
ATOM 8434 C CA . SER B 1 540 ? -11.227 -29.297 4.988 1 89.25 540 SER B CA 1
ATOM 8435 C C . SER B 1 540 ? -11.859 -28.406 3.916 1 89.25 540 SER B C 1
ATOM 8437 O O . SER B 1 540 ? -13 -28.656 3.506 1 89.25 540 SER B O 1
ATOM 8439 N N . THR B 1 541 ? -11.141 -27.453 3.479 1 90.62 541 THR B N 1
ATOM 8440 C CA . THR B 1 541 ? -11.727 -26.453 2.605 1 90.62 541 THR B CA 1
ATOM 8441 C C . THR B 1 541 ? -11.516 -26.812 1.139 1 90.62 541 THR B C 1
ATOM 8443 O O . THR B 1 541 ? -12.414 -26.641 0.315 1 90.62 541 THR B O 1
ATOM 8446 N N . PHE B 1 542 ? -10.383 -27.359 0.848 1 89.25 542 PHE B N 1
ATOM 8447 C CA . PHE B 1 542 ? -10.039 -27.516 -0.561 1 89.25 542 PHE B CA 1
ATOM 8448 C C . PHE B 1 542 ? -9.953 -28.984 -0.942 1 89.25 542 PHE B C 1
ATOM 8450 O O . PHE B 1 542 ? -10.203 -29.359 -2.094 1 89.25 542 PHE B O 1
ATOM 8457 N N . ASP B 1 543 ? -9.641 -29.859 0.018 1 82.12 543 ASP B N 1
ATOM 8458 C CA . ASP B 1 543 ? -9.445 -31.281 -0.297 1 82.12 543 ASP B CA 1
ATOM 8459 C C . ASP B 1 543 ? -10.719 -32.062 -0.032 1 82.12 543 ASP B C 1
ATOM 8461 O O . ASP B 1 543 ? -11.062 -33 -0.791 1 82.12 543 ASP B O 1
ATOM 8465 N N . ASP B 1 544 ? -11.367 -31.781 1.082 1 74.38 544 ASP B N 1
ATOM 8466 C CA . ASP B 1 544 ? -12.602 -32.469 1.455 1 74.38 544 ASP B CA 1
ATOM 8467 C C . ASP B 1 544 ? -13.781 -31.5 1.487 1 74.38 544 ASP B C 1
ATOM 8469 O O . ASP B 1 544 ? -14.305 -31.188 2.559 1 74.38 544 ASP B O 1
ATOM 8473 N N . ALA B 1 545 ? -14.203 -30.875 0.375 1 61.94 545 ALA B N 1
ATOM 8474 C CA . ALA B 1 545 ? -15.164 -29.781 0.26 1 61.94 545 ALA B CA 1
ATOM 8475 C C . ALA B 1 545 ? -16.547 -30.219 0.746 1 61.94 545 ALA B C 1
ATOM 8477 O O . ALA B 1 545 ? -17.516 -29.469 0.629 1 61.94 545 ALA B O 1
ATOM 8478 N N . ALA B 1 546 ? -16.812 -31.375 1.277 1 55.5 546 ALA B N 1
ATOM 8479 C CA . ALA B 1 546 ? -18.109 -31.984 1.521 1 55.5 546 ALA B CA 1
ATOM 8480 C C . ALA B 1 546 ? -18.938 -31.156 2.49 1 55.5 546 ALA B C 1
ATOM 8482 O O . ALA B 1 546 ? -20.156 -31.047 2.348 1 55.5 546 ALA B O 1
ATOM 8483 N N . ASP B 1 547 ? -18.391 -30.656 3.508 1 55.59 547 ASP B N 1
ATOM 8484 C CA . ASP B 1 547 ? -19.203 -30.125 4.586 1 55.59 547 ASP B CA 1
ATOM 8485 C C . ASP B 1 547 ? -19.359 -28.609 4.457 1 55.59 547 ASP B C 1
ATOM 8487 O O . ASP B 1 547 ? -19.844 -27.938 5.379 1 55.59 547 ASP B O 1
ATOM 8491 N N . ASN B 1 548 ? -19.016 -28.109 3.373 1 57.69 548 ASN B N 1
ATOM 8492 C CA . ASN B 1 548 ? -18.719 -26.703 3.57 1 57.69 548 ASN B CA 1
ATOM 8493 C C . ASN B 1 548 ? -19.875 -25.812 3.15 1 57.69 548 ASN B C 1
ATOM 8495 O O . ASN B 1 548 ? -20.453 -26 2.072 1 57.69 548 ASN B O 1
ATOM 8499 N N . ARG B 1 549 ? -20.438 -25.141 4.156 1 63.38 549 ARG B N 1
ATOM 8500 C CA . ARG B 1 549 ? -21.219 -23.953 3.869 1 63.38 549 ARG B CA 1
ATOM 8501 C C . ARG B 1 549 ? -20.594 -23.141 2.74 1 63.38 549 ARG B C 1
ATOM 8503 O O . ARG B 1 549 ? -19.422 -23.344 2.393 1 63.38 549 ARG B O 1
ATOM 8510 N N . HIS B 1 550 ? -21.516 -22.516 2.145 1 66.62 550 HIS B N 1
ATOM 8511 C CA . HIS B 1 550 ? -21.125 -21.75 0.967 1 66.62 550 HIS B CA 1
ATOM 8512 C C . HIS B 1 550 ? -19.891 -20.891 1.243 1 66.62 550 HIS B C 1
ATOM 8514 O O . HIS B 1 550 ? -19.938 -19.984 2.07 1 66.62 550 HIS B O 1
ATOM 8520 N N . THR B 1 551 ? -18.672 -21.328 0.524 1 73.81 551 THR B N 1
ATOM 8521 C CA . THR B 1 551 ? -17.391 -20.656 0.662 1 73.81 551 THR B CA 1
ATOM 8522 C C . THR B 1 551 ? -16.891 -20.172 -0.695 1 73.81 551 THR B C 1
ATOM 8524 O O . THR B 1 551 ? -15.688 -20.203 -0.965 1 73.81 551 THR B O 1
ATOM 8527 N N . GLY B 1 552 ? -17.75 -19.703 -1.526 1 88.88 552 GLY B N 1
ATOM 8528 C CA . GLY B 1 552 ? -17.484 -19.625 -2.953 1 88.88 552 GLY B CA 1
ATOM 8529 C C . GLY B 1 552 ? -16.375 -18.656 -3.297 1 88.88 552 GLY B C 1
ATOM 8530 O O . GLY B 1 552 ? -15.938 -18.578 -4.445 1 88.88 552 GLY B O 1
ATOM 8531 N N . ARG B 1 553 ? -15.781 -18.047 -2.332 1 92.94 553 ARG B N 1
ATOM 8532 C CA . ARG B 1 553 ? -14.773 -17.031 -2.631 1 92.94 553 ARG B CA 1
ATOM 8533 C C . ARG B 1 553 ? -13.492 -17.281 -1.835 1 92.94 553 ARG B C 1
ATOM 8535 O O . ARG B 1 553 ? -12.984 -16.375 -1.169 1 92.94 553 ARG B O 1
ATOM 8542 N N . LEU B 1 554 ? -13.039 -18.5 -1.932 1 96.38 554 LEU B N 1
ATOM 8543 C CA . LEU B 1 554 ? -11.766 -18.875 -1.315 1 96.38 554 LEU B CA 1
ATOM 8544 C C . LEU B 1 554 ? -10.828 -19.484 -2.342 1 96.38 554 LEU B C 1
ATOM 8546 O O . LEU B 1 554 ? -11.266 -20.234 -3.219 1 96.38 554 LEU B O 1
ATOM 8550 N N . ALA B 1 555 ? -9.586 -19.172 -2.262 1 97.69 555 ALA B N 1
ATOM 8551 C CA . ALA B 1 555 ? -8.508 -19.812 -3.012 1 97.69 555 ALA B CA 1
ATOM 8552 C C . ALA B 1 555 ? -7.332 -20.156 -2.098 1 97.69 555 ALA B C 1
ATOM 8554 O O . ALA B 1 555 ? -7.062 -19.438 -1.128 1 97.69 555 ALA B O 1
ATOM 8555 N N . ARG B 1 556 ? -6.711 -21.188 -2.355 1 97.69 556 ARG B N 1
ATOM 8556 C CA . ARG B 1 556 ? -5.676 -21.703 -1.467 1 97.69 556 ARG B CA 1
ATOM 8557 C C . ARG B 1 556 ? -4.441 -20.812 -1.485 1 97.69 556 ARG B C 1
ATOM 8559 O O . ARG B 1 556 ? -3.857 -20.562 -2.543 1 97.69 556 ARG B O 1
ATOM 8566 N N . PRO B 1 557 ? -4.008 -20.266 -0.35 1 98.25 557 PRO B N 1
ATOM 8567 C CA . PRO B 1 557 ? -2.727 -19.547 -0.252 1 98.25 557 PRO B CA 1
ATOM 8568 C C . PRO B 1 557 ? -1.564 -20.484 0.088 1 98.25 557 PRO B C 1
ATOM 8570 O O . PRO B 1 557 ? -1.777 -21.656 0.389 1 98.25 557 PRO B O 1
ATOM 8573 N N . ARG B 1 558 ? -0.386 -20.016 -0.017 1 98.06 558 ARG B N 1
ATOM 8574 C CA . ARG B 1 558 ? 0.755 -20.734 0.538 1 98.06 558 ARG B CA 1
ATOM 8575 C C . ARG B 1 558 ? 0.924 -20.438 2.023 1 98.06 558 ARG B C 1
ATOM 8577 O O . ARG B 1 558 ? 0.416 -19.422 2.518 1 98.06 558 ARG B O 1
ATOM 8584 N N . ILE B 1 559 ? 1.572 -21.312 2.723 1 98.25 559 ILE B N 1
ATOM 8585 C CA . ILE B 1 559 ? 1.791 -21.109 4.152 1 98.25 559 ILE B CA 1
ATOM 8586 C C . ILE B 1 559 ? 2.627 -19.859 4.383 1 98.25 559 ILE B C 1
ATOM 8588 O O . ILE B 1 559 ? 2.469 -19.172 5.398 1 98.25 559 ILE B O 1
ATOM 8592 N N . HIS B 1 560 ? 3.49 -19.516 3.414 1 98.31 560 HIS B N 1
ATOM 8593 C CA . HIS B 1 560 ? 4.387 -18.359 3.512 1 98.31 560 HIS B CA 1
ATOM 8594 C C . HIS B 1 560 ? 3.602 -17.062 3.586 1 98.31 560 HIS B C 1
ATOM 8596 O O . HIS B 1 560 ? 3.922 -16.188 4.391 1 98.31 560 HIS B O 1
ATOM 8602 N N . GLU B 1 561 ? 2.521 -16.938 2.768 1 98.44 561 GLU B N 1
ATOM 8603 C CA . GLU B 1 561 ? 1.704 -15.727 2.785 1 98.44 561 GLU B CA 1
ATOM 8604 C C . GLU B 1 561 ? 0.847 -15.656 4.047 1 98.44 561 GLU B C 1
ATOM 8606 O O . GLU B 1 561 ? 0.584 -14.57 4.566 1 98.44 561 GLU B O 1
ATOM 8611 N N . VAL B 1 562 ? 0.435 -16.797 4.551 1 98.5 562 VAL B N 1
ATOM 8612 C CA . VAL B 1 562 ? -0.3 -16.812 5.812 1 98.5 562 VAL B CA 1
ATOM 8613 C C . VAL B 1 562 ? 0.605 -16.344 6.945 1 98.5 562 VAL B C 1
ATOM 8615 O O . VAL B 1 562 ? 0.202 -15.508 7.762 1 98.5 562 VAL B O 1
ATOM 8618 N N . ALA B 1 563 ? 1.801 -16.859 6.984 1 98 563 ALA B N 1
ATOM 8619 C CA . ALA B 1 563 ? 2.777 -16.469 7.996 1 98 563 ALA B CA 1
ATOM 8620 C C . ALA B 1 563 ? 3.068 -14.969 7.914 1 98 563 ALA B C 1
ATOM 8622 O O . ALA B 1 563 ? 3.162 -14.289 8.938 1 98 563 ALA B O 1
ATOM 8623 N N . ALA B 1 564 ? 3.23 -14.508 6.695 1 98.19 564 ALA B N 1
ATOM 8624 C CA . ALA B 1 564 ? 3.504 -13.086 6.496 1 98.19 564 ALA B CA 1
ATOM 8625 C C . ALA B 1 564 ? 2.393 -12.227 7.094 1 98.19 564 ALA B C 1
ATOM 8627 O O . ALA B 1 564 ? 2.664 -11.195 7.715 1 98.19 564 ALA B O 1
ATOM 8628 N N . ALA B 1 565 ? 1.169 -12.617 6.879 1 98.12 565 ALA B N 1
ATOM 8629 C CA . ALA B 1 565 ? 0.026 -11.883 7.41 1 98.12 565 ALA B CA 1
ATOM 8630 C C . ALA B 1 565 ? 0.034 -11.875 8.938 1 98.12 565 ALA B C 1
ATOM 8632 O O . ALA B 1 565 ? -0.099 -10.82 9.562 1 98.12 565 ALA B O 1
ATOM 8633 N N . ILE B 1 566 ? 0.25 -12.977 9.531 1 96.94 566 ILE B N 1
ATOM 8634 C CA . ILE B 1 566 ? 0.224 -13.109 10.984 1 96.94 566 ILE B CA 1
ATOM 8635 C C . ILE B 1 566 ? 1.347 -12.273 11.602 1 96.94 566 ILE B C 1
ATOM 8637 O O . ILE B 1 566 ? 1.143 -11.594 12.609 1 96.94 566 ILE B O 1
ATOM 8641 N N . ASN B 1 567 ? 2.479 -12.281 10.977 1 97.12 567 ASN B N 1
ATOM 8642 C CA . ASN B 1 567 ? 3.65 -11.578 11.484 1 97.12 567 ASN B CA 1
ATOM 8643 C C . ASN B 1 567 ? 3.475 -10.062 11.398 1 97.12 567 ASN B C 1
ATOM 8645 O O . ASN B 1 567 ? 4.254 -9.305 11.984 1 97.12 567 ASN B O 1
ATOM 8649 N N . ARG B 1 568 ? 2.461 -9.578 10.75 1 96.69 568 ARG B N 1
ATOM 8650 C CA . ARG B 1 568 ? 2.223 -8.148 10.586 1 96.69 568 ARG B CA 1
ATOM 8651 C C . ARG B 1 568 ? 1.116 -7.672 11.523 1 96.69 568 ARG B C 1
ATOM 8653 O O . ARG B 1 568 ? 0.806 -6.477 11.562 1 96.69 568 ARG B O 1
ATOM 8660 N N . LEU B 1 569 ? 0.541 -8.57 12.273 1 94.5 569 LEU B N 1
ATOM 8661 C CA . LEU B 1 569 ? -0.489 -8.195 13.242 1 94.5 569 LEU B CA 1
ATOM 8662 C C . LEU B 1 569 ? 0.095 -7.324 14.344 1 94.5 569 LEU B C 1
ATOM 8664 O O . LEU B 1 569 ? 1.203 -7.578 14.828 1 94.5 569 LEU B O 1
ATOM 8668 N N . ARG B 1 570 ? -0.621 -6.348 14.758 1 91.94 570 ARG B N 1
ATOM 8669 C CA . ARG B 1 570 ? -0.123 -5.391 15.734 1 91.94 570 ARG B CA 1
ATOM 8670 C C . ARG B 1 570 ? -0.573 -5.766 17.141 1 91.94 570 ARG B C 1
ATOM 8672 O O . ARG B 1 570 ? -0.081 -5.211 18.125 1 91.94 570 ARG B O 1
ATOM 8679 N N . ASN B 1 571 ? -1.404 -6.699 17.312 1 88.38 571 ASN B N 1
ATOM 8680 C CA . ASN B 1 571 ? -1.938 -7.051 18.625 1 88.38 571 ASN B CA 1
ATOM 8681 C C . ASN B 1 571 ? -1.283 -8.32 19.172 1 88.38 571 ASN B C 1
ATOM 8683 O O . ASN B 1 571 ? -1.851 -8.992 20.031 1 88.38 571 ASN B O 1
ATOM 8687 N N . LEU B 1 572 ? -0.155 -8.695 18.594 1 91.12 572 LEU B N 1
ATOM 8688 C CA . LEU B 1 572 ? 0.604 -9.836 19.094 1 91.12 572 LEU B CA 1
ATOM 8689 C C . LEU B 1 572 ? 1.571 -9.406 20.188 1 91.12 572 LEU B C 1
ATOM 8691 O O . LEU B 1 572 ? 2.061 -8.273 20.188 1 91.12 572 LEU B O 1
ATOM 8695 N N . ARG B 1 573 ? 1.821 -10.32 21.125 1 90.81 573 ARG B N 1
ATOM 8696 C CA . ARG B 1 573 ? 2.746 -10.062 22.219 1 90.81 573 ARG B CA 1
ATOM 8697 C C . ARG B 1 573 ? 3.553 -11.312 22.562 1 90.81 573 ARG B C 1
ATOM 8699 O O . ARG B 1 573 ? 3.059 -12.43 22.422 1 90.81 573 ARG B O 1
ATOM 8706 N N . VAL B 1 574 ? 4.727 -11.047 22.953 1 87.94 574 VAL B N 1
ATOM 8707 C CA . VAL B 1 574 ? 5.562 -12.148 23.422 1 87.94 574 VAL B CA 1
ATOM 8708 C C . VAL B 1 574 ? 5.289 -12.414 24.891 1 87.94 574 VAL B C 1
ATOM 8710 O O . VAL B 1 574 ? 5.105 -11.484 25.688 1 87.94 574 VAL B O 1
#